Protein AF-A0A812Q419-F1 (afdb_monomer)

Secondary structure (DSSP, 8-state):
--------------------------------------------------------------------------------------GGGTTTTS-PEEEEEEEE-STTS-HHHHHHHHHHHHHHH-SSTT-----GGGTS-STTHHHHTS--SPEEEEEE-SSEEEEEEE---SGGGHHHHHHHHTT-SEEEEEEETTTBS-HHHHHHHHHHHHHT---EEEEEE-GGG---HHHHHHHHHHHHHHHHHTTS-TTTS-EEE--HHHHHHHHHH-TTPPTTT-HHHHHHHHHHHHHHHHSPPPPP-TTSPPEEE--EEEEETTTEEEEEEEEEESEEETT-EEEEE-TTPPPEEEEEEEEEETTEE-SEEETT-EEEEEETT--GGG--TT-EEESTTSS-EEEEEEEEEEEPBGGGTSBSS-B-TT--PEEEETTEEEEEEEEEEE-TTS-EES-BPTT-EEEEEEEEEEEEE--TT-EEEEEETTEEEEEEEEEEEPPPP-------------------------------------------------HHHHHHHHHHHHHHHHTSSEEEEEEEE-STTS-HHHHHHHHHHHHTTT-S-TTS----GGGTS-STTTTTTTS--SPEEEEEE-SSEEEEEEE---SGGGHHHHHHHHTT-SEEEEEEETTTBS-HHHHHHHHHHHHHT---EEEEEE-GGG---HHHHHHHHHHHHHHHHHTTS-TTTS-EEE--HHHHHHHHHH-TT--TTT-HHHHHHHHHHHHHHHHSPPPPP-TTSPPEEE--EEEEETTTEEEEEEEEEESEEETT-EEEEE-TTPPPEEEEEEEEEETTEEPSEEETT-EEEEEETT--GGG--TT-EEESTTSS-EEEEEEEEEE--BGGGTSBSS-B-TT--PEEEETTEEEEEEEEEEE-TTS-B-S-BPTT-EEEEEEEEEEEEE--TT-EEEEEETTEEEEEEEEPPP-HHHHHHHHHHHHHHHHHHHHHHHTTTHHHHHHH--------SS----HHHHHHHHHHHHHHHTT---S-----EEEES--S----TT--HHHHHTT-SEEEE-PPPPHHHHHHHHHHHHHTTT----TTT--HHHHHHHTTT--HHHHHHHHHHH--HHHHHHTTTS---THHHHHHHTTS----HHHHHHHHHHHHHHH-HHHHHHHHS------------------

pLDDT: mean 70.01, std 23.47, range [20.48, 97.56]

Nearest PDB structures (foldseek):
  4lbv-assembly1_A  TM=9.707E-01  e=1.018E-57  Thermus thermophilus
  1exm-assembly1_A  TM=9.735E-01  e=6.893E-57  Thermus thermophilus
  1eft-assembly1_A  TM=9.743E-01  e=1.841E-56  Thermus aquaticus
  2c77-assembly1_A  TM=8.979E-01  e=2.384E-56  Thermus thermophilus HB8
  1zc8-assembly1_Y  TM=9.689E-01  e=1.564E-52  Thermus thermophilus

Mean predicted aligned error: 23.35 Å

Sequence (1199 aa):
MARNSRSTAFVLGGCAASAAVAGLASQSFAVAGNGPQTQEPVRMTSLRGRAAETSSSKEMPLGALALATAGVAGIYGANSRNSKKSRAQAVVRHAKDHINIGTIGHVDHGKTTLSAAISLVCGQFSTSDDTTKKSYEEIDNAPEERARGITINASHIEYETETRHYCHVDCPGHADYVKNMITGACQMDGGILVISSPDGPMAQTREHILLSKQVGVPALVCFMNKVDMMDDEELLELVELETREMLSQYGFPGDDTPFIQGSALQALEQMKKDPGTKKGDDKWVDKILELMETVDEYIPTPERETDKPFLLAVEDVFSISGRGTVCTGRVEQGIVKKGDEVEILGRGKKPQKSVITGIRMFNTDLPEGPAGYTVGVLCRGIDKDAVFRGQVICAPGATKTHTKFKANIYFAKKDEGGRSNPVMPGYMPVFYFRTCDVTGKIEGMVSSDGNEVQMAMPGDNITCTCELIAGTPIEKGMRFAMREGGRTIGQGLIEVGLASQSFAVAGSGTPVQEQVRPTSLRGKVSEAPSSSNLPLGALALATAGAVGFQGARRSKKAARAQAIVRHAKDHINIGTIGHVDHGKTTLSAAISLVCGQFSTSDDTTKKSYEEIDNAPEERARGITINASHIEYETETRHYCHVDCPGHADYVKNMITGACQMDGGILVISSPDGPMAQTREHILLSKQVGVPALVCFMNKVDMMDDEELLELVELETREMLSQYGFPGDDTPFIQGSALQALEQMKKDPSTKKGDDKWVDKILELMETVDEYIPTPERETDKPFLLAVEDVFSISGRGTVCTGRVEQGIVKKGDEVEILGRGKKPQKSVITGIRMFNTDLPEGPAGYTVGVLCRGIDKDAVFRGQVICAPGATKTHTKFKANIYFAKKDEGGRSNPVMPGYMPVFYFRTCDVTGKIEGMVSSDGNEVQMAMPGDNITCTCELIAGTPIEKGMRFAMREARSCLQGQSMPTEDPAANLRNLEKSLWLAFNRANEASRKQDQVEQVFQATKKKKGGDSATAPSRIKKDLQAAINQVKRFDEANEQDRILFIGSTSRPFAEGVDVAGLKDSFDEKVWVSFPEYGSRVVLWQQFMEEHGVTVDPAKLNISTLARVSEGYPAGSIKQTVDRVLTARRVQQLKNRPLKVQEFIGPLSRTAFCWKEELDQLREFDHLITGEKAREEAKNAPPEAANPKKGGKKGKGK

Solvent-accessible surface area (backbone atoms only — not comparable to full-atom values): 68688 Å² total; per-residue (Å²): 134,89,81,88,81,89,79,90,81,87,85,90,86,82,84,92,86,82,86,90,79,90,84,83,90,80,90,86,86,92,84,88,85,90,88,82,91,87,90,83,91,87,87,83,88,83,85,90,87,87,91,83,89,90,88,86,88,88,89,85,87,90,85,87,88,83,88,82,84,85,76,80,87,82,86,82,86,86,87,84,90,76,86,83,70,56,70,60,57,44,71,74,66,64,76,44,56,72,44,29,29,28,36,42,26,32,63,92,28,45,52,62,43,36,57,21,23,46,23,44,50,31,39,64,74,40,93,56,102,76,48,60,61,40,53,53,66,73,57,46,62,49,77,65,20,66,73,68,78,46,60,60,59,59,35,82,44,56,37,36,61,98,69,37,33,37,44,33,31,39,35,23,34,45,80,92,30,43,72,39,23,53,49,35,41,58,60,26,56,20,37,36,39,30,34,23,57,93,72,36,79,41,74,42,30,55,53,41,55,44,49,35,50,61,65,57,34,78,42,62,36,38,34,35,19,50,44,88,77,52,93,52,66,73,59,51,53,48,42,50,48,58,42,27,54,52,31,42,73,59,72,44,63,24,87,80,41,55,75,42,74,30,26,33,62,61,22,36,49,46,49,71,74,41,83,75,73,51,90,85,70,42,78,35,51,38,40,52,49,52,47,51,54,49,48,68,69,68,41,66,87,74,90,58,47,45,91,43,68,26,32,27,44,24,59,44,70,44,73,44,88,98,77,44,18,29,38,29,29,43,21,67,24,1,56,46,46,65,68,40,64,32,29,39,40,22,77,52,52,78,78,42,78,35,34,30,73,40,41,28,42,91,95,46,63,43,71,58,49,46,26,61,41,60,32,36,39,27,37,47,97,46,58,57,92,76,55,59,57,26,23,35,44,25,32,70,81,64,72,54,62,28,34,38,33,32,27,44,30,40,27,27,29,48,93,71,50,25,34,87,62,67,47,43,62,69,42,66,44,37,36,37,47,82,54,21,80,44,51,27,32,33,70,40,37,24,42,89,86,70,45,78,46,80,62,46,50,51,66,39,68,33,40,31,34,35,38,36,82,41,30,32,74,60,54,65,74,40,59,30,43,31,34,52,98,91,30,48,41,27,39,34,38,27,70,40,64,38,81,72,77,84,80,75,80,84,71,91,74,79,88,79,82,90,78,91,80,89,89,82,83,89,84,90,86,84,85,85,89,87,87,85,90,82,85,89,83,92,88,87,81,88,86,88,81,84,91,77,94,64,67,85,66,47,55,64,52,48,54,54,49,52,55,57,56,71,65,73,42,56,72,44,29,29,27,34,41,25,32,62,92,27,46,50,61,44,35,57,21,24,47,26,52,64,31,51,72,58,49,94,56,103,73,68,69,65,39,49,55,67,68,58,46,62,49,78,67,19,67,68,67,81,45,60,58,60,57,36,82,45,61,41,25,53,96,72,37,33,38,44,33,30,40,33,23,34,44,81,89,30,41,71,37,23,51,44,37,40,55,59,26,54,20,37,37,39,30,33,24,59,93,70,36,80,40,73,44,30,56,41,42,53,47,50,31,50,50,62,56,31,77,42,62,39,36,35,35,18,49,44,87,76,55,95,53,66,72,59,51,55,48,42,50,49,58,44,26,54,52,32,42,74,62,71,43,63,22,87,81,41,55,75,41,73,31,27,34,61,62,22,36,50,48,46,71,74,41,79,79,72,50,86,84,70,41,80,36,49,33,40,52,50,52,48,50,52,49,49,67,69,68,38,66,88,72,91,58,46,46,89,46,66,25,32,27,43,24,58,44,72,44,71,44,89,97,77,43,18,27,40,28,29,43,22,66,24,1,55,49,46,68,67,41,64,30,28,38,43,23,77,52,51,79,77,42,78,34,33,30,74,39,37,31,38,94,93,42,78,44,78,56,49,46,26,62,42,63,32,36,37,29,34,46,97,47,56,54,95,73,56,56,58,26,22,35,44,24,32,71,82,62,72,56,62,40,38,57,31,31,26,50,29,38,33,34,29,52,92,64,44,18,37,89,63,66,48,42,63,69,45,68,42,36,34,35,48,76,52,20,78,45,48,27,31,32,71,38,38,24,42,90,86,70,47,81,45,77,60,46,50,49,71,37,68,32,39,31,34,34,38,36,83,40,28,31,72,67,52,82,66,42,46,31,43,32,40,51,99,85,26,41,32,39,34,34,30,42,60,47,74,49,69,70,53,50,46,53,48,47,50,48,50,51,47,49,50,53,48,53,47,58,63,44,52,82,55,44,70,66,61,57,54,69,75,64,74,72,86,82,85,86,86,83,78,91,83,86,48,70,71,50,60,57,47,53,51,51,48,51,55,56,53,58,71,68,65,85,82,76,79,96,71,77,45,66,41,75,43,74,81,71,96,71,87,81,58,93,86,69,58,64,64,70,55,63,72,70,37,76,41,77,48,78,47,77,75,60,49,62,70,53,31,36,52,51,61,48,50,56,37,41,74,64,74,41,82,83,49,71,95,67,44,62,50,69,58,50,24,58,72,45,59,58,36,42,67,68,34,53,44,54,24,43,62,70,55,56,35,73,70,49,52,69,41,39,89,83,48,73,74,56,67,73,69,44,52,70,50,39,79,72,45,70,68,53,51,69,73,57,50,54,53,51,47,56,51,45,32,65,72,74,46,50,56,63,54,52,56,64,68,72,56,80,89,75,89,83,77,93,76,86,87,83,84,90,82,89,76,134

Foldseek 3Di:
DDDDDDDDDDDDDDDDDDDDDDDDDDDDDDDDDDDDDDDDDDDDDDDDDDDDDYDDDDDDDDDDDDDDDDDDDDDDDDDDDDDPDDPQVVCVPPDFFEFEEEEFAAPPLCRLLLVLLLLLLQVLQDPDPPRDRDHSCNFLVDPVCVVPVWDQAFGWHWGDDPRHTYTYTYATRDLVRVLRVLLSLLLGLAYEYRAELVPARDPSNLVNLLSSVQSPNPYYAYEHEPVVVPPDPVSSVVSLVVSLVSNVVNPHNSVPHHYQYAYSNVSSVVCVVDVNQDCVNDPRSVSSVVSVVCVVPPRDRDDAQAVAWWKFQFQAWDADPPQGIWTKGATAHHKAAAFAKKWKDWPQDDIDIWGFHFKDQPPGTHRMHGGSGTIITRTPPAHRVNDDGQIMITHPPRFWFFFKFKKWKAFADVVSQADQDKDFFQDWWWKFFNRDTFIKGFHWWAAPVGDTDGIDGRGGTIITIMGTPHGHGDDAQTKMWTDDPSTTGMIIGTHTRDDDDDDDDPDPDDDDDDDDDDDDDDDDDDDDDDDDDDDDDDDDDDDDDDDDDDDPPVVVVVLVVVVVVVPPAFEFEEEEFAAPPLCRLLLVLLLLLLQVVQDPDPQQDSAHSCNQLVDPVCVSPVWDQAFGWHWGDHNHHTYTYTYATRDLVRVLRLLLSLLLGLEYEYRAELVPARDLSNLLSLLSSVQSPNPAYAYEHEPVVVDPDPVSSVVSLVVSLVSNVVSPHNSVPHHYFYAYSNVSSVVCVVPSPDHQPNDPRSVSSVVSVVCVVPPRDSDDAQQVAWWKWQFQAWDADPPQGIWTWGATAHHKAAQFAWKWKDKPQDDIDIWGFHWKDDSNRTDRMHGHSDTIITRTPPAHSVRDDHQIMITHPPRFWFDFKWKKFKAQADVSSQADQDKDFQQDWWWKFFNRDTFIKGFHFWAAPVGHTDGIGGRGGTIITIMGTPHTHTDDAQGWIWTDDPSGIITITIHGDPPVVVVVVVVVVLVVCVVVVVVVCVVVPVLPVVLVVPDDDDDDDDDPDDVVVNVVSVVVSVVVVVVPPDDDDDWFEDEAPPDLDPDDPPDPLPVVLVVTRHYHYQDAQDLVSQLVLLQVLCVVLVDHDDCVQEPSSVVSVLCPQPGSVLSNQLSCVQSDVVNVVCCVPPPDYSVSSNVSSVVGDGHDPVSNVVSVVSVCVSVVVVVVVVVVPDDDDDDDDDDDDDDDDDD

Structure (mmCIF, N/CA/C/O backbone):
data_AF-A0A812Q419-F1
#
_entry.id   AF-A0A812Q419-F1
#
loop_
_atom_site.group_PDB
_atom_site.id
_atom_site.type_symbol
_atom_site.label_atom_id
_atom_site.label_alt_id
_atom_site.label_comp_id
_atom_site.label_asym_id
_atom_site.label_entity_id
_atom_site.label_seq_id
_atom_site.pdbx_PDB_ins_code
_atom_site.Cartn_x
_atom_site.Cartn_y
_atom_site.Cartn_z
_atom_site.occupancy
_atom_site.B_iso_or_equiv
_atom_site.auth_seq_id
_atom_site.auth_comp_id
_atom_site.auth_asym_id
_atom_site.auth_atom_id
_atom_site.pdbx_PDB_model_num
ATOM 1 N N . MET A 1 1 ? -23.017 -19.387 -59.141 1.00 31.53 1 MET A N 1
ATOM 2 C CA . MET A 1 1 ? -23.650 -20.729 -59.162 1.00 31.53 1 MET A CA 1
ATOM 3 C C . MET A 1 1 ? -23.907 -21.101 -57.702 1.00 31.53 1 MET A C 1
ATOM 5 O O . MET A 1 1 ? -22.981 -20.982 -56.922 1.00 31.53 1 MET A O 1
ATOM 9 N N . ALA A 1 2 ? -25.167 -21.143 -57.254 1.00 30.22 2 ALA A N 1
ATOM 10 C CA . ALA A 1 2 ? -26.017 -22.349 -57.192 1.00 30.22 2 ALA A CA 1
ATOM 11 C C . ALA A 1 2 ? -25.646 -23.245 -55.978 1.00 30.22 2 ALA A C 1
ATOM 13 O O . ALA A 1 2 ? -24.527 -23.731 -55.938 1.00 30.22 2 ALA A O 1
ATOM 14 N N . ARG A 1 3 ? -26.506 -23.499 -54.973 1.00 29.20 3 ARG A N 1
ATOM 15 C CA . ARG A 1 3 ? -27.966 -23.271 -54.823 1.00 29.20 3 ARG A CA 1
ATOM 16 C C . ARG A 1 3 ? -28.366 -22.866 -53.385 1.00 29.20 3 ARG A C 1
ATOM 18 O O . ARG A 1 3 ? -27.896 -23.478 -52.443 1.00 29.20 3 ARG A O 1
ATOM 25 N N . ASN A 1 4 ? -29.296 -21.906 -53.308 1.00 29.84 4 ASN A N 1
ATOM 26 C CA . ASN A 1 4 ? -30.575 -21.862 -52.560 1.00 29.84 4 ASN A CA 1
ATOM 27 C C . ASN A 1 4 ? -30.712 -22.365 -51.096 1.00 29.84 4 ASN A C 1
ATOM 29 O O . ASN A 1 4 ? -30.168 -23.398 -50.746 1.00 29.84 4 ASN A O 1
ATOM 33 N N . SER A 1 5 ? -31.615 -21.820 -50.256 1.00 29.33 5 SER A N 1
ATOM 34 C CA . SER A 1 5 ? -32.353 -20.527 -50.253 1.00 29.33 5 SER A CA 1
ATOM 35 C C . SER A 1 5 ? -33.316 -20.431 -49.047 1.00 29.33 5 SER A C 1
ATOM 37 O O . SER A 1 5 ? -33.896 -21.454 -48.698 1.00 29.33 5 SER A O 1
ATOM 39 N N . ARG A 1 6 ? -33.666 -19.194 -48.638 1.00 26.09 6 ARG A N 1
ATOM 40 C CA . ARG A 1 6 ? -34.871 -18.779 -47.863 1.00 26.09 6 ARG A CA 1
ATOM 41 C C . ARG A 1 6 ? -34.936 -19.141 -46.363 1.00 26.09 6 ARG A C 1
ATOM 43 O O . ARG A 1 6 ? -34.356 -20.136 -45.961 1.00 26.09 6 ARG A O 1
ATOM 50 N N . SER A 1 7 ? -35.731 -18.469 -45.510 1.00 24.98 7 SER A N 1
ATOM 51 C CA . SER A 1 7 ? -36.134 -17.037 -45.340 1.00 24.98 7 SER A CA 1
ATOM 52 C C . SER A 1 7 ? -37.353 -16.956 -44.398 1.00 24.98 7 SER A C 1
ATOM 54 O O . SER A 1 7 ? -38.274 -17.741 -44.602 1.00 24.98 7 SER A O 1
ATOM 56 N N . THR A 1 8 ? -37.447 -15.901 -43.557 1.00 25.75 8 THR A N 1
ATOM 57 C CA . THR A 1 8 ? -38.699 -15.353 -42.933 1.00 25.75 8 THR A CA 1
ATOM 58 C C . THR A 1 8 ? -39.505 -16.301 -42.007 1.00 25.75 8 THR A C 1
ATOM 60 O O . THR A 1 8 ? -39.327 -17.507 -42.072 1.00 25.75 8 THR A O 1
ATOM 63 N N . ALA A 1 9 ? -40.403 -15.884 -41.100 1.00 24.94 9 ALA A N 1
ATOM 64 C CA . ALA A 1 9 ? -40.832 -14.592 -40.516 1.00 24.94 9 ALA A CA 1
ATOM 65 C C . ALA A 1 9 ? -41.387 -14.900 -39.085 1.00 24.94 9 ALA A C 1
ATOM 67 O O . ALA A 1 9 ? -41.866 -16.008 -38.878 1.00 24.94 9 ALA A O 1
ATOM 68 N N . PHE A 1 10 ? -41.159 -14.102 -38.026 1.00 22.86 10 PHE A N 1
ATOM 69 C CA . PHE A 1 10 ? -41.806 -12.821 -37.626 1.00 22.86 10 PHE A CA 1
ATOM 70 C C . PHE A 1 10 ? -43.185 -12.994 -36.921 1.00 22.86 10 PHE A C 1
ATOM 72 O O . PHE A 1 10 ? -43.915 -13.921 -37.241 1.00 22.86 10 PHE A O 1
ATOM 79 N N . VAL A 1 11 ? -43.550 -12.036 -36.043 1.00 24.34 11 VAL A N 1
ATOM 80 C CA . VAL A 1 11 ? -44.882 -11.786 -35.403 1.00 24.34 11 VAL A CA 1
ATOM 81 C C . VAL A 1 11 ? -45.191 -12.470 -34.044 1.00 24.34 11 VAL A C 1
ATOM 83 O O . VAL A 1 11 ? -45.647 -13.601 -33.978 1.00 24.34 11 VAL A O 1
ATOM 86 N N . LEU A 1 12 ? -44.978 -11.691 -32.968 1.00 23.34 12 LEU A N 1
ATOM 87 C CA . LEU A 1 12 ? -45.927 -11.260 -31.905 1.00 23.34 12 LEU A CA 1
ATOM 88 C C . LEU A 1 12 ? -47.057 -12.192 -31.390 1.00 23.34 12 LEU A C 1
ATOM 90 O O . LEU A 1 12 ? -47.850 -12.719 -32.160 1.00 23.34 12 LEU A O 1
ATOM 94 N N . GLY A 1 13 ? -47.274 -12.171 -30.064 1.00 23.42 13 GLY A N 1
ATOM 95 C CA . GLY A 1 13 ? -48.524 -12.592 -29.402 1.00 23.42 13 GLY A CA 1
ATOM 96 C C . GLY A 1 13 ? -48.459 -12.428 -27.873 1.00 23.42 13 GLY A C 1
ATOM 97 O O . GLY A 1 13 ? -47.719 -13.157 -27.224 1.00 23.42 13 GLY A O 1
ATOM 98 N N . GLY A 1 14 ? -49.164 -11.440 -27.306 1.00 22.11 14 GLY A N 1
ATOM 99 C CA . GLY A 1 14 ? -49.088 -11.077 -25.877 1.00 22.11 14 GLY A CA 1
ATOM 100 C C . GLY A 1 14 ? -50.268 -11.546 -25.007 1.00 22.11 14 GLY A C 1
ATOM 101 O O . GLY A 1 14 ? -51.072 -12.365 -25.437 1.00 22.11 14 GLY A O 1
ATOM 102 N N . CYS A 1 15 ? -50.373 -10.938 -23.815 1.00 21.84 15 CYS A N 1
ATOM 103 C CA . CYS A 1 15 ? -51.338 -11.190 -22.723 1.00 21.84 15 CYS A CA 1
ATOM 104 C C . CYS A 1 15 ? -51.166 -12.558 -22.013 1.00 21.84 15 CYS A C 1
ATOM 106 O O . CYS A 1 15 ? -51.072 -13.588 -22.663 1.00 21.84 15 CYS A O 1
ATOM 108 N N . ALA A 1 16 ? -50.998 -12.678 -20.689 1.00 23.98 16 ALA A N 1
ATOM 109 C CA . ALA A 1 16 ? -51.505 -11.957 -19.505 1.00 23.98 16 ALA A CA 1
ATOM 110 C C . ALA A 1 16 ? -52.920 -12.370 -19.053 1.00 23.98 16 ALA A C 1
ATOM 112 O O . ALA A 1 16 ? -53.913 -12.011 -19.679 1.00 23.98 16 ALA A O 1
ATOM 113 N N . ALA A 1 17 ? -52.976 -13.058 -17.908 1.00 24.56 17 ALA A N 1
ATOM 114 C CA . ALA A 1 17 ? -54.111 -13.168 -16.990 1.00 24.56 17 ALA A CA 1
ATOM 115 C C . ALA A 1 17 ? -53.566 -13.576 -15.606 1.00 24.56 17 ALA A C 1
ATOM 117 O O . ALA A 1 17 ? -52.572 -14.301 -15.536 1.00 24.56 17 ALA A O 1
ATOM 118 N N . SER A 1 18 ? -54.196 -13.119 -14.521 1.00 23.48 18 SER A N 1
ATOM 119 C CA . SER A 1 18 ? -53.687 -13.285 -13.150 1.00 23.48 18 SER A CA 1
ATOM 120 C C . SER A 1 18 ? -54.700 -13.949 -12.214 1.00 23.48 18 SER A C 1
ATOM 122 O O . SER A 1 18 ? -55.904 -13.813 -12.406 1.00 23.48 18 SER A O 1
ATOM 124 N N . ALA A 1 19 ? -54.157 -14.465 -11.106 1.00 26.11 19 ALA A N 1
ATOM 125 C CA . ALA A 1 19 ? -54.735 -14.437 -9.759 1.00 26.11 19 ALA A CA 1
ATOM 126 C C . ALA A 1 19 ? -55.810 -15.464 -9.334 1.00 26.11 19 ALA A C 1
ATOM 128 O O . ALA A 1 19 ? -56.529 -16.063 -10.126 1.00 26.11 19 ALA A O 1
ATOM 129 N N . ALA A 1 20 ? -55.915 -15.519 -7.999 1.00 23.70 20 ALA A N 1
ATOM 130 C CA . ALA A 1 20 ? -56.981 -16.037 -7.143 1.00 23.70 20 ALA A CA 1
ATOM 131 C C . ALA A 1 20 ? -57.105 -17.562 -6.910 1.00 23.70 20 ALA A C 1
ATOM 133 O O . ALA A 1 20 ? -56.914 -18.355 -7.823 1.00 23.70 20 ALA A O 1
ATOM 134 N N . VAL A 1 21 ? -57.557 -18.035 -5.734 1.00 24.17 21 VAL A N 1
ATOM 135 C CA . VAL A 1 21 ? -57.243 -17.696 -4.313 1.00 24.17 21 VAL A CA 1
ATOM 136 C C . VAL A 1 21 ? -57.993 -18.686 -3.401 1.00 24.17 21 VAL A C 1
ATOM 138 O O . VAL A 1 21 ? -59.054 -19.171 -3.778 1.00 24.17 21 VAL A O 1
ATOM 141 N N . ALA A 1 22 ? -57.478 -18.890 -2.180 1.00 25.23 22 ALA A N 1
ATOM 142 C CA . ALA A 1 22 ? -58.101 -19.612 -1.060 1.00 25.23 22 ALA A CA 1
ATOM 143 C C . ALA A 1 22 ? -58.298 -21.139 -1.215 1.00 25.23 22 ALA A C 1
ATOM 145 O O . ALA A 1 22 ? -58.603 -21.676 -2.273 1.00 25.23 22 ALA A O 1
ATOM 146 N N . GLY A 1 23 ? -58.152 -21.839 -0.089 1.00 23.50 23 GLY A N 1
ATOM 147 C CA . GLY A 1 23 ? -58.566 -23.231 0.116 1.00 23.50 23 GLY A CA 1
ATOM 148 C C . GLY A 1 23 ? -59.313 -23.344 1.449 1.00 23.50 23 GLY A C 1
ATOM 149 O O . GLY A 1 23 ? -59.533 -22.321 2.096 1.00 23.50 23 GLY A O 1
ATOM 150 N N . LEU A 1 24 ? -59.693 -24.551 1.887 1.00 24.86 24 LEU A N 1
ATOM 151 C CA . LEU A 1 24 ? -60.221 -24.771 3.244 1.00 24.86 24 LEU A CA 1
ATOM 152 C C . LEU A 1 24 ? -60.304 -26.258 3.646 1.00 24.86 24 LEU A C 1
ATOM 154 O O . LEU A 1 24 ? -60.376 -27.140 2.794 1.00 24.86 24 LEU A O 1
ATOM 158 N N . ALA A 1 25 ? -60.445 -26.462 4.961 1.00 24.81 25 ALA A N 1
ATOM 159 C CA . ALA A 1 25 ? -60.982 -27.644 5.650 1.00 24.81 25 ALA A CA 1
ATOM 160 C C . ALA A 1 25 ? -60.140 -28.939 5.678 1.00 24.81 25 ALA A C 1
ATOM 162 O O . ALA A 1 25 ? -59.119 -29.090 5.012 1.00 24.81 25 ALA A O 1
ATOM 163 N N . SER A 1 26 ? -60.525 -29.838 6.593 1.00 28.41 26 SER A N 1
ATOM 164 C CA . SER A 1 26 ? -59.624 -30.820 7.203 1.00 28.41 26 SER A CA 1
ATOM 165 C C . SER A 1 26 ? -60.340 -32.057 7.778 1.00 28.41 26 SER A C 1
ATOM 167 O O . SER A 1 26 ? -61.483 -31.978 8.208 1.00 28.41 26 SER A O 1
ATOM 169 N N . GLN A 1 27 ? -59.592 -33.171 7.837 1.00 32.09 27 GLN A N 1
ATOM 170 C CA . GLN A 1 27 ? -59.810 -34.413 8.611 1.00 32.09 27 GLN A CA 1
ATOM 171 C C . GLN A 1 27 ? -61.103 -35.246 8.423 1.00 32.09 27 GLN A C 1
ATOM 173 O O . GLN A 1 27 ? -62.231 -34.775 8.499 1.00 32.09 27 GLN A O 1
ATOM 178 N N . SER A 1 28 ? -60.913 -36.568 8.317 1.00 22.70 28 SER A N 1
ATOM 179 C CA . SER A 1 28 ? -61.877 -37.633 8.662 1.00 22.70 28 SER A CA 1
ATOM 180 C C . SER A 1 28 ? -61.126 -38.966 8.871 1.00 22.70 28 SER A C 1
ATOM 182 O O . SER A 1 28 ? -59.932 -39.040 8.581 1.00 22.70 28 SER A O 1
ATOM 184 N N . PHE A 1 29 ? -61.772 -39.988 9.450 1.00 24.52 29 PHE A N 1
ATOM 185 C CA . PHE A 1 29 ? -61.100 -41.044 10.238 1.00 24.52 29 PHE A CA 1
ATOM 186 C C . PHE A 1 29 ? -61.527 -42.497 9.885 1.00 24.52 29 PHE A C 1
ATOM 188 O O . PHE A 1 29 ? -62.668 -42.722 9.495 1.00 24.52 29 PHE A O 1
ATOM 195 N N . ALA A 1 30 ? -60.651 -43.462 10.233 1.00 26.14 30 ALA A N 1
ATOM 196 C CA . ALA A 1 30 ? -60.942 -44.826 10.749 1.00 26.14 30 ALA A CA 1
ATOM 197 C C . ALA A 1 30 ? -61.152 -46.079 9.835 1.00 26.14 30 ALA A C 1
ATOM 199 O O . ALA A 1 30 ? -61.618 -46.004 8.706 1.00 26.14 30 ALA A O 1
ATOM 200 N N . VAL A 1 31 ? -60.914 -47.246 10.489 1.00 27.11 31 VAL A N 1
ATOM 201 C CA . VAL A 1 31 ? -61.500 -48.618 10.331 1.00 27.11 31 VAL A CA 1
ATOM 202 C C . VAL A 1 31 ? -60.661 -49.773 9.698 1.00 27.11 31 VAL A C 1
ATOM 204 O O . VAL A 1 31 ? -60.317 -49.736 8.527 1.00 27.11 31 VAL A O 1
ATOM 207 N N . ALA A 1 32 ? -60.513 -50.862 10.494 1.00 25.83 32 ALA A N 1
ATOM 208 C CA . ALA A 1 32 ? -60.218 -52.294 10.184 1.00 25.83 32 ALA A CA 1
ATOM 209 C C . ALA A 1 32 ? -58.861 -52.712 9.535 1.00 25.83 32 ALA A C 1
ATOM 211 O O . ALA A 1 32 ? -58.219 -51.922 8.861 1.00 25.83 32 ALA A O 1
ATOM 212 N N . GLY A 1 33 ? -58.363 -53.960 9.687 1.00 23.50 33 GLY A N 1
ATOM 213 C CA . GLY A 1 33 ? -58.764 -55.072 10.584 1.00 23.50 33 GLY A CA 1
ATOM 214 C C . GLY A 1 33 ? -58.154 -56.465 10.240 1.00 23.50 33 GLY A C 1
ATOM 215 O O . GLY A 1 33 ? -57.859 -56.729 9.081 1.00 23.50 33 GLY A O 1
ATOM 216 N N . ASN A 1 34 ? -58.072 -57.366 11.240 1.00 26.22 34 ASN A N 1
ATOM 217 C CA . ASN A 1 34 ? -57.686 -58.809 11.209 1.00 26.22 34 ASN A CA 1
ATOM 218 C C . ASN A 1 34 ? -56.195 -59.228 11.024 1.00 26.22 34 ASN A C 1
ATOM 220 O O . ASN A 1 34 ? -55.385 -58.510 10.452 1.00 26.22 34 ASN A O 1
ATOM 224 N N . GLY A 1 35 ? -55.849 -60.410 11.583 1.00 20.48 35 GLY A N 1
ATOM 225 C CA . GLY A 1 35 ? -54.513 -61.066 11.596 1.00 20.48 35 GLY A CA 1
ATOM 226 C C . GLY A 1 35 ? -54.452 -62.353 10.733 1.00 20.48 35 GLY A C 1
ATOM 227 O O . GLY A 1 35 ? -55.048 -62.301 9.657 1.00 20.48 35 GLY A O 1
ATOM 228 N N . PRO A 1 36 ? -53.834 -63.504 11.145 1.00 42.22 36 PRO A N 1
ATOM 229 C CA . PRO A 1 36 ? -53.484 -63.933 12.525 1.00 42.22 36 PRO A CA 1
ATOM 230 C C . PRO A 1 36 ? -52.148 -64.738 12.730 1.00 42.22 36 PRO A C 1
ATOM 232 O O . PRO A 1 36 ? -51.508 -65.114 11.759 1.00 42.22 36 PRO A O 1
ATOM 235 N N . GLN A 1 37 ? -51.840 -65.110 13.999 1.00 26.94 37 GLN A N 1
ATOM 236 C CA . GLN A 1 37 ? -50.995 -66.261 14.469 1.00 26.94 37 GLN A CA 1
ATOM 237 C C . GLN A 1 37 ? -49.480 -66.284 14.086 1.00 26.94 37 GLN A C 1
ATOM 239 O O . GLN A 1 37 ? -49.117 -65.927 12.978 1.00 26.94 37 GLN A O 1
ATOM 244 N N . THR A 1 38 ? -48.483 -66.703 14.895 1.00 25.88 38 THR A N 1
ATOM 245 C CA . THR A 1 38 ? -48.311 -67.150 16.318 1.00 25.88 38 THR A CA 1
ATOM 246 C C . THR A 1 38 ? -46.800 -66.950 16.700 1.00 25.88 38 THR A C 1
ATOM 248 O O . THR A 1 38 ? -46.104 -66.319 15.913 1.00 25.88 38 THR A O 1
ATOM 251 N N . GLN A 1 39 ? -46.148 -67.367 17.810 1.00 23.80 39 GLN A N 1
ATOM 252 C CA . GLN A 1 39 ? -46.418 -68.299 18.932 1.00 23.80 39 GLN A CA 1
ATOM 253 C C . GLN A 1 39 ? -45.654 -67.875 20.233 1.00 23.80 39 GLN A C 1
ATOM 255 O O . GLN A 1 39 ? -45.438 -66.688 20.450 1.00 23.80 39 GLN A O 1
ATOM 260 N N . GLU A 1 40 ? -45.269 -68.827 21.100 1.00 21.28 40 GLU A N 1
ATOM 261 C CA . GLU A 1 40 ? -44.557 -68.700 22.401 1.00 21.28 40 GLU A CA 1
ATOM 262 C C . GLU A 1 40 ? -43.739 -70.015 22.651 1.00 21.28 40 GLU A C 1
ATOM 264 O O . GLU A 1 40 ? -43.731 -70.821 21.711 1.00 21.28 40 GLU A O 1
ATOM 269 N N . PRO A 1 41 ? -43.080 -70.342 23.807 1.00 40.28 41 PRO A N 1
ATOM 270 C CA . PRO A 1 41 ? -43.092 -69.795 25.192 1.00 40.28 41 PRO A CA 1
ATOM 271 C C . PRO A 1 41 ? -41.754 -69.060 25.543 1.00 40.28 41 PRO A C 1
ATOM 273 O O . PRO A 1 41 ? -41.149 -68.525 24.621 1.00 40.28 41 PRO A O 1
ATOM 276 N N . VAL A 1 42 ? -41.184 -68.881 26.760 1.00 23.88 42 VAL A N 1
ATOM 277 C CA . VAL A 1 42 ? -41.268 -69.502 28.116 1.00 23.88 42 VAL A CA 1
ATOM 278 C C . VAL A 1 42 ? -40.955 -68.453 29.226 1.00 23.88 42 VAL A C 1
ATOM 280 O O . VAL A 1 42 ? -40.652 -67.300 28.934 1.00 23.88 42 VAL A O 1
ATOM 283 N N . ARG A 1 43 ? -41.018 -68.831 30.519 1.00 24.08 43 ARG A N 1
ATOM 284 C CA . ARG A 1 43 ? -40.804 -67.980 31.721 1.00 24.08 43 ARG A CA 1
ATOM 285 C C . ARG A 1 43 ? -39.796 -68.580 32.721 1.00 24.08 43 ARG A C 1
ATOM 287 O O . ARG A 1 43 ? -39.705 -69.801 32.770 1.00 24.08 43 ARG A O 1
ATOM 294 N N . MET A 1 44 ? -39.242 -67.762 33.641 1.00 23.11 44 MET A N 1
ATOM 295 C CA . MET A 1 44 ? -39.496 -67.874 35.109 1.00 23.11 44 MET A CA 1
ATOM 296 C C . MET A 1 44 ? -38.819 -66.783 36.000 1.00 23.11 44 MET A C 1
ATOM 298 O O . MET A 1 44 ? -37.631 -66.535 35.867 1.00 23.11 44 MET A O 1
ATOM 302 N N . THR A 1 45 ? -39.624 -66.159 36.890 1.00 25.45 45 THR A N 1
ATOM 303 C CA . THR A 1 45 ? -39.447 -65.813 38.347 1.00 25.45 45 THR A CA 1
ATOM 304 C C . THR A 1 45 ? -38.056 -65.544 39.001 1.00 25.45 45 THR A C 1
ATOM 306 O O . THR A 1 45 ? -37.084 -66.175 38.627 1.00 25.45 45 THR A O 1
ATOM 309 N N . SER A 1 46 ? -37.875 -64.720 40.068 1.00 24.42 46 SER A N 1
ATOM 310 C CA . SER A 1 46 ? -38.813 -64.024 41.006 1.00 24.42 46 SER A CA 1
ATOM 311 C C . SER A 1 46 ? -38.173 -63.007 42.010 1.00 24.42 46 SER A C 1
ATOM 313 O O . SER A 1 46 ? -37.074 -63.249 42.483 1.00 24.42 46 SER A O 1
ATOM 315 N N . LEU A 1 47 ? -38.984 -62.023 42.473 1.00 24.61 47 LEU A N 1
ATOM 316 C CA . LEU A 1 47 ? -39.116 -61.424 43.846 1.00 24.61 47 LEU A CA 1
ATOM 317 C C . LEU A 1 47 ? -38.014 -60.566 44.563 1.00 24.61 47 LEU A C 1
ATOM 319 O O . LEU A 1 47 ? -36.890 -60.999 44.745 1.00 24.61 47 LEU A O 1
ATOM 323 N N . ARG A 1 48 ? -38.471 -59.398 45.096 1.00 23.45 48 ARG A N 1
ATOM 324 C CA . ARG A 1 48 ? -38.198 -58.637 46.375 1.00 23.45 48 ARG A CA 1
ATOM 325 C C . ARG A 1 48 ? -36.822 -58.738 47.105 1.00 23.45 48 ARG A C 1
ATOM 327 O O . ARG A 1 48 ? -36.344 -59.837 47.314 1.00 23.45 48 ARG A O 1
ATOM 334 N N . GLY A 1 49 ? -36.237 -57.686 47.725 1.00 21.75 49 GLY A N 1
ATOM 335 C CA . GLY A 1 49 ? -36.533 -56.228 47.802 1.00 21.75 49 GLY A CA 1
ATOM 336 C C . GLY A 1 49 ? -36.089 -55.518 49.127 1.00 21.75 49 GLY A C 1
ATOM 337 O O . GLY A 1 49 ? -35.903 -56.201 50.126 1.00 21.75 49 GLY A O 1
ATOM 338 N N . ARG A 1 50 ? -36.074 -54.157 49.146 1.00 24.05 50 ARG A N 1
ATOM 339 C CA . ARG A 1 50 ? -36.077 -53.190 50.307 1.00 24.05 50 ARG A CA 1
ATOM 340 C C . ARG A 1 50 ? -34.735 -52.691 50.953 1.00 24.05 50 ARG A C 1
ATOM 342 O O . ARG A 1 50 ? -34.007 -53.499 51.502 1.00 24.05 50 ARG A O 1
ATOM 349 N N . ALA A 1 51 ? -34.574 -51.344 51.029 1.00 23.83 51 ALA A N 1
ATOM 350 C CA . ALA A 1 51 ? -33.822 -50.489 52.012 1.00 23.83 51 ALA A CA 1
ATOM 351 C C . ALA A 1 51 ? -32.267 -50.608 52.183 1.00 23.83 51 ALA A C 1
ATOM 353 O O . ALA A 1 51 ? -31.731 -51.683 51.968 1.00 23.83 51 ALA A O 1
ATOM 354 N N . ALA A 1 52 ? -31.480 -49.594 52.626 1.00 23.84 52 ALA A N 1
ATOM 355 C CA . ALA A 1 52 ? -31.612 -48.110 52.692 1.00 23.84 52 ALA A CA 1
ATOM 356 C C . ALA A 1 52 ? -30.256 -47.382 53.033 1.00 23.84 52 ALA A C 1
ATOM 358 O O . ALA A 1 52 ? -29.360 -48.002 53.588 1.00 23.84 52 ALA A O 1
ATOM 359 N N . GLU A 1 53 ? -30.173 -46.071 52.724 1.00 24.31 53 GLU A N 1
ATOM 360 C CA . GLU A 1 53 ? -29.432 -44.938 53.373 1.00 24.31 53 GLU A CA 1
ATOM 361 C C . GLU A 1 53 ? -27.873 -44.798 53.554 1.00 24.31 53 GLU A C 1
ATOM 363 O O . GLU A 1 53 ? -27.213 -45.516 54.291 1.00 24.31 53 GLU A O 1
ATOM 368 N N . THR A 1 54 ? -27.357 -43.675 52.997 1.00 24.22 54 THR A N 1
ATOM 369 C CA . THR A 1 54 ? -26.411 -42.634 53.533 1.00 24.22 54 THR A CA 1
ATOM 370 C C . THR A 1 54 ? -24.898 -42.821 53.857 1.00 24.22 54 THR A C 1
ATOM 372 O O . THR A 1 54 ? -24.503 -43.600 54.713 1.00 24.22 54 THR A O 1
ATOM 375 N N . SER A 1 55 ? -24.115 -41.828 53.367 1.00 22.86 55 SER A N 1
ATOM 376 C CA . SER A 1 55 ? -23.057 -41.020 54.056 1.00 22.86 55 SER A CA 1
ATOM 377 C C . SER A 1 55 ? -21.527 -41.198 53.799 1.00 22.86 55 SER A C 1
ATOM 379 O O . SER A 1 55 ? -20.896 -42.194 54.120 1.00 22.86 55 SER A O 1
ATOM 381 N N . SER A 1 56 ? -20.942 -40.110 53.262 1.00 22.50 56 SER A N 1
ATOM 382 C CA . SER A 1 56 ? -19.658 -39.421 53.568 1.00 22.50 56 SER A CA 1
ATOM 383 C C . SER A 1 56 ? -18.281 -40.111 53.810 1.00 22.50 56 SER A C 1
ATOM 385 O O . SER A 1 56 ? -18.001 -40.603 54.898 1.00 22.50 56 SER A O 1
ATOM 387 N N . SER A 1 57 ? -17.325 -39.724 52.942 1.00 21.30 57 SER A N 1
ATOM 388 C CA . SER A 1 57 ? -16.025 -39.051 53.253 1.00 21.30 57 SER A CA 1
ATOM 389 C C . SER A 1 57 ? -14.680 -39.805 53.435 1.00 21.30 57 SER A C 1
ATOM 391 O O . SER A 1 57 ? -14.594 -40.847 54.067 1.00 21.30 57 SER A O 1
ATOM 393 N N . LYS A 1 58 ? -13.626 -39.092 52.975 1.00 23.41 58 LYS A N 1
ATOM 394 C CA . LYS A 1 58 ? -12.211 -39.020 53.430 1.00 23.41 58 LYS A CA 1
ATOM 395 C C . LYS A 1 58 ? -11.166 -40.131 53.134 1.00 23.41 58 LYS A C 1
ATOM 397 O O . LYS A 1 58 ? -11.182 -41.215 53.693 1.00 23.41 58 LYS A O 1
ATOM 402 N N . GLU A 1 59 ? -10.123 -39.659 52.431 1.00 21.73 59 GLU A N 1
ATOM 403 C CA . GLU A 1 59 ? -8.671 -39.807 52.708 1.00 21.73 59 GLU A CA 1
ATOM 404 C C . GLU A 1 59 ? -7.832 -41.030 52.244 1.00 21.73 59 GLU A C 1
ATOM 406 O O . GLU A 1 59 ? -8.290 -42.146 52.040 1.00 21.73 59 GLU A O 1
ATOM 411 N N . MET A 1 60 ? -6.553 -40.708 51.995 1.00 24.97 60 MET A N 1
ATOM 412 C CA . MET A 1 60 ? -5.412 -41.493 51.467 1.00 24.97 60 MET A CA 1
ATOM 413 C C . MET A 1 60 ? -4.569 -42.078 52.638 1.00 24.97 60 MET A C 1
ATOM 415 O O . MET A 1 60 ? -4.744 -41.555 53.742 1.00 24.97 60 MET A O 1
ATOM 419 N N . PRO A 1 61 ? -3.617 -43.053 52.480 1.00 30.42 61 PRO A N 1
ATOM 420 C CA . PRO A 1 61 ? -2.444 -42.919 51.585 1.00 30.42 61 PRO A CA 1
ATOM 421 C C . PRO A 1 61 ? -1.732 -44.210 51.054 1.00 30.42 61 PRO A C 1
ATOM 423 O O . PRO A 1 61 ? -2.250 -45.319 51.086 1.00 30.42 61 PRO A O 1
ATOM 426 N N . LEU A 1 62 ? -0.524 -43.981 50.507 1.00 24.50 62 LEU A N 1
ATOM 427 C CA . LEU A 1 62 ? 0.437 -44.805 49.739 1.00 24.50 62 LEU A CA 1
ATOM 428 C C . LEU A 1 62 ? 0.864 -46.185 50.311 1.00 24.50 62 LEU A C 1
ATOM 430 O O . LEU A 1 62 ? 0.903 -46.373 51.523 1.00 24.50 62 LEU A O 1
ATOM 434 N N . GLY A 1 63 ? 1.360 -47.084 49.428 1.00 22.66 63 GLY A N 1
ATOM 435 C CA . GLY A 1 63 ? 1.845 -48.435 49.801 1.00 22.66 63 GLY A CA 1
ATOM 436 C C . GLY A 1 63 ? 2.824 -49.211 48.873 1.00 22.66 63 GLY A C 1
ATOM 437 O O . GLY A 1 63 ? 2.804 -50.428 48.920 1.00 22.66 63 GLY A O 1
ATOM 438 N N . ALA A 1 64 ? 3.680 -48.548 48.077 1.00 22.64 64 ALA A N 1
ATOM 439 C CA . ALA A 1 64 ? 4.962 -49.042 47.491 1.00 22.64 64 ALA A CA 1
ATOM 440 C C . ALA A 1 64 ? 5.103 -50.318 46.577 1.00 22.64 64 ALA A C 1
ATOM 442 O O . ALA A 1 64 ? 4.701 -51.423 46.905 1.00 22.64 64 ALA A O 1
ATOM 443 N N . LEU A 1 65 ? 5.953 -50.137 45.540 1.00 21.47 65 LEU A N 1
ATOM 444 C CA . LEU A 1 65 ? 6.952 -51.062 44.930 1.00 21.47 65 LEU A CA 1
ATOM 445 C C . LEU A 1 65 ? 6.651 -52.049 43.751 1.00 21.47 65 LEU A C 1
ATOM 447 O O . LEU A 1 65 ? 6.011 -53.078 43.902 1.00 21.47 65 LEU A O 1
ATOM 451 N N . ALA A 1 66 ? 7.380 -51.784 42.646 1.00 22.22 66 ALA A N 1
ATOM 452 C CA . ALA A 1 66 ? 8.103 -52.698 41.724 1.00 22.22 66 ALA A CA 1
ATOM 453 C C . ALA A 1 66 ? 7.404 -53.569 40.633 1.00 22.22 66 ALA A C 1
ATOM 455 O O . ALA A 1 66 ? 6.759 -54.565 40.921 1.00 22.22 66 ALA A O 1
ATOM 456 N N . LEU A 1 67 ? 7.720 -53.220 39.366 1.00 22.02 67 LEU A N 1
ATOM 457 C CA . LEU A 1 67 ? 7.953 -54.027 38.134 1.00 22.02 67 LEU A CA 1
ATOM 458 C C . LEU A 1 67 ? 7.275 -55.418 37.988 1.00 22.02 67 LEU A C 1
ATOM 460 O O . LEU A 1 67 ? 7.530 -56.320 38.773 1.00 22.02 67 LEU A O 1
ATOM 464 N N . ALA A 1 68 ? 6.595 -55.721 36.869 1.00 21.75 68 ALA A N 1
ATOM 465 C CA . ALA A 1 68 ? 7.262 -55.870 35.561 1.00 21.75 68 ALA A CA 1
ATOM 466 C C . ALA A 1 68 ? 6.350 -55.763 34.305 1.00 21.75 68 ALA A C 1
ATOM 468 O O . ALA A 1 68 ? 5.161 -56.049 34.348 1.00 21.75 68 ALA A O 1
ATOM 469 N N . THR A 1 69 ? 6.979 -55.410 33.171 1.00 21.33 69 THR A N 1
ATOM 470 C CA . THR A 1 69 ? 6.586 -55.670 31.758 1.00 21.33 69 THR A CA 1
ATOM 471 C C . THR A 1 69 ? 5.142 -55.398 31.279 1.00 21.33 69 THR A C 1
ATOM 473 O O . THR A 1 69 ? 4.307 -56.292 31.277 1.00 21.33 69 THR A O 1
ATOM 476 N N . ALA A 1 70 ? 4.957 -54.194 30.715 1.00 22.69 70 ALA A N 1
ATOM 477 C CA . ALA A 1 70 ? 4.210 -53.841 29.485 1.00 22.69 70 ALA A CA 1
ATOM 478 C C . ALA A 1 70 ? 2.816 -54.459 29.181 1.00 22.69 70 ALA A C 1
ATOM 480 O O . ALA A 1 70 ? 2.672 -55.658 28.963 1.00 22.69 70 ALA A O 1
ATOM 481 N N . GLY A 1 71 ? 1.809 -53.585 29.021 1.00 24.52 71 GLY A N 1
ATOM 482 C CA . GLY A 1 71 ? 0.440 -53.933 28.606 1.00 24.52 71 GLY A CA 1
ATOM 483 C C . GLY A 1 71 ? 0.269 -54.285 27.109 1.00 24.52 71 GLY A C 1
ATOM 484 O O . GLY A 1 71 ? 1.198 -54.113 26.324 1.00 24.52 71 GLY A O 1
ATOM 485 N N . VAL A 1 72 ? -0.873 -54.810 26.627 1.00 23.62 72 VAL A N 1
ATOM 486 C CA . VAL A 1 72 ? -2.283 -54.626 27.077 1.00 23.62 72 VAL A CA 1
ATOM 487 C C . VAL A 1 72 ? -2.678 -53.145 26.868 1.00 23.62 72 VAL A C 1
ATOM 489 O O . VAL A 1 72 ? -2.005 -52.258 27.375 1.00 23.62 72 VAL A O 1
ATOM 492 N N . ALA A 1 73 ? -3.560 -52.792 25.918 1.00 22.34 73 ALA A N 1
ATOM 493 C CA . ALA A 1 73 ? -5.036 -52.779 26.023 1.00 22.34 73 ALA A CA 1
ATOM 494 C C . ALA A 1 73 ? -5.554 -52.051 27.297 1.00 22.34 73 ALA A C 1
ATOM 496 O O . ALA A 1 73 ? -4.896 -52.048 28.324 1.00 22.34 73 ALA A O 1
ATOM 497 N N . GLY A 1 74 ? -6.704 -51.376 27.337 1.00 25.03 74 GLY A N 1
ATOM 498 C CA . GLY A 1 74 ? -7.828 -51.313 26.405 1.00 25.03 74 GLY A CA 1
ATOM 499 C C . GLY A 1 74 ? -9.135 -51.709 27.115 1.00 25.03 74 GLY A C 1
ATOM 500 O O . GLY A 1 74 ? -9.134 -52.657 27.891 1.00 25.03 74 GLY A O 1
ATOM 501 N N . ILE A 1 75 ? -10.248 -51.052 26.753 1.00 27.58 75 ILE A N 1
ATOM 502 C CA . ILE A 1 75 ? -11.643 -51.374 27.146 1.00 27.58 75 ILE A CA 1
ATOM 503 C C . ILE A 1 75 ? -12.058 -50.935 28.578 1.00 27.58 75 ILE A C 1
ATOM 505 O O . ILE A 1 75 ? -11.243 -50.863 29.490 1.00 27.58 75 ILE A O 1
ATOM 509 N N . TYR A 1 76 ? -13.371 -50.680 28.719 1.00 21.84 76 TYR A N 1
ATOM 510 C CA . TYR A 1 76 ? -14.167 -50.266 29.895 1.00 21.84 76 TYR A CA 1
ATOM 511 C C . TYR A 1 76 ? -14.074 -48.764 30.252 1.00 21.84 76 TYR A C 1
ATOM 513 O O . TYR A 1 76 ? -12.991 -48.220 30.406 1.00 21.84 76 TYR A O 1
ATOM 521 N N . GLY A 1 77 ? -15.163 -47.986 30.348 1.00 22.41 77 GLY A N 1
ATOM 522 C CA . GLY A 1 77 ? -16.604 -48.305 30.343 1.00 22.41 77 GLY A CA 1
ATOM 523 C C . GLY A 1 77 ? -17.132 -48.531 31.768 1.00 22.41 77 GLY A C 1
ATOM 524 O O . GLY A 1 77 ? -16.563 -49.331 32.493 1.00 22.41 77 GLY A O 1
ATOM 525 N N . ALA A 1 78 ? -18.207 -47.896 32.241 1.00 23.44 78 ALA A N 1
ATOM 526 C CA . ALA A 1 78 ? -19.162 -46.967 31.613 1.00 23.44 78 ALA A CA 1
ATOM 527 C C . ALA A 1 78 ? -19.733 -46.026 32.732 1.00 23.44 78 ALA A C 1
ATOM 529 O O . ALA A 1 78 ? -19.100 -45.922 33.774 1.00 23.44 78 ALA A O 1
ATOM 530 N N . ASN A 1 79 ? -20.854 -45.289 32.662 1.00 22.67 79 ASN A N 1
ATOM 531 C CA . ASN A 1 79 ? -22.004 -45.288 31.750 1.00 22.67 79 ASN A CA 1
ATOM 532 C C . ASN A 1 79 ? -22.800 -43.964 31.856 1.00 22.67 79 ASN A C 1
ATOM 534 O O . ASN A 1 79 ? -23.121 -43.548 32.965 1.00 22.67 79 ASN A O 1
ATOM 538 N N . SER A 1 80 ? -23.211 -43.363 30.733 1.00 23.56 80 SER A N 1
ATOM 539 C CA . SER A 1 80 ? -24.385 -42.473 30.677 1.00 23.56 80 SER A CA 1
ATOM 540 C C . SER A 1 80 ? -24.918 -42.367 29.245 1.00 23.56 80 SER A C 1
ATOM 542 O O . SER A 1 80 ? -24.149 -42.362 28.283 1.00 23.56 80 SER A O 1
ATOM 544 N N . ARG A 1 81 ? -26.245 -42.286 29.096 1.00 25.73 81 ARG A N 1
ATOM 545 C CA . ARG A 1 81 ? -26.924 -42.123 27.806 1.00 25.73 81 ARG A CA 1
ATOM 546 C C . ARG A 1 81 ? -27.352 -40.671 27.628 1.00 25.73 81 ARG A C 1
ATOM 548 O O . ARG A 1 81 ? -28.295 -40.242 28.284 1.00 25.73 81 ARG A O 1
ATOM 555 N N . ASN A 1 82 ? -26.791 -39.983 26.639 1.00 23.70 82 ASN A N 1
ATOM 556 C CA . ASN A 1 82 ? -27.620 -39.110 25.812 1.00 23.70 82 ASN A CA 1
ATOM 557 C C . ASN A 1 82 ? -27.088 -39.034 24.375 1.00 23.70 82 ASN A C 1
ATOM 559 O O . ASN A 1 82 ? -25.909 -39.290 24.121 1.00 23.70 82 ASN A O 1
ATOM 563 N N . SER A 1 83 ? -27.971 -38.782 23.408 1.00 26.97 83 SER A N 1
ATOM 564 C CA . SER A 1 83 ? -27.639 -38.965 21.993 1.00 26.97 83 SER A CA 1
ATOM 565 C C . SER A 1 83 ? -26.780 -37.827 21.442 1.00 26.97 83 SER A C 1
ATOM 567 O O . SER A 1 83 ? -27.296 -36.734 21.205 1.00 26.97 83 SER A O 1
ATOM 569 N N . LYS A 1 84 ? -25.518 -38.111 21.092 1.00 30.62 84 LYS A N 1
ATOM 570 C CA . LYS A 1 84 ? -24.762 -37.288 20.133 1.00 30.62 84 LYS A CA 1
ATOM 571 C C . LYS A 1 84 ? -25.359 -37.446 18.727 1.00 30.62 84 LYS A C 1
ATOM 573 O O . LYS A 1 84 ? -24.815 -38.157 17.884 1.00 30.62 84 LYS A O 1
ATOM 578 N N . LYS A 1 85 ? -26.500 -36.788 18.480 1.00 28.45 85 LYS A N 1
ATOM 579 C CA . LYS A 1 85 ? -26.932 -36.442 17.116 1.00 28.45 85 LYS A CA 1
ATOM 580 C C . LYS A 1 85 ? -25.808 -35.617 16.477 1.00 28.45 85 LYS A C 1
ATOM 582 O O . LYS A 1 85 ? -25.117 -34.871 17.168 1.00 28.45 85 LYS A O 1
ATOM 587 N N . SER A 1 86 ? -25.563 -35.805 15.184 1.00 34.50 86 SER A N 1
ATOM 588 C CA . SER A 1 86 ? -24.402 -35.207 14.520 1.00 34.50 86 SER A CA 1
ATOM 589 C C . SER A 1 86 ? -24.474 -33.675 14.505 1.00 34.50 86 SER A C 1
ATOM 591 O O . SER A 1 86 ? -25.530 -33.109 14.245 1.00 34.50 86 SER A O 1
ATOM 593 N N . ARG A 1 87 ? -23.330 -33.007 14.715 1.00 42.56 87 ARG A N 1
ATOM 594 C CA . ARG A 1 87 ? -23.172 -31.535 14.690 1.00 42.56 87 ARG A CA 1
ATOM 595 C C . ARG A 1 87 ? -23.832 -30.884 13.461 1.00 42.56 87 ARG A C 1
ATOM 597 O O . ARG A 1 87 ? -24.593 -29.935 13.592 1.00 42.56 87 ARG A O 1
ATOM 604 N N . ALA A 1 88 ? -23.641 -31.476 12.280 1.00 37.31 88 ALA A N 1
ATOM 605 C CA . ALA A 1 88 ? -24.251 -31.022 11.024 1.00 37.31 88 ALA A CA 1
ATOM 606 C C . ALA A 1 88 ? -25.791 -31.168 10.956 1.00 37.31 88 ALA A C 1
ATOM 608 O O . ALA A 1 88 ? -26.414 -30.583 10.079 1.00 37.31 88 ALA A O 1
ATOM 609 N N . GLN A 1 89 ? -26.419 -31.931 11.861 1.00 31.69 89 GLN A N 1
ATOM 610 C CA . GLN A 1 89 ? -27.876 -31.970 12.048 1.00 31.69 89 GLN A CA 1
ATOM 611 C C . GLN A 1 89 ? -28.370 -31.038 13.167 1.00 31.69 89 GLN A C 1
ATOM 613 O O . GLN A 1 89 ? -29.580 -30.953 13.343 1.00 31.69 89 GLN A O 1
ATOM 618 N N . ALA A 1 90 ? -27.491 -30.382 13.935 1.00 33.25 90 ALA A N 1
ATOM 619 C CA . ALA A 1 90 ? -27.886 -29.410 14.959 1.00 33.25 90 ALA A CA 1
ATOM 620 C C . ALA A 1 90 ? -28.105 -28.024 14.333 1.00 33.25 90 ALA A C 1
ATOM 622 O O . ALA A 1 90 ? -29.205 -27.487 14.429 1.00 33.25 90 ALA A O 1
ATOM 623 N N . VAL A 1 91 ? -27.120 -27.533 13.569 1.00 42.03 91 VAL A N 1
ATOM 624 C CA . VAL A 1 91 ? -27.203 -26.274 12.792 1.00 42.03 91 VAL A CA 1
ATOM 625 C C . VAL A 1 91 ? -28.389 -26.273 11.810 1.00 42.03 91 VAL A C 1
ATOM 627 O O . VAL A 1 91 ? -28.969 -25.236 11.532 1.00 42.03 91 VAL A O 1
ATOM 630 N N . VAL A 1 92 ? -28.807 -27.452 11.332 1.00 40.00 92 VAL A N 1
ATOM 631 C CA . VAL A 1 92 ? -29.938 -27.635 10.395 1.00 40.00 92 VAL A CA 1
ATOM 632 C C . VAL A 1 92 ? -31.251 -28.020 11.118 1.00 40.00 92 VAL A C 1
ATOM 634 O O . VAL A 1 92 ? -32.232 -28.400 10.485 1.00 40.00 92 VAL A O 1
ATOM 637 N N . ARG A 1 93 ? -31.304 -27.970 12.459 1.00 33.78 93 ARG A N 1
ATOM 638 C CA . ARG A 1 93 ? -32.531 -28.252 13.247 1.00 33.78 93 ARG A CA 1
ATOM 639 C C . ARG A 1 93 ? -32.847 -27.261 14.362 1.00 33.78 93 ARG A C 1
ATOM 641 O O . ARG A 1 93 ? -33.966 -27.290 14.862 1.00 33.78 93 ARG A O 1
ATOM 648 N N . HIS A 1 94 ? -31.912 -26.394 14.726 1.00 43.88 94 HIS A N 1
ATOM 649 C CA . HIS A 1 94 ? -32.161 -25.229 15.572 1.00 43.88 94 HIS A CA 1
ATOM 650 C C . HIS A 1 94 ? -32.030 -23.977 14.702 1.00 43.88 94 HIS A C 1
ATOM 652 O O . HIS A 1 94 ? -31.083 -23.208 14.825 1.00 43.88 94 HIS A O 1
ATOM 658 N N . ALA A 1 95 ? -32.958 -23.846 13.751 1.00 54.53 95 ALA A N 1
ATOM 659 C CA . ALA A 1 95 ? -32.980 -22.766 12.773 1.00 54.53 95 ALA A CA 1
ATOM 660 C C . ALA A 1 95 ? -33.462 -21.458 13.422 1.00 54.53 95 ALA A C 1
ATOM 662 O O . ALA A 1 95 ? -34.638 -21.115 13.346 1.00 54.53 95 ALA A O 1
ATOM 663 N N . LYS A 1 96 ? -32.533 -20.761 14.080 1.00 72.19 96 LYS A N 1
ATOM 664 C CA . LYS A 1 96 ? -32.602 -19.307 14.258 1.00 72.19 96 LYS A CA 1
ATOM 665 C C . LYS A 1 96 ? -32.366 -18.641 12.900 1.00 72.19 96 LYS A C 1
ATOM 667 O O . LYS A 1 96 ? -31.595 -19.170 12.094 1.00 72.19 96 LYS A O 1
ATOM 672 N N . ASP A 1 97 ? -32.984 -17.490 12.656 1.00 78.50 97 ASP A N 1
ATOM 673 C CA . ASP A 1 97 ? -32.761 -16.744 11.413 1.00 78.50 97 ASP A CA 1
ATOM 674 C C . ASP A 1 97 ? -31.299 -16.282 11.322 1.00 78.50 97 ASP A C 1
ATOM 676 O O . ASP A 1 97 ? -30.756 -15.715 12.273 1.00 78.50 97 ASP A O 1
ATOM 680 N N . HIS A 1 98 ? -30.654 -16.531 10.177 1.00 82.12 98 HIS A N 1
ATOM 681 C CA . HIS A 1 98 ? -29.273 -16.117 9.924 1.00 82.12 98 HIS A CA 1
ATOM 682 C C . HIS A 1 98 ? -29.237 -14.730 9.278 1.00 82.12 98 HIS A C 1
ATOM 684 O O . HIS A 1 98 ? -29.700 -14.559 8.142 1.00 82.12 98 HIS A O 1
ATOM 690 N N . ILE A 1 99 ? -28.657 -13.756 9.978 1.00 86.88 99 ILE A N 1
ATOM 691 C CA . ILE A 1 99 ? -28.566 -12.356 9.550 1.00 86.88 99 ILE A CA 1
ATOM 692 C C . ILE A 1 99 ? -27.096 -11.913 9.548 1.00 86.88 99 ILE A C 1
ATOM 694 O O . ILE A 1 99 ? -26.343 -12.164 10.489 1.00 86.88 99 ILE A O 1
ATOM 698 N N . ASN A 1 100 ? -26.677 -11.248 8.474 1.00 85.69 100 ASN A N 1
ATOM 699 C CA . ASN A 1 100 ? -25.376 -10.600 8.382 1.00 85.69 100 ASN A CA 1
ATOM 700 C C . ASN A 1 100 ? -25.523 -9.157 8.872 1.00 85.69 100 ASN A C 1
ATOM 702 O O . ASN A 1 100 ? -26.352 -8.416 8.347 1.00 85.69 100 ASN A O 1
ATOM 706 N N . ILE A 1 101 ? -24.714 -8.734 9.834 1.00 91.38 101 ILE A N 1
ATOM 707 C CA . ILE A 1 101 ? -24.672 -7.341 10.306 1.00 91.38 101 ILE A CA 1
ATOM 708 C C . ILE A 1 101 ? -23.232 -6.835 10.334 1.00 91.38 101 ILE A C 1
ATOM 710 O O . ILE A 1 101 ? -22.312 -7.590 10.036 1.00 91.38 101 ILE A O 1
ATOM 714 N N . GLY A 1 102 ? -22.999 -5.571 10.676 1.00 91.44 102 GLY A N 1
ATOM 715 C CA . GLY A 1 102 ? -21.636 -5.086 10.885 1.00 91.44 102 GLY A CA 1
ATOM 716 C C . GLY A 1 102 ? -21.543 -3.641 11.350 1.00 91.44 102 GLY A C 1
ATOM 717 O O . GLY A 1 102 ? -22.469 -2.850 11.167 1.00 91.44 102 GLY A O 1
ATOM 718 N N . THR A 1 103 ? -20.416 -3.302 11.968 1.00 94.12 103 THR A N 1
ATOM 719 C CA . THR A 1 103 ? -20.113 -1.969 12.500 1.00 94.12 103 THR A CA 1
ATOM 720 C C . THR A 1 103 ? -19.605 -1.014 11.421 1.00 94.12 103 THR A C 1
ATOM 722 O O . THR A 1 103 ? -18.690 -1.318 10.659 1.00 94.12 103 THR A O 1
ATOM 725 N N . ILE A 1 104 ? -20.148 0.202 11.396 1.00 94.12 104 ILE A N 1
ATOM 726 C CA . ILE A 1 104 ? -19.721 1.310 10.529 1.00 94.12 104 ILE A CA 1
ATOM 727 C C . ILE A 1 104 ? -19.588 2.607 11.344 1.00 94.12 104 ILE A C 1
ATOM 729 O O . ILE A 1 104 ? -20.110 2.703 12.449 1.00 94.12 104 ILE A O 1
ATOM 733 N N . GLY A 1 105 ? -18.852 3.598 10.835 1.00 91.75 105 GLY A N 1
ATOM 734 C CA . GLY A 1 105 ? -18.544 4.846 11.545 1.00 91.75 105 GLY A CA 1
ATOM 735 C C . GLY A 1 105 ? -17.053 5.197 11.504 1.00 91.75 105 GLY A C 1
ATOM 736 O O . GLY A 1 105 ? -16.221 4.390 11.074 1.00 91.75 105 GLY A O 1
ATOM 737 N N . HIS A 1 106 ? -16.721 6.403 11.963 1.00 89.56 106 HIS A N 1
ATOM 738 C CA . HIS A 1 106 ? -15.385 7.008 11.894 1.00 89.56 106 HIS A CA 1
ATOM 739 C C . HIS A 1 106 ? -14.280 6.219 12.633 1.00 89.56 106 HIS A C 1
ATOM 741 O O . HIS A 1 106 ? -14.535 5.248 13.356 1.00 89.56 106 HIS A O 1
ATOM 747 N N . VAL A 1 107 ? -13.022 6.600 12.390 1.00 85.25 107 VAL A N 1
ATOM 748 C CA . VAL A 1 107 ? -11.828 6.094 13.093 1.00 85.25 107 VAL A CA 1
ATOM 749 C C . VAL A 1 107 ? -11.992 6.315 14.604 1.00 85.25 107 VAL A C 1
ATOM 751 O O . VAL A 1 107 ? -12.693 7.232 15.018 1.00 85.25 107 VAL A O 1
ATOM 754 N N . ASP A 1 108 ? -11.437 5.427 15.429 1.00 86.06 108 ASP A N 1
ATOM 755 C CA . ASP A 1 108 ? -11.396 5.516 16.902 1.00 86.06 108 ASP A CA 1
ATOM 756 C C . ASP A 1 108 ? -12.736 5.704 17.648 1.00 86.06 108 ASP A C 1
ATOM 758 O O . ASP A 1 108 ? -12.767 5.826 18.873 1.00 86.06 108 ASP A O 1
ATOM 762 N N . HIS A 1 109 ? -13.872 5.592 16.953 1.00 93.00 109 HIS A N 1
ATOM 763 C CA . HIS A 1 109 ? -15.205 5.477 17.556 1.00 93.00 109 HIS A CA 1
ATOM 764 C C . HIS A 1 109 ? -15.437 4.118 18.253 1.00 93.00 109 HIS A C 1
ATOM 766 O O . HIS A 1 109 ? -16.465 3.911 18.890 1.00 93.00 109 HIS A O 1
ATOM 772 N N . GLY A 1 110 ? -14.485 3.180 18.166 1.00 90.25 110 GLY A N 1
ATOM 773 C CA . GLY A 1 110 ? -14.507 1.919 18.918 1.00 90.25 110 GLY A CA 1
ATOM 774 C C . GLY A 1 110 ? -15.365 0.800 18.318 1.00 90.25 110 GLY A C 1
ATOM 775 O O . GLY A 1 110 ? -15.850 -0.042 19.068 1.00 90.25 110 GLY A O 1
ATOM 776 N N . LYS A 1 111 ? -15.530 0.764 16.985 1.00 92.62 111 LYS A N 1
ATOM 777 C CA . LYS A 1 111 ? -16.214 -0.320 16.243 1.00 92.62 111 LYS A CA 1
ATOM 778 C C . LYS A 1 111 ? -15.748 -1.714 16.677 1.00 92.62 111 LYS A C 1
ATOM 780 O O . LYS A 1 111 ? -16.531 -2.466 17.237 1.00 92.62 111 LYS A O 1
ATOM 785 N N . THR A 1 112 ? -14.458 -2.004 16.528 1.00 89.06 112 THR A N 1
ATOM 786 C CA . THR A 1 112 ? -13.849 -3.300 16.870 1.00 89.06 112 THR A CA 1
ATOM 787 C C . THR A 1 112 ? -13.978 -3.634 18.362 1.00 89.06 112 THR A C 1
ATOM 789 O O . THR A 1 112 ? -14.183 -4.791 18.729 1.00 89.06 112 THR A O 1
ATOM 792 N N . THR A 1 113 ? -13.960 -2.621 19.238 1.00 90.56 113 THR A N 1
ATOM 793 C CA . THR A 1 113 ? -14.242 -2.768 20.677 1.00 90.56 113 THR A CA 1
ATOM 794 C C . THR A 1 113 ? -15.685 -3.200 20.931 1.00 90.56 113 THR A C 1
ATOM 796 O O . THR A 1 113 ? -15.912 -4.090 21.748 1.00 90.56 113 THR A O 1
ATOM 799 N N . LEU A 1 114 ? -16.653 -2.619 20.215 1.00 93.19 114 LEU A N 1
ATOM 800 C CA . LEU A 1 114 ? -18.065 -3.001 20.278 1.00 93.19 114 LEU A CA 1
ATOM 801 C C . LEU A 1 114 ? -18.281 -4.420 19.736 1.00 93.19 114 LEU A C 1
ATOM 803 O O . LEU A 1 114 ? -18.918 -5.234 20.396 1.00 93.19 114 LEU A O 1
ATOM 807 N N . SER A 1 115 ? -17.675 -4.753 18.599 1.00 91.12 115 SER A N 1
ATOM 808 C CA . SER A 1 115 ? -17.721 -6.089 17.992 1.00 91.12 115 SER A CA 1
ATOM 809 C C . SER A 1 115 ? -17.144 -7.174 18.916 1.00 91.12 115 SER A C 1
ATOM 811 O O . SER A 1 115 ? -17.713 -8.261 19.042 1.00 91.12 115 SER A O 1
ATOM 813 N N . ALA A 1 116 ? -16.058 -6.862 19.636 1.00 87.44 116 ALA A N 1
ATOM 814 C CA . ALA A 1 116 ? -15.507 -7.717 20.688 1.00 87.44 116 ALA A CA 1
ATOM 815 C C . ALA A 1 116 ? -16.451 -7.832 21.899 1.00 87.44 116 ALA A C 1
ATOM 817 O O . ALA A 1 116 ? -16.672 -8.934 22.404 1.00 87.44 116 ALA A O 1
ATOM 818 N N . ALA A 1 117 ? -17.024 -6.715 22.361 1.00 89.31 117 ALA A N 1
ATOM 819 C CA . ALA A 1 117 ? -17.937 -6.694 23.503 1.00 89.31 117 ALA A CA 1
ATOM 820 C C . ALA A 1 117 ? -19.186 -7.544 23.230 1.00 89.31 117 ALA A C 1
ATOM 822 O O . ALA A 1 117 ? -19.509 -8.419 24.033 1.00 89.31 117 ALA A O 1
ATOM 823 N N . ILE A 1 118 ? -19.821 -7.371 22.065 1.00 90.81 118 ILE A N 1
ATOM 824 C CA . ILE A 1 118 ? -20.973 -8.176 21.642 1.00 90.81 118 ILE A CA 1
ATOM 825 C C . ILE A 1 118 ? -20.599 -9.667 21.578 1.00 90.81 118 ILE A C 1
ATOM 827 O O . ILE A 1 118 ? -21.323 -10.493 22.127 1.00 90.81 118 ILE A O 1
ATOM 831 N N . SER A 1 119 ? -19.446 -10.031 20.996 1.00 86.19 119 SER A N 1
ATOM 832 C CA . SER A 1 119 ? -19.005 -11.437 20.935 1.00 86.19 119 SER A CA 1
ATOM 833 C C . SER A 1 119 ? -18.832 -12.074 22.322 1.00 86.19 119 SER A C 1
ATOM 835 O O . SER A 1 119 ? -19.243 -13.221 22.519 1.00 86.19 119 SER A O 1
ATOM 837 N N . LEU A 1 120 ? -18.274 -11.351 23.303 1.00 83.12 120 LEU A N 1
ATOM 838 C CA . LEU A 1 120 ? -18.144 -11.868 24.671 1.00 83.12 120 LEU A CA 1
ATOM 839 C C . LEU A 1 120 ? -19.491 -11.951 25.402 1.00 83.12 120 LEU A C 1
ATOM 841 O O . LEU A 1 120 ? -19.734 -12.953 26.077 1.00 83.12 120 LEU A O 1
ATOM 845 N N . VAL A 1 121 ? -20.341 -10.923 25.275 1.00 84.94 121 VAL A N 1
ATOM 846 C CA . VAL A 1 121 ? -21.658 -10.830 25.932 1.00 84.94 121 VAL A CA 1
ATOM 847 C C . VAL A 1 121 ? -22.603 -11.891 25.371 1.00 84.94 121 VAL A C 1
ATOM 849 O O . VAL A 1 121 ? -23.003 -12.798 26.101 1.00 84.94 121 VAL A O 1
ATOM 852 N N . CYS A 1 122 ? -22.885 -11.874 24.066 1.00 82.31 122 CYS A N 1
ATOM 853 C CA . CYS A 1 122 ? -23.721 -12.890 23.422 1.00 82.31 122 CYS A CA 1
ATOM 854 C C . CYS A 1 122 ? -23.141 -14.300 23.613 1.00 82.31 122 CYS A C 1
ATOM 856 O O . CYS A 1 122 ? -23.876 -15.226 23.936 1.00 82.31 122 CYS A O 1
ATOM 858 N N . GLY A 1 123 ? -21.815 -14.467 23.545 1.00 74.88 123 GLY A N 1
ATOM 859 C CA . GLY A 1 123 ? -21.150 -15.744 23.828 1.00 74.88 123 GLY A CA 1
ATOM 860 C C . GLY A 1 123 ? -21.208 -16.217 25.287 1.00 74.88 123 GLY A C 1
ATOM 861 O O . GLY A 1 123 ? -20.709 -17.302 25.581 1.00 74.88 123 GLY A O 1
ATOM 862 N N . GLN A 1 124 ? -21.766 -15.434 26.215 1.00 73.00 124 GLN A N 1
ATOM 863 C CA . GLN A 1 124 ? -22.040 -15.847 27.596 1.00 73.00 124 GLN A CA 1
ATOM 864 C C . GLN A 1 124 ? -23.529 -16.089 27.867 1.00 73.00 124 GLN A C 1
ATOM 866 O O . GLN A 1 124 ? -23.853 -16.993 28.633 1.00 73.00 124 GLN A O 1
ATOM 871 N N . PHE A 1 125 ? -24.414 -15.296 27.259 1.00 67.88 125 PHE A N 1
ATOM 872 C CA . PHE A 1 125 ? -25.869 -15.459 27.387 1.00 67.88 125 PHE A CA 1
ATOM 873 C C . PHE A 1 125 ? -26.463 -16.457 26.380 1.00 67.88 125 PHE A C 1
ATOM 875 O O . PHE A 1 125 ? -27.600 -16.895 26.545 1.00 67.88 125 PHE A O 1
ATOM 882 N N . SER A 1 126 ? -25.684 -16.861 25.374 1.00 65.12 126 SER A N 1
ATOM 883 C CA . SER A 1 126 ? -25.997 -17.956 24.458 1.00 65.12 126 SER A CA 1
ATOM 884 C C . SER A 1 126 ? -26.372 -19.246 25.195 1.00 65.12 126 SER A C 1
ATOM 886 O O . SER A 1 126 ? -25.767 -19.635 26.195 1.00 65.12 126 SER A O 1
ATOM 888 N N . THR A 1 127 ? -27.362 -19.948 24.645 1.00 52.16 127 THR A N 1
ATOM 889 C CA . THR A 1 127 ? -27.813 -21.264 25.117 1.00 52.16 127 THR A CA 1
ATOM 890 C C . THR A 1 127 ? -27.129 -22.427 24.388 1.00 52.16 127 THR A C 1
ATOM 892 O O . THR A 1 127 ? -27.488 -23.584 24.620 1.00 52.16 127 THR A O 1
ATOM 895 N N . SER A 1 128 ? -26.139 -22.154 23.525 1.00 51.97 128 SER A N 1
ATOM 896 C CA . SER A 1 128 ? -25.380 -23.169 22.790 1.00 51.97 128 SER A CA 1
ATOM 897 C C . SER A 1 128 ? -23.907 -23.251 23.218 1.00 51.97 128 SER A C 1
ATOM 899 O O . SER A 1 128 ? -23.188 -22.257 23.268 1.00 51.97 128 SER A O 1
ATOM 901 N N . ASP A 1 129 ? -23.413 -24.482 23.413 1.00 46.00 129 ASP A N 1
ATOM 902 C CA . ASP A 1 129 ? -21.987 -24.794 23.653 1.00 46.00 129 ASP A CA 1
ATOM 903 C C . ASP A 1 129 ? -21.059 -24.420 22.465 1.00 46.00 129 ASP A C 1
ATOM 905 O O . ASP A 1 129 ? -19.859 -24.697 22.499 1.00 46.00 129 ASP A O 1
ATOM 909 N N . ASP A 1 130 ? -21.608 -23.865 21.378 1.00 45.03 130 ASP A N 1
ATOM 910 C CA . ASP A 1 130 ? -20.930 -23.662 20.094 1.00 45.03 130 ASP A CA 1
ATOM 911 C C . ASP A 1 130 ? -20.552 -22.198 19.797 1.00 45.03 130 ASP A C 1
ATOM 913 O O . ASP A 1 130 ? -19.830 -21.948 18.832 1.00 45.03 130 ASP A O 1
ATOM 917 N N . THR A 1 131 ? -20.969 -21.227 20.620 1.00 51.59 131 THR A N 1
ATOM 918 C CA . THR A 1 131 ? -20.625 -19.810 20.404 1.00 51.59 131 THR A CA 1
ATOM 919 C C . THR A 1 131 ? -19.164 -19.507 20.769 1.00 51.59 131 THR A C 1
ATOM 921 O O . THR A 1 131 ? -18.806 -19.379 21.941 1.00 51.59 131 THR A O 1
ATOM 924 N N . THR A 1 132 ? -18.291 -19.344 19.769 1.00 51.78 132 THR A N 1
ATOM 925 C CA . THR A 1 132 ? -16.889 -18.958 20.002 1.00 51.78 132 THR A CA 1
ATOM 926 C C . THR A 1 132 ? -16.759 -17.492 20.412 1.00 51.78 132 THR A C 1
ATOM 928 O O . THR A 1 132 ? -16.727 -16.607 19.557 1.00 51.78 132 THR A O 1
ATOM 931 N N . LYS A 1 133 ? -16.599 -17.248 21.719 1.00 55.34 133 LYS A N 1
ATOM 932 C CA . LYS A 1 133 ? -16.128 -15.968 22.273 1.00 55.34 133 LYS A CA 1
ATOM 933 C C . LYS A 1 133 ? -14.827 -15.541 21.575 1.00 55.34 133 LYS A C 1
ATOM 935 O O . LYS A 1 133 ? -13.835 -16.260 21.682 1.00 55.34 133 LYS A O 1
ATOM 940 N N . LYS A 1 134 ? -14.819 -14.386 20.899 1.00 56.12 134 LYS A N 1
ATOM 941 C CA . LYS A 1 134 ? -13.603 -13.753 20.356 1.00 56.12 134 LYS A CA 1
ATOM 942 C C . LYS A 1 134 ? -13.203 -12.548 21.200 1.00 56.12 134 LYS A C 1
ATOM 944 O O . LYS A 1 134 ? -14.037 -11.706 21.525 1.00 56.12 134 LYS A O 1
ATOM 949 N N . SER A 1 135 ? -11.921 -12.441 21.527 1.00 55.78 135 SER A N 1
ATOM 950 C CA . SER A 1 135 ? -11.338 -11.230 22.109 1.00 55.78 135 SER A CA 1
ATOM 951 C C . SER A 1 135 ? -11.018 -10.176 21.039 1.00 55.78 135 SER A C 1
ATOM 953 O O . SER A 1 135 ? -10.965 -10.478 19.849 1.00 55.78 135 SER A O 1
ATOM 955 N N . TYR A 1 136 ? -10.755 -8.935 21.467 1.00 48.34 136 TYR A N 1
ATOM 956 C CA . TYR A 1 136 ? -10.332 -7.830 20.590 1.00 48.34 136 TYR A CA 1
ATOM 957 C C . TYR A 1 136 ? -9.137 -8.217 19.695 1.00 48.34 136 TYR A C 1
ATOM 959 O O . TYR A 1 136 ? -9.154 -8.014 18.482 1.00 48.34 136 TYR A O 1
ATOM 967 N N . GLU A 1 137 ? -8.116 -8.841 20.289 1.00 48.34 137 GLU A N 1
ATOM 968 C CA . GLU A 1 137 ? -6.909 -9.286 19.581 1.00 48.34 137 GLU A CA 1
ATOM 969 C C . GLU A 1 137 ? -7.213 -10.375 18.536 1.00 48.34 137 GLU A C 1
ATOM 971 O O . GLU A 1 137 ? -6.484 -10.512 17.558 1.00 48.34 137 GLU A O 1
ATOM 976 N N . GLU A 1 138 ? -8.297 -11.134 18.705 1.00 58.88 138 GLU A N 1
ATOM 977 C CA . GLU A 1 138 ? -8.757 -12.168 17.769 1.00 58.88 138 GLU A CA 1
ATOM 978 C C . GLU A 1 138 ? -9.702 -11.625 16.679 1.00 58.88 138 GLU A C 1
ATOM 980 O O . GLU A 1 138 ? -10.273 -12.413 15.915 1.00 58.88 138 GLU A O 1
ATOM 985 N N . ILE A 1 139 ? -9.841 -10.299 16.578 1.00 58.22 139 ILE A N 1
ATOM 986 C CA . ILE A 1 139 ? -10.553 -9.590 15.505 1.00 58.22 139 ILE A CA 1
ATOM 987 C C . ILE A 1 139 ? -9.541 -8.796 14.665 1.00 58.22 139 ILE A C 1
ATOM 989 O O . ILE A 1 139 ? -9.413 -9.081 13.472 1.00 58.22 139 ILE A O 1
ATOM 993 N N . ASP A 1 140 ? -8.743 -7.925 15.298 1.00 57.81 140 ASP A N 1
ATOM 994 C CA . ASP A 1 140 ? -7.543 -7.304 14.707 1.00 57.81 140 ASP A CA 1
ATOM 995 C C . ASP A 1 140 ? -6.383 -8.324 14.700 1.00 57.81 140 ASP A C 1
ATOM 997 O O . ASP A 1 140 ? -5.446 -8.278 15.505 1.00 57.81 140 ASP A O 1
ATOM 1001 N N . ASN A 1 141 ? -6.465 -9.323 13.818 1.00 57.88 141 ASN A N 1
ATOM 1002 C CA . ASN A 1 141 ? -5.485 -10.413 13.738 1.00 57.88 141 ASN A CA 1
ATOM 1003 C C . ASN A 1 141 ? -4.290 -10.119 12.827 1.00 57.88 141 ASN A C 1
ATOM 1005 O O . ASN A 1 141 ? -3.248 -10.767 12.983 1.00 57.88 141 ASN A O 1
ATOM 1009 N N . ALA A 1 142 ? -4.410 -9.221 11.845 1.00 55.53 142 ALA A N 1
ATOM 1010 C CA . ALA A 1 142 ? -3.327 -9.015 10.895 1.00 55.53 142 ALA A CA 1
ATOM 1011 C C . ALA A 1 142 ? -2.116 -8.369 11.596 1.00 55.53 142 ALA A C 1
ATOM 1013 O O . ALA A 1 142 ? -2.279 -7.435 12.387 1.00 55.53 142 ALA A O 1
ATOM 1014 N N . PRO A 1 143 ? -0.875 -8.781 11.267 1.00 47.03 143 PRO A N 1
ATOM 1015 C CA . PRO A 1 143 ? 0.325 -8.134 11.798 1.00 47.03 143 PRO A CA 1
ATOM 1016 C C . PRO A 1 143 ? 0.398 -6.628 11.504 1.00 47.03 143 PRO A C 1
ATOM 1018 O O . PRO A 1 143 ? 1.072 -5.904 12.226 1.00 47.03 143 PRO A O 1
ATOM 1021 N N . GLU A 1 144 ? -0.288 -6.159 10.457 1.00 51.59 144 GLU A N 1
ATOM 1022 C CA . GLU A 1 144 ? -0.373 -4.742 10.088 1.00 51.59 144 GLU A CA 1
ATOM 1023 C C . GLU A 1 144 ? -1.452 -3.981 10.884 1.00 51.59 144 GLU A C 1
ATOM 1025 O O . GLU A 1 144 ? -1.214 -2.836 11.259 1.00 51.59 144 GLU A O 1
ATOM 1030 N N . GLU A 1 145 ? -2.578 -4.623 11.221 1.00 58.28 145 GLU A N 1
ATOM 1031 C CA . GLU A 1 145 ? -3.641 -4.061 12.078 1.00 58.28 145 GLU A CA 1
ATOM 1032 C C . GLU A 1 145 ? -3.091 -3.807 13.484 1.00 58.28 145 GLU A C 1
ATOM 1034 O O . GLU A 1 145 ? -3.053 -2.670 13.958 1.00 58.28 145 GLU A O 1
ATOM 1039 N N . ARG A 1 146 ? -2.511 -4.846 14.102 1.00 57.44 146 ARG A N 1
ATOM 1040 C CA . ARG A 1 146 ? -1.889 -4.763 15.436 1.00 57.44 146 ARG A CA 1
ATOM 1041 C C . ARG A 1 146 ? -0.699 -3.800 15.507 1.00 57.44 146 ARG A C 1
ATOM 1043 O O . ARG A 1 146 ? -0.382 -3.315 16.587 1.00 57.44 146 ARG A O 1
ATOM 1050 N N . ALA A 1 147 ? -0.028 -3.535 14.383 1.00 45.84 147 ALA A N 1
ATOM 1051 C CA . ALA A 1 147 ? 1.087 -2.589 14.315 1.00 45.84 147 ALA A CA 1
ATOM 1052 C C . ALA A 1 147 ? 0.648 -1.128 14.105 1.00 45.84 147 ALA A C 1
ATOM 1054 O O . ALA A 1 147 ? 1.456 -0.229 14.334 1.00 45.84 147 ALA A O 1
ATOM 1055 N N . ARG A 1 148 ? -0.592 -0.886 13.656 1.00 46.31 148 ARG A N 1
ATOM 1056 C CA . ARG A 1 148 ? -1.141 0.460 13.405 1.00 46.31 148 ARG A CA 1
ATOM 1057 C C . ARG A 1 148 ? -2.262 0.868 14.363 1.00 46.31 148 ARG A C 1
ATOM 1059 O O . ARG A 1 148 ? -2.570 2.051 14.423 1.00 46.31 148 ARG A O 1
ATOM 1066 N N . GLY A 1 149 ? -2.859 -0.076 15.092 1.00 55.72 149 GLY A N 1
ATOM 1067 C CA . GLY A 1 149 ? -3.988 0.180 15.993 1.00 55.72 149 GLY A CA 1
ATOM 1068 C C . GLY A 1 149 ? -5.314 0.445 15.273 1.00 55.72 149 GLY A C 1
ATOM 1069 O O . GLY A 1 149 ? -6.217 1.014 15.872 1.00 55.72 149 GLY A O 1
ATOM 1070 N N . ILE A 1 150 ? -5.425 0.064 13.995 1.00 56.97 150 ILE A N 1
ATOM 1071 C CA . ILE A 1 150 ? -6.618 0.275 13.165 1.00 56.97 150 ILE A CA 1
ATOM 1072 C C . ILE A 1 150 ? -6.972 -1.000 12.400 1.00 56.97 150 ILE A C 1
ATOM 1074 O O . ILE A 1 150 ? -6.087 -1.674 11.869 1.00 56.97 150 ILE A O 1
ATOM 1078 N N . THR A 1 151 ? -8.269 -1.277 12.280 1.00 49.97 151 THR A N 1
ATOM 1079 C CA . THR A 1 151 ? -8.826 -2.318 11.407 1.00 49.97 151 THR A CA 1
ATOM 1080 C C . THR A 1 151 ? -8.466 -2.022 9.944 1.00 49.97 151 THR A C 1
ATOM 1082 O O . THR A 1 151 ? -8.583 -0.876 9.493 1.00 49.97 151 THR A O 1
ATOM 1085 N N . ILE A 1 152 ? -8.067 -3.041 9.176 1.00 54.16 152 ILE A N 1
ATOM 1086 C CA . ILE A 1 152 ? -7.662 -2.909 7.761 1.00 54.16 152 ILE A CA 1
ATOM 1087 C C . ILE A 1 152 ? -8.531 -3.803 6.874 1.00 54.16 152 ILE A C 1
ATOM 1089 O O . ILE A 1 152 ? -9.027 -3.372 5.826 1.00 54.16 152 ILE A O 1
ATOM 1093 N N . ASN A 1 153 ? -8.722 -5.051 7.293 1.00 64.31 153 ASN A N 1
ATOM 1094 C CA . ASN A 1 153 ? -9.560 -6.038 6.627 1.00 64.31 153 ASN A CA 1
ATOM 1095 C C . ASN A 1 153 ? -10.982 -6.013 7.207 1.00 64.31 153 ASN A C 1
ATOM 1097 O O . ASN A 1 153 ? -11.204 -5.519 8.307 1.00 64.31 153 ASN A O 1
ATOM 1101 N N . ALA A 1 154 ? -11.953 -6.549 6.467 1.00 55.84 154 ALA A N 1
ATOM 1102 C CA . ALA A 1 154 ? -13.274 -6.819 7.026 1.00 55.84 154 ALA A CA 1
ATOM 1103 C C . ALA A 1 154 ? -13.201 -8.129 7.826 1.00 55.84 154 ALA A C 1
ATOM 1105 O O . ALA A 1 154 ? -12.872 -9.174 7.258 1.00 55.84 154 ALA A O 1
ATOM 1106 N N . SER A 1 155 ? -13.460 -8.075 9.134 1.00 65.62 155 SER A N 1
ATOM 1107 C CA . SER A 1 155 ? -13.285 -9.228 10.028 1.00 65.62 155 SER A CA 1
ATOM 1108 C C . SER A 1 155 ? -14.628 -9.873 10.376 1.00 65.62 155 SER A C 1
ATOM 1110 O O . SER A 1 155 ? -15.508 -9.231 10.945 1.00 65.62 155 SER A O 1
ATOM 1112 N N . HIS A 1 156 ? -14.777 -11.161 10.050 1.00 72.94 156 HIS A N 1
ATOM 1113 C CA . HIS A 1 156 ? -16.014 -11.925 10.258 1.00 72.94 156 HIS A CA 1
ATOM 1114 C C . HIS A 1 156 ? -16.065 -12.576 11.649 1.00 72.94 156 HIS A C 1
ATOM 1116 O O . HIS A 1 156 ? -15.172 -13.339 12.040 1.00 72.94 156 HIS A O 1
ATOM 1122 N N . ILE A 1 157 ? -17.127 -12.306 12.402 1.00 79.50 157 ILE A N 1
ATOM 1123 C CA . ILE A 1 157 ? -17.357 -12.735 13.789 1.00 79.50 157 ILE A CA 1
ATOM 1124 C C . ILE A 1 157 ? -18.686 -13.507 13.855 1.00 79.50 157 ILE A C 1
ATOM 1126 O O . ILE A 1 157 ? -19.645 -13.155 13.175 1.00 79.50 157 ILE A O 1
ATOM 1130 N N . GLU A 1 158 ? -18.735 -14.567 14.663 1.00 79.38 158 GLU A N 1
ATOM 1131 C CA . GLU A 1 158 ? -19.903 -15.444 14.832 1.00 79.38 158 GLU A CA 1
ATOM 1132 C C . GLU A 1 158 ? -20.432 -15.316 16.267 1.00 79.38 158 GLU A C 1
ATOM 1134 O O . GLU A 1 158 ? -19.664 -15.473 17.220 1.00 79.38 158 GLU A O 1
ATOM 1139 N N . TYR A 1 159 ? -21.724 -15.021 16.423 1.00 82.44 159 TYR A N 1
ATOM 1140 C CA . TYR A 1 159 ? -22.445 -15.087 17.699 1.00 82.44 159 TYR A CA 1
ATOM 1141 C C . TYR A 1 159 ? -23.955 -15.249 17.473 1.00 82.44 159 TYR A C 1
ATOM 1143 O O . TYR A 1 159 ? -24.443 -15.143 16.351 1.00 82.44 159 TYR A O 1
ATOM 1151 N N . GLU A 1 160 ? -24.715 -15.506 18.536 1.00 81.38 160 GLU A N 1
ATOM 1152 C CA . GLU A 1 160 ? -26.176 -15.624 18.483 1.00 81.38 160 GLU A CA 1
ATOM 1153 C C . GLU A 1 160 ? -26.852 -14.932 19.673 1.00 81.38 160 GLU A C 1
ATOM 1155 O O . GLU A 1 160 ? -26.266 -14.811 20.749 1.00 81.38 160 GLU A O 1
ATOM 1160 N N . THR A 1 161 ? -28.090 -14.485 19.466 1.00 84.94 161 THR A N 1
ATOM 1161 C CA . THR A 1 161 ? -29.022 -14.049 20.517 1.00 84.94 161 THR A CA 1
ATOM 1162 C C . THR A 1 161 ? -29.965 -15.206 20.871 1.00 84.94 161 THR A C 1
ATOM 1164 O O . THR A 1 161 ? -29.765 -16.344 20.430 1.00 84.94 161 THR A O 1
ATOM 1167 N N . GLU A 1 162 ? -31.018 -14.967 21.657 1.00 80.38 162 GLU A N 1
ATOM 1168 C CA . GLU A 1 162 ? -32.071 -15.976 21.841 1.00 80.38 162 GLU A CA 1
ATOM 1169 C C . GLU A 1 162 ? -32.843 -16.253 20.538 1.00 80.38 162 GLU A C 1
ATOM 1171 O O . GLU A 1 162 ? -33.220 -17.401 20.293 1.00 80.38 162 GLU A O 1
ATOM 1176 N N . THR A 1 163 ? -33.027 -15.244 19.674 1.00 82.62 163 THR A N 1
ATOM 1177 C CA . THR A 1 163 ? -33.889 -15.344 18.480 1.00 82.62 163 THR A CA 1
ATOM 1178 C C . THR A 1 163 ? -33.129 -15.648 17.182 1.00 82.62 163 THR A C 1
ATOM 1180 O O . THR A 1 163 ? -33.634 -16.386 16.332 1.00 82.62 163 THR A O 1
ATOM 1183 N N . ARG A 1 164 ? -31.910 -15.113 17.024 1.00 85.44 164 ARG A N 1
ATOM 1184 C CA . ARG A 1 164 ? -31.193 -15.011 15.740 1.00 85.44 164 ARG A CA 1
ATOM 1185 C C . ARG A 1 164 ? -29.738 -15.461 15.829 1.00 85.44 164 ARG A C 1
ATOM 1187 O O . ARG A 1 164 ? -29.127 -15.482 16.896 1.00 85.44 164 ARG A O 1
ATOM 1194 N N . HIS A 1 165 ? -29.178 -15.814 14.676 1.00 83.00 165 HIS A N 1
ATOM 1195 C CA . HIS A 1 165 ? -27.764 -16.128 14.498 1.00 83.00 165 HIS A CA 1
ATOM 1196 C C . HIS A 1 165 ? -27.101 -15.054 13.631 1.00 83.00 165 HIS A C 1
ATOM 1198 O O . HIS A 1 165 ? -27.553 -14.785 12.518 1.00 83.00 165 HIS A O 1
ATOM 1204 N N . TYR A 1 166 ? -25.978 -14.506 14.089 1.00 85.25 166 TYR A N 1
ATOM 1205 C CA . TYR A 1 166 ? -25.319 -13.369 13.458 1.00 85.25 166 TYR A CA 1
ATOM 1206 C C . TYR A 1 166 ? -23.957 -13.712 12.853 1.00 85.25 166 TYR A C 1
ATOM 1208 O O . TYR A 1 166 ? -23.079 -14.284 13.500 1.00 85.25 166 TYR A O 1
ATOM 1216 N N . CYS A 1 167 ? -23.779 -13.300 11.597 1.00 83.62 167 CYS A N 1
ATOM 1217 C CA . CYS A 1 167 ? -22.472 -13.114 10.973 1.00 83.62 167 CYS A CA 1
ATOM 1218 C C . CYS A 1 167 ? -22.151 -11.615 11.012 1.00 83.62 167 CYS A C 1
ATOM 1220 O O . CYS A 1 167 ? -22.737 -10.836 10.264 1.00 83.62 167 CYS A O 1
ATOM 1222 N N . HIS A 1 168 ? -21.267 -11.194 11.911 1.00 86.94 168 HIS A N 1
ATOM 1223 C CA . HIS A 1 168 ? -20.920 -9.786 12.094 1.00 86.94 168 HIS A CA 1
ATOM 1224 C C . HIS A 1 168 ? -19.639 -9.440 11.322 1.00 86.94 168 HIS A C 1
ATOM 1226 O O . HIS A 1 168 ? -18.609 -10.085 11.511 1.00 86.94 168 HIS A O 1
ATOM 1232 N N . VAL A 1 169 ? -19.697 -8.405 10.483 1.00 85.06 169 VAL A N 1
ATOM 1233 C CA . VAL A 1 169 ? -18.607 -7.917 9.628 1.00 85.06 169 VAL A CA 1
ATOM 1234 C C . VAL A 1 169 ? -18.055 -6.601 10.185 1.00 85.06 169 VAL A C 1
ATOM 1236 O O . VAL A 1 169 ? -18.600 -5.528 9.919 1.00 85.06 169 VAL A O 1
ATOM 1239 N N . ASP A 1 170 ? -16.971 -6.667 10.961 1.00 85.81 170 ASP A N 1
ATOM 1240 C CA . ASP A 1 170 ? -16.315 -5.470 11.506 1.00 85.81 170 ASP A CA 1
ATOM 1241 C C . ASP A 1 170 ? -15.622 -4.709 10.362 1.00 85.81 170 ASP A C 1
ATOM 1243 O O . ASP A 1 170 ? -14.744 -5.268 9.696 1.00 85.81 170 ASP A O 1
ATOM 1247 N N . CYS A 1 171 ? -16.054 -3.474 10.069 1.00 85.19 171 CYS A N 1
ATOM 1248 C CA . CYS A 1 171 ? -15.562 -2.718 8.910 1.00 85.19 171 CYS A CA 1
ATOM 1249 C C . CYS A 1 171 ? -14.573 -1.603 9.294 1.00 85.19 171 CYS A C 1
ATOM 1251 O O . CYS A 1 171 ? -14.801 -0.869 10.259 1.00 85.19 171 CYS A O 1
ATOM 1253 N N . PRO A 1 172 ? -13.509 -1.385 8.496 1.00 80.25 172 PRO A N 1
ATOM 1254 C CA . PRO A 1 172 ? -12.506 -0.364 8.781 1.00 80.25 172 PRO A CA 1
ATOM 1255 C C . PRO A 1 172 ? -13.077 1.053 8.635 1.00 80.25 172 PRO A C 1
ATOM 1257 O O . PRO A 1 172 ? -13.837 1.334 7.711 1.00 80.25 172 PRO A O 1
ATOM 1260 N N . GLY A 1 173 ? -12.692 1.957 9.544 1.00 72.44 173 GLY A N 1
ATOM 1261 C CA . GLY A 1 173 ? -13.147 3.360 9.552 1.00 72.44 173 GLY A CA 1
ATOM 1262 C C . GLY A 1 173 ? -12.200 4.370 8.898 1.00 72.44 173 GLY A C 1
ATOM 1263 O O . GLY A 1 173 ? -12.520 5.556 8.859 1.00 72.44 173 GLY A O 1
ATOM 1264 N N . HIS A 1 174 ? -11.017 3.939 8.449 1.00 76.25 174 HIS A N 1
ATOM 1265 C CA . HIS A 1 174 ? -9.999 4.829 7.884 1.00 76.25 174 HIS A CA 1
ATOM 1266 C C . HIS A 1 174 ? -10.250 5.092 6.393 1.00 76.25 174 HIS A C 1
ATOM 1268 O O . HIS A 1 174 ? -10.583 4.166 5.652 1.00 76.25 174 HIS A O 1
ATOM 1274 N N . ALA A 1 175 ? -10.036 6.335 5.942 1.00 65.12 175 ALA A N 1
ATOM 1275 C CA . ALA A 1 175 ? -10.334 6.778 4.571 1.00 65.12 175 ALA A CA 1
ATOM 1276 C C . ALA A 1 175 ? -9.656 5.908 3.489 1.00 65.12 175 ALA A C 1
ATOM 1278 O O . ALA A 1 175 ? -10.266 5.563 2.478 1.00 65.12 175 ALA A O 1
ATOM 1279 N N . ASP A 1 176 ? -8.418 5.477 3.738 1.00 66.38 176 ASP A N 1
ATOM 1280 C CA . ASP A 1 176 ? -7.652 4.629 2.813 1.00 66.38 176 ASP A CA 1
ATOM 1281 C C . ASP A 1 176 ? -8.270 3.229 2.611 1.00 66.38 176 ASP A C 1
ATOM 1283 O O . ASP A 1 176 ? -8.036 2.577 1.592 1.00 66.38 176 ASP A O 1
ATOM 1287 N N . TYR A 1 177 ? -9.079 2.757 3.567 1.00 71.50 177 TYR A N 1
ATOM 1288 C CA . TYR A 1 177 ? -9.647 1.405 3.588 1.00 71.50 177 TYR A CA 1
ATOM 1289 C C . TYR A 1 177 ? -11.144 1.360 3.271 1.00 71.50 177 TYR A C 1
ATOM 1291 O O . TYR A 1 177 ? -11.759 0.294 3.360 1.00 71.50 177 TYR A O 1
ATOM 1299 N N . VAL A 1 178 ? -11.740 2.461 2.802 1.00 71.88 178 VAL A N 1
ATOM 1300 C CA . VAL A 1 178 ? -13.175 2.494 2.469 1.00 71.88 178 VAL A CA 1
ATOM 1301 C C . VAL A 1 178 ? -13.529 1.529 1.315 1.00 71.88 178 VAL A C 1
ATOM 1303 O O . VAL A 1 178 ? -14.658 1.053 1.221 1.00 71.88 178 VAL A O 1
ATOM 1306 N N . LYS A 1 179 ? -12.552 1.099 0.496 1.00 72.75 179 LYS A N 1
ATOM 1307 C CA . LYS A 1 179 ? -12.700 -0.059 -0.417 1.00 72.75 179 LYS A CA 1
ATOM 1308 C C . LYS A 1 179 ? -13.143 -1.338 0.312 1.00 72.75 179 LYS A C 1
ATOM 1310 O O . LYS A 1 179 ? -13.984 -2.070 -0.205 1.00 72.75 179 LYS A O 1
ATOM 1315 N N . ASN A 1 180 ? -12.553 -1.629 1.471 1.00 76.00 180 ASN A N 1
ATOM 1316 C CA . ASN A 1 180 ? -12.867 -2.820 2.257 1.00 76.00 180 ASN A CA 1
ATOM 1317 C C . ASN A 1 180 ? -14.185 -2.645 3.020 1.00 76.00 180 ASN A C 1
ATOM 1319 O O . ASN A 1 180 ? -14.986 -3.578 3.020 1.00 76.00 180 ASN A O 1
ATOM 1323 N N . MET A 1 181 ? -14.456 -1.439 3.542 1.00 81.75 181 MET A N 1
ATOM 1324 C CA . MET A 1 181 ? -15.766 -1.070 4.098 1.00 81.75 181 MET A CA 1
ATOM 1325 C C . MET A 1 181 ? -16.898 -1.322 3.096 1.00 81.75 181 MET A C 1
ATOM 1327 O O . MET A 1 181 ? -17.840 -2.025 3.442 1.00 81.75 181 MET A O 1
ATOM 1331 N N . ILE A 1 182 ? -16.786 -0.850 1.844 1.00 75.44 182 ILE A N 1
ATOM 1332 C CA . ILE A 1 182 ? -17.813 -1.071 0.807 1.00 75.44 182 ILE A CA 1
ATOM 1333 C C . ILE A 1 182 ? -18.103 -2.565 0.636 1.00 75.44 182 ILE A C 1
ATOM 1335 O O . ILE A 1 182 ? -19.261 -2.970 0.638 1.00 75.44 182 ILE A O 1
ATOM 1339 N N . THR A 1 183 ? -17.071 -3.407 0.534 1.00 70.94 183 THR A N 1
ATOM 1340 C CA . THR A 1 183 ? -17.271 -4.856 0.367 1.00 70.94 183 THR A CA 1
ATOM 1341 C C . THR A 1 183 ? -17.769 -5.578 1.619 1.00 70.94 183 THR A C 1
ATOM 1343 O O . THR A 1 183 ? -18.320 -6.666 1.482 1.00 70.94 183 THR A O 1
ATOM 1346 N N . GLY A 1 184 ? -17.617 -4.996 2.813 1.00 76.00 184 GLY A N 1
ATOM 1347 C CA . GLY A 1 184 ? -18.292 -5.471 4.022 1.00 76.00 184 GLY A CA 1
ATOM 1348 C C . GLY A 1 184 ? -19.759 -5.033 4.056 1.00 76.00 184 GLY A C 1
ATOM 1349 O O . GLY A 1 184 ? -20.647 -5.862 4.228 1.00 76.00 184 GLY A O 1
ATOM 1350 N N . ALA A 1 185 ? -20.036 -3.758 3.774 1.00 80.25 185 ALA A N 1
ATOM 1351 C CA . ALA A 1 185 ? -21.386 -3.196 3.725 1.00 80.25 185 ALA A CA 1
ATOM 1352 C C . ALA A 1 185 ? -22.277 -3.867 2.657 1.00 80.25 185 ALA A C 1
ATOM 1354 O O . ALA A 1 185 ? -23.444 -4.131 2.927 1.00 80.25 185 ALA A O 1
ATOM 1355 N N . CYS A 1 186 ? -21.728 -4.266 1.499 1.00 74.44 186 CYS A N 1
ATOM 1356 C CA . CYS A 1 186 ? -22.420 -5.103 0.501 1.00 74.44 186 CYS A CA 1
ATOM 1357 C C . CYS A 1 186 ? -22.940 -6.453 1.049 1.00 74.44 186 CYS A C 1
ATOM 1359 O O . CYS A 1 186 ? -23.775 -7.097 0.409 1.00 74.44 186 CYS A O 1
ATOM 1361 N N . GLN A 1 187 ? -22.418 -6.928 2.184 1.00 72.25 187 GLN A N 1
ATOM 1362 C CA . GLN A 1 187 ? -22.822 -8.190 2.812 1.00 72.25 187 GLN A CA 1
ATOM 1363 C C . GLN A 1 187 ? -23.866 -8.001 3.916 1.00 72.25 187 GLN A C 1
ATOM 1365 O O . GLN A 1 187 ? -24.517 -8.974 4.283 1.00 72.25 187 GLN A O 1
ATOM 1370 N N . MET A 1 188 ? -24.048 -6.779 4.421 1.00 86.62 188 MET A N 1
ATOM 1371 C CA . MET A 1 188 ? -24.921 -6.494 5.557 1.00 86.62 188 MET A CA 1
ATOM 1372 C C . MET A 1 188 ? -26.403 -6.554 5.168 1.00 86.62 188 MET A C 1
ATOM 1374 O O . MET A 1 188 ? -26.853 -5.895 4.233 1.00 86.62 188 MET A O 1
ATOM 1378 N N . ASP A 1 189 ? -27.172 -7.311 5.945 1.00 86.81 189 ASP A N 1
ATOM 1379 C CA . ASP A 1 189 ? -28.634 -7.259 5.990 1.00 86.81 189 ASP A CA 1
ATOM 1380 C C . ASP A 1 189 ? -29.125 -6.099 6.893 1.00 86.81 189 ASP A C 1
ATOM 1382 O O . ASP A 1 189 ? -30.267 -5.669 6.781 1.00 86.81 189 ASP A O 1
ATOM 1386 N N . GLY A 1 190 ? -28.248 -5.545 7.741 1.00 90.56 190 GLY A N 1
ATOM 1387 C CA . GLY A 1 190 ? -28.427 -4.293 8.487 1.00 90.56 190 GLY A CA 1
ATOM 1388 C C . GLY A 1 190 ? -27.118 -3.860 9.168 1.00 90.56 190 GLY A C 1
ATOM 1389 O O . GLY A 1 190 ? -26.224 -4.683 9.353 1.00 90.56 190 GLY A O 1
ATOM 1390 N N . GLY A 1 191 ? -26.957 -2.579 9.502 1.00 93.94 191 GLY A N 1
ATOM 1391 C CA . GLY A 1 191 ? -25.699 -2.042 10.052 1.00 93.94 191 GLY A CA 1
ATOM 1392 C C . GLY A 1 191 ? -25.820 -1.478 11.470 1.00 93.94 191 GLY A C 1
ATOM 1393 O O . GLY A 1 191 ? -26.882 -1.008 11.866 1.00 93.94 191 GLY A O 1
ATOM 1394 N N . ILE A 1 192 ? -24.714 -1.468 12.216 1.00 96.50 192 ILE A N 1
ATOM 1395 C CA . ILE A 1 192 ? -24.583 -0.760 13.498 1.00 96.50 192 ILE A CA 1
ATOM 1396 C C . ILE A 1 192 ? -23.696 0.468 13.273 1.00 96.50 192 ILE A C 1
ATOM 1398 O O . ILE A 1 192 ? -22.503 0.336 12.994 1.00 96.50 192 ILE A O 1
ATOM 1402 N N . LEU A 1 193 ? -24.268 1.667 13.372 1.00 96.44 193 LEU A N 1
ATOM 1403 C CA . LEU A 1 193 ? -23.536 2.926 13.252 1.00 96.44 193 LEU A CA 1
ATOM 1404 C C . LEU A 1 193 ? -22.968 3.322 14.618 1.00 96.44 193 LEU A C 1
ATOM 1406 O O . LEU A 1 193 ? -23.718 3.554 15.561 1.00 96.44 193 LEU A O 1
ATOM 1410 N N . VAL A 1 194 ? -21.643 3.402 14.719 1.00 96.75 194 VAL A N 1
ATOM 1411 C CA . VAL A 1 194 ? -20.933 3.698 15.969 1.00 96.75 194 VAL A CA 1
ATOM 1412 C C . VAL A 1 194 ? -20.477 5.157 15.976 1.00 96.75 194 VAL A C 1
ATOM 1414 O O . VAL A 1 194 ? -19.593 5.560 15.209 1.00 96.75 194 VAL A O 1
ATOM 1417 N N . ILE A 1 195 ? -21.077 5.951 16.860 1.00 95.94 195 ILE A N 1
ATOM 1418 C CA . ILE A 1 195 ? -20.735 7.354 17.112 1.00 95.94 195 ILE A CA 1
ATOM 1419 C C . ILE A 1 195 ? -20.009 7.427 18.454 1.00 95.94 195 ILE A C 1
ATOM 1421 O O . ILE A 1 195 ? -20.337 6.693 19.379 1.00 95.94 195 ILE A O 1
ATOM 1425 N N . SER A 1 196 ? -18.997 8.277 18.558 1.00 95.44 196 SER A N 1
ATOM 1426 C CA . SER A 1 196 ? -18.270 8.520 19.800 1.00 95.44 196 SER A CA 1
ATOM 1427 C C . SER A 1 196 ? -18.841 9.766 20.466 1.00 95.44 196 SER A C 1
ATOM 1429 O O . SER A 1 196 ? -18.851 10.816 19.826 1.00 95.44 196 SER A O 1
ATOM 1431 N N . SER A 1 197 ? -19.326 9.675 21.708 1.00 93.31 197 SER A N 1
ATOM 1432 C CA . SER A 1 197 ? -19.997 10.814 22.351 1.00 93.31 197 SER A CA 1
ATOM 1433 C C . SER A 1 197 ? -19.128 12.081 22.460 1.00 93.31 197 SER A C 1
ATOM 1435 O O . SER A 1 197 ? -19.650 13.144 22.140 1.00 93.31 197 SER A O 1
ATOM 1437 N N . PRO A 1 198 ? -17.808 12.034 22.757 1.00 89.44 198 PRO A N 1
ATOM 1438 C CA . PRO A 1 198 ? -16.997 13.254 22.829 1.00 89.44 198 PRO A CA 1
ATOM 1439 C C . PRO A 1 198 ? -16.610 13.840 21.459 1.00 89.44 198 PRO A C 1
ATOM 1441 O O . PRO A 1 198 ? -16.135 14.971 21.405 1.00 89.44 198 PRO A O 1
ATOM 1444 N N . ASP A 1 199 ? -16.756 13.072 20.370 1.00 89.69 199 ASP A N 1
ATOM 1445 C CA . ASP A 1 199 ? -16.271 13.435 19.025 1.00 89.69 199 ASP A CA 1
ATOM 1446 C C . ASP A 1 199 ? -17.410 13.774 18.036 1.00 89.69 199 ASP A C 1
ATOM 1448 O O . ASP A 1 199 ? -17.178 14.431 17.019 1.00 89.69 199 ASP A O 1
ATOM 1452 N N . GLY A 1 200 ? -18.639 13.317 18.306 1.00 90.56 200 GLY A N 1
ATOM 1453 C CA . GLY A 1 200 ? -19.817 13.568 17.473 1.00 90.56 200 GLY A CA 1
ATOM 1454 C C . GLY A 1 200 ? -19.800 12.886 16.089 1.00 90.56 200 GLY A C 1
ATOM 1455 O O . GLY A 1 200 ? -19.001 11.978 15.808 1.00 90.56 200 GLY A O 1
ATOM 1456 N N . PRO A 1 201 ? -20.715 13.267 15.178 1.00 88.69 201 PRO A N 1
ATOM 1457 C CA . PRO A 1 201 ? -20.835 12.648 13.862 1.00 88.69 201 PRO A CA 1
ATOM 1458 C C . PRO A 1 201 ? -19.802 13.204 12.855 1.00 88.69 201 PRO A C 1
ATOM 1460 O O . PRO A 1 201 ? -20.048 14.097 12.039 1.00 88.69 201 PRO A O 1
ATOM 1463 N N . MET A 1 202 ? -18.607 12.614 12.894 1.00 87.88 202 MET A N 1
ATOM 1464 C CA . MET A 1 202 ? -17.432 12.971 12.085 1.00 87.88 202 MET A CA 1
ATOM 1465 C C . MET A 1 202 ? -17.546 12.707 10.563 1.00 87.88 202 MET A C 1
ATOM 1467 O O . MET A 1 202 ? -18.509 12.132 10.057 1.00 87.88 202 MET A O 1
ATOM 1471 N N . ALA A 1 203 ? -16.541 13.136 9.786 1.00 78.75 203 ALA A N 1
ATOM 1472 C CA . ALA A 1 203 ? -16.571 13.110 8.314 1.00 78.75 203 ALA A CA 1
ATOM 1473 C C . ALA A 1 203 ? -16.793 11.709 7.706 1.00 78.75 203 ALA A C 1
ATOM 1475 O O . ALA A 1 203 ? -17.607 11.550 6.798 1.00 78.75 203 ALA A O 1
ATOM 1476 N N . GLN A 1 204 ? -16.128 10.681 8.233 1.00 82.06 204 GLN A N 1
ATOM 1477 C CA . GLN A 1 204 ? -16.350 9.296 7.809 1.00 82.06 204 GLN A CA 1
ATOM 1478 C C . GLN A 1 204 ? -17.684 8.738 8.325 1.00 82.06 204 GLN A C 1
ATOM 1480 O O . GLN A 1 204 ? -18.193 7.802 7.729 1.00 82.06 204 GLN A O 1
ATOM 1485 N N . THR A 1 205 ? -18.313 9.317 9.354 1.00 87.50 205 THR A N 1
ATOM 1486 C CA . THR A 1 205 ? -19.703 8.976 9.711 1.00 87.50 205 THR A CA 1
ATOM 1487 C C . THR A 1 205 ? -20.641 9.357 8.558 1.00 87.50 205 THR A C 1
ATOM 1489 O O . THR A 1 205 ? -21.399 8.505 8.101 1.00 87.50 205 THR A O 1
ATOM 1492 N N . ARG A 1 206 ? -20.489 10.564 7.979 1.00 84.31 206 ARG A N 1
ATOM 1493 C CA . ARG A 1 206 ? -21.192 10.972 6.741 1.00 84.31 206 ARG A CA 1
ATOM 1494 C C . ARG A 1 206 ? -20.895 10.035 5.569 1.00 84.31 206 ARG A C 1
ATOM 1496 O O . ARG A 1 206 ? -21.829 9.518 4.960 1.00 84.31 206 ARG A O 1
ATOM 1503 N N . GLU A 1 207 ? -19.615 9.774 5.270 1.00 81.44 207 GLU A N 1
ATOM 1504 C CA . GLU A 1 207 ? -19.238 8.886 4.153 1.00 81.44 207 GLU A CA 1
ATOM 1505 C C . GLU A 1 207 ? -19.799 7.464 4.342 1.00 81.44 207 GLU A C 1
ATOM 1507 O O . GLU A 1 207 ? -20.296 6.874 3.386 1.00 81.44 207 GLU A O 1
ATOM 1512 N N . HIS A 1 208 ? -19.785 6.921 5.565 1.00 87.19 208 HIS A N 1
ATOM 1513 C CA . HIS A 1 208 ? -20.269 5.570 5.847 1.00 87.19 208 HIS A CA 1
ATOM 1514 C C . HIS A 1 208 ? -21.797 5.452 5.780 1.00 87.19 208 HIS A C 1
ATOM 1516 O O . HIS A 1 208 ? -22.276 4.479 5.202 1.00 87.19 208 HIS A O 1
ATOM 1522 N N . ILE A 1 209 ? -22.566 6.416 6.310 1.00 88.56 209 ILE A N 1
ATOM 1523 C CA . ILE A 1 209 ? -24.034 6.433 6.153 1.00 88.56 209 ILE A CA 1
ATOM 1524 C C . ILE A 1 209 ? -24.379 6.479 4.661 1.00 88.56 209 ILE A C 1
ATOM 1526 O O . ILE A 1 209 ? -25.126 5.630 4.168 1.00 88.56 209 ILE A O 1
ATOM 1530 N N . LEU A 1 210 ? -23.781 7.432 3.934 1.00 82.06 210 LEU A N 1
ATOM 1531 C CA . LEU A 1 210 ? -23.978 7.594 2.499 1.00 82.06 210 LEU A CA 1
ATOM 1532 C C . LEU A 1 210 ? -23.677 6.285 1.758 1.00 82.06 210 LEU A C 1
ATOM 1534 O O . LEU A 1 210 ? -24.562 5.768 1.081 1.00 82.06 210 LEU A O 1
ATOM 1538 N N . LEU A 1 211 ? -22.474 5.719 1.919 1.00 81.12 211 LEU A N 1
ATOM 1539 C CA . LEU A 1 211 ? -22.042 4.477 1.262 1.00 81.12 211 LEU A CA 1
ATOM 1540 C C . LEU A 1 211 ? -22.935 3.276 1.579 1.00 81.12 211 LEU A C 1
ATOM 1542 O O . LEU A 1 211 ? -23.283 2.534 0.658 1.00 81.12 211 LEU A O 1
ATOM 1546 N N . SER A 1 212 ? -23.357 3.112 2.835 1.00 85.50 212 SER A N 1
ATOM 1547 C CA . SER A 1 212 ? -24.293 2.055 3.227 1.00 85.50 212 SER A CA 1
ATOM 1548 C C . SER A 1 212 ? -25.628 2.175 2.484 1.00 85.50 212 SER A C 1
ATOM 1550 O O . SER A 1 212 ? -26.168 1.161 2.034 1.00 85.50 212 SER A O 1
ATOM 1552 N N . LYS A 1 213 ? -26.119 3.400 2.237 1.00 83.44 213 LYS A N 1
ATOM 1553 C CA . LYS A 1 213 ? -27.298 3.622 1.384 1.00 83.44 213 LYS A CA 1
ATOM 1554 C C . LYS A 1 213 ? -27.049 3.231 -0.080 1.00 83.44 213 LYS A C 1
ATOM 1556 O O . LYS A 1 213 ? -27.935 2.645 -0.702 1.00 83.44 213 LYS A O 1
ATOM 1561 N N . GLN A 1 214 ? -25.858 3.507 -0.625 1.00 73.56 214 GLN A N 1
ATOM 1562 C CA . GLN A 1 214 ? -25.524 3.202 -2.030 1.00 73.56 214 GLN A CA 1
ATOM 1563 C C . GLN A 1 214 ? -25.481 1.694 -2.304 1.00 73.56 214 GLN A C 1
ATOM 1565 O O . GLN A 1 214 ? -26.053 1.229 -3.293 1.00 73.56 214 GLN A O 1
ATOM 1570 N N . VAL A 1 215 ? -24.815 0.930 -1.427 1.00 74.19 215 VAL A N 1
ATOM 1571 C CA . VAL A 1 215 ? -24.697 -0.535 -1.564 1.00 74.19 215 VAL A CA 1
ATOM 1572 C C . VAL A 1 215 ? -26.000 -1.265 -1.226 1.00 74.19 215 VAL A C 1
ATOM 1574 O O . VAL A 1 215 ? -26.185 -2.401 -1.655 1.00 74.19 215 VAL A O 1
ATOM 1577 N N . GLY A 1 216 ? -26.928 -0.597 -0.531 1.00 78.44 216 GLY A N 1
ATOM 1578 C CA . GLY A 1 216 ? -28.283 -1.086 -0.283 1.00 78.44 216 GLY A CA 1
ATOM 1579 C C . GLY A 1 216 ? -28.523 -1.686 1.103 1.00 78.44 216 GLY A C 1
ATOM 1580 O O . GLY A 1 216 ? -29.443 -2.489 1.234 1.00 78.44 216 GLY A O 1
ATOM 1581 N N . VAL A 1 217 ? -27.749 -1.301 2.127 1.00 87.12 217 VAL A N 1
ATOM 1582 C CA . VAL A 1 217 ? -28.053 -1.662 3.524 1.00 87.12 217 VAL A CA 1
ATOM 1583 C C . VAL A 1 217 ? -29.434 -1.082 3.883 1.00 87.12 217 VAL A C 1
ATOM 1585 O O . VAL A 1 217 ? -29.623 0.132 3.750 1.00 87.12 217 VAL A O 1
ATOM 1588 N N . PRO A 1 218 ? -30.422 -1.901 4.295 1.00 85.88 218 PRO A N 1
ATOM 1589 C CA . PRO A 1 218 ? -31.810 -1.447 4.396 1.00 85.88 218 PRO A CA 1
ATOM 1590 C C . PRO A 1 218 ? -32.088 -0.649 5.676 1.00 85.88 218 PRO A C 1
ATOM 1592 O O . PRO A 1 218 ? -32.833 0.329 5.625 1.00 85.88 218 PRO A O 1
ATOM 1595 N N . ALA A 1 219 ? -31.467 -1.035 6.794 1.00 91.50 219 ALA A N 1
ATOM 1596 C CA . ALA A 1 219 ? -31.667 -0.456 8.120 1.00 91.50 219 ALA A CA 1
ATOM 1597 C C . ALA A 1 219 ? -30.329 -0.264 8.854 1.00 91.50 219 ALA A C 1
ATOM 1599 O O . ALA A 1 219 ? -29.381 -1.030 8.647 1.00 91.50 219 ALA A O 1
ATOM 1600 N N . LEU A 1 220 ? -30.272 0.745 9.725 1.00 94.75 220 LEU A N 1
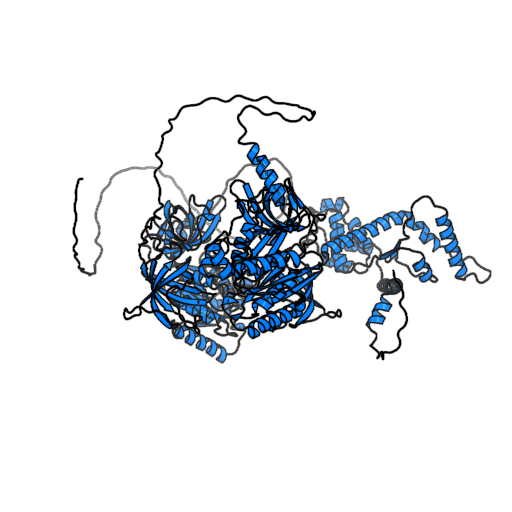ATOM 1601 C CA . LEU A 1 220 ? -29.161 1.013 10.638 1.00 94.75 220 LEU A CA 1
ATOM 1602 C C . LEU A 1 220 ? -29.691 1.112 12.075 1.00 94.75 220 LEU A C 1
ATOM 1604 O O . LEU A 1 220 ? -30.805 1.580 12.278 1.00 94.75 220 LEU A O 1
ATOM 1608 N N . VAL A 1 221 ? -28.885 0.710 13.055 1.00 96.44 221 VAL A N 1
ATOM 1609 C CA . VAL A 1 221 ? -29.095 0.973 14.490 1.00 96.44 221 VAL A CA 1
ATOM 1610 C C . VAL A 1 221 ? -27.910 1.791 14.997 1.00 96.44 221 VAL A C 1
ATOM 1612 O O . VAL A 1 221 ? -26.766 1.471 14.672 1.00 96.44 221 VAL A O 1
ATOM 1615 N N . CYS A 1 222 ? -28.153 2.843 15.774 1.00 96.75 222 CYS A N 1
ATOM 1616 C CA . CYS A 1 222 ? -27.096 3.700 16.304 1.00 96.75 222 CYS A CA 1
ATOM 1617 C C . CYS A 1 222 ? -26.638 3.247 17.692 1.00 96.75 222 CYS A C 1
ATOM 1619 O O . CYS A 1 222 ? -27.451 2.996 18.580 1.00 96.75 222 CYS A O 1
ATOM 1621 N N . PHE A 1 223 ? -25.322 3.214 17.896 1.00 97.56 223 PHE A N 1
ATOM 1622 C CA . PHE A 1 223 ? -24.703 3.042 19.205 1.00 97.56 223 PHE A CA 1
ATOM 1623 C C . PHE A 1 223 ? -23.803 4.243 19.510 1.00 97.56 223 PHE A C 1
ATOM 1625 O O . PHE A 1 223 ? -22.785 4.453 18.841 1.00 97.56 223 PHE A O 1
ATOM 1632 N N . MET A 1 224 ? -24.175 5.022 20.527 1.00 96.44 224 MET A N 1
ATOM 1633 C CA . MET A 1 224 ? -23.317 6.057 21.094 1.00 96.44 224 MET A CA 1
ATOM 1634 C C . MET A 1 224 ? -22.351 5.390 22.072 1.00 96.44 224 MET A C 1
ATOM 1636 O O . MET A 1 224 ? -22.752 4.867 23.110 1.00 96.44 224 MET A O 1
ATOM 1640 N N . ASN A 1 225 ? -21.077 5.369 21.706 1.00 95.88 225 ASN A N 1
ATOM 1641 C CA . ASN A 1 225 ? -19.985 4.763 22.450 1.00 95.88 225 ASN A CA 1
ATOM 1642 C C . ASN A 1 225 ? -19.191 5.826 23.224 1.00 95.88 225 ASN A C 1
ATOM 1644 O O . ASN A 1 225 ? -19.230 7.007 22.882 1.00 95.88 225 ASN A O 1
ATOM 1648 N N . LYS A 1 226 ? -18.391 5.383 24.200 1.00 94.56 226 LYS A N 1
ATOM 1649 C CA . LYS A 1 226 ? -17.602 6.227 25.117 1.00 94.56 226 LYS A CA 1
ATOM 1650 C C . LYS A 1 226 ? -18.441 7.142 26.027 1.00 94.56 226 LYS A C 1
ATOM 1652 O O . LYS A 1 226 ? -17.924 8.136 26.526 1.00 94.56 226 LYS A O 1
ATOM 1657 N N . VAL A 1 227 ? -19.703 6.802 26.306 1.00 93.00 227 VAL A N 1
ATOM 1658 C CA . VAL A 1 227 ? -20.557 7.579 27.234 1.00 93.00 227 VAL A CA 1
ATOM 1659 C C . VAL A 1 227 ? -20.002 7.564 28.674 1.00 93.00 227 VAL A C 1
ATOM 1661 O O . VAL A 1 227 ? -20.323 8.424 29.479 1.00 93.00 227 VAL A O 1
ATOM 1664 N N . ASP A 1 228 ? -19.074 6.656 28.996 1.00 90.94 228 ASP A N 1
ATOM 1665 C CA . ASP A 1 228 ? -18.264 6.689 30.223 1.00 90.94 228 ASP A CA 1
ATOM 1666 C C . ASP A 1 228 ? -17.222 7.826 30.290 1.00 90.94 228 ASP A C 1
ATOM 1668 O O . ASP A 1 228 ? -16.580 7.995 31.324 1.00 90.94 228 ASP A O 1
ATOM 1672 N N . MET A 1 229 ? -17.052 8.595 29.210 1.00 89.94 229 MET A N 1
ATOM 1673 C CA . MET A 1 229 ? -16.141 9.743 29.106 1.00 89.94 229 MET A CA 1
ATOM 1674 C C . MET A 1 229 ? -16.879 11.096 29.071 1.00 89.94 229 MET A C 1
ATOM 1676 O O . MET A 1 229 ? -16.233 12.124 28.868 1.00 89.94 229 MET A O 1
ATOM 1680 N N . MET A 1 230 ? -18.213 11.111 29.198 1.00 84.94 230 MET A N 1
ATOM 1681 C CA . MET A 1 230 ? -19.039 12.304 28.986 1.00 84.94 230 MET A CA 1
ATOM 1682 C C . MET A 1 230 ? -20.268 12.311 29.907 1.00 84.94 230 MET A C 1
ATOM 1684 O O . MET A 1 230 ? -21.259 11.645 29.630 1.00 84.94 230 MET A O 1
ATOM 1688 N N . ASP A 1 231 ? -20.195 13.091 30.988 1.00 83.50 231 ASP A N 1
ATOM 1689 C CA . ASP A 1 231 ? -21.237 13.185 32.027 1.00 83.50 231 ASP A CA 1
ATOM 1690 C C . ASP A 1 231 ? -22.328 14.249 31.734 1.00 83.50 231 ASP A C 1
ATOM 1692 O O . ASP A 1 231 ? -23.162 14.526 32.595 1.00 83.50 231 ASP A O 1
ATOM 1696 N N . ASP A 1 232 ? -22.301 14.890 30.559 1.00 90.12 232 ASP A N 1
ATOM 1697 C CA . ASP A 1 232 ? -23.159 16.032 30.199 1.00 90.12 232 ASP A CA 1
ATOM 1698 C C . ASP A 1 232 ? -24.340 15.598 29.311 1.00 90.12 232 ASP A C 1
ATOM 1700 O O . ASP A 1 232 ? -24.165 15.245 28.144 1.00 90.12 232 ASP A O 1
ATOM 1704 N N . GLU A 1 233 ? -25.545 15.614 29.883 1.00 89.75 233 GLU A N 1
ATOM 1705 C CA . GLU A 1 233 ? -26.783 15.142 29.250 1.00 89.75 233 GLU A CA 1
ATOM 1706 C C . GLU A 1 233 ? -27.221 16.033 28.068 1.00 89.75 233 GLU A C 1
ATOM 1708 O O . GLU A 1 233 ? -27.650 15.503 27.043 1.00 89.75 233 GLU A O 1
ATOM 1713 N N . GLU A 1 234 ? -27.010 17.358 28.133 1.00 88.56 234 GLU A N 1
ATOM 1714 C CA . GLU A 1 234 ? -27.357 18.286 27.039 1.00 88.56 234 GLU A CA 1
ATOM 1715 C C . GLU A 1 234 ? -26.477 18.043 25.797 1.00 88.56 234 GLU A C 1
ATOM 1717 O O . GLU A 1 234 ? -26.940 18.127 24.656 1.00 88.56 234 GLU A O 1
ATOM 1722 N N . LEU A 1 235 ? -25.201 17.696 26.003 1.00 88.50 235 LEU A N 1
ATOM 1723 C CA . LEU A 1 235 ? -24.280 17.375 24.909 1.00 88.50 235 LEU A CA 1
ATOM 1724 C C . LEU A 1 235 ? -24.516 15.975 24.318 1.00 88.50 235 LEU A C 1
ATOM 1726 O O . LEU A 1 235 ? -24.313 15.786 23.117 1.00 88.50 235 LEU A O 1
ATOM 1730 N N . LEU A 1 236 ? -24.977 15.008 25.120 1.00 91.25 236 LEU A N 1
ATOM 1731 C CA . LEU A 1 236 ? -25.402 13.697 24.617 1.00 91.25 236 LEU A CA 1
ATOM 1732 C C . LEU A 1 236 ? -26.657 13.827 23.735 1.00 91.25 236 LEU A C 1
ATOM 1734 O O . LEU A 1 236 ? -26.672 13.290 22.624 1.00 91.25 236 LEU A O 1
ATOM 1738 N N . GLU A 1 237 ? -27.664 14.596 24.167 1.00 92.00 237 GLU A N 1
ATOM 1739 C CA . GLU A 1 237 ? -28.847 14.905 23.346 1.00 92.00 237 GLU A CA 1
ATOM 1740 C C . GLU A 1 237 ? -28.469 15.600 22.026 1.00 92.00 237 GLU A C 1
ATOM 1742 O O . GLU A 1 237 ? -28.986 15.235 20.966 1.00 92.00 237 GLU A O 1
ATOM 1747 N N . LEU A 1 238 ? -27.519 16.545 22.052 1.00 91.81 238 LEU A N 1
ATOM 1748 C CA . LEU A 1 238 ? -27.027 17.227 20.848 1.00 91.81 238 LEU A CA 1
ATOM 1749 C C . LEU A 1 238 ? -26.367 16.260 19.847 1.00 91.81 238 LEU A C 1
ATOM 1751 O O . LEU A 1 238 ? -26.681 16.304 18.657 1.00 91.81 238 LEU A O 1
ATOM 1755 N N . VAL A 1 239 ? -25.484 15.367 20.308 1.00 92.62 239 VAL A N 1
ATOM 1756 C CA . VAL A 1 239 ? -24.805 14.380 19.443 1.00 92.62 239 VAL A CA 1
ATOM 1757 C C . VAL A 1 239 ? -25.792 13.376 18.843 1.00 92.62 239 VAL A C 1
ATOM 1759 O O . VAL A 1 239 ? -25.623 12.943 17.695 1.00 92.62 239 VAL A O 1
ATOM 1762 N N . GLU A 1 240 ? -26.841 13.015 19.584 1.00 94.06 240 GLU A N 1
ATOM 1763 C CA . GLU A 1 240 ? -27.939 12.214 19.050 1.00 94.06 240 GLU A CA 1
ATOM 1764 C C . GLU A 1 240 ? -28.712 12.981 17.963 1.00 94.06 240 GLU A C 1
ATOM 1766 O O . GLU A 1 240 ? -28.868 12.462 16.855 1.00 94.06 240 GLU A O 1
ATOM 1771 N N . LEU A 1 241 ? -29.112 14.230 18.225 1.00 93.19 241 LEU A N 1
ATOM 1772 C CA . LEU A 1 241 ? -29.853 15.081 17.287 1.00 93.19 241 LEU A CA 1
ATOM 1773 C C . LEU A 1 241 ? -29.089 15.297 15.970 1.00 93.19 241 LEU A C 1
ATOM 1775 O O . LEU A 1 241 ? -29.634 15.008 14.903 1.00 93.19 241 LEU A O 1
ATOM 1779 N N . GLU A 1 242 ? -27.815 15.707 16.022 1.00 92.12 242 GLU A N 1
ATOM 1780 C CA . GLU A 1 242 ? -26.978 15.876 14.820 1.00 92.12 242 GLU A CA 1
ATOM 1781 C C . GLU A 1 242 ? -26.863 14.574 14.004 1.00 92.12 242 GLU A C 1
ATOM 1783 O O . GLU A 1 242 ? -26.824 14.588 12.769 1.00 92.12 242 GLU A O 1
ATOM 1788 N N . THR A 1 243 ? -26.827 13.421 14.680 1.00 93.25 243 THR A N 1
ATOM 1789 C CA . THR A 1 243 ? -26.771 12.114 14.013 1.00 93.25 243 THR A CA 1
ATOM 1790 C C . THR A 1 243 ? -28.112 11.754 13.361 1.00 93.25 243 THR A C 1
ATOM 1792 O O . THR A 1 243 ? -28.122 11.215 12.251 1.00 93.25 243 THR A O 1
ATOM 1795 N N . ARG A 1 244 ? -29.247 12.069 14.001 1.00 94.50 244 ARG A N 1
ATOM 1796 C CA . ARG A 1 244 ? -30.594 11.851 13.442 1.00 94.50 244 ARG A CA 1
ATOM 1797 C C . ARG A 1 244 ? -30.837 12.716 12.206 1.00 94.50 244 ARG A C 1
ATOM 1799 O O . ARG A 1 244 ? -31.247 12.182 11.174 1.00 94.50 244 ARG A O 1
ATOM 1806 N N . GLU A 1 245 ? -30.485 14.003 12.251 1.00 91.38 245 GLU A N 1
ATOM 1807 C CA . GLU A 1 245 ? -30.542 14.888 11.076 1.00 91.38 245 GLU A CA 1
ATOM 1808 C C . GLU A 1 245 ? -29.704 14.337 9.910 1.00 91.38 245 GLU A C 1
ATOM 1810 O O . GLU A 1 245 ? -30.162 14.296 8.765 1.00 91.38 245 GLU A O 1
ATOM 1815 N N . MET A 1 246 ? -28.500 13.838 10.199 1.00 89.19 246 MET A N 1
ATOM 1816 C CA . MET A 1 246 ? -27.591 13.260 9.206 1.00 89.19 246 MET A CA 1
ATOM 1817 C C . MET A 1 246 ? -28.115 11.957 8.581 1.00 89.19 246 MET A C 1
ATOM 1819 O O . MET A 1 246 ? -27.960 11.743 7.377 1.00 89.19 246 MET A O 1
ATOM 1823 N N . LEU A 1 247 ? -28.762 11.088 9.363 1.00 91.94 247 LEU A N 1
ATOM 1824 C CA . LEU A 1 247 ? -29.434 9.893 8.841 1.00 91.94 247 LEU A CA 1
ATOM 1825 C C . LEU A 1 247 ? -30.568 10.272 7.881 1.00 91.94 247 LEU A C 1
ATOM 1827 O O . LEU A 1 247 ? -30.618 9.749 6.762 1.00 91.94 247 LEU A O 1
ATOM 1831 N N . SER A 1 248 ? -31.413 11.225 8.285 1.00 91.81 248 SER A N 1
ATOM 1832 C CA . SER A 1 248 ? -32.503 11.764 7.465 1.00 91.81 248 SER A CA 1
ATOM 1833 C C . SER A 1 248 ? -31.989 12.427 6.180 1.00 91.81 248 SER A C 1
ATOM 1835 O O . SER A 1 248 ? -32.536 12.176 5.104 1.00 91.81 248 SER A O 1
ATOM 1837 N N . GLN A 1 249 ? -30.881 13.178 6.241 1.00 86.88 249 GLN A N 1
ATOM 1838 C CA . GLN A 1 249 ? -30.235 13.797 5.074 1.00 86.88 249 GLN A CA 1
ATOM 1839 C C . GLN A 1 249 ? -29.840 12.770 3.997 1.00 86.88 249 GLN A C 1
ATOM 1841 O O . GLN A 1 249 ? -29.991 13.037 2.803 1.00 86.88 249 GLN A O 1
ATOM 1846 N N . TYR A 1 250 ? -29.354 11.592 4.402 1.00 82.75 250 TYR A N 1
ATOM 1847 C CA . TYR A 1 250 ? -28.951 10.512 3.491 1.00 82.75 250 TYR A CA 1
ATOM 1848 C C . TYR A 1 250 ? -30.037 9.436 3.286 1.00 82.75 250 TYR A C 1
ATOM 1850 O O . TYR A 1 250 ? -29.771 8.371 2.721 1.00 82.75 250 TYR A O 1
ATOM 1858 N N . GLY A 1 251 ? -31.281 9.716 3.689 1.00 83.69 251 GLY A N 1
ATOM 1859 C CA . GLY A 1 251 ? -32.450 8.890 3.385 1.00 83.69 251 GLY A CA 1
ATOM 1860 C C . GLY A 1 251 ? -32.578 7.609 4.215 1.00 83.69 251 GLY A C 1
ATOM 1861 O O . GLY A 1 251 ? -33.199 6.647 3.755 1.00 83.69 251 GLY A O 1
ATOM 1862 N N . PHE A 1 252 ? -31.989 7.553 5.408 1.00 90.81 252 PHE A N 1
ATOM 1863 C CA . PHE A 1 252 ? -32.432 6.648 6.476 1.00 90.81 252 PHE A CA 1
ATOM 1864 C C . PHE A 1 252 ? -33.494 7.359 7.338 1.00 90.81 252 PHE A C 1
ATOM 1866 O O . PHE A 1 252 ? -33.523 8.586 7.351 1.00 90.81 252 PHE A O 1
ATOM 1873 N N . PRO A 1 253 ? -34.393 6.637 8.028 1.00 90.75 253 PRO A N 1
ATOM 1874 C CA . PRO A 1 253 ? -35.411 7.265 8.868 1.00 90.75 253 PRO A CA 1
ATOM 1875 C C . PRO A 1 253 ? -34.773 7.728 10.188 1.00 90.75 253 PRO A C 1
ATOM 1877 O O . PRO A 1 253 ? -34.772 6.990 11.169 1.00 90.75 253 PRO A O 1
ATOM 1880 N N . GLY A 1 254 ? -34.154 8.913 10.204 1.00 89.56 254 GLY A N 1
ATOM 1881 C CA . GLY A 1 254 ? -33.365 9.390 11.347 1.00 89.56 254 GLY A CA 1
ATOM 1882 C C . GLY A 1 254 ? -34.161 9.494 12.648 1.00 89.56 254 GLY A C 1
ATOM 1883 O O . GLY A 1 254 ? -33.644 9.146 13.708 1.00 89.56 254 GLY A O 1
ATOM 1884 N N . ASP A 1 255 ? -35.434 9.873 12.561 1.00 87.75 255 ASP A N 1
ATOM 1885 C CA . ASP A 1 255 ? -36.326 10.003 13.719 1.00 87.75 255 ASP A CA 1
ATOM 1886 C C . ASP A 1 255 ? -36.735 8.628 14.287 1.00 87.75 255 ASP A C 1
ATOM 1888 O O . ASP A 1 255 ? -36.703 8.426 15.499 1.00 87.75 255 ASP A O 1
ATOM 1892 N N . ASP A 1 256 ? -37.023 7.647 13.420 1.00 90.50 256 ASP A N 1
ATOM 1893 C CA . ASP A 1 256 ? -37.406 6.278 13.815 1.00 90.50 256 ASP A CA 1
ATOM 1894 C C . ASP A 1 256 ? -36.203 5.345 14.074 1.00 90.50 256 ASP A C 1
ATOM 1896 O O . ASP A 1 256 ? -36.383 4.184 14.445 1.00 90.50 256 ASP A O 1
ATOM 1900 N N . THR A 1 257 ? -34.966 5.793 13.824 1.00 93.00 257 THR A N 1
ATOM 1901 C CA . THR A 1 257 ? -33.760 4.970 14.023 1.00 93.00 257 THR A CA 1
ATOM 1902 C C . THR A 1 257 ? -33.490 4.784 15.523 1.00 93.00 257 THR A C 1
ATOM 1904 O O . THR A 1 257 ? -33.383 5.784 16.242 1.00 93.00 257 THR A O 1
ATOM 1907 N N . PRO A 1 258 ? -33.333 3.548 16.035 1.00 95.25 258 PRO A N 1
ATOM 1908 C CA . PRO A 1 258 ? -33.000 3.329 17.437 1.00 95.25 258 PRO A CA 1
ATOM 1909 C C . PRO A 1 258 ? -31.593 3.828 17.771 1.00 95.25 258 PRO A C 1
ATOM 1911 O O . PRO A 1 258 ? -30.657 3.645 16.987 1.00 95.25 258 PRO A O 1
ATOM 1914 N N . PHE A 1 259 ? -31.446 4.420 18.954 1.00 94.12 259 PHE A N 1
ATOM 1915 C CA . PHE A 1 259 ? -30.205 5.017 19.440 1.00 94.12 259 PHE A CA 1
ATOM 1916 C C . PHE A 1 259 ? -29.918 4.498 20.848 1.00 94.12 259 PHE A C 1
ATOM 1918 O O . PHE A 1 259 ? -30.715 4.696 21.761 1.00 94.12 259 PHE A O 1
ATOM 1925 N N . ILE A 1 260 ? -28.799 3.794 21.016 1.00 96.19 260 ILE A N 1
ATOM 1926 C CA . ILE A 1 260 ? -28.428 3.140 22.274 1.00 96.19 260 ILE A CA 1
ATOM 1927 C C . ILE A 1 260 ? -27.151 3.784 22.804 1.00 96.19 260 ILE A C 1
ATOM 1929 O O . ILE A 1 260 ? -26.112 3.752 22.147 1.00 96.19 260 ILE A O 1
ATOM 1933 N N . GLN A 1 261 ? -27.223 4.376 23.993 1.00 95.19 261 GLN A N 1
ATOM 1934 C CA . GLN A 1 261 ? -26.106 5.073 24.632 1.00 95.19 261 GLN A CA 1
ATOM 1935 C C . GLN A 1 261 ? -25.378 4.137 25.615 1.00 95.19 261 GLN A C 1
ATOM 1937 O O . GLN A 1 261 ? -26.016 3.514 26.466 1.00 95.19 261 GLN A O 1
ATOM 1942 N N . GLY A 1 262 ? -24.049 4.011 25.514 1.00 94.88 262 GLY A N 1
ATOM 1943 C CA . GLY A 1 262 ? -23.277 3.072 26.332 1.00 94.88 262 GLY A CA 1
ATOM 1944 C C . GLY A 1 262 ? -21.750 3.171 26.203 1.00 94.88 262 GLY A C 1
ATOM 1945 O O . GLY A 1 262 ? -21.188 4.130 25.673 1.00 94.88 262 GLY A O 1
ATOM 1946 N N . SER A 1 263 ? -21.056 2.144 26.704 1.00 95.69 263 SER A N 1
ATOM 1947 C CA . SER A 1 263 ? -19.601 2.012 26.575 1.00 95.69 263 SER A CA 1
ATOM 1948 C C . SER A 1 263 ? -19.193 0.579 26.257 1.00 95.69 263 SER A C 1
ATOM 1950 O O . SER A 1 263 ? -19.303 -0.326 27.087 1.00 95.69 263 SER A O 1
ATOM 1952 N N . ALA A 1 264 ? -18.672 0.382 25.046 1.00 93.81 264 ALA A N 1
ATOM 1953 C CA . ALA A 1 264 ? -18.137 -0.899 24.607 1.00 93.81 264 ALA A CA 1
ATOM 1954 C C . ALA A 1 264 ? -16.885 -1.315 25.396 1.00 93.81 264 ALA A C 1
ATOM 1956 O O . ALA A 1 264 ? -16.669 -2.505 25.615 1.00 93.81 264 ALA A O 1
ATOM 1957 N N . LEU A 1 265 ? -16.059 -0.352 25.826 1.00 92.88 265 LEU A N 1
ATOM 1958 C CA . LEU A 1 265 ? -14.825 -0.641 26.559 1.00 92.88 265 LEU A CA 1
ATOM 1959 C C . LEU A 1 265 ? -15.131 -1.161 27.966 1.00 92.88 265 LEU A C 1
ATOM 1961 O O . LEU A 1 265 ? -14.644 -2.228 28.333 1.00 92.88 265 LEU A O 1
ATOM 1965 N N . GLN A 1 266 ? -15.984 -0.461 28.717 1.00 92.62 266 GLN A N 1
ATOM 1966 C CA . GLN A 1 266 ? -16.343 -0.855 30.082 1.00 92.62 266 GLN A CA 1
ATOM 1967 C C . GLN A 1 266 ? -17.045 -2.223 30.108 1.00 92.62 266 GLN A C 1
ATOM 1969 O O . GLN A 1 266 ? -16.696 -3.081 30.920 1.00 92.62 266 GLN A O 1
ATOM 1974 N N . ALA A 1 267 ? -17.960 -2.475 29.160 1.00 90.56 267 ALA A N 1
ATOM 1975 C CA . ALA A 1 267 ? -18.591 -3.785 28.992 1.00 90.56 267 ALA A CA 1
ATOM 1976 C C . ALA A 1 267 ? -17.554 -4.886 28.690 1.00 90.56 267 ALA A C 1
ATOM 1978 O O . ALA A 1 267 ? -17.570 -5.949 29.312 1.00 90.56 267 ALA A O 1
ATOM 1979 N N . LEU A 1 268 ? -16.608 -4.632 27.776 1.00 88.69 268 LEU A N 1
ATOM 1980 C CA . LEU A 1 268 ? -15.540 -5.575 27.433 1.00 88.69 268 LEU A CA 1
ATOM 1981 C C . LEU A 1 268 ? -14.615 -5.870 28.627 1.00 88.69 268 LEU A C 1
ATOM 1983 O O . LEU A 1 268 ? -14.188 -7.012 28.804 1.00 88.69 268 LEU A O 1
ATOM 1987 N N . GLU A 1 269 ? -14.288 -4.870 29.447 1.00 89.06 269 GLU A N 1
ATOM 1988 C CA . GLU A 1 269 ? -13.449 -5.047 30.637 1.00 89.06 269 GLU A CA 1
ATOM 1989 C C . GLU A 1 269 ? -14.172 -5.790 31.762 1.00 89.06 269 GLU A C 1
ATOM 1991 O O . GLU A 1 269 ? -13.599 -6.724 32.330 1.00 89.06 269 GLU A O 1
ATOM 1996 N N . GLN A 1 270 ? -15.440 -5.472 32.037 1.00 88.00 270 GLN A N 1
ATOM 1997 C CA . GLN A 1 270 ? -16.238 -6.215 33.013 1.00 88.00 270 GLN A CA 1
ATOM 1998 C C . GLN A 1 270 ? -16.406 -7.686 32.592 1.00 88.00 270 GLN A C 1
ATOM 2000 O O . GLN A 1 270 ? -16.195 -8.574 33.415 1.00 88.00 270 GLN A O 1
ATOM 2005 N N . MET A 1 271 ? -16.649 -7.968 31.309 1.00 82.50 271 MET A N 1
ATOM 2006 C CA . MET A 1 271 ? -16.748 -9.339 30.780 1.00 82.50 271 MET A CA 1
ATOM 2007 C C . MET A 1 271 ? -15.422 -10.120 30.804 1.00 82.50 271 MET A C 1
ATOM 2009 O O . MET A 1 271 ? -15.434 -11.350 30.871 1.00 82.50 271 MET A O 1
ATOM 2013 N N . LYS A 1 272 ? -14.267 -9.438 30.772 1.00 83.38 272 LYS A N 1
ATOM 2014 C CA . LYS A 1 272 ? -12.943 -10.055 31.006 1.00 83.38 272 LYS A CA 1
ATOM 2015 C C . LYS A 1 272 ? -12.685 -10.329 32.493 1.00 83.38 272 LYS A C 1
ATOM 2017 O O . LYS A 1 272 ? -12.008 -11.300 32.826 1.00 83.38 272 LYS A O 1
ATOM 2022 N N . LYS A 1 273 ? -13.182 -9.455 33.369 1.00 85.25 273 LYS A N 1
ATOM 2023 C CA . LYS A 1 273 ? -12.972 -9.461 34.825 1.00 85.25 273 LYS A CA 1
ATOM 2024 C C . LYS A 1 273 ? -13.877 -10.461 35.548 1.00 85.25 273 LYS A C 1
ATOM 2026 O O . LYS A 1 273 ? -13.397 -11.165 36.433 1.00 85.25 273 LYS A O 1
ATOM 2031 N N . ASP A 1 274 ? -15.147 -10.543 35.157 1.00 82.88 274 ASP A N 1
ATOM 2032 C CA . ASP A 1 274 ? -16.104 -11.548 35.624 1.00 82.88 274 ASP A CA 1
ATOM 2033 C C . ASP A 1 274 ? -16.910 -12.138 34.443 1.00 82.88 274 ASP A C 1
ATOM 2035 O O . ASP A 1 274 ? -18.000 -11.652 34.112 1.00 82.88 274 ASP A O 1
ATOM 2039 N N . PRO A 1 275 ? -16.411 -13.231 33.829 1.00 75.38 275 PRO A N 1
ATOM 2040 C CA . PRO A 1 275 ? -17.117 -14.009 32.804 1.00 75.38 275 PRO A CA 1
ATOM 2041 C C . PRO A 1 275 ? -18.351 -14.792 33.310 1.00 75.38 275 PRO A C 1
ATOM 2043 O O . PRO A 1 275 ? -18.760 -15.767 32.672 1.00 75.38 275 PRO A O 1
ATOM 2046 N N . GLY A 1 276 ? -18.898 -14.432 34.478 1.00 73.31 276 GLY A N 1
ATOM 2047 C CA . GLY A 1 276 ? -20.174 -14.891 35.025 1.00 73.31 276 GLY A CA 1
ATOM 2048 C C . GLY A 1 276 ? -21.226 -13.783 35.211 1.00 73.31 276 GLY A C 1
ATOM 2049 O O . GLY A 1 276 ? -22.344 -14.112 35.609 1.00 73.31 276 GLY A O 1
ATOM 2050 N N . THR A 1 277 ? -20.896 -12.516 34.906 1.00 80.62 277 THR A N 1
ATOM 2051 C CA . THR A 1 277 ? -21.793 -11.334 34.981 1.00 80.62 277 THR A CA 1
ATOM 2052 C C . THR A 1 277 ? -23.136 -11.585 34.278 1.00 80.62 277 THR A C 1
ATOM 2054 O O . THR A 1 277 ? -23.154 -11.911 33.094 1.00 80.62 277 THR A O 1
ATOM 2057 N N . LYS A 1 278 ? -24.271 -11.436 34.967 1.00 78.94 278 LYS A N 1
ATOM 2058 C CA . LYS A 1 278 ? -25.618 -11.662 34.406 1.00 78.94 278 LYS A CA 1
ATOM 2059 C C . LYS A 1 278 ? -26.280 -10.360 33.946 1.00 78.94 278 LYS A C 1
ATOM 2061 O O . LYS A 1 278 ? -25.827 -9.273 34.291 1.00 78.94 278 LYS A O 1
ATOM 2066 N N . LYS A 1 279 ? -27.388 -10.477 33.202 1.00 81.12 279 LYS A N 1
ATOM 2067 C CA . LYS A 1 279 ? -28.270 -9.342 32.893 1.00 81.12 279 LYS A CA 1
ATOM 2068 C C . LYS A 1 279 ? -28.777 -8.744 34.213 1.00 81.12 279 LYS A C 1
ATOM 2070 O O . LYS A 1 279 ? -29.353 -9.479 35.019 1.00 81.12 279 LYS A O 1
ATOM 2075 N N . GLY A 1 280 ? -28.527 -7.458 34.440 1.00 82.81 280 GLY A N 1
ATOM 2076 C CA . GLY A 1 280 ? -28.767 -6.750 35.700 1.00 82.81 280 GLY A CA 1
ATOM 2077 C C . GLY A 1 280 ? -27.580 -6.674 36.676 1.00 82.81 280 GLY A C 1
ATOM 2078 O O . GLY A 1 280 ? -27.710 -5.989 37.690 1.00 82.81 280 GLY A O 1
ATOM 2079 N N . ASP A 1 281 ? -26.444 -7.340 36.416 1.00 84.81 281 ASP A N 1
ATOM 2080 C CA . ASP A 1 281 ? -25.259 -7.283 37.297 1.00 84.81 281 ASP A CA 1
ATOM 2081 C C . ASP A 1 281 ? -24.301 -6.115 36.946 1.00 84.81 281 ASP A C 1
ATOM 2083 O O . ASP A 1 281 ? -23.564 -5.654 37.820 1.00 84.81 281 ASP A O 1
ATOM 2087 N N . ASP A 1 282 ? -24.297 -5.618 35.698 1.00 91.38 282 ASP A N 1
ATOM 2088 C CA . ASP A 1 282 ? -23.512 -4.445 35.269 1.00 91.38 282 ASP A CA 1
ATOM 2089 C C . ASP A 1 282 ? -24.216 -3.616 34.178 1.00 91.38 282 ASP A C 1
ATOM 2091 O O . ASP A 1 282 ? -24.656 -4.140 33.153 1.00 91.38 282 ASP A O 1
ATOM 2095 N N . LYS A 1 283 ? -24.226 -2.287 34.362 1.00 92.19 283 LYS A N 1
ATOM 2096 C CA . LYS A 1 283 ? -24.942 -1.345 33.488 1.00 92.19 283 LYS A CA 1
ATOM 2097 C C . LYS A 1 283 ? -24.417 -1.279 32.051 1.00 92.19 283 LYS A C 1
ATOM 2099 O O . LYS A 1 283 ? -25.168 -0.905 31.155 1.00 92.19 283 LYS A O 1
ATOM 2104 N N . TRP A 1 284 ? -23.142 -1.585 31.809 1.00 92.62 284 TRP A N 1
ATOM 2105 C CA . TRP A 1 284 ? -22.557 -1.508 30.471 1.00 92.62 284 TRP A CA 1
ATOM 2106 C C . TRP A 1 284 ? -22.748 -2.819 29.711 1.00 92.62 284 TRP A C 1
ATOM 2108 O O . TRP A 1 284 ? -23.059 -2.783 28.523 1.00 92.62 284 TRP A O 1
ATOM 2118 N N . VAL A 1 285 ? -22.648 -3.963 30.396 1.00 90.56 285 VAL A N 1
ATOM 2119 C CA . VAL A 1 285 ? -23.061 -5.269 29.853 1.00 90.56 285 VAL A CA 1
ATOM 2120 C C . VAL A 1 285 ? -24.540 -5.243 29.457 1.00 90.56 285 VAL A C 1
ATOM 2122 O O . VAL A 1 285 ? -24.876 -5.656 28.346 1.00 90.56 285 VAL A O 1
ATOM 2125 N N . ASP A 1 286 ? -25.405 -4.668 30.297 1.00 91.50 286 ASP A N 1
ATOM 2126 C CA . ASP A 1 286 ? -26.827 -4.502 29.982 1.00 91.50 286 ASP A CA 1
ATOM 2127 C C . ASP A 1 286 ? -27.062 -3.620 28.744 1.00 91.50 286 ASP A C 1
ATOM 2129 O O . ASP A 1 286 ? -27.912 -3.960 27.925 1.00 91.50 286 ASP A O 1
ATOM 2133 N N . LYS A 1 287 ? -26.268 -2.561 28.514 1.00 94.75 287 LYS A N 1
ATOM 2134 C CA . LYS A 1 287 ? -26.354 -1.759 27.275 1.00 94.75 287 LYS A CA 1
ATOM 2135 C C . LYS A 1 287 ? -25.927 -2.507 26.006 1.00 94.75 287 LYS A C 1
ATOM 2137 O O . LYS A 1 287 ? -26.418 -2.183 24.927 1.00 94.75 287 LYS A O 1
ATOM 2142 N N . ILE A 1 288 ? -25.068 -3.523 26.108 1.00 93.88 288 ILE A N 1
ATOM 2143 C CA . ILE A 1 288 ? -24.750 -4.407 24.971 1.00 93.88 288 ILE A CA 1
ATOM 2144 C C . ILE A 1 288 ? -25.895 -5.396 24.699 1.00 93.88 288 ILE A C 1
ATOM 2146 O O . ILE A 1 288 ? -26.170 -5.705 23.539 1.00 93.88 288 ILE A O 1
ATOM 2150 N N . LEU A 1 289 ? -26.598 -5.854 25.741 1.00 91.69 289 LEU A N 1
ATOM 2151 C CA . LEU A 1 289 ? -27.813 -6.663 25.589 1.00 91.69 289 LEU A CA 1
ATOM 2152 C C . LEU A 1 289 ? -28.964 -5.841 24.994 1.00 91.69 289 LEU A C 1
ATOM 2154 O O . LEU A 1 289 ? -29.581 -6.286 24.035 1.00 91.69 289 LEU A O 1
ATOM 2158 N N . GLU A 1 290 ? -29.185 -4.619 25.483 1.00 94.44 290 GLU A N 1
ATOM 2159 C CA . GLU A 1 290 ? -30.178 -3.665 24.967 1.00 94.44 290 GLU A CA 1
ATOM 2160 C C . GLU A 1 290 ? -29.951 -3.355 23.476 1.00 94.44 290 GLU A C 1
ATOM 2162 O O . GLU A 1 290 ? -30.896 -3.383 22.687 1.00 94.44 290 GLU A O 1
ATOM 2167 N N . LEU A 1 291 ? -28.693 -3.153 23.057 1.00 95.38 291 LEU A N 1
ATOM 2168 C CA . LEU A 1 291 ? -28.327 -3.004 21.644 1.00 95.38 291 LEU A CA 1
ATOM 2169 C C . LEU A 1 291 ? -28.700 -4.238 20.812 1.00 95.38 291 LEU A C 1
ATOM 2171 O O . LEU A 1 291 ? -29.223 -4.093 19.709 1.00 95.38 291 LEU A O 1
ATOM 2175 N N . MET A 1 292 ? -28.427 -5.445 21.311 1.00 93.62 292 MET A N 1
ATOM 2176 C CA . MET A 1 292 ? -28.696 -6.671 20.556 1.00 93.62 292 MET A CA 1
ATOM 2177 C C . MET A 1 292 ? -30.178 -7.060 20.536 1.00 93.62 292 MET A C 1
ATOM 2179 O O . MET A 1 292 ? -30.642 -7.573 19.523 1.00 93.62 292 MET A O 1
ATOM 2183 N N . GLU A 1 293 ? -30.931 -6.754 21.590 1.00 93.12 293 GLU A N 1
ATOM 2184 C CA . GLU A 1 293 ? -32.397 -6.857 21.624 1.00 93.12 293 GLU A CA 1
ATOM 2185 C C . GLU A 1 293 ? -33.024 -5.858 20.632 1.00 93.12 293 GLU A C 1
ATOM 2187 O O . GLU A 1 293 ? -33.849 -6.236 19.804 1.00 93.12 293 GLU A O 1
ATOM 2192 N N . THR A 1 294 ? -32.519 -4.621 20.588 1.00 94.25 294 THR A N 1
ATOM 2193 C CA . THR A 1 294 ? -32.908 -3.609 19.587 1.00 94.25 294 THR A CA 1
ATOM 2194 C C . THR A 1 294 ? -32.587 -4.043 18.149 1.00 94.25 294 THR A C 1
ATOM 2196 O O . THR A 1 294 ? -33.364 -3.791 17.230 1.00 94.25 294 THR A O 1
ATOM 2199 N N . VAL A 1 295 ? -31.454 -4.718 17.928 1.00 93.75 295 VAL A N 1
ATOM 2200 C CA . VAL A 1 295 ? -31.061 -5.281 16.622 1.00 93.75 295 VAL A CA 1
ATOM 2201 C C . VAL A 1 295 ? -31.932 -6.484 16.226 1.00 93.75 295 VAL A C 1
ATOM 2203 O O . VAL A 1 295 ? -32.273 -6.616 15.047 1.00 93.75 295 VAL A O 1
ATOM 2206 N N . ASP A 1 296 ? -32.338 -7.322 17.185 1.00 91.56 296 ASP A N 1
ATOM 2207 C CA . ASP A 1 296 ? -33.296 -8.418 16.980 1.00 91.56 296 ASP A CA 1
ATOM 2208 C C . ASP A 1 296 ? -34.695 -7.908 16.582 1.00 91.56 296 ASP A C 1
ATOM 2210 O O . ASP A 1 296 ? -35.354 -8.538 15.754 1.00 91.56 296 ASP A O 1
ATOM 2214 N N . GLU A 1 297 ? -35.138 -6.764 17.113 1.00 92.19 297 GLU A N 1
ATOM 2215 C CA . GLU A 1 297 ? -36.454 -6.186 16.803 1.00 92.19 297 GLU A CA 1
ATOM 2216 C C . GLU A 1 297 ? -36.463 -5.296 15.545 1.00 92.19 297 GLU A C 1
ATOM 2218 O O . GLU A 1 297 ? -37.360 -5.424 14.710 1.00 92.19 297 GLU A O 1
ATOM 2223 N N . TYR A 1 298 ? -35.481 -4.399 15.380 1.00 92.56 298 TYR A N 1
ATOM 2224 C CA . TYR A 1 298 ? -35.522 -3.347 14.353 1.00 92.56 298 TYR A CA 1
ATOM 2225 C C . TYR A 1 298 ? -35.000 -3.780 12.977 1.00 92.56 298 TYR A C 1
ATOM 2227 O O . TYR A 1 298 ? -35.544 -3.374 11.948 1.00 92.56 298 TYR A O 1
ATOM 2235 N N . ILE A 1 299 ? -33.940 -4.596 12.920 1.00 91.06 299 ILE A N 1
ATOM 2236 C CA . ILE A 1 299 ? -33.411 -5.076 11.634 1.00 91.06 299 ILE A CA 1
ATOM 2237 C C . ILE A 1 299 ? -34.316 -6.225 11.156 1.00 91.06 299 ILE A C 1
ATOM 2239 O O . ILE A 1 299 ? -34.458 -7.218 11.874 1.00 91.06 299 ILE A O 1
ATOM 2243 N N . PRO A 1 300 ? -34.953 -6.139 9.973 1.00 87.00 300 PRO A N 1
ATOM 2244 C CA . PRO A 1 300 ? -35.877 -7.171 9.508 1.00 87.00 300 PRO A CA 1
ATOM 2245 C C . PRO A 1 300 ? -35.128 -8.436 9.068 1.00 87.00 300 PRO A C 1
ATOM 2247 O O . PRO A 1 300 ? -34.060 -8.344 8.463 1.00 87.00 300 PRO A O 1
ATOM 2250 N N . THR A 1 301 ? -35.714 -9.621 9.286 1.00 82.88 301 THR A N 1
ATOM 2251 C CA . THR A 1 301 ? -35.232 -10.841 8.615 1.00 82.88 301 THR A CA 1
ATOM 2252 C C . THR A 1 301 ? -35.453 -10.673 7.102 1.00 82.88 301 THR A C 1
ATOM 2254 O O . THR A 1 301 ? -36.599 -10.513 6.677 1.00 82.88 301 THR A O 1
ATOM 2257 N N . PRO A 1 302 ? -34.401 -10.700 6.266 1.00 80.75 302 PRO A N 1
ATOM 2258 C CA . PRO A 1 302 ? -34.536 -10.496 4.826 1.00 80.75 302 PRO A CA 1
ATOM 2259 C C . PRO A 1 302 ? -35.059 -11.753 4.118 1.00 80.75 302 PRO A C 1
ATOM 2261 O O . PRO A 1 302 ? -34.602 -12.869 4.383 1.00 80.75 302 PRO A O 1
ATOM 2264 N N . GLU A 1 303 ? -35.958 -11.577 3.148 1.00 81.31 303 GLU A N 1
ATOM 2265 C CA . GLU A 1 303 ? -36.399 -12.671 2.277 1.00 81.31 303 GLU A CA 1
ATOM 2266 C C . GLU A 1 303 ? -35.210 -13.217 1.464 1.00 81.31 303 GLU A C 1
ATOM 2268 O O . GLU A 1 303 ? -34.514 -12.481 0.760 1.00 81.31 303 GLU A O 1
ATOM 2273 N N . ARG A 1 304 ? -34.937 -14.522 1.588 1.00 81.25 304 ARG A N 1
ATOM 2274 C CA . ARG A 1 304 ? -33.799 -15.189 0.939 1.00 81.25 304 ARG A CA 1
ATOM 2275 C C . ARG A 1 304 ? -34.245 -15.849 -0.363 1.00 81.25 304 ARG A C 1
ATOM 2277 O O . ARG A 1 304 ? -35.114 -16.714 -0.351 1.00 81.25 304 ARG A O 1
ATOM 2284 N N . GLU A 1 305 ? -33.605 -15.507 -1.480 1.00 83.50 305 GLU A N 1
ATOM 2285 C CA . GLU A 1 305 ? -33.958 -16.014 -2.817 1.00 83.50 305 GLU A CA 1
ATOM 2286 C C . GLU A 1 305 ? -33.430 -17.444 -3.078 1.00 83.50 305 GLU A C 1
ATOM 2288 O O . GLU A 1 305 ? -32.663 -17.692 -4.011 1.00 83.50 305 GLU A O 1
ATOM 2293 N N . THR A 1 306 ? -33.808 -18.404 -2.233 1.00 85.25 306 THR A N 1
ATOM 2294 C CA . THR A 1 306 ? -33.310 -19.794 -2.246 1.00 85.25 306 THR A CA 1
ATOM 2295 C C . THR A 1 306 ? -33.798 -20.637 -3.429 1.00 85.25 306 THR A C 1
ATOM 2297 O O . THR A 1 306 ? -33.121 -21.599 -3.789 1.00 85.25 306 THR A O 1
ATOM 2300 N N . ASP A 1 307 ? -34.912 -20.267 -4.068 1.00 85.12 307 ASP A N 1
ATOM 2301 C CA . ASP A 1 307 ? -35.458 -20.945 -5.259 1.00 85.12 307 ASP A CA 1
ATOM 2302 C C . ASP A 1 307 ? -34.731 -20.585 -6.572 1.00 85.12 307 ASP A C 1
ATOM 2304 O O . ASP A 1 307 ? -34.949 -21.216 -7.611 1.00 85.12 307 ASP A O 1
ATOM 2308 N N . LYS A 1 308 ? -33.871 -19.558 -6.561 1.00 89.12 308 LYS A N 1
ATOM 2309 C CA . LYS A 1 308 ? -33.092 -19.144 -7.738 1.00 89.12 308 LYS A CA 1
ATOM 2310 C C . LYS A 1 308 ? -31.854 -20.034 -7.955 1.00 89.12 308 LYS A C 1
ATOM 2312 O O . LYS A 1 308 ? -31.430 -20.751 -7.049 1.00 89.12 308 LYS A O 1
ATOM 2317 N N . PRO A 1 309 ? -31.222 -20.004 -9.144 1.00 92.06 309 PRO A N 1
ATOM 2318 C CA . PRO A 1 309 ? -29.939 -20.671 -9.356 1.00 92.06 309 PRO A CA 1
ATOM 2319 C C . PRO A 1 309 ? -28.857 -20.148 -8.399 1.00 92.06 309 PRO A C 1
ATOM 2321 O O . PRO A 1 309 ? -28.777 -18.947 -8.148 1.00 92.06 309 PRO A O 1
ATOM 2324 N N . PHE A 1 310 ? -27.999 -21.042 -7.900 1.00 94.75 310 PHE A N 1
ATOM 2325 C CA . PHE A 1 310 ? -26.921 -20.688 -6.972 1.00 94.75 310 PHE A CA 1
ATOM 2326 C C . PHE A 1 310 ? -25.989 -19.595 -7.526 1.00 94.75 310 PHE A C 1
ATOM 2328 O O . PHE A 1 310 ? -25.492 -19.720 -8.649 1.00 94.75 310 PHE A O 1
ATOM 2335 N N . LEU A 1 311 ? -25.695 -18.576 -6.709 1.00 92.75 311 LEU A N 1
ATOM 2336 C CA . LEU A 1 311 ? -24.619 -17.604 -6.928 1.00 92.75 311 LEU A CA 1
ATOM 2337 C C . LEU A 1 311 ? -23.990 -17.175 -5.591 1.00 92.75 311 LEU A C 1
ATOM 2339 O O . LEU A 1 311 ? -24.688 -16.752 -4.672 1.00 92.75 311 LEU A O 1
ATOM 2343 N N . LEU A 1 312 ? -22.660 -17.232 -5.518 1.00 93.19 312 LEU A N 1
ATOM 2344 C CA . LEU A 1 312 ? -21.814 -16.698 -4.449 1.00 93.19 312 LEU A CA 1
ATOM 2345 C C . LEU A 1 312 ? -20.826 -15.690 -5.048 1.00 93.19 312 LEU A C 1
ATOM 2347 O O . LEU A 1 312 ? -20.132 -15.998 -6.023 1.00 93.19 312 LEU A O 1
ATOM 2351 N N . ALA A 1 313 ? -20.739 -14.496 -4.463 1.00 89.56 313 ALA A N 1
ATOM 2352 C CA . ALA A 1 313 ? -19.735 -13.500 -4.833 1.00 89.56 313 ALA A CA 1
ATOM 2353 C C . ALA A 1 313 ? -18.424 -13.781 -4.086 1.00 89.56 313 ALA A C 1
ATOM 2355 O O . ALA A 1 313 ? -18.413 -13.841 -2.860 1.00 89.56 313 ALA A O 1
ATOM 2356 N N . VAL A 1 314 ? -17.314 -13.969 -4.810 1.00 90.25 314 VAL A N 1
ATOM 2357 C CA . VAL A 1 314 ? -16.024 -14.317 -4.194 1.00 90.25 314 VAL A CA 1
ATOM 2358 C C . VAL A 1 314 ? -15.439 -13.090 -3.505 1.00 90.25 314 VAL A C 1
ATOM 2360 O O . VAL A 1 314 ? -15.116 -12.089 -4.156 1.00 90.25 314 VAL A O 1
ATOM 2363 N N . GLU A 1 315 ? -15.292 -13.192 -2.192 1.00 80.81 315 GLU A N 1
ATOM 2364 C CA . GLU A 1 315 ? -14.686 -12.200 -1.310 1.00 80.81 315 GLU A CA 1
ATOM 2365 C C . GLU A 1 315 ? -13.177 -12.441 -1.176 1.00 80.81 315 GLU A C 1
ATOM 2367 O O . GLU A 1 315 ? -12.395 -11.544 -1.482 1.00 80.81 315 GLU A O 1
ATOM 2372 N N . ASP A 1 316 ? -12.763 -13.653 -0.797 1.00 80.19 316 ASP A N 1
ATOM 2373 C CA . ASP A 1 316 ? -11.353 -14.041 -0.675 1.00 80.19 316 ASP A CA 1
ATOM 2374 C C . ASP A 1 316 ? -11.128 -15.515 -1.076 1.00 80.19 316 ASP A C 1
ATOM 2376 O O . ASP A 1 316 ? -12.070 -16.287 -1.289 1.00 80.19 316 ASP A O 1
ATOM 2380 N N . VAL A 1 317 ? -9.864 -15.901 -1.263 1.00 84.38 317 VAL A N 1
ATOM 2381 C CA . VAL A 1 317 ? -9.449 -17.209 -1.778 1.00 84.38 317 VAL A CA 1
ATOM 2382 C C . VAL A 1 317 ? -8.260 -17.741 -0.978 1.00 84.38 317 VAL A C 1
ATOM 2384 O O . VAL A 1 317 ? -7.129 -17.265 -1.092 1.00 84.38 317 VAL A O 1
ATOM 2387 N N . PHE A 1 318 ? -8.497 -18.805 -0.217 1.00 81.38 318 PHE A N 1
ATOM 2388 C CA . PHE A 1 318 ? -7.509 -19.493 0.610 1.00 81.38 318 PHE A CA 1
ATOM 2389 C C . PHE A 1 318 ? -7.103 -20.831 -0.017 1.00 81.38 318 PHE A C 1
ATOM 2391 O O . PHE A 1 318 ? -7.885 -21.474 -0.714 1.00 81.38 318 PHE A O 1
ATOM 2398 N N . SER A 1 319 ? -5.890 -21.303 0.274 1.00 78.25 319 SER A N 1
ATOM 2399 C CA . SER A 1 319 ? -5.476 -22.675 -0.043 1.00 78.25 319 SER A CA 1
ATOM 2400 C C . SER A 1 319 ? -5.271 -23.448 1.252 1.00 78.25 319 SER A C 1
ATOM 2402 O O . SER A 1 319 ? -4.450 -23.059 2.084 1.00 78.25 319 SER A O 1
ATOM 2404 N N . ILE A 1 320 ? -6.020 -24.536 1.437 1.00 76.75 320 ILE A N 1
ATOM 2405 C CA . ILE A 1 320 ? -5.845 -25.435 2.578 1.00 76.75 320 ILE A CA 1
ATOM 2406 C C . ILE A 1 320 ? -4.981 -26.611 2.128 1.00 76.75 320 ILE A C 1
ATOM 2408 O O . ILE A 1 320 ? -5.399 -27.432 1.306 1.00 76.75 320 ILE A O 1
ATOM 2412 N N . SER A 1 321 ? -3.777 -26.706 2.698 1.00 66.00 321 SER A N 1
ATOM 2413 C CA . SER A 1 321 ? -2.824 -27.781 2.405 1.00 66.00 321 SER A CA 1
ATOM 2414 C C . SER A 1 321 ? -3.474 -29.162 2.561 1.00 66.00 321 SER A C 1
ATOM 2416 O O . SER A 1 321 ? -4.130 -29.452 3.562 1.00 66.00 321 SER A O 1
ATOM 2418 N N . GLY A 1 322 ? -3.345 -30.002 1.531 1.00 65.81 322 GLY A N 1
ATOM 2419 C CA . GLY A 1 322 ? -3.961 -31.333 1.477 1.00 65.81 322 GLY A CA 1
ATOM 2420 C C . GLY A 1 322 ? -5.482 -31.370 1.248 1.00 65.81 322 GLY A C 1
ATOM 2421 O O . GLY A 1 322 ? -6.040 -32.464 1.213 1.00 65.81 322 GLY A O 1
ATOM 2422 N N . ARG A 1 323 ? -6.166 -30.225 1.075 1.00 71.38 323 ARG A N 1
ATOM 2423 C CA . ARG A 1 323 ? -7.602 -30.163 0.722 1.00 71.38 323 ARG A CA 1
ATOM 2424 C C . ARG A 1 323 ? -7.894 -29.406 -0.576 1.00 71.38 323 ARG A C 1
ATOM 2426 O O . ARG A 1 323 ? -8.795 -29.820 -1.298 1.00 71.38 323 ARG A O 1
ATOM 2433 N N . GLY A 1 324 ? -7.143 -28.346 -0.881 1.00 79.19 324 GLY A N 1
ATOM 2434 C CA . GLY A 1 324 ? -7.317 -27.521 -2.084 1.00 79.19 324 GLY A CA 1
ATOM 2435 C C . GLY A 1 324 ? -7.835 -26.108 -1.795 1.00 79.19 324 GLY A C 1
ATOM 2436 O O . GLY A 1 324 ? -7.756 -25.620 -0.665 1.00 79.19 324 GLY A O 1
ATOM 2437 N N . THR A 1 325 ? -8.342 -25.452 -2.838 1.00 88.81 325 THR A N 1
ATOM 2438 C CA . THR A 1 325 ? -8.723 -24.031 -2.827 1.00 88.81 325 THR A CA 1
ATOM 2439 C C . THR A 1 325 ? -10.122 -23.817 -2.252 1.00 88.81 325 THR A C 1
ATOM 2441 O O . THR A 1 325 ? -11.102 -24.377 -2.748 1.00 88.81 325 THR A O 1
ATOM 2444 N N . VAL A 1 326 ? -10.213 -22.991 -1.210 1.00 90.00 326 VAL A N 1
ATOM 2445 C CA . VAL A 1 326 ? -11.464 -22.527 -0.603 1.00 90.00 326 VAL A CA 1
ATOM 2446 C C . VAL A 1 326 ? -11.699 -21.083 -1.019 1.00 90.00 326 VAL A C 1
ATOM 2448 O O . VAL A 1 326 ? -10.880 -20.219 -0.721 1.00 90.00 326 VAL A O 1
ATOM 2451 N N . CYS A 1 327 ? -12.830 -20.815 -1.657 1.00 90.38 327 CYS A N 1
ATOM 2452 C CA . CYS A 1 327 ? -13.297 -19.456 -1.914 1.00 90.38 327 CYS A CA 1
ATOM 2453 C C . CYS A 1 327 ? -14.328 -19.089 -0.843 1.00 90.38 327 CYS A C 1
ATOM 2455 O O . CYS A 1 327 ? -15.229 -19.888 -0.585 1.00 90.38 327 CYS A O 1
ATOM 2457 N N . THR A 1 328 ? -14.200 -17.923 -0.213 1.00 87.62 328 THR A N 1
ATOM 2458 C CA . THR A 1 328 ? -15.188 -17.411 0.748 1.00 87.62 328 THR A CA 1
ATOM 2459 C C . THR A 1 328 ? -16.102 -16.376 0.110 1.00 87.62 328 THR A C 1
ATOM 2461 O O . THR A 1 328 ? -15.715 -15.679 -0.831 1.00 87.62 328 THR A O 1
ATOM 2464 N N . GLY A 1 329 ? -17.323 -16.285 0.628 1.00 85.56 329 GLY A N 1
ATOM 2465 C CA . GLY A 1 329 ? -18.258 -15.213 0.317 1.00 85.56 329 GLY A CA 1
ATOM 2466 C C . GLY A 1 329 ? -19.686 -15.526 0.754 1.00 85.56 329 GLY A C 1
ATOM 2467 O O . GLY A 1 329 ? -20.014 -16.655 1.130 1.00 85.56 329 GLY A O 1
ATOM 2468 N N . ARG A 1 330 ? -20.546 -14.512 0.678 1.00 85.38 330 ARG A N 1
ATOM 2469 C CA . ARG A 1 330 ? -21.991 -14.625 0.897 1.00 85.38 330 ARG A CA 1
ATOM 2470 C C . ARG A 1 330 ? -22.657 -15.277 -0.317 1.00 85.38 330 ARG A C 1
ATOM 2472 O O . ARG A 1 330 ? -22.419 -14.873 -1.458 1.00 85.38 330 ARG A O 1
ATOM 2479 N N . VAL A 1 331 ? -23.495 -16.287 -0.079 1.00 89.44 331 V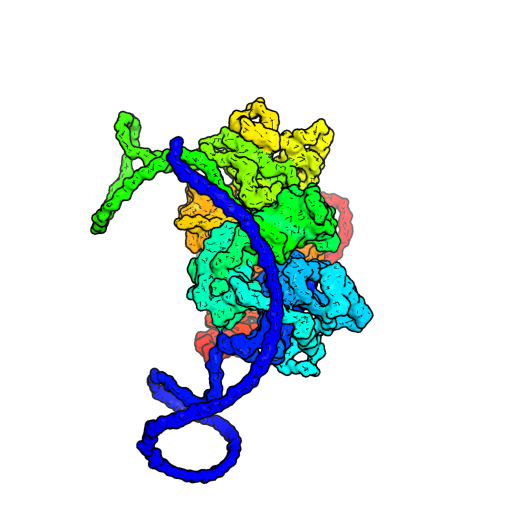AL A N 1
ATOM 2480 C CA . VAL A 1 331 ? -24.429 -16.794 -1.095 1.00 89.44 331 VAL A CA 1
ATOM 2481 C C . VAL A 1 331 ? -25.494 -15.720 -1.306 1.00 89.44 331 VAL A C 1
ATOM 2483 O O . VAL A 1 331 ? -26.234 -15.407 -0.379 1.00 89.44 331 VAL A O 1
ATOM 2486 N N . GLU A 1 332 ? -25.578 -15.136 -2.498 1.00 85.19 332 GLU A N 1
ATOM 2487 C CA . GLU A 1 332 ? -26.586 -14.111 -2.799 1.00 85.19 332 GLU A CA 1
ATOM 2488 C C . GLU A 1 332 ? -27.955 -14.739 -3.080 1.00 85.19 332 GLU A C 1
ATOM 2490 O O . GLU A 1 332 ? -28.974 -14.264 -2.588 1.00 85.19 332 GLU A O 1
ATOM 2495 N N . GLN A 1 333 ? -27.968 -15.828 -3.850 1.00 89.31 333 GLN A N 1
ATOM 2496 C CA . GLN A 1 333 ? -29.180 -16.506 -4.312 1.00 89.31 333 GLN A CA 1
ATOM 2497 C C . GLN A 1 333 ? -28.953 -18.019 -4.444 1.00 89.31 333 GLN A C 1
ATOM 2499 O O . GLN A 1 333 ? -27.822 -18.483 -4.622 1.00 89.31 333 GLN A O 1
ATOM 2504 N N . GLY A 1 334 ? -30.042 -18.783 -4.361 1.00 91.50 334 GLY A N 1
ATOM 2505 C CA . GLY A 1 334 ? -30.061 -20.239 -4.466 1.00 91.50 334 GLY A CA 1
ATOM 2506 C C . GLY A 1 334 ? -29.541 -20.994 -3.242 1.00 91.50 334 GLY A C 1
ATOM 2507 O O . GLY A 1 334 ? -29.495 -20.476 -2.125 1.00 91.50 334 GLY A O 1
ATOM 2508 N N . ILE A 1 335 ? -29.161 -22.255 -3.457 1.00 91.25 335 ILE A N 1
ATOM 2509 C CA . ILE A 1 335 ? -28.555 -23.142 -2.454 1.00 91.25 335 ILE A CA 1
ATOM 2510 C C . ILE A 1 335 ? -27.421 -23.922 -3.125 1.00 91.25 335 ILE A C 1
ATOM 2512 O O . ILE A 1 335 ? -27.631 -24.497 -4.191 1.00 91.25 335 ILE A O 1
ATOM 2516 N N . VAL A 1 336 ? -26.248 -23.986 -2.491 1.00 92.75 336 VAL A N 1
ATOM 2517 C CA . VAL A 1 336 ? -25.128 -24.851 -2.908 1.00 92.75 336 VAL A CA 1
ATOM 2518 C C . VAL A 1 336 ? -25.027 -26.090 -2.023 1.00 92.75 336 VAL A C 1
ATOM 2520 O O . VAL A 1 336 ? -25.186 -26.001 -0.806 1.00 92.75 336 VAL A O 1
ATOM 2523 N N . LYS A 1 337 ? -24.740 -27.254 -2.611 1.00 92.81 337 LYS A N 1
ATOM 2524 C CA . LYS A 1 337 ? -24.630 -28.551 -1.927 1.00 92.81 337 LYS A CA 1
ATOM 2525 C C . LYS A 1 337 ? -23.313 -29.253 -2.269 1.00 92.81 337 LYS A C 1
ATOM 2527 O O . LYS A 1 337 ? -22.655 -28.992 -3.276 1.00 92.81 337 LYS A O 1
ATOM 2532 N N . LYS A 1 338 ? -22.878 -30.154 -1.383 1.00 91.56 338 LYS A N 1
ATOM 2533 C CA . LYS A 1 338 ? -21.667 -30.965 -1.594 1.00 91.56 338 LYS A CA 1
ATOM 2534 C C . LYS A 1 338 ? -21.905 -31.970 -2.724 1.00 91.56 338 LYS A C 1
ATOM 2536 O O . LYS A 1 338 ? -22.662 -32.920 -2.549 1.00 91.56 338 LYS A O 1
ATOM 2541 N N . GLY A 1 339 ? -21.205 -31.784 -3.839 1.00 90.81 339 GLY A N 1
ATOM 2542 C CA . GLY A 1 339 ? -21.345 -32.564 -5.069 1.00 90.81 339 GLY A CA 1
ATOM 2543 C C . GLY A 1 339 ? -21.740 -31.736 -6.293 1.00 90.81 339 GLY A C 1
ATOM 2544 O O . GLY A 1 339 ? -21.569 -32.231 -7.404 1.00 90.81 339 GLY A O 1
ATOM 2545 N N . ASP A 1 340 ? -22.206 -30.498 -6.110 1.00 94.00 340 ASP A N 1
ATOM 2546 C CA . ASP A 1 340 ? -22.707 -29.663 -7.205 1.00 94.00 340 ASP A CA 1
ATOM 2547 C C . ASP A 1 340 ? -21.590 -29.240 -8.171 1.00 94.00 340 ASP A C 1
ATOM 2549 O O . ASP A 1 340 ? -20.495 -28.844 -7.751 1.00 94.00 340 ASP A O 1
ATOM 2553 N N . GLU A 1 341 ? -21.879 -29.289 -9.475 1.00 95.12 341 GLU A N 1
ATOM 2554 C CA . GLU A 1 341 ? -21.061 -28.634 -10.498 1.00 95.12 341 GLU A CA 1
ATOM 2555 C C . GLU A 1 341 ? -21.297 -27.120 -10.469 1.00 95.12 341 GLU A C 1
ATOM 2557 O O . GLU A 1 341 ? -22.430 -26.665 -10.314 1.00 95.12 341 GLU A O 1
ATOM 2562 N N . VAL A 1 342 ? -20.235 -26.336 -10.654 1.00 95.19 342 VAL A N 1
ATOM 2563 C CA . VAL A 1 342 ? -20.278 -24.865 -10.636 1.00 95.19 342 VAL A CA 1
ATOM 2564 C C . VAL A 1 342 ? -19.421 -24.255 -11.741 1.00 95.19 342 VAL A C 1
ATOM 2566 O O . VAL A 1 342 ? -18.421 -24.837 -12.170 1.00 95.19 342 VAL A O 1
ATOM 2569 N N . GLU A 1 343 ? -19.792 -23.052 -12.173 1.00 94.56 343 GLU A N 1
ATOM 2570 C CA . GLU A 1 343 ? -19.011 -22.204 -13.074 1.00 94.56 343 GLU A CA 1
ATOM 2571 C C . GLU A 1 343 ? -18.492 -20.956 -12.350 1.00 94.56 343 GLU A C 1
ATOM 2573 O O . GLU A 1 343 ? -19.226 -20.280 -11.627 1.00 94.56 343 GLU A O 1
ATOM 2578 N N . ILE A 1 344 ? -17.208 -20.654 -12.560 1.00 94.56 344 ILE A N 1
ATOM 2579 C CA . ILE A 1 344 ? -16.512 -19.488 -12.009 1.00 94.56 344 ILE A CA 1
ATOM 2580 C C . ILE A 1 344 ? -16.354 -18.443 -13.118 1.00 94.56 344 ILE A C 1
ATOM 2582 O O . ILE A 1 344 ? -15.762 -18.730 -14.165 1.00 94.56 344 ILE A O 1
ATOM 2586 N N . LEU A 1 345 ? -16.889 -17.240 -12.893 1.00 92.75 345 LEU A N 1
ATOM 2587 C CA . LEU A 1 345 ? -17.076 -16.193 -13.906 1.00 92.75 345 LEU A CA 1
ATOM 2588 C C . LEU A 1 345 ? -16.539 -14.829 -13.444 1.00 92.75 345 LEU A C 1
ATOM 2590 O O . LEU A 1 345 ? -16.540 -14.521 -12.256 1.00 92.75 345 LEU A O 1
ATOM 2594 N N . GLY A 1 346 ? -16.129 -13.978 -14.390 1.00 88.25 346 GLY A N 1
ATOM 2595 C CA . GLY A 1 346 ? -15.725 -12.586 -14.139 1.00 88.25 346 GLY A CA 1
ATOM 2596 C C . GLY A 1 346 ? -14.226 -12.307 -14.292 1.00 88.25 346 GLY A C 1
ATOM 2597 O O . GLY A 1 346 ? -13.452 -13.188 -14.674 1.00 88.25 346 GLY A O 1
ATOM 2598 N N . ARG A 1 347 ? -13.823 -11.057 -14.007 1.00 82.44 347 ARG A N 1
ATOM 2599 C CA . ARG A 1 347 ? -12.449 -10.528 -14.182 1.00 82.44 347 ARG A CA 1
ATOM 2600 C C . ARG A 1 347 ? -11.872 -10.738 -15.596 1.00 82.44 347 ARG A C 1
ATOM 2602 O O . ARG A 1 347 ? -10.663 -10.864 -15.757 1.00 82.44 347 ARG A O 1
ATOM 2609 N N . GLY A 1 348 ? -12.720 -10.840 -16.625 1.00 76.19 348 GLY A N 1
ATOM 2610 C CA . GLY A 1 348 ? -12.293 -11.112 -18.006 1.00 76.19 348 GLY A CA 1
ATOM 2611 C C . GLY A 1 348 ? -11.650 -12.490 -18.250 1.00 76.19 348 GLY A C 1
ATOM 2612 O O . GLY A 1 348 ? -11.257 -12.780 -19.380 1.00 76.19 348 GLY A O 1
ATOM 2613 N N . LYS A 1 349 ? -11.554 -13.365 -17.235 1.00 82.50 349 LYS A N 1
ATOM 2614 C CA . LYS A 1 349 ? -11.101 -14.752 -17.413 1.00 82.50 349 LYS A CA 1
ATOM 2615 C C . LYS A 1 349 ? -12.163 -15.554 -18.178 1.00 82.50 349 LYS A C 1
ATOM 2617 O O . LYS A 1 349 ? -13.361 -15.295 -18.073 1.00 82.50 349 LYS A O 1
ATOM 2622 N N . LYS A 1 350 ? -11.724 -16.578 -18.920 1.00 85.12 350 LYS A N 1
ATOM 2623 C CA . LYS A 1 350 ? -12.636 -17.582 -19.494 1.00 85.12 350 LYS A CA 1
ATOM 2624 C C . LYS A 1 350 ? -13.362 -18.333 -18.360 1.00 85.12 350 LYS A C 1
ATOM 2626 O O . LYS A 1 350 ? -12.717 -18.586 -17.339 1.00 85.12 350 LYS A O 1
ATOM 2631 N N . PRO A 1 351 ? -14.640 -18.725 -18.538 1.00 89.31 351 PRO A N 1
ATOM 2632 C CA . PRO A 1 351 ? -15.363 -19.548 -17.570 1.00 89.31 351 PRO A CA 1
ATOM 2633 C C . PRO A 1 351 ? -14.588 -20.812 -17.190 1.00 89.31 351 PRO A C 1
ATOM 2635 O O . PRO A 1 351 ? -14.095 -21.527 -18.066 1.00 89.31 351 PRO A O 1
ATOM 2638 N N . GLN A 1 352 ? -14.499 -21.095 -15.891 1.00 91.25 352 GLN A N 1
ATOM 2639 C CA . GLN A 1 352 ? -13.887 -22.317 -15.358 1.00 91.25 352 GLN A CA 1
ATOM 2640 C C . GLN A 1 352 ? -14.968 -23.185 -14.714 1.00 91.25 352 GLN A C 1
ATOM 2642 O O . GLN A 1 352 ? -15.839 -22.656 -14.029 1.00 91.25 352 GLN A O 1
ATOM 2647 N N . LYS A 1 353 ? -14.910 -24.506 -14.907 1.00 93.38 353 LYS A N 1
ATOM 2648 C CA . LYS A 1 353 ? -15.819 -25.464 -14.259 1.00 93.38 353 LYS A CA 1
ATOM 2649 C C . LYS A 1 353 ? -15.138 -26.119 -13.063 1.00 93.38 353 LYS A C 1
ATOM 2651 O O . LYS A 1 353 ? -13.971 -26.495 -13.152 1.00 93.38 353 LYS A O 1
ATOM 2656 N N . SER A 1 354 ? -15.873 -26.293 -11.971 1.00 93.69 354 SER A N 1
ATOM 2657 C CA . SER A 1 354 ? -15.421 -27.020 -10.781 1.00 93.69 354 SER A CA 1
ATOM 2658 C C . SER A 1 354 ? -16.569 -27.821 -10.161 1.00 93.69 354 SER A C 1
ATOM 2660 O O . SER A 1 354 ? -17.701 -27.778 -10.637 1.00 93.69 354 SER A O 1
ATOM 2662 N N . VAL A 1 355 ? -16.264 -28.567 -9.099 1.00 93.44 355 VAL A N 1
ATOM 2663 C CA . VAL A 1 355 ? -17.233 -29.310 -8.286 1.00 93.44 355 VAL A CA 1
ATOM 2664 C C . VAL A 1 355 ? -17.024 -28.939 -6.824 1.00 93.44 355 VAL A C 1
ATOM 2666 O O . VAL A 1 355 ? -15.889 -28.978 -6.333 1.00 93.44 355 VAL A O 1
ATOM 2669 N N . ILE A 1 356 ? -18.107 -28.617 -6.120 1.00 94.38 356 ILE A N 1
ATOM 2670 C CA . ILE A 1 356 ? -18.068 -28.270 -4.699 1.00 94.38 356 ILE A CA 1
ATOM 2671 C C . ILE A 1 356 ? -17.873 -29.535 -3.864 1.00 94.38 356 ILE A C 1
ATOM 2673 O O . ILE A 1 356 ? -18.715 -30.429 -3.827 1.00 94.38 356 ILE A O 1
ATOM 2677 N N . THR A 1 357 ? -16.738 -29.619 -3.172 1.00 91.19 357 THR A N 1
ATOM 2678 C CA . THR A 1 357 ? -16.359 -30.791 -2.354 1.00 91.19 357 THR A CA 1
ATOM 2679 C C . THR A 1 357 ? -16.478 -30.557 -0.855 1.00 91.19 357 THR A C 1
ATOM 2681 O O . THR A 1 357 ? -16.530 -31.505 -0.072 1.00 91.19 357 THR A O 1
ATOM 2684 N N . GLY A 1 358 ? -16.561 -29.294 -0.454 1.00 89.25 358 GLY A N 1
ATOM 2685 C CA . GLY A 1 358 ? -16.700 -28.855 0.921 1.00 89.25 358 GLY A CA 1
ATOM 2686 C C . GLY A 1 358 ? -17.508 -27.568 0.964 1.00 89.25 358 GLY A C 1
ATOM 2687 O O . GLY A 1 358 ? -17.355 -26.715 0.097 1.00 89.25 358 GLY A O 1
ATOM 2688 N N . ILE A 1 359 ? -18.355 -27.454 1.979 1.00 90.94 359 ILE A N 1
ATOM 2689 C CA . ILE A 1 359 ? -19.081 -26.243 2.358 1.00 90.94 359 ILE A CA 1
ATOM 2690 C C . ILE A 1 359 ? -18.886 -26.141 3.862 1.00 90.94 359 ILE A C 1
ATOM 2692 O O . ILE A 1 359 ? -19.052 -27.142 4.576 1.00 90.94 359 ILE A O 1
ATOM 2696 N N . ARG A 1 360 ? -18.476 -24.963 4.318 1.00 83.19 360 ARG A N 1
ATOM 2697 C CA . ARG A 1 360 ? -18.136 -24.684 5.707 1.00 83.19 360 ARG A CA 1
ATOM 2698 C C . ARG A 1 360 ? -18.533 -23.254 6.046 1.00 83.19 360 ARG A C 1
ATOM 2700 O O . ARG A 1 360 ? -18.232 -22.343 5.284 1.00 83.19 360 ARG A O 1
ATOM 2707 N N . MET A 1 361 ? -19.167 -23.079 7.195 1.00 78.69 361 MET A N 1
ATOM 2708 C CA . MET A 1 361 ? -19.412 -21.784 7.824 1.00 78.69 361 MET A CA 1
ATOM 2709 C C . MET A 1 361 ? -18.558 -21.757 9.093 1.00 78.69 361 MET A C 1
ATOM 2711 O O . MET A 1 361 ? -18.593 -22.708 9.876 1.00 78.69 361 MET A O 1
ATOM 2715 N N . PHE A 1 362 ? -17.695 -20.746 9.212 1.00 71.69 362 PHE A N 1
ATOM 2716 C CA . PHE A 1 362 ? -16.656 -20.644 10.245 1.00 71.69 362 PHE A CA 1
ATOM 2717 C C . PHE A 1 362 ? -15.902 -21.975 10.471 1.00 71.69 362 PHE A C 1
ATOM 2719 O O . PHE A 1 362 ? -15.212 -22.461 9.571 1.00 71.69 362 PHE A O 1
ATOM 2726 N N . ASN A 1 363 ? -16.040 -22.600 11.646 1.00 65.94 363 ASN A N 1
ATOM 2727 C CA . ASN A 1 363 ? -15.398 -23.879 11.978 1.00 65.94 363 ASN A CA 1
ATOM 2728 C C . ASN A 1 363 ? -16.276 -25.127 11.738 1.00 65.94 363 ASN A C 1
ATOM 2730 O O . ASN A 1 363 ? -15.819 -26.249 11.974 1.00 65.94 363 ASN A O 1
ATOM 2734 N N . THR A 1 364 ? -17.505 -24.975 11.233 1.00 69.75 364 THR A N 1
ATOM 2735 C CA . THR A 1 364 ? -18.485 -26.066 11.097 1.00 69.75 364 THR A CA 1
ATOM 2736 C C . THR A 1 364 ? -18.756 -26.433 9.631 1.00 69.75 364 THR A C 1
ATOM 2738 O O . THR A 1 364 ? -19.146 -25.609 8.808 1.00 69.75 364 THR A O 1
ATOM 2741 N N . ASP A 1 365 ? -18.570 -27.713 9.287 1.00 80.25 365 ASP A N 1
ATOM 2742 C CA . ASP A 1 365 ? -18.868 -28.240 7.949 1.00 80.25 365 ASP A CA 1
ATOM 2743 C C . ASP A 1 365 ? -20.387 -28.418 7.743 1.00 80.25 365 ASP A C 1
ATOM 2745 O O . ASP A 1 365 ? -21.003 -29.292 8.357 1.00 80.25 365 ASP A O 1
ATOM 2749 N N . LEU A 1 366 ? -20.978 -27.639 6.833 1.00 80.50 366 LEU A N 1
ATOM 2750 C CA . LEU A 1 366 ? -22.414 -27.667 6.514 1.00 80.50 366 LEU A CA 1
ATOM 2751 C C . LEU A 1 366 ? -22.757 -28.742 5.463 1.00 80.50 366 LEU A C 1
ATOM 2753 O O . LEU A 1 366 ? -21.894 -29.088 4.650 1.00 80.50 366 LEU A O 1
ATOM 2757 N N . PRO A 1 367 ? -23.983 -29.294 5.422 1.00 80.00 367 PRO A N 1
ATOM 2758 C CA . PRO A 1 367 ? -24.414 -30.151 4.312 1.00 80.00 367 PRO A CA 1
ATOM 2759 C C . PRO A 1 367 ? -24.675 -29.345 3.026 1.00 80.00 367 PRO A C 1
ATOM 2761 O O . PRO A 1 367 ? -24.319 -29.796 1.937 1.00 80.00 367 PRO A O 1
ATOM 2764 N N . GLU A 1 368 ? -25.237 -28.146 3.177 1.00 86.19 368 GLU A N 1
ATOM 2765 C CA . GLU A 1 368 ? -25.605 -27.195 2.127 1.00 86.19 368 GLU A CA 1
ATOM 2766 C C . GLU A 1 368 ? -25.453 -25.752 2.642 1.00 86.19 368 GLU A C 1
ATOM 2768 O O . GLU A 1 368 ? -25.400 -25.537 3.853 1.00 86.19 368 GLU A O 1
ATOM 2773 N N . GLY A 1 369 ? -25.344 -24.782 1.734 1.00 87.25 369 GLY A N 1
ATOM 2774 C CA . GLY A 1 369 ? -25.274 -23.349 2.028 1.00 87.25 369 GLY A CA 1
ATOM 2775 C C . GLY A 1 369 ? -26.371 -22.596 1.267 1.00 87.25 369 GLY A C 1
ATOM 2776 O O . GLY A 1 369 ? -26.257 -22.484 0.045 1.00 87.25 369 GLY A O 1
ATOM 2777 N N . PRO A 1 370 ? -27.442 -22.132 1.934 1.00 87.19 370 PRO A N 1
ATOM 2778 C CA . PRO A 1 370 ? -28.522 -21.380 1.299 1.00 87.19 370 PRO A CA 1
ATOM 2779 C C . PRO A 1 370 ? -28.204 -19.880 1.179 1.00 87.19 370 PRO A C 1
ATOM 2781 O O . PRO A 1 370 ? -27.301 -19.365 1.837 1.00 87.19 370 PRO A O 1
ATOM 2784 N N . ALA A 1 371 ? -28.974 -19.174 0.349 1.00 86.50 371 ALA A N 1
ATOM 2785 C CA . ALA A 1 371 ? -28.913 -17.723 0.193 1.00 86.50 371 ALA A CA 1
ATOM 2786 C C . ALA A 1 371 ? -28.925 -16.981 1.543 1.00 86.50 371 ALA A C 1
ATOM 2788 O O . ALA A 1 371 ? -29.680 -17.313 2.457 1.00 86.50 371 ALA A O 1
ATOM 2789 N N . GLY A 1 372 ? -28.064 -15.971 1.657 1.00 78.06 372 GLY A N 1
ATOM 2790 C CA . GLY A 1 372 ? -27.785 -15.226 2.881 1.00 78.06 372 GLY A CA 1
ATOM 2791 C C . GLY A 1 372 ? -26.623 -15.759 3.719 1.00 78.06 372 GLY A C 1
ATOM 2792 O O . GLY A 1 372 ? -26.081 -14.992 4.507 1.00 78.06 372 GLY A O 1
ATOM 2793 N N . TYR A 1 373 ? -26.208 -17.022 3.568 1.00 81.81 373 TYR A N 1
ATOM 2794 C CA . TYR A 1 373 ? -25.127 -17.589 4.383 1.00 81.81 373 TYR A CA 1
ATOM 2795 C C . TYR A 1 373 ? -23.747 -17.188 3.845 1.00 81.81 373 TYR A C 1
ATOM 2797 O O . TYR A 1 373 ? -23.456 -17.357 2.658 1.00 81.81 373 TYR A O 1
ATOM 2805 N N . THR A 1 374 ? -22.864 -16.739 4.736 1.00 82.81 374 THR A N 1
ATOM 2806 C CA . THR A 1 374 ? -21.446 -16.483 4.434 1.00 82.81 374 THR A CA 1
ATOM 2807 C C . THR A 1 374 ? -20.628 -17.763 4.629 1.00 82.81 374 THR A C 1
ATOM 2809 O O . THR A 1 374 ? -20.520 -18.295 5.735 1.00 82.81 374 THR A O 1
ATOM 2812 N N . VAL A 1 375 ? -20.099 -18.322 3.533 1.00 87.25 375 VAL A N 1
ATOM 2813 C CA . VAL A 1 375 ? -19.522 -19.679 3.495 1.00 87.25 375 VAL A CA 1
ATOM 2814 C C . VAL A 1 375 ? -18.181 -19.746 2.770 1.00 87.25 375 VAL A C 1
ATOM 2816 O O . VAL A 1 375 ? -17.932 -19.042 1.795 1.00 87.25 375 VAL A O 1
ATOM 2819 N N . GLY A 1 376 ? -17.328 -20.671 3.212 1.00 89.69 376 GLY A N 1
ATOM 2820 C CA . GLY A 1 376 ? -16.181 -21.166 2.458 1.00 89.69 376 GLY A CA 1
ATOM 2821 C C . GLY A 1 376 ? -16.559 -22.399 1.635 1.00 89.69 376 GLY A C 1
ATOM 2822 O O . GLY A 1 376 ? -16.916 -23.440 2.200 1.00 89.69 376 GLY A O 1
ATOM 2823 N N . VAL A 1 377 ? -16.442 -22.306 0.308 1.00 92.12 377 VAL A N 1
ATOM 2824 C CA . VAL A 1 377 ? -16.684 -23.407 -0.637 1.00 92.12 377 VAL A CA 1
ATOM 2825 C C . VAL A 1 377 ? -15.371 -23.964 -1.200 1.00 92.12 377 VAL A C 1
ATOM 2827 O O . VAL A 1 377 ? -14.560 -23.245 -1.782 1.00 92.12 377 VAL A O 1
ATOM 2830 N N . LEU A 1 378 ? -15.142 -25.267 -1.010 1.00 92.12 378 LEU A N 1
ATOM 2831 C CA . LEU A 1 378 ? -13.926 -25.974 -1.433 1.00 92.12 378 LEU A CA 1
ATOM 2832 C C . LEU A 1 378 ? -14.086 -26.498 -2.870 1.00 92.12 378 LEU A C 1
ATOM 2834 O O . LEU A 1 378 ? -14.796 -27.484 -3.109 1.00 92.12 378 LEU A O 1
ATOM 2838 N N . CYS A 1 379 ? -13.403 -25.850 -3.811 1.00 90.62 379 CYS A N 1
ATOM 2839 C CA . CYS A 1 379 ? -13.517 -26.099 -5.246 1.00 90.62 379 CYS A CA 1
ATOM 2840 C C . CYS A 1 379 ? -12.505 -27.158 -5.716 1.00 90.62 379 CYS A C 1
ATOM 2842 O O . CYS A 1 379 ? -11.293 -27.009 -5.547 1.00 90.62 379 CYS A O 1
ATOM 2844 N N . ARG A 1 380 ? -12.985 -28.251 -6.324 1.00 88.62 380 ARG A N 1
ATOM 2845 C CA . ARG A 1 380 ? -12.127 -29.333 -6.837 1.00 88.62 380 ARG A CA 1
ATOM 2846 C C . ARG A 1 380 ? -11.357 -28.908 -8.088 1.00 88.62 380 ARG A C 1
ATOM 2848 O O . ARG A 1 380 ? -11.963 -28.460 -9.057 1.00 88.62 380 ARG A O 1
ATOM 2855 N N . GLY A 1 381 ? -10.050 -29.184 -8.111 1.00 83.25 381 GLY A N 1
ATOM 2856 C CA . GLY A 1 381 ? -9.220 -29.075 -9.321 1.00 83.25 381 GLY A CA 1
ATOM 2857 C C . GLY A 1 381 ? -8.952 -27.642 -9.784 1.00 83.25 381 GLY A C 1
ATOM 2858 O O . GLY A 1 381 ? -8.647 -27.434 -10.952 1.00 83.25 381 GLY A O 1
ATOM 2859 N N . ILE A 1 382 ? -9.096 -26.676 -8.877 1.00 87.38 382 ILE A N 1
ATOM 2860 C CA . ILE A 1 382 ? -8.894 -25.248 -9.111 1.00 87.38 382 ILE A CA 1
ATOM 2861 C C . ILE A 1 382 ? -7.737 -24.788 -8.221 1.00 87.38 382 ILE A C 1
ATOM 2863 O O . ILE A 1 382 ? -7.804 -24.948 -7.001 1.00 87.38 382 ILE A O 1
ATOM 2867 N N . ASP A 1 383 ? -6.685 -24.227 -8.813 1.00 83.94 383 ASP A N 1
ATOM 2868 C CA . ASP A 1 383 ? -5.555 -23.649 -8.077 1.00 83.94 383 ASP A CA 1
ATOM 2869 C C . ASP A 1 383 ? -5.906 -22.277 -7.483 1.00 83.94 383 ASP A C 1
ATOM 2871 O O . ASP A 1 383 ? -6.775 -21.574 -8.000 1.00 83.94 383 ASP A O 1
ATOM 2875 N N . LYS A 1 384 ? -5.200 -21.857 -6.422 1.00 80.56 384 LYS A N 1
ATOM 2876 C CA . LYS A 1 384 ? -5.440 -20.559 -5.761 1.00 80.56 384 LYS A CA 1
ATOM 2877 C C . LYS A 1 384 ? -5.372 -19.394 -6.758 1.00 80.56 384 LYS A C 1
ATOM 2879 O O . LYS A 1 384 ? -6.285 -18.582 -6.818 1.00 80.56 384 LYS A O 1
ATOM 2884 N N . ASP A 1 385 ? -4.339 -19.372 -7.599 1.00 82.81 385 ASP A N 1
ATOM 2885 C CA . ASP A 1 385 ? -4.092 -18.309 -8.586 1.00 82.81 385 ASP A CA 1
ATOM 2886 C C . ASP A 1 385 ? -5.103 -18.336 -9.764 1.00 82.81 385 ASP A C 1
ATOM 2888 O O . ASP A 1 385 ? -5.175 -17.411 -10.585 1.00 82.81 385 ASP A O 1
ATOM 2892 N N . ALA A 1 386 ? -5.932 -19.384 -9.861 1.00 83.50 386 ALA A N 1
ATOM 2893 C CA . ALA A 1 386 ? -6.965 -19.500 -10.883 1.00 83.50 386 ALA A CA 1
ATOM 2894 C C . ALA A 1 386 ? -8.227 -18.674 -10.561 1.00 83.50 386 ALA A C 1
ATOM 2896 O O . ALA A 1 386 ? -8.898 -18.253 -11.512 1.00 83.50 386 ALA A O 1
ATOM 2897 N N . VAL A 1 387 ? -8.497 -18.356 -9.285 1.00 87.88 387 VAL A N 1
ATOM 2898 C CA . VAL A 1 387 ? -9.692 -17.619 -8.815 1.00 87.88 387 VAL A CA 1
ATOM 2899 C C . VAL A 1 387 ? -9.302 -16.376 -8.018 1.00 87.88 387 VAL A C 1
ATOM 2901 O O . VAL A 1 387 ? -8.389 -16.427 -7.204 1.00 87.88 387 VAL A O 1
ATOM 2904 N N . PHE A 1 388 ? -10.009 -15.262 -8.221 1.00 85.12 388 PHE A N 1
ATOM 2905 C CA . PHE A 1 388 ? -9.755 -13.992 -7.529 1.00 85.12 388 PHE A CA 1
ATOM 2906 C C . PHE A 1 388 ? -11.039 -13.359 -6.961 1.00 85.12 388 PHE A C 1
ATOM 2908 O O . PHE A 1 388 ? -12.128 -13.559 -7.503 1.00 85.12 388 PHE A O 1
ATOM 2915 N N . ARG A 1 389 ? -10.893 -12.512 -5.927 1.00 85.75 389 ARG A N 1
ATOM 2916 C CA . ARG A 1 389 ? -11.936 -11.591 -5.424 1.00 85.75 389 ARG A CA 1
ATOM 2917 C C . ARG A 1 389 ? -12.598 -10.835 -6.577 1.00 85.75 389 ARG A C 1
ATOM 2919 O O . ARG A 1 389 ? -11.905 -10.341 -7.472 1.00 85.75 389 ARG A O 1
ATOM 2926 N N . GLY A 1 390 ? -13.922 -10.717 -6.563 1.00 83.94 390 GLY A N 1
ATOM 2927 C CA . GLY A 1 390 ? -14.684 -10.095 -7.654 1.00 83.94 390 GLY A CA 1
ATOM 2928 C C . GLY A 1 390 ? -14.991 -11.018 -8.839 1.00 83.94 390 GLY A C 1
ATOM 2929 O O . GLY A 1 390 ? -15.501 -10.565 -9.862 1.00 83.94 390 GLY A O 1
ATOM 2930 N N . GLN A 1 391 ? -14.693 -12.311 -8.729 1.00 91.94 391 GLN A N 1
ATOM 2931 C CA . GLN A 1 391 ? -15.376 -13.331 -9.523 1.00 91.94 391 GLN A CA 1
ATOM 2932 C C . GLN A 1 391 ? -16.645 -13.797 -8.792 1.00 91.94 391 GLN A C 1
ATOM 2934 O O . GLN A 1 391 ? -16.809 -13.549 -7.599 1.00 91.94 391 GLN A O 1
ATOM 2939 N N . VAL A 1 392 ? -17.540 -14.485 -9.497 1.00 93.06 392 VAL A N 1
ATOM 2940 C CA . VAL A 1 392 ? -18.667 -15.212 -8.887 1.00 93.06 392 VAL A CA 1
ATOM 2941 C C . VAL A 1 392 ? -18.505 -16.706 -9.133 1.00 93.06 392 VAL A C 1
ATOM 2943 O O . VAL A 1 392 ? -17.993 -17.108 -10.180 1.00 93.06 392 VAL A O 1
ATOM 2946 N N . ILE A 1 393 ? -18.956 -17.517 -8.180 1.00 94.69 393 ILE A N 1
ATOM 2947 C CA . ILE A 1 393 ? -19.140 -18.962 -8.332 1.00 94.69 393 ILE A CA 1
ATOM 2948 C C . ILE A 1 393 ? -20.644 -19.193 -8.400 1.00 94.69 393 ILE A C 1
ATOM 2950 O O . ILE A 1 393 ? -21.373 -18.743 -7.521 1.00 94.69 393 ILE A O 1
ATOM 2954 N N . CYS A 1 394 ? -21.124 -19.854 -9.446 1.00 94.44 394 CYS A N 1
ATOM 2955 C CA . CYS A 1 394 ? -22.555 -19.998 -9.696 1.00 94.44 394 CYS A CA 1
ATOM 2956 C C . CYS A 1 394 ? -22.913 -21.373 -10.267 1.00 94.44 394 CYS A C 1
ATOM 2958 O O . CYS A 1 394 ? -22.038 -22.115 -10.720 1.00 94.44 394 CYS A O 1
ATOM 2960 N N . ALA A 1 395 ? -24.201 -21.717 -10.263 1.00 93.81 395 ALA A N 1
ATOM 2961 C CA . ALA A 1 395 ? -24.693 -22.862 -11.023 1.00 93.81 395 ALA A CA 1
ATOM 2962 C C . ALA A 1 395 ? -24.401 -22.662 -12.533 1.00 93.81 395 ALA A C 1
ATOM 2964 O O . ALA A 1 395 ? -24.516 -21.535 -13.023 1.00 93.81 395 ALA A O 1
ATOM 2965 N N . PRO A 1 396 ? -24.027 -23.709 -13.295 1.00 92.38 396 PRO A N 1
ATOM 2966 C CA . PRO A 1 396 ? -23.621 -23.563 -14.692 1.00 92.38 396 PRO A CA 1
ATOM 2967 C C . PRO A 1 396 ? -24.663 -22.840 -15.557 1.00 92.38 396 PRO A C 1
ATOM 2969 O O . PRO A 1 396 ? -25.829 -23.229 -15.606 1.00 92.38 396 PRO A O 1
ATOM 2972 N N . GLY A 1 397 ? -24.240 -21.777 -16.245 1.00 86.00 397 GLY A N 1
ATOM 2973 C CA . GLY A 1 397 ? -25.109 -20.928 -17.065 1.00 86.00 397 GLY A CA 1
ATOM 2974 C C . GLY A 1 397 ? -26.099 -20.018 -16.317 1.00 86.00 397 GLY A C 1
ATOM 2975 O O . GLY A 1 397 ? -26.894 -19.360 -16.989 1.00 86.00 397 GLY A O 1
ATOM 2976 N N . ALA A 1 398 ? -26.064 -19.945 -14.978 1.00 86.31 398 ALA A N 1
ATOM 2977 C CA . ALA A 1 398 ? -26.977 -19.117 -14.175 1.00 86.31 398 ALA A CA 1
ATOM 2978 C C . ALA A 1 398 ? -26.864 -17.610 -14.462 1.00 86.31 398 ALA A C 1
ATOM 2980 O O . ALA A 1 398 ? -27.871 -16.906 -14.491 1.00 86.31 398 ALA A O 1
ATOM 2981 N N . THR A 1 399 ? -25.643 -17.122 -14.692 1.00 88.31 399 THR A N 1
ATOM 2982 C CA . THR A 1 399 ? -25.354 -15.723 -15.034 1.00 88.31 399 THR A CA 1
ATOM 2983 C C . THR A 1 399 ? -24.347 -15.634 -16.183 1.00 88.31 399 THR A C 1
ATOM 2985 O O . THR A 1 399 ? -23.803 -16.644 -16.637 1.00 88.31 399 THR A O 1
ATOM 2988 N N . LYS A 1 400 ? -24.126 -14.427 -16.714 1.00 87.69 400 LYS A N 1
ATOM 2989 C CA . LYS A 1 400 ? -23.263 -14.168 -17.876 1.00 87.69 400 LYS A CA 1
ATOM 2990 C C . LYS A 1 400 ? -22.389 -12.945 -17.643 1.00 87.69 400 LYS A C 1
ATOM 2992 O O . LYS A 1 400 ? -22.802 -11.968 -17.029 1.00 87.69 400 LYS A O 1
ATOM 2997 N N . THR A 1 401 ? -21.171 -12.981 -18.177 1.00 90.00 401 THR A N 1
ATOM 2998 C CA . THR A 1 401 ? -20.272 -11.824 -18.167 1.00 90.00 401 THR A CA 1
ATOM 2999 C C . THR A 1 401 ? -20.612 -10.865 -19.302 1.00 90.00 401 THR A C 1
ATOM 3001 O O . THR A 1 401 ? -20.563 -11.259 -20.468 1.00 90.00 401 THR A O 1
ATOM 3004 N N . HIS A 1 402 ? -20.865 -9.603 -18.973 1.00 90.38 402 HIS A N 1
ATOM 3005 C CA . HIS A 1 402 ? -21.051 -8.515 -19.931 1.00 90.38 402 HIS A CA 1
ATOM 3006 C C . HIS A 1 402 ? -19.862 -7.541 -19.878 1.00 90.38 402 HIS A C 1
ATOM 3008 O O . HIS A 1 402 ? -19.145 -7.480 -18.877 1.00 90.38 402 HIS A O 1
ATOM 3014 N N . THR A 1 403 ? -19.648 -6.785 -20.959 1.00 89.62 403 THR A N 1
ATOM 3015 C CA . THR A 1 403 ? -18.739 -5.621 -20.984 1.00 89.62 403 THR A CA 1
ATOM 3016 C C . THR A 1 403 ? -19.522 -4.320 -21.126 1.00 89.62 403 THR A C 1
ATOM 3018 O O . THR A 1 403 ? -19.295 -3.402 -20.348 1.00 89.62 403 THR A O 1
ATOM 3021 N N . LYS A 1 404 ? -20.487 -4.248 -22.053 1.00 91.88 404 LYS A N 1
ATOM 3022 C CA . LYS A 1 404 ? -21.363 -3.079 -22.232 1.00 91.88 404 LYS A CA 1
ATOM 3023 C C . LYS A 1 404 ? -22.674 -3.202 -21.445 1.00 91.88 404 LYS A C 1
ATOM 3025 O O . LYS A 1 404 ? -23.289 -4.269 -21.404 1.00 91.88 404 LYS A O 1
ATOM 3030 N N . PHE A 1 405 ? -23.140 -2.100 -20.864 1.00 93.50 405 PHE A N 1
ATOM 3031 C CA . PHE A 1 405 ? -24.431 -2.008 -20.173 1.00 93.50 405 PHE A CA 1
ATOM 3032 C C . PHE A 1 405 ? -25.008 -0.587 -20.226 1.00 93.50 405 PHE A C 1
ATOM 3034 O O . PHE A 1 405 ? -24.298 0.375 -20.521 1.00 93.50 405 PHE A O 1
ATOM 3041 N N . LYS A 1 406 ? -26.306 -0.458 -19.934 1.00 92.31 406 LYS A N 1
ATOM 3042 C CA . LYS A 1 406 ? -26.964 0.821 -19.640 1.00 92.31 406 LYS A CA 1
ATOM 3043 C C . LYS A 1 406 ? -27.380 0.882 -18.179 1.00 92.31 406 LYS A C 1
ATOM 3045 O O . LYS A 1 406 ? -27.872 -0.113 -17.637 1.00 92.31 406 LYS A O 1
ATOM 3050 N N . ALA A 1 407 ? -27.205 2.045 -17.569 1.00 92.94 407 ALA A N 1
ATOM 3051 C CA . ALA A 1 407 ? -27.579 2.307 -16.189 1.00 92.94 407 ALA A CA 1
ATOM 3052 C C . ALA A 1 407 ? -28.039 3.753 -16.003 1.00 92.94 407 ALA A C 1
ATOM 3054 O O . ALA A 1 407 ? -27.476 4.661 -16.609 1.00 92.94 407 ALA A O 1
ATOM 3055 N N . ASN A 1 408 ? -29.004 3.962 -15.113 1.00 89.94 408 ASN A N 1
ATOM 3056 C CA . ASN A 1 408 ? -29.276 5.284 -14.560 1.00 89.94 408 ASN A CA 1
ATOM 3057 C C . ASN A 1 408 ? -28.209 5.577 -13.491 1.00 89.94 408 ASN A C 1
ATOM 3059 O O . ASN A 1 408 ? -27.952 4.705 -12.656 1.00 89.94 408 ASN A O 1
ATOM 3063 N N . ILE A 1 409 ? -27.541 6.732 -13.567 1.00 91.25 409 ILE A N 1
ATOM 3064 C CA . ILE A 1 409 ? -26.398 7.097 -12.723 1.00 91.25 409 ILE A CA 1
ATOM 3065 C C . ILE A 1 409 ? -26.623 8.469 -12.081 1.00 91.25 409 ILE A C 1
ATOM 3067 O O . ILE A 1 409 ? -26.745 9.472 -12.782 1.00 91.25 409 ILE A O 1
ATOM 3071 N N . TYR A 1 410 ? -26.600 8.508 -10.748 1.00 87.94 410 TYR A N 1
ATOM 3072 C CA . TYR A 1 410 ? -26.462 9.735 -9.966 1.00 87.94 410 TYR A CA 1
ATOM 3073 C C . TYR A 1 410 ? -24.986 10.125 -9.868 1.00 87.94 410 TYR A C 1
ATOM 3075 O O . TYR A 1 410 ? -24.166 9.297 -9.466 1.00 87.94 410 TYR A O 1
ATOM 3083 N N . PHE A 1 411 ? -24.640 11.376 -10.163 1.00 87.62 411 PHE A N 1
ATOM 3084 C CA . PHE A 1 411 ? -23.295 11.913 -9.934 1.00 87.62 411 PHE A CA 1
ATOM 3085 C C . PHE A 1 411 ? -23.243 12.670 -8.604 1.00 87.62 411 PHE A C 1
ATOM 3087 O O . PHE A 1 411 ? -23.982 13.628 -8.400 1.00 87.62 411 PHE A O 1
ATOM 3094 N N . ALA A 1 412 ? -22.363 12.257 -7.692 1.00 81.44 412 ALA A N 1
ATOM 3095 C CA . ALA A 1 412 ? -22.304 12.798 -6.335 1.00 81.44 412 ALA A CA 1
ATOM 3096 C C . ALA A 1 412 ? -21.676 14.202 -6.298 1.00 81.44 412 ALA A C 1
ATOM 3098 O O . ALA A 1 412 ? -20.625 14.446 -6.908 1.00 81.44 412 ALA A O 1
ATOM 3099 N N . LYS A 1 413 ? -22.294 15.114 -5.540 1.00 81.06 413 LYS A N 1
ATOM 3100 C CA . LYS A 1 413 ? -21.812 16.493 -5.358 1.00 81.06 413 LYS A CA 1
ATOM 3101 C C . LYS A 1 413 ? -20.532 16.537 -4.525 1.00 81.06 413 LYS A C 1
ATOM 3103 O O . LYS A 1 413 ? -20.254 15.638 -3.736 1.00 81.06 413 LYS A O 1
ATOM 3108 N N . LYS A 1 414 ? -19.779 17.635 -4.635 1.00 77.94 414 LYS A N 1
ATOM 3109 C CA . LYS A 1 414 ? -18.583 17.912 -3.819 1.00 77.94 414 LYS A CA 1
ATOM 3110 C C . LYS A 1 414 ? -18.832 17.712 -2.315 1.00 77.94 414 LYS A C 1
ATOM 3112 O O . LYS A 1 414 ? -18.013 17.091 -1.644 1.00 77.94 414 LYS A O 1
ATOM 3117 N N . ASP A 1 415 ? -19.963 18.202 -1.813 1.00 70.81 415 ASP A N 1
ATOM 3118 C CA . ASP A 1 415 ? -20.303 18.180 -0.381 1.00 70.81 415 ASP A CA 1
ATOM 3119 C C . ASP A 1 415 ? -20.804 16.795 0.083 1.00 70.81 415 ASP A C 1
ATOM 3121 O O . ASP A 1 415 ? -20.789 16.478 1.268 1.00 70.81 415 ASP A O 1
ATOM 3125 N N . GLU A 1 416 ? -21.148 15.925 -0.872 1.00 64.44 416 GLU A N 1
ATOM 3126 C CA . GLU A 1 416 ? -21.427 14.491 -0.699 1.00 64.44 416 GLU A CA 1
ATOM 3127 C C . GLU A 1 416 ? -20.137 13.643 -0.848 1.00 64.44 416 GLU A C 1
ATOM 3129 O O . GLU A 1 416 ? -20.195 12.422 -0.975 1.00 64.44 416 GLU A O 1
ATOM 3134 N N . GLY A 1 417 ? -18.957 14.280 -0.879 1.00 64.88 417 GLY A N 1
ATOM 3135 C CA . GLY A 1 417 ? -17.650 13.635 -1.069 1.00 64.88 417 GLY A CA 1
ATOM 3136 C C . GLY A 1 417 ? -17.263 13.357 -2.530 1.00 64.88 417 GLY A C 1
ATOM 3137 O O . GLY A 1 417 ? -16.205 12.774 -2.780 1.00 64.88 417 GLY A O 1
ATOM 3138 N N . GLY A 1 418 ? -18.093 13.772 -3.491 1.00 73.56 418 GLY A N 1
ATOM 3139 C CA . GLY A 1 418 ? -17.924 13.527 -4.922 1.00 73.56 418 GLY A CA 1
ATOM 3140 C C . GLY A 1 418 ? -17.097 14.579 -5.668 1.00 73.56 418 GLY A C 1
ATOM 3141 O O . GLY A 1 418 ? -16.039 15.029 -5.211 1.00 73.56 418 GLY A O 1
ATOM 3142 N N . ARG A 1 419 ? -17.548 14.942 -6.875 1.00 77.56 419 ARG A N 1
ATOM 3143 C CA . ARG A 1 419 ? -16.823 15.852 -7.783 1.00 77.56 419 ARG A CA 1
ATOM 3144 C C . ARG A 1 419 ? -17.338 17.289 -7.684 1.00 77.56 419 ARG A C 1
ATOM 3146 O O . ARG A 1 419 ? -18.510 17.538 -7.431 1.00 77.56 419 ARG A O 1
ATOM 3153 N N . SER A 1 420 ? -16.445 18.244 -7.936 1.00 80.06 420 SER A N 1
ATOM 3154 C CA . SER A 1 420 ? -16.792 19.634 -8.274 1.00 80.06 420 SER A CA 1
ATOM 3155 C C . SER A 1 420 ? -16.941 19.847 -9.781 1.00 80.06 420 SER A C 1
ATOM 3157 O O . SER A 1 420 ? -17.666 20.738 -10.210 1.00 80.06 420 SER A O 1
ATOM 3159 N N . ASN A 1 421 ? -16.236 19.043 -10.581 1.00 85.62 421 ASN A N 1
ATOM 3160 C CA . ASN A 1 421 ? -16.103 19.242 -12.019 1.00 85.62 421 ASN A CA 1
ATOM 3161 C C . ASN A 1 421 ? -17.028 18.270 -12.772 1.00 85.62 421 ASN A C 1
ATOM 3163 O O . ASN A 1 421 ? -17.143 17.114 -12.339 1.00 85.62 421 ASN A O 1
ATOM 3167 N N . PRO A 1 422 ? -17.621 18.686 -13.909 1.00 86.44 422 PRO A N 1
ATOM 3168 C CA . PRO A 1 422 ? -18.489 17.832 -14.714 1.00 86.44 422 PRO A CA 1
ATOM 3169 C C . PRO A 1 422 ? -17.833 16.515 -15.141 1.00 86.44 422 PRO A C 1
ATOM 3171 O O . PRO A 1 422 ? -16.607 16.345 -15.108 1.00 86.44 422 PRO A O 1
ATOM 3174 N N . VAL A 1 423 ? -18.672 15.579 -15.569 1.00 86.81 423 VAL A N 1
ATOM 3175 C CA . VAL A 1 423 ? -18.277 14.303 -16.165 1.00 86.81 423 VAL A CA 1
ATOM 3176 C C . VAL A 1 423 ? -18.728 14.295 -17.624 1.00 86.81 423 VAL A C 1
ATOM 3178 O O . VAL A 1 423 ? -19.849 14.688 -17.918 1.00 86.81 423 VAL A O 1
ATOM 3181 N N . MET A 1 424 ? -17.868 13.870 -18.548 1.00 86.94 424 MET A N 1
ATOM 3182 C CA . MET A 1 424 ? -18.137 13.887 -19.995 1.00 86.94 424 MET A CA 1
ATOM 3183 C C . MET A 1 424 ? -18.066 12.470 -20.588 1.00 86.94 424 MET A C 1
ATOM 3185 O O . MET A 1 424 ? -17.383 11.609 -20.020 1.00 86.94 424 MET A O 1
ATOM 3189 N N . PRO A 1 425 ? -18.725 12.194 -21.728 1.00 87.62 425 PRO A N 1
ATOM 3190 C CA . PRO A 1 425 ? -18.475 10.985 -22.506 1.00 87.62 425 PRO A CA 1
ATOM 3191 C C . PRO A 1 425 ? -16.978 10.826 -22.805 1.00 87.62 425 PRO A C 1
ATOM 3193 O O . PRO A 1 425 ? -16.280 11.791 -23.104 1.00 87.62 425 PRO A O 1
ATOM 3196 N N . GLY A 1 426 ? -16.470 9.602 -22.684 1.00 79.69 426 GLY A N 1
ATOM 3197 C CA . GLY A 1 426 ? -15.040 9.293 -22.722 1.00 79.69 426 GLY A CA 1
ATOM 3198 C C . GLY A 1 426 ? -14.409 9.051 -21.348 1.00 79.69 426 GLY A C 1
ATOM 3199 O O . GLY A 1 426 ? -13.408 8.345 -21.277 1.00 79.69 426 GLY A O 1
ATOM 3200 N N . TYR A 1 427 ? -15.005 9.564 -20.269 1.00 87.12 427 TYR A N 1
ATOM 3201 C CA . TYR A 1 427 ? -14.497 9.448 -18.899 1.00 87.12 427 TYR A CA 1
ATOM 3202 C C . TYR A 1 427 ? -14.429 7.997 -18.379 1.00 87.12 427 TYR A C 1
ATOM 3204 O O . TYR A 1 427 ? -15.340 7.205 -18.642 1.00 87.12 427 TYR A O 1
ATOM 3212 N N . MET A 1 428 ? -13.370 7.655 -17.623 1.00 87.25 428 MET A N 1
ATOM 3213 C CA . MET A 1 428 ? -13.043 6.272 -17.226 1.00 87.25 428 MET A CA 1
ATOM 3214 C C . MET A 1 428 ? -12.848 6.038 -15.706 1.00 87.25 428 MET A C 1
ATOM 3216 O O . MET A 1 428 ? -11.711 5.923 -15.242 1.00 87.25 428 MET A O 1
ATOM 3220 N N . PRO A 1 429 ? -13.926 5.936 -14.905 1.00 88.62 429 PRO A N 1
ATOM 3221 C CA . PRO A 1 429 ? -13.841 5.639 -13.475 1.00 88.62 429 PRO A CA 1
ATOM 3222 C C . PRO A 1 429 ? -13.799 4.131 -13.163 1.00 88.62 429 PRO A C 1
ATOM 3224 O O . PRO A 1 429 ? -14.016 3.275 -14.026 1.00 88.62 429 PRO A O 1
ATOM 3227 N N . VAL A 1 430 ? -13.561 3.793 -11.891 1.00 87.56 430 VAL A N 1
ATOM 3228 C CA . VAL A 1 430 ? -13.656 2.413 -11.387 1.00 87.56 430 VAL A CA 1
ATOM 3229 C C . VAL A 1 430 ? -15.078 2.143 -10.900 1.00 87.56 430 VAL A C 1
ATOM 3231 O O . VAL A 1 430 ? -15.577 2.835 -10.013 1.00 87.56 430 VAL A O 1
ATOM 3234 N N . PHE A 1 431 ? -15.718 1.124 -11.468 1.00 88.44 431 PHE A N 1
ATOM 3235 C CA . PHE A 1 431 ? -17.045 0.641 -11.095 1.00 88.44 431 PHE A CA 1
ATOM 3236 C C . PHE A 1 431 ? -16.925 -0.504 -10.081 1.00 88.44 431 PHE A C 1
ATOM 3238 O O . PHE A 1 431 ? -16.056 -1.369 -10.209 1.00 88.44 431 PHE A O 1
ATOM 3245 N N . TYR A 1 432 ? -17.816 -0.519 -9.089 1.00 85.44 432 TYR A N 1
ATOM 3246 C CA . TYR A 1 432 ? -17.853 -1.501 -8.006 1.00 85.44 432 TYR A CA 1
ATOM 3247 C C . TYR A 1 432 ? -19.166 -2.288 -8.062 1.00 85.44 432 TYR A C 1
ATOM 3249 O O . TYR A 1 432 ? -20.217 -1.767 -7.688 1.00 85.44 432 TYR A O 1
ATOM 3257 N N . PHE A 1 433 ? -19.096 -3.541 -8.517 1.00 85.81 433 PHE A N 1
ATOM 3258 C CA . PHE A 1 433 ? -20.223 -4.479 -8.580 1.00 85.81 433 PHE A CA 1
ATOM 3259 C C . PHE A 1 433 ? -19.972 -5.629 -7.600 1.00 85.81 433 PHE A C 1
ATOM 3261 O O . PHE A 1 433 ? -19.003 -6.371 -7.776 1.00 85.81 433 PHE A O 1
ATOM 3268 N N . ARG A 1 434 ? -20.837 -5.829 -6.596 1.00 83.31 434 ARG A N 1
ATOM 3269 C CA . ARG A 1 434 ? -20.667 -6.883 -5.572 1.00 83.31 434 ARG A CA 1
ATOM 3270 C C . ARG A 1 434 ? -19.291 -6.760 -4.879 1.00 83.31 434 ARG A C 1
ATOM 3272 O O . ARG A 1 434 ? -19.025 -5.764 -4.211 1.00 83.31 434 ARG A O 1
ATOM 3279 N N . THR A 1 435 ? -18.398 -7.736 -5.073 1.00 82.81 435 THR A N 1
ATOM 3280 C CA . THR A 1 435 ? -17.000 -7.747 -4.594 1.00 82.81 435 THR A CA 1
ATOM 3281 C C . THR A 1 435 ? -15.968 -7.345 -5.665 1.00 82.81 435 THR A C 1
ATOM 3283 O O . THR A 1 435 ? -14.762 -7.379 -5.402 1.00 82.81 435 THR A O 1
ATOM 3286 N N . CYS A 1 436 ? -16.409 -6.990 -6.878 1.00 85.44 436 CYS A N 1
ATOM 3287 C CA . CYS A 1 436 ? -15.574 -6.701 -8.045 1.00 85.44 436 CYS A CA 1
ATOM 3288 C C . CYS A 1 436 ? -15.379 -5.199 -8.278 1.00 85.44 436 CYS A C 1
ATOM 3290 O O . CYS A 1 436 ? -16.335 -4.478 -8.547 1.00 85.44 436 CYS A O 1
ATOM 3292 N N . ASP A 1 437 ? -14.120 -4.764 -8.286 1.00 85.00 437 ASP A N 1
ATOM 3293 C CA . ASP A 1 437 ? -13.671 -3.467 -8.792 1.00 85.00 437 ASP A CA 1
ATOM 3294 C C . ASP A 1 437 ? -13.174 -3.584 -10.245 1.00 85.00 437 ASP A C 1
ATOM 3296 O O . ASP A 1 437 ? -12.307 -4.399 -10.557 1.00 85.00 437 ASP A O 1
ATOM 3300 N N . VAL A 1 438 ? -13.727 -2.797 -11.169 1.00 87.00 438 VAL A N 1
ATOM 3301 C CA . VAL A 1 438 ? -13.376 -2.861 -12.599 1.00 87.00 438 VAL A CA 1
ATOM 3302 C C . VAL A 1 438 ? -13.503 -1.490 -13.261 1.00 87.00 438 VAL A C 1
ATOM 3304 O O . VAL A 1 438 ? -14.525 -0.820 -13.143 1.00 87.00 438 VAL A O 1
ATOM 3307 N N . THR A 1 439 ? -12.464 -1.055 -13.974 1.00 88.56 439 THR A N 1
ATOM 3308 C CA . THR A 1 439 ? -12.507 0.194 -14.747 1.00 88.56 439 THR A CA 1
ATOM 3309 C C . THR A 1 439 ? -13.512 0.077 -15.890 1.00 88.56 439 THR A C 1
ATOM 3311 O O . THR A 1 439 ? -13.568 -0.940 -16.588 1.00 88.56 439 THR A O 1
ATOM 3314 N N . GLY A 1 440 ? -14.283 1.133 -16.115 1.00 87.75 440 GLY A N 1
ATOM 3315 C CA . GLY A 1 440 ? -15.166 1.243 -17.267 1.00 87.75 440 GLY A CA 1
ATOM 3316 C C . GLY A 1 440 ? -15.137 2.643 -17.852 1.00 87.75 440 GLY A C 1
ATOM 3317 O O . GLY A 1 440 ? -14.724 3.581 -17.186 1.00 87.75 440 GLY A O 1
ATOM 3318 N N . LYS A 1 441 ? -15.579 2.776 -19.096 1.00 89.81 441 LYS A N 1
ATOM 3319 C CA . LYS A 1 441 ? -15.712 4.026 -19.839 1.00 89.81 441 LYS A CA 1
ATOM 3320 C C . LYS A 1 441 ? -17.185 4.391 -19.962 1.00 89.81 441 LYS A C 1
ATOM 3322 O O . LYS A 1 441 ? -17.986 3.529 -20.315 1.00 89.81 441 LYS A O 1
ATOM 3327 N N . ILE A 1 442 ? -17.540 5.652 -19.733 1.00 90.88 442 ILE A N 1
ATOM 3328 C CA . ILE A 1 442 ? -18.861 6.172 -20.107 1.00 90.88 442 ILE A CA 1
ATOM 3329 C C . ILE A 1 442 ? -18.811 6.519 -21.598 1.00 90.88 442 ILE A C 1
ATOM 3331 O O . ILE A 1 442 ? -18.059 7.401 -22.004 1.00 90.88 442 ILE A O 1
ATOM 3335 N N . GLU A 1 443 ? -19.569 5.810 -22.431 1.00 87.25 443 GLU A N 1
ATOM 3336 C CA . GLU A 1 443 ? -19.590 6.015 -23.887 1.00 87.25 443 GLU A CA 1
ATOM 3337 C C . GLU A 1 443 ? -20.558 7.117 -24.318 1.00 87.25 443 GLU A C 1
ATOM 3339 O O . GLU A 1 443 ? -20.294 7.815 -25.292 1.00 87.25 443 GLU A O 1
ATOM 3344 N N . GLY A 1 444 ? -21.669 7.281 -23.599 1.00 87.06 444 GLY A N 1
ATOM 3345 C CA . GLY A 1 444 ? -22.700 8.264 -23.917 1.00 87.06 444 GLY A CA 1
ATOM 3346 C C . GLY A 1 444 ? -23.673 8.467 -22.761 1.00 87.06 444 GLY A C 1
ATOM 3347 O O . GLY A 1 444 ? -23.833 7.585 -21.913 1.00 87.06 444 GLY A O 1
ATOM 3348 N N . MET A 1 445 ? -24.306 9.636 -22.735 1.00 89.69 445 MET A N 1
ATOM 3349 C CA . MET A 1 445 ? -25.161 10.125 -21.652 1.00 89.69 445 MET A CA 1
ATOM 3350 C C . MET A 1 445 ? -26.489 10.618 -22.224 1.00 89.69 445 MET A C 1
ATOM 3352 O O . MET A 1 445 ? -26.507 11.307 -23.243 1.00 89.69 445 MET A O 1
ATOM 3356 N N . VAL A 1 446 ? -27.592 10.272 -21.565 1.00 87.38 446 VAL A N 1
ATOM 3357 C CA . VAL A 1 446 ? -28.953 10.646 -21.965 1.00 87.38 446 VAL A CA 1
ATOM 3358 C C . VAL A 1 446 ? -29.700 11.178 -20.742 1.00 87.38 446 VAL A C 1
ATOM 3360 O O . VAL A 1 446 ? -29.673 10.556 -19.681 1.00 87.38 446 VAL A O 1
ATOM 3363 N N . SER A 1 447 ? -30.348 12.334 -20.883 1.00 80.94 447 SER A N 1
ATOM 3364 C CA . SER A 1 447 ? -31.168 12.942 -19.826 1.00 80.94 447 SER A CA 1
ATOM 3365 C C . SER A 1 447 ? -32.436 12.117 -19.550 1.00 80.94 447 SER A C 1
ATOM 3367 O O . SER A 1 447 ? -32.828 11.284 -20.372 1.00 80.94 447 SER A O 1
ATOM 3369 N N . SER A 1 448 ? -33.134 12.403 -18.444 1.00 72.19 448 SER A N 1
ATOM 3370 C CA . SER A 1 448 ? -34.492 11.897 -18.158 1.00 72.19 448 SER A CA 1
ATOM 3371 C C . SER A 1 448 ? -35.444 12.037 -19.349 1.00 72.19 448 SER A C 1
ATOM 3373 O O . SER A 1 448 ? -36.293 11.180 -19.584 1.00 72.19 448 SER A O 1
ATOM 3375 N N . ASP A 1 449 ? -35.255 13.103 -20.124 1.00 71.56 449 ASP A N 1
ATOM 3376 C CA . ASP A 1 449 ? -36.144 13.525 -21.206 1.00 71.56 449 ASP A CA 1
ATOM 3377 C C . ASP A 1 449 ? -35.785 12.871 -22.557 1.00 71.56 449 ASP A C 1
ATOM 3379 O O . ASP A 1 449 ? -36.355 13.212 -23.592 1.00 71.56 449 ASP A O 1
ATOM 3383 N N . GLY A 1 450 ? -34.813 11.949 -22.575 1.00 72.69 450 GLY A N 1
ATOM 3384 C CA . GLY A 1 450 ? -34.398 11.197 -23.766 1.00 72.69 450 GLY A CA 1
ATOM 3385 C C . GLY A 1 450 ? -33.409 11.910 -24.697 1.00 72.69 450 GLY A C 1
ATOM 3386 O O . GLY A 1 450 ? -32.967 11.309 -25.675 1.00 72.69 450 GLY A O 1
ATOM 3387 N N . ASN A 1 451 ? -33.028 13.156 -24.399 1.00 80.69 451 ASN A N 1
ATOM 3388 C CA . ASN A 1 451 ? -32.023 13.908 -25.158 1.00 80.69 451 ASN A CA 1
ATOM 3389 C C . ASN A 1 451 ? -30.592 13.470 -24.800 1.00 80.69 451 ASN A C 1
ATOM 3391 O O . ASN A 1 451 ? -30.288 13.262 -23.623 1.00 80.69 451 ASN A O 1
ATOM 3395 N N . GLU A 1 452 ? -29.702 13.382 -25.793 1.00 82.81 452 GLU A N 1
ATOM 3396 C CA . GLU A 1 452 ? -28.263 13.183 -25.562 1.00 82.81 452 GLU A CA 1
ATOM 3397 C C . GLU A 1 452 ? -27.645 14.396 -24.852 1.00 82.81 452 GLU A C 1
ATOM 3399 O O . GLU A 1 452 ? -27.983 15.544 -25.146 1.00 82.81 452 GLU A O 1
ATOM 3404 N N . VAL A 1 453 ? -26.718 14.142 -23.925 1.00 84.44 453 VAL A N 1
ATOM 3405 C CA . VAL A 1 453 ? -26.059 15.174 -23.112 1.00 84.44 453 VAL A CA 1
ATOM 3406 C C . VAL A 1 453 ? -24.543 15.050 -23.259 1.00 84.44 453 VAL A C 1
ATOM 3408 O O . VAL A 1 453 ? -23.992 13.956 -23.179 1.00 84.44 453 VAL A O 1
ATOM 3411 N N . GLN A 1 454 ? -23.846 16.169 -23.466 1.00 83.00 454 GLN A N 1
ATOM 3412 C CA . GLN A 1 454 ? -22.382 16.175 -23.623 1.00 83.00 454 GLN A CA 1
ATOM 3413 C C . GLN A 1 454 ? -21.622 16.268 -22.288 1.00 83.00 454 GLN A C 1
ATOM 3415 O O . GLN A 1 454 ? -20.412 16.053 -22.252 1.00 83.00 454 GLN A O 1
ATOM 3420 N N . MET A 1 455 ? -22.315 16.573 -21.189 1.00 87.50 455 MET A N 1
ATOM 3421 C CA . MET A 1 455 ? -21.745 16.690 -19.848 1.00 87.50 455 MET A CA 1
ATOM 3422 C C . MET A 1 455 ? -22.810 16.445 -18.773 1.00 87.50 455 MET A C 1
ATOM 3424 O O . MET A 1 455 ? -23.922 16.950 -18.882 1.00 87.50 455 MET A O 1
ATOM 3428 N N . ALA A 1 456 ? -22.444 15.705 -17.731 1.00 86.62 456 ALA A N 1
ATOM 3429 C CA . ALA A 1 456 ? -23.209 15.519 -16.505 1.00 86.62 456 ALA A CA 1
ATOM 3430 C C . ALA A 1 456 ? -22.619 16.390 -15.387 1.00 86.62 456 ALA A C 1
ATOM 3432 O O . ALA A 1 456 ? -21.403 16.374 -15.156 1.00 86.62 456 ALA A O 1
ATOM 3433 N N . MET A 1 457 ? -23.462 17.139 -14.684 1.00 89.06 457 MET A N 1
ATOM 3434 C CA . MET A 1 457 ? -23.079 17.932 -13.519 1.00 89.06 457 MET A CA 1
ATOM 3435 C C . MET A 1 457 ? -23.095 17.077 -12.241 1.00 89.06 457 MET A C 1
ATOM 3437 O O . MET A 1 457 ? -23.902 16.153 -12.115 1.00 89.06 457 MET A O 1
ATOM 3441 N N . PRO A 1 458 ? -22.247 17.383 -11.242 1.00 89.00 458 PRO A N 1
ATOM 3442 C CA . PRO A 1 458 ? -22.404 16.823 -9.903 1.00 89.00 458 PRO A CA 1
ATOM 3443 C C . PRO A 1 458 ? -23.766 17.232 -9.317 1.00 89.00 458 PRO A C 1
ATOM 3445 O O . PRO A 1 458 ? -24.033 18.418 -9.127 1.00 89.00 458 PRO A O 1
ATOM 3448 N N . GLY A 1 459 ? -24.619 16.248 -9.034 1.00 82.06 459 GLY A N 1
ATOM 3449 C CA . GLY A 1 459 ? -26.023 16.409 -8.651 1.00 82.06 459 GLY A CA 1
ATOM 3450 C C . GLY A 1 459 ? -27.033 15.869 -9.673 1.00 82.06 459 GLY A C 1
ATOM 3451 O O . GLY A 1 459 ? -28.204 15.730 -9.323 1.00 82.06 459 GLY A O 1
ATOM 3452 N N . ASP A 1 460 ? -26.609 15.535 -10.896 1.00 86.00 460 ASP A N 1
ATOM 3453 C CA . ASP A 1 460 ? -27.502 15.024 -11.943 1.00 86.00 460 ASP A CA 1
ATOM 3454 C C . ASP A 1 460 ? -27.792 13.520 -11.793 1.00 86.00 460 ASP A C 1
ATOM 3456 O O . ASP A 1 460 ? -26.932 12.744 -11.372 1.00 86.00 460 ASP A O 1
ATOM 3460 N N . ASN A 1 461 ? -28.989 13.099 -12.225 1.00 86.56 461 ASN A N 1
ATOM 3461 C CA . ASN A 1 461 ? -29.333 11.699 -12.504 1.00 86.56 461 ASN A CA 1
ATOM 3462 C C . ASN A 1 461 ? -29.455 11.516 -14.024 1.00 86.56 461 ASN A C 1
ATOM 3464 O O . ASN A 1 461 ? -30.368 12.069 -14.636 1.00 86.56 461 ASN A O 1
ATOM 3468 N N . ILE A 1 462 ? -28.537 10.767 -14.636 1.00 90.19 462 ILE A N 1
ATOM 3469 C CA . ILE A 1 462 ? -28.399 10.642 -16.096 1.00 90.19 462 ILE A CA 1
ATOM 3470 C C . ILE A 1 462 ? -28.273 9.169 -16.497 1.00 90.19 462 ILE A C 1
ATOM 3472 O O . ILE A 1 462 ? -27.547 8.394 -15.873 1.00 90.19 462 ILE A O 1
ATOM 3476 N N . THR A 1 463 ? -28.950 8.772 -17.576 1.00 91.94 463 THR A N 1
ATOM 3477 C CA . THR A 1 463 ? -28.857 7.414 -18.122 1.00 91.94 463 THR A CA 1
ATOM 3478 C C . THR A 1 463 ? -27.610 7.285 -18.990 1.00 91.94 463 THR A C 1
ATOM 3480 O O . THR A 1 463 ? -27.542 7.766 -20.123 1.00 91.94 463 THR A O 1
ATOM 3483 N N . CYS A 1 464 ? -26.606 6.601 -18.452 1.00 91.88 464 CYS A N 1
ATOM 3484 C CA . CYS A 1 464 ? -25.320 6.360 -19.087 1.00 91.88 464 CYS A CA 1
ATOM 3485 C C . CYS A 1 464 ? -25.295 5.017 -19.830 1.00 91.88 464 CYS A C 1
ATOM 3487 O O . CYS A 1 464 ? -25.832 4.005 -19.369 1.00 91.88 464 CYS A O 1
ATOM 3489 N N . THR A 1 465 ? -24.597 4.991 -20.964 1.00 93.00 465 THR A N 1
ATOM 3490 C CA . THR A 1 465 ? -24.120 3.756 -21.604 1.00 93.00 465 THR A CA 1
ATOM 3491 C C . THR A 1 465 ? -22.644 3.586 -21.263 1.00 93.00 465 THR A C 1
ATOM 3493 O O . THR A 1 465 ? -21.865 4.516 -21.472 1.00 93.00 465 THR A O 1
ATOM 3496 N N . CYS A 1 466 ? -22.264 2.427 -20.729 1.00 92.88 466 CYS A N 1
ATOM 3497 C CA . CYS A 1 466 ? -20.936 2.186 -20.166 1.00 92.88 466 CYS A CA 1
ATOM 3498 C C . CYS A 1 466 ? -20.304 0.900 -20.716 1.00 92.88 466 CYS A C 1
ATOM 3500 O O . CYS A 1 466 ? -20.999 -0.101 -20.897 1.00 92.88 466 CYS A O 1
ATOM 3502 N N . GLU A 1 467 ? -18.981 0.903 -20.903 1.00 92.50 467 GLU A N 1
ATOM 3503 C CA . GLU A 1 467 ? -18.176 -0.262 -21.292 1.00 92.50 467 GLU A CA 1
ATOM 3504 C C . GLU A 1 467 ? -17.079 -0.568 -20.266 1.00 92.50 467 GLU A C 1
ATOM 3506 O O . GLU A 1 467 ? -16.196 0.249 -20.024 1.00 92.50 467 GLU A O 1
ATOM 3511 N N . LEU A 1 468 ? -17.103 -1.767 -19.688 1.00 90.12 468 LEU A N 1
ATOM 3512 C CA . LEU A 1 468 ? -16.084 -2.283 -18.774 1.00 90.12 468 LEU A CA 1
ATOM 3513 C C . LEU A 1 468 ? -14.897 -2.873 -19.543 1.00 90.12 468 LEU A C 1
ATOM 3515 O O . LEU A 1 468 ? -15.094 -3.643 -20.484 1.00 90.12 468 LEU A O 1
ATOM 3519 N N . ILE A 1 469 ? -13.670 -2.620 -19.071 1.00 87.50 469 ILE A N 1
ATOM 3520 C CA . ILE A 1 469 ? -12.444 -3.170 -19.687 1.00 87.50 469 ILE A CA 1
ATOM 3521 C C . ILE A 1 469 ? -12.337 -4.702 -19.577 1.00 87.50 469 ILE A C 1
ATOM 3523 O O . ILE A 1 469 ? -11.511 -5.320 -20.245 1.00 87.50 469 ILE A O 1
ATOM 3527 N N . ALA A 1 470 ? -13.149 -5.328 -18.719 1.00 85.50 470 ALA A N 1
ATOM 3528 C CA . ALA A 1 470 ? -13.143 -6.763 -18.472 1.00 85.50 470 ALA A CA 1
ATOM 3529 C C . ALA A 1 470 ? -14.566 -7.312 -18.298 1.00 85.50 470 ALA A C 1
ATOM 3531 O O . ALA A 1 470 ? -15.404 -6.719 -17.616 1.00 85.50 470 ALA A O 1
ATOM 3532 N N . GLY A 1 471 ? -14.825 -8.491 -18.876 1.00 88.00 471 GLY A N 1
ATOM 3533 C CA . GLY A 1 471 ? -16.113 -9.175 -18.755 1.00 88.00 471 GLY A CA 1
ATOM 3534 C C . GLY A 1 471 ? -16.469 -9.466 -17.295 1.00 88.00 471 GLY A C 1
ATOM 3535 O O . GLY A 1 471 ? -15.736 -10.185 -16.607 1.00 88.00 471 GLY A O 1
ATOM 3536 N N . THR A 1 472 ? -17.597 -8.917 -16.842 1.00 90.25 472 THR A N 1
ATOM 3537 C CA . THR A 1 472 ? -18.024 -8.889 -15.433 1.00 90.25 472 THR A CA 1
ATOM 3538 C C . THR A 1 472 ? -19.459 -9.423 -15.304 1.00 90.25 472 THR A C 1
ATOM 3540 O O . THR A 1 472 ? -20.281 -9.127 -16.174 1.00 90.25 472 THR A O 1
ATOM 3543 N N . PRO A 1 473 ? -19.782 -10.252 -14.290 1.00 89.38 473 PRO A N 1
ATOM 3544 C CA . PRO A 1 473 ? -21.125 -10.804 -14.092 1.00 89.38 473 PRO A CA 1
ATOM 3545 C C . PRO A 1 473 ? -22.079 -9.731 -13.542 1.00 89.38 473 PRO A C 1
ATOM 3547 O O . PRO A 1 473 ? -22.138 -9.497 -12.333 1.00 89.38 473 PRO A O 1
ATOM 3550 N N . ILE A 1 474 ? -22.805 -9.073 -14.449 1.00 89.31 474 ILE A N 1
ATOM 3551 C CA . ILE A 1 474 ? -23.730 -7.970 -14.155 1.00 89.31 474 ILE A CA 1
ATOM 3552 C C . ILE A 1 474 ? -25.136 -8.259 -14.691 1.00 89.31 474 ILE A C 1
ATOM 3554 O O . ILE A 1 474 ? -25.301 -8.839 -15.763 1.00 89.31 474 ILE A O 1
ATOM 3558 N N . GLU A 1 475 ? -26.152 -7.845 -13.935 1.00 85.44 475 GLU A N 1
ATOM 3559 C CA . GLU A 1 475 ? -27.563 -8.204 -14.131 1.00 85.44 475 GLU A CA 1
ATOM 3560 C C . GLU A 1 475 ? -28.461 -6.959 -14.038 1.00 85.44 475 GLU A C 1
ATOM 3562 O O . GLU A 1 475 ? -28.093 -5.948 -13.438 1.00 85.44 475 GLU A O 1
ATOM 3567 N N . LYS A 1 476 ? -29.663 -7.021 -14.625 1.00 85.62 476 LYS A N 1
ATOM 3568 C CA . LYS A 1 476 ? -30.653 -5.938 -14.521 1.00 85.62 476 LYS A CA 1
ATOM 3569 C C . LYS A 1 476 ? -31.129 -5.778 -13.071 1.00 85.62 476 LYS A C 1
ATOM 3571 O O . LYS A 1 476 ? -31.455 -6.765 -12.424 1.00 85.62 476 LYS A O 1
ATOM 3576 N N . GLY A 1 477 ? -31.229 -4.534 -12.603 1.00 83.44 477 GLY A N 1
ATOM 3577 C CA . GLY A 1 477 ? -31.620 -4.185 -11.232 1.00 83.44 477 GLY A CA 1
ATOM 3578 C C . GLY A 1 477 ? -30.457 -4.158 -10.235 1.00 83.44 477 GLY A C 1
ATOM 3579 O O . GLY A 1 477 ? -30.657 -3.789 -9.082 1.00 83.44 477 GLY A O 1
ATOM 3580 N N . MET A 1 478 ? -29.240 -4.503 -10.662 1.00 84.88 478 MET A N 1
ATOM 3581 C CA . MET A 1 478 ? -28.046 -4.441 -9.822 1.00 84.88 478 MET A CA 1
ATOM 3582 C C . MET A 1 478 ? -27.621 -2.992 -9.553 1.00 84.88 478 MET A C 1
ATOM 3584 O O . MET A 1 478 ? -27.546 -2.181 -10.481 1.00 84.88 478 MET A O 1
ATOM 3588 N N . ARG A 1 479 ? -27.303 -2.690 -8.290 1.00 83.75 479 ARG A N 1
ATOM 3589 C CA . ARG A 1 479 ? -26.677 -1.430 -7.863 1.00 83.75 479 ARG A CA 1
ATOM 3590 C C . ARG A 1 479 ? -25.157 -1.496 -8.010 1.00 83.75 479 ARG A C 1
ATOM 3592 O O . ARG A 1 479 ? -24.565 -2.564 -7.862 1.00 83.75 479 ARG A O 1
ATOM 3599 N N . PHE A 1 480 ? -24.529 -0.351 -8.253 1.00 86.62 480 PHE A N 1
ATOM 3600 C CA . PHE A 1 480 ? -23.075 -0.194 -8.229 1.00 86.62 480 PHE A CA 1
ATOM 3601 C C . PHE A 1 480 ? -22.668 1.207 -7.769 1.00 86.62 480 PHE A C 1
ATOM 3603 O O . PHE A 1 480 ? -23.420 2.170 -7.927 1.00 86.62 480 PHE A O 1
ATOM 3610 N N . ALA A 1 481 ? -21.447 1.321 -7.251 1.00 84.06 481 ALA A N 1
ATOM 3611 C CA . ALA A 1 481 ? -20.797 2.600 -6.965 1.00 84.06 481 ALA A CA 1
ATOM 3612 C C . ALA A 1 481 ? -19.683 2.883 -7.985 1.00 84.06 481 ALA A C 1
ATOM 3614 O O . ALA A 1 481 ? -19.112 1.962 -8.574 1.00 84.06 481 ALA A O 1
ATOM 3615 N N . MET A 1 482 ? -19.353 4.159 -8.178 1.00 86.56 482 MET A N 1
ATOM 3616 C CA . MET A 1 482 ? -18.239 4.622 -9.009 1.00 86.56 482 MET A CA 1
ATOM 3617 C C . MET A 1 482 ? -17.246 5.402 -8.145 1.00 86.56 482 MET A C 1
ATOM 3619 O O . MET A 1 482 ? -17.650 6.291 -7.389 1.00 86.56 482 MET A O 1
ATOM 3623 N N . ARG A 1 483 ? -15.944 5.110 -8.270 1.00 82.94 483 ARG A N 1
ATOM 3624 C CA . ARG A 1 483 ? -14.872 5.843 -7.572 1.00 82.94 483 ARG A CA 1
ATOM 3625 C C . ARG A 1 483 ? -13.739 6.281 -8.503 1.00 82.94 483 ARG A C 1
ATOM 3627 O O . ARG A 1 483 ? -13.450 5.649 -9.518 1.00 82.94 483 ARG A O 1
ATOM 3634 N N . GLU A 1 484 ? -13.081 7.362 -8.098 1.00 77.31 484 GLU A N 1
ATOM 3635 C CA . GLU A 1 484 ? -11.910 7.991 -8.724 1.00 77.31 484 GLU A CA 1
ATOM 3636 C C . GLU A 1 484 ? -11.087 8.660 -7.614 1.00 77.31 484 GLU A C 1
ATOM 3638 O O . GLU A 1 484 ? -11.663 9.288 -6.730 1.00 77.31 484 GLU A O 1
ATOM 3643 N N . GLY A 1 485 ? -9.752 8.548 -7.630 1.00 67.56 485 GLY A N 1
ATOM 3644 C CA . GLY A 1 485 ? -8.884 9.320 -6.721 1.00 67.56 485 GLY A CA 1
ATOM 3645 C C . GLY A 1 485 ? -9.185 9.145 -5.223 1.00 67.56 485 GLY A C 1
ATOM 3646 O O . GLY A 1 485 ? -9.006 10.078 -4.444 1.00 67.56 485 GLY A O 1
ATOM 3647 N N . GLY A 1 486 ? -9.715 7.981 -4.829 1.00 66.38 486 GLY A N 1
ATOM 3648 C CA . GLY A 1 486 ? -10.190 7.698 -3.470 1.00 66.38 486 GLY A CA 1
ATOM 3649 C C . GLY A 1 486 ? -11.600 8.215 -3.147 1.00 66.38 486 GLY A C 1
ATOM 3650 O O . GLY A 1 486 ? -12.157 7.818 -2.133 1.00 66.38 486 GLY A O 1
ATOM 3651 N N . ARG A 1 487 ? -12.234 9.029 -3.996 1.00 72.69 487 ARG A N 1
ATOM 3652 C CA . ARG A 1 487 ? -13.579 9.597 -3.778 1.00 72.69 487 ARG A CA 1
ATOM 3653 C C . ARG A 1 487 ? -14.681 8.775 -4.430 1.00 72.69 487 ARG A C 1
ATOM 3655 O O . ARG A 1 487 ? -14.432 8.059 -5.397 1.00 72.69 487 ARG A O 1
ATOM 3662 N N . THR A 1 488 ? -15.899 8.902 -3.915 1.00 76.50 488 THR A N 1
ATOM 3663 C CA . THR A 1 488 ? -17.103 8.287 -4.490 1.00 76.50 488 THR A CA 1
ATOM 3664 C C . THR A 1 488 ? -17.819 9.315 -5.348 1.00 76.50 488 THR A C 1
ATOM 3666 O O . THR A 1 488 ? -18.362 10.288 -4.841 1.00 76.50 488 THR A O 1
ATOM 3669 N N . ILE A 1 489 ? -17.771 9.125 -6.663 1.00 85.12 489 ILE A N 1
ATOM 3670 C CA . ILE A 1 489 ? -18.162 10.145 -7.647 1.00 85.12 489 ILE A CA 1
ATOM 3671 C C . ILE A 1 489 ? -19.583 9.959 -8.182 1.00 85.12 489 ILE A C 1
ATOM 3673 O O . ILE A 1 489 ? -20.113 10.852 -8.837 1.00 85.12 489 ILE A O 1
ATOM 3677 N N . GLY A 1 490 ? -20.186 8.796 -7.942 1.00 83.31 490 GLY A N 1
ATOM 3678 C CA . GLY A 1 490 ? -21.516 8.474 -8.431 1.00 83.31 490 GLY A CA 1
ATOM 3679 C C . GLY A 1 490 ? -21.983 7.074 -8.051 1.00 83.31 490 GLY A C 1
ATOM 3680 O O . GLY A 1 490 ? -21.212 6.245 -7.564 1.00 83.31 490 GLY A O 1
ATOM 3681 N N . GLN A 1 491 ? -23.268 6.838 -8.277 1.00 84.44 491 GLN A N 1
ATOM 3682 C CA . GLN A 1 491 ? -24.013 5.623 -7.950 1.00 84.44 491 GLN A CA 1
ATOM 3683 C C . GLN A 1 491 ? -24.861 5.252 -9.156 1.00 84.44 491 GLN A C 1
ATOM 3685 O O . GLN A 1 491 ? -25.370 6.156 -9.811 1.00 84.44 491 GLN A O 1
ATOM 3690 N N . GLY A 1 492 ? -25.101 3.972 -9.427 1.00 85.88 492 GLY A N 1
ATOM 3691 C CA . GLY A 1 492 ? -26.002 3.611 -10.517 1.00 85.88 492 GLY A CA 1
ATOM 3692 C C . GLY A 1 492 ? -26.773 2.315 -10.344 1.00 85.88 492 GLY A C 1
ATOM 3693 O O . GLY A 1 492 ? -26.452 1.466 -9.512 1.00 85.88 492 GLY A O 1
ATOM 3694 N N . LEU A 1 493 ? -27.813 2.190 -11.167 1.00 86.69 493 LEU A N 1
ATOM 3695 C CA . LEU A 1 493 ? -28.715 1.046 -11.251 1.00 86.69 493 LEU A CA 1
ATOM 3696 C C . LEU A 1 493 ? -28.735 0.522 -12.690 1.00 86.69 493 LEU A C 1
ATOM 3698 O O . LEU A 1 493 ? -29.076 1.261 -13.614 1.00 86.69 493 LEU A O 1
ATOM 3702 N N . ILE A 1 494 ? -28.376 -0.746 -12.897 1.00 89.56 494 ILE A N 1
ATOM 3703 C CA . ILE A 1 494 ? -28.305 -1.339 -14.240 1.00 89.56 494 ILE A CA 1
ATOM 3704 C C . ILE A 1 494 ? -29.713 -1.572 -14.800 1.00 89.56 494 ILE A C 1
ATOM 3706 O O . ILE A 1 494 ? -30.479 -2.390 -14.290 1.00 89.56 494 ILE A O 1
ATOM 3710 N N . GLU A 1 495 ? -30.036 -0.909 -15.908 1.00 85.38 495 GLU A N 1
ATOM 3711 C CA . GLU A 1 495 ? -31.318 -1.057 -16.605 1.00 85.38 495 GLU A CA 1
ATOM 3712 C C . GLU A 1 495 ? -31.306 -2.222 -17.601 1.00 85.38 495 GLU A C 1
ATOM 3714 O O . GLU A 1 495 ? -32.303 -2.940 -17.734 1.00 85.38 495 GLU A O 1
ATOM 3719 N N . VAL A 1 496 ? -30.187 -2.393 -18.320 1.00 77.81 496 VAL A N 1
ATOM 3720 C CA . VAL A 1 496 ? -29.995 -3.407 -19.370 1.00 77.81 496 VAL A CA 1
ATOM 3721 C C . VAL A 1 496 ? -28.515 -3.799 -19.464 1.00 77.81 496 VAL A C 1
ATOM 3723 O O . VAL A 1 496 ? -27.673 -2.974 -19.818 1.00 77.81 496 VAL A O 1
ATOM 3726 N N . GLY A 1 497 ? -28.196 -5.076 -19.237 1.00 61.78 497 GLY A N 1
ATOM 3727 C CA . GLY A 1 497 ? -26.917 -5.657 -19.659 1.00 61.78 497 GLY A CA 1
ATOM 3728 C C . GLY A 1 497 ? -26.939 -5.934 -21.165 1.00 61.78 497 GLY A C 1
ATOM 3729 O O . GLY A 1 497 ? -27.801 -6.672 -21.643 1.00 61.78 497 GLY A O 1
ATOM 3730 N N . LEU A 1 498 ? -26.019 -5.342 -21.931 1.00 58.84 498 LEU A N 1
ATOM 3731 C CA . LEU A 1 498 ? -25.958 -5.522 -23.384 1.00 58.84 498 LEU A CA 1
ATOM 3732 C C . LEU A 1 498 ? -25.069 -6.726 -23.709 1.00 58.84 498 LEU A C 1
ATOM 3734 O O . LEU A 1 498 ? -23.963 -6.862 -23.186 1.00 58.84 498 LEU A O 1
ATOM 3738 N N . ALA A 1 499 ? -25.555 -7.643 -24.545 1.00 43.31 499 ALA A N 1
ATOM 3739 C CA . ALA A 1 499 ? -24.783 -8.823 -24.926 1.00 43.31 499 ALA A CA 1
ATOM 3740 C C . ALA A 1 499 ? -23.558 -8.425 -25.765 1.00 43.31 499 ALA A C 1
ATOM 3742 O O . ALA A 1 499 ? -23.678 -7.671 -26.732 1.00 43.31 499 ALA A O 1
ATOM 3743 N N . SER A 1 500 ? -22.385 -8.955 -25.419 1.00 37.16 500 SER A N 1
ATOM 3744 C CA . SER A 1 500 ? -21.161 -8.739 -26.184 1.00 37.16 500 SER A CA 1
ATOM 3745 C C . SER A 1 500 ? -21.239 -9.447 -27.541 1.00 37.16 500 SER A C 1
ATOM 3747 O O . SER A 1 500 ? -21.376 -10.669 -27.620 1.00 37.16 500 SER A O 1
ATOM 3749 N N . GLN A 1 501 ? -21.123 -8.685 -28.631 1.00 26.06 501 GLN A N 1
ATOM 3750 C CA . GLN A 1 501 ? -20.840 -9.270 -29.940 1.00 26.06 501 GLN A CA 1
ATOM 3751 C C . GLN A 1 501 ? -19.376 -9.714 -29.973 1.00 26.06 501 GLN A C 1
ATOM 3753 O O . GLN A 1 501 ? -18.472 -8.944 -29.650 1.00 26.06 501 GLN A O 1
ATOM 3758 N N . SER A 1 502 ? -19.133 -10.963 -30.364 1.00 23.70 502 SER A N 1
ATOM 3759 C CA . SER A 1 502 ? -17.788 -11.513 -30.499 1.00 23.70 502 SER A CA 1
ATOM 3760 C C . SER A 1 502 ? -17.101 -10.952 -31.749 1.00 23.70 502 SER A C 1
ATOM 3762 O O . SER A 1 502 ? -17.203 -11.534 -32.831 1.00 23.70 502 SER A O 1
ATOM 3764 N N . PHE A 1 503 ? -16.387 -9.836 -31.605 1.00 24.80 503 PHE A N 1
ATOM 3765 C CA . PHE A 1 503 ? -15.501 -9.329 -32.650 1.00 24.80 503 PHE A CA 1
ATOM 3766 C C . PHE A 1 503 ? -14.299 -10.262 -32.822 1.00 24.80 503 PHE A C 1
ATOM 3768 O O . PHE A 1 503 ? -13.324 -10.215 -32.073 1.00 24.80 503 PHE A O 1
ATOM 3775 N N . ALA A 1 504 ? -14.371 -11.123 -33.837 1.00 22.81 504 ALA A N 1
ATOM 3776 C CA . ALA A 1 504 ? -13.199 -11.806 -34.355 1.00 22.81 504 ALA A CA 1
ATOM 3777 C C . ALA A 1 504 ? -12.311 -10.779 -35.073 1.00 22.81 504 ALA A C 1
ATOM 3779 O O . ALA A 1 504 ? -12.738 -10.165 -36.052 1.00 22.81 504 ALA A O 1
ATOM 3780 N N . VAL A 1 505 ? -11.077 -10.594 -34.597 1.00 26.88 505 VAL A N 1
ATOM 3781 C CA . VAL A 1 505 ? -10.083 -9.762 -35.289 1.00 26.88 505 VAL A CA 1
ATOM 3782 C C . VAL A 1 505 ? -9.772 -10.409 -36.639 1.00 26.88 505 VAL A C 1
ATOM 3784 O O . VAL A 1 505 ? -9.294 -11.543 -36.697 1.00 26.88 505 VAL A O 1
ATOM 3787 N N . ALA A 1 506 ? -10.061 -9.694 -37.726 1.00 24.67 506 ALA A N 1
ATOM 3788 C CA . ALA A 1 506 ? -9.895 -10.178 -39.092 1.00 24.67 506 ALA A CA 1
ATOM 3789 C C . ALA A 1 506 ? -8.413 -10.181 -39.514 1.00 24.67 506 ALA A C 1
ATOM 3791 O O . ALA A 1 506 ? -7.957 -9.314 -40.257 1.00 24.67 506 ALA A O 1
ATOM 3792 N N . GLY A 1 507 ? -7.653 -11.165 -39.028 1.00 27.61 507 GLY A N 1
ATOM 3793 C CA . GLY A 1 507 ? -6.279 -11.405 -39.464 1.00 27.61 507 GLY A CA 1
ATOM 3794 C C . GLY A 1 507 ? -6.217 -11.797 -40.944 1.00 27.61 507 GLY A C 1
ATOM 3795 O O . GLY A 1 507 ? -6.881 -12.741 -41.374 1.00 27.61 507 GLY A O 1
ATOM 3796 N N . SER A 1 508 ? -5.399 -11.089 -41.721 1.00 28.33 508 SER A N 1
ATOM 3797 C CA . SER A 1 508 ? -5.200 -11.268 -43.165 1.00 28.33 508 SER A CA 1
ATOM 3798 C C . SER A 1 508 ? -4.354 -12.509 -43.502 1.00 28.33 508 SER A C 1
ATOM 3800 O O . SER A 1 508 ? -3.238 -12.419 -44.008 1.00 28.33 508 SER A O 1
ATOM 3802 N N . GLY A 1 509 ? -4.889 -13.698 -43.216 1.00 26.89 509 GLY A N 1
ATOM 3803 C CA . GLY A 1 509 ? -4.217 -14.971 -43.478 1.00 26.89 509 GLY A CA 1
ATOM 3804 C C . GLY A 1 509 ? -4.262 -15.405 -44.947 1.00 26.89 509 GLY A C 1
ATOM 3805 O O . GLY A 1 509 ? -5.311 -15.807 -45.449 1.00 26.89 509 GLY A O 1
ATOM 3806 N N . THR A 1 510 ? -3.109 -15.428 -45.620 1.00 24.70 510 THR A N 1
ATOM 3807 C CA . THR A 1 510 ? -2.904 -16.275 -46.806 1.00 24.70 510 THR A CA 1
ATOM 3808 C C . THR A 1 510 ? -2.780 -17.750 -46.384 1.00 24.70 510 THR A C 1
ATOM 3810 O O . THR A 1 510 ? -2.159 -18.047 -45.362 1.00 24.70 510 THR A O 1
ATOM 3813 N N . PRO A 1 511 ? -3.379 -18.703 -47.124 1.00 23.47 511 PRO A N 1
ATOM 3814 C CA . PRO A 1 511 ? -3.499 -20.082 -46.658 1.00 23.47 511 PRO A CA 1
ATOM 3815 C C . PRO A 1 511 ? -2.225 -20.905 -46.891 1.00 23.47 511 PRO A C 1
ATOM 3817 O O . PRO A 1 511 ? -1.709 -20.973 -48.006 1.00 23.47 511 PRO A O 1
ATOM 3820 N N . VAL A 1 512 ? -1.785 -21.626 -45.857 1.00 27.11 512 VAL A N 1
ATOM 3821 C CA . VAL A 1 512 ? -0.801 -22.717 -45.960 1.00 27.11 512 VAL A CA 1
ATOM 3822 C C . VAL A 1 512 ? -1.529 -24.038 -45.716 1.00 27.11 512 VAL A C 1
ATOM 3824 O O . VAL A 1 512 ? -2.284 -24.164 -44.755 1.00 27.11 512 VAL A O 1
ATOM 3827 N N . GLN A 1 513 ? -1.340 -25.012 -46.608 1.00 23.09 513 GLN A N 1
ATOM 3828 C CA . GLN A 1 513 ? -2.033 -26.303 -46.550 1.00 23.09 513 GLN A CA 1
ATOM 3829 C C . GLN A 1 513 ? -1.458 -27.226 -45.468 1.00 23.09 513 GLN A C 1
ATOM 3831 O O . GLN A 1 513 ? -0.244 -27.297 -45.273 1.00 23.09 513 GLN A O 1
ATOM 3836 N N . GLU A 1 514 ? -2.329 -28.005 -44.824 1.00 22.83 514 GLU A N 1
ATOM 3837 C CA . GLU A 1 514 ? -1.915 -29.136 -43.994 1.00 22.83 514 GLU A CA 1
ATOM 3838 C C . GLU A 1 514 ? -1.228 -30.223 -44.837 1.00 22.83 514 GLU A C 1
ATOM 3840 O O . GLU A 1 514 ? -1.702 -30.587 -45.915 1.00 22.83 514 GLU A O 1
ATOM 3845 N N . GLN A 1 515 ? -0.163 -30.825 -44.300 1.00 24.38 515 GLN A N 1
ATOM 3846 C CA . GLN A 1 515 ? 0.280 -32.155 -44.721 1.00 24.38 515 GLN A CA 1
ATOM 3847 C C . GLN A 1 515 ? 0.376 -33.095 -43.520 1.00 24.38 515 GLN A C 1
ATOM 3849 O O . GLN A 1 515 ? 1.141 -32.881 -42.578 1.00 24.38 515 GLN A O 1
ATOM 3854 N N . VAL A 1 516 ? -0.415 -34.165 -43.591 1.00 23.17 516 VAL A N 1
ATOM 3855 C CA . VAL A 1 516 ? -0.493 -35.240 -42.599 1.00 23.17 516 VAL A CA 1
ATOM 3856 C C . VAL A 1 516 ? 0.843 -35.986 -42.502 1.00 23.17 516 VAL A C 1
ATOM 3858 O O . VAL A 1 516 ? 1.455 -36.309 -43.520 1.00 23.17 516 VAL A O 1
ATOM 3861 N N . ARG A 1 517 ? 1.265 -36.342 -41.281 1.00 22.34 517 ARG A N 1
ATOM 3862 C CA . ARG A 1 517 ? 2.340 -37.322 -41.045 1.00 22.34 517 ARG A CA 1
ATOM 3863 C C . ARG A 1 517 ? 1.781 -38.596 -40.392 1.00 22.34 517 ARG A C 1
ATOM 3865 O O . ARG A 1 517 ? 1.097 -38.477 -39.377 1.00 22.34 517 ARG A O 1
ATOM 3872 N N . PRO A 1 518 ? 2.065 -39.797 -40.929 1.00 25.02 518 PRO A N 1
ATOM 3873 C CA . PRO A 1 518 ? 1.609 -41.062 -40.355 1.00 25.02 518 PRO A CA 1
ATOM 3874 C C . PRO A 1 518 ? 2.489 -41.542 -39.185 1.00 25.02 518 PRO A C 1
ATOM 3876 O O . PRO A 1 518 ? 3.601 -41.063 -38.965 1.00 25.02 518 PRO A O 1
ATOM 3879 N N . THR A 1 519 ? 1.981 -42.527 -38.445 1.00 26.55 519 THR A N 1
ATOM 3880 C CA . THR A 1 519 ? 2.594 -43.138 -37.255 1.00 26.55 519 THR A CA 1
ATOM 3881 C C . THR A 1 519 ? 3.363 -44.430 -37.563 1.00 26.55 519 THR A C 1
ATOM 3883 O O . THR A 1 519 ? 2.868 -45.286 -38.291 1.00 26.55 519 THR A O 1
ATOM 3886 N N . SER A 1 520 ? 4.519 -44.652 -36.913 1.00 25.59 520 SER A N 1
ATOM 3887 C CA . SER A 1 520 ? 5.123 -45.997 -36.805 1.00 25.59 520 SER A CA 1
ATOM 3888 C C . SER A 1 520 ? 6.114 -46.177 -35.629 1.00 25.59 520 SER A C 1
ATOM 3890 O O . SER A 1 520 ? 7.243 -45.704 -35.671 1.00 25.59 520 SER A O 1
ATOM 3892 N N . LEU A 1 521 ? 5.672 -46.927 -34.611 1.00 25.19 521 LEU A N 1
ATOM 3893 C CA . LEU A 1 521 ? 6.370 -48.024 -33.900 1.00 25.19 521 LEU A CA 1
ATOM 3894 C C . LEU A 1 521 ? 7.836 -47.911 -33.379 1.00 25.19 521 LEU A C 1
ATOM 3896 O O . LEU A 1 521 ? 8.796 -47.947 -34.133 1.00 25.19 521 LEU A O 1
ATOM 3900 N N . ARG A 1 522 ? 7.948 -48.013 -32.036 1.00 24.20 522 ARG A N 1
ATOM 3901 C CA . ARG A 1 522 ? 8.887 -48.812 -31.185 1.00 24.20 522 ARG A CA 1
ATOM 3902 C C . ARG A 1 522 ? 10.321 -49.142 -31.677 1.00 24.20 522 ARG A C 1
ATOM 3904 O O . ARG A 1 522 ? 10.478 -49.883 -32.639 1.00 24.20 522 ARG A O 1
ATOM 3911 N N . GLY A 1 523 ? 11.345 -48.851 -30.847 1.00 23.47 523 GLY A N 1
ATOM 3912 C CA . GLY A 1 523 ? 12.744 -49.233 -31.152 1.00 23.47 523 GLY A CA 1
ATOM 3913 C C . GLY A 1 523 ? 13.820 -49.289 -30.036 1.00 23.47 523 GLY A C 1
ATOM 3914 O O . GLY A 1 523 ? 14.930 -48.860 -30.309 1.00 23.47 523 GLY A O 1
ATOM 3915 N N . LYS A 1 524 ? 13.554 -49.887 -28.855 1.00 23.17 524 LYS A N 1
ATOM 3916 C CA . LYS A 1 524 ? 14.548 -50.356 -27.832 1.00 23.17 524 LYS A CA 1
ATOM 3917 C C . LYS A 1 524 ? 15.533 -49.343 -27.177 1.00 23.17 524 LYS A C 1
ATOM 3919 O O . LYS A 1 524 ? 15.664 -48.195 -27.571 1.00 23.17 524 LYS A O 1
ATOM 3924 N N . VAL A 1 525 ? 16.189 -49.820 -26.107 1.00 27.36 525 VAL A N 1
ATOM 3925 C CA . VAL A 1 525 ? 17.220 -49.162 -25.275 1.00 27.36 525 VAL A CA 1
ATOM 3926 C C . VAL A 1 525 ? 18.501 -50.013 -25.298 1.00 27.36 525 VAL A C 1
ATOM 3928 O O . VAL A 1 525 ? 18.398 -51.240 -25.299 1.00 27.36 525 VAL A O 1
ATOM 3931 N N . SER A 1 526 ? 19.678 -49.379 -25.264 1.00 23.33 526 SER A N 1
ATOM 3932 C CA . SER A 1 526 ? 20.976 -49.991 -24.918 1.00 23.33 526 SER A CA 1
ATOM 3933 C C . SER A 1 526 ? 21.966 -48.923 -24.413 1.00 23.33 526 SER A C 1
ATOM 3935 O O . SER A 1 526 ? 21.699 -47.729 -24.538 1.00 23.33 526 SER A O 1
ATOM 3937 N N . GLU A 1 527 ? 23.071 -49.351 -23.798 1.00 23.38 527 GLU A N 1
ATOM 3938 C CA . GLU A 1 527 ? 23.874 -48.548 -22.855 1.00 23.38 527 GLU A CA 1
ATOM 3939 C C . GLU A 1 527 ? 25.101 -47.827 -23.470 1.00 23.38 527 GLU A C 1
ATOM 3941 O O . GLU A 1 527 ? 25.326 -47.849 -24.680 1.00 23.38 527 GLU A O 1
ATOM 3946 N N . ALA A 1 528 ? 25.872 -47.136 -22.617 1.00 24.17 528 ALA A N 1
ATOM 3947 C CA . ALA A 1 528 ? 27.064 -46.346 -22.961 1.00 24.17 528 ALA A CA 1
ATOM 3948 C C . ALA A 1 528 ? 28.325 -47.209 -23.224 1.00 24.17 528 ALA A C 1
ATOM 3950 O O . ALA A 1 528 ? 28.301 -48.426 -23.035 1.00 24.17 528 ALA A O 1
ATOM 3951 N N . PRO A 1 529 ? 29.457 -46.589 -23.619 1.00 26.27 529 PRO A N 1
ATOM 3952 C CA . PRO A 1 529 ? 30.496 -46.370 -22.598 1.00 26.27 529 PRO A CA 1
ATOM 3953 C C . PRO A 1 529 ? 31.205 -44.997 -22.692 1.00 26.27 529 PRO A C 1
ATOM 3955 O O . PRO A 1 529 ? 30.749 -44.079 -23.371 1.00 26.27 529 PRO A O 1
ATOM 3958 N N . SER A 1 530 ? 32.297 -44.832 -21.938 1.00 24.16 530 SER A N 1
ATOM 3959 C CA . SER A 1 530 ? 32.920 -43.554 -21.569 1.00 24.16 530 SER A CA 1
ATOM 3960 C C . SER A 1 530 ? 34.372 -43.366 -22.059 1.00 24.16 530 SER A C 1
ATOM 3962 O O . SER A 1 530 ? 35.044 -44.314 -22.453 1.00 24.16 530 SER A O 1
ATOM 3964 N N . SER A 1 531 ? 34.868 -42.130 -21.871 1.00 25.14 531 SER A N 1
ATOM 3965 C CA . SER A 1 531 ? 36.243 -41.756 -21.457 1.00 25.14 531 SER A CA 1
ATOM 3966 C C . SER A 1 531 ? 37.253 -41.122 -22.448 1.00 25.14 531 SER A C 1
ATOM 3968 O O . SER A 1 531 ? 37.662 -41.693 -23.449 1.00 25.14 531 SER A O 1
ATOM 3970 N N . SER A 1 532 ? 37.786 -39.981 -21.981 1.00 23.92 532 SER A N 1
ATOM 3971 C CA . SER A 1 532 ? 39.202 -39.552 -22.007 1.00 23.92 532 SER A CA 1
ATOM 3972 C C . SER A 1 532 ? 39.881 -38.954 -23.265 1.00 23.92 532 SER A C 1
ATOM 3974 O O . SER A 1 532 ? 39.929 -39.539 -24.336 1.00 23.92 532 SER A O 1
ATOM 3976 N N . ASN A 1 533 ? 40.549 -37.820 -22.992 1.00 25.58 533 ASN A N 1
ATOM 3977 C CA . ASN A 1 533 ? 41.832 -37.313 -23.517 1.00 25.58 533 ASN A CA 1
ATOM 3978 C C . ASN A 1 533 ? 41.979 -36.746 -24.949 1.00 25.58 533 ASN A C 1
ATOM 3980 O O . ASN A 1 533 ? 41.954 -37.463 -25.941 1.00 25.58 533 ASN A O 1
ATOM 3984 N N . LEU A 1 534 ? 42.379 -35.463 -25.000 1.00 22.61 534 LEU A N 1
ATOM 3985 C CA . LEU A 1 534 ? 43.258 -34.857 -26.017 1.00 22.61 534 LEU A CA 1
ATOM 3986 C C . LEU A 1 534 ? 44.126 -33.747 -25.364 1.00 22.61 534 LEU A C 1
ATOM 3988 O O . LEU A 1 534 ? 43.566 -32.926 -24.635 1.00 22.61 534 LEU A O 1
ATOM 3992 N N . PRO A 1 535 ? 45.454 -33.689 -25.605 1.00 29.03 535 PRO A N 1
ATOM 3993 C CA . PRO A 1 535 ? 46.328 -32.586 -25.181 1.00 29.03 535 PRO A CA 1
ATOM 3994 C C . PRO A 1 535 ? 46.459 -31.471 -26.247 1.00 29.03 535 PRO A C 1
ATOM 3996 O O . PRO A 1 535 ? 45.908 -31.566 -27.342 1.00 29.03 535 PRO A O 1
ATOM 3999 N N . LEU A 1 536 ? 47.186 -30.395 -25.915 1.00 26.59 536 LEU A N 1
ATOM 4000 C CA . LEU A 1 536 ? 47.385 -29.197 -26.750 1.00 26.59 536 LEU A CA 1
ATOM 4001 C C . LEU A 1 536 ? 48.366 -29.425 -27.923 1.00 26.59 536 LEU A C 1
ATOM 4003 O O . LEU A 1 536 ? 49.309 -30.202 -27.790 1.00 26.59 536 LEU A O 1
ATOM 4007 N N . GLY A 1 537 ? 48.240 -28.643 -29.009 1.00 24.61 537 GLY A N 1
ATOM 4008 C CA . GLY A 1 537 ? 49.312 -28.519 -30.010 1.00 24.61 537 GLY A CA 1
ATOM 4009 C C . GLY A 1 537 ? 49.029 -27.644 -31.247 1.00 24.61 537 GLY A C 1
ATOM 4010 O O . GLY A 1 537 ? 48.209 -28.007 -32.080 1.00 24.61 537 GLY A O 1
ATOM 4011 N N . ALA A 1 538 ? 49.831 -26.580 -31.403 1.00 24.69 538 ALA A N 1
ATOM 4012 C CA . ALA A 1 538 ? 50.155 -25.853 -32.648 1.00 24.69 538 ALA A CA 1
ATOM 4013 C C . ALA A 1 538 ? 49.072 -25.018 -33.388 1.00 24.69 538 ALA A C 1
ATOM 4015 O O . ALA A 1 538 ? 47.871 -25.099 -33.147 1.00 24.69 538 ALA A O 1
ATOM 4016 N N . LEU A 1 539 ? 49.569 -24.146 -34.280 1.00 25.36 539 LEU A N 1
ATOM 4017 C CA . LEU A 1 539 ? 48.870 -23.063 -34.984 1.00 25.36 539 LEU A CA 1
ATOM 4018 C C . LEU A 1 539 ? 49.394 -22.981 -36.434 1.00 25.36 539 LEU A C 1
ATOM 4020 O O . LEU A 1 539 ? 50.607 -22.975 -36.630 1.00 25.36 539 LEU A O 1
ATOM 4024 N N . ALA A 1 540 ? 48.515 -22.888 -37.439 1.00 24.80 540 ALA A N 1
ATOM 4025 C CA . ALA A 1 540 ? 48.886 -22.683 -38.848 1.00 24.80 540 ALA A CA 1
ATOM 4026 C C . ALA A 1 540 ? 47.762 -21.976 -39.633 1.00 24.80 540 ALA A C 1
ATOM 4028 O O . ALA A 1 540 ? 46.601 -22.008 -39.219 1.00 24.80 540 ALA A O 1
ATOM 4029 N N . LEU A 1 541 ? 48.102 -21.324 -40.753 1.00 24.84 541 LEU A N 1
ATOM 4030 C CA . LEU A 1 541 ? 47.204 -20.426 -41.490 1.00 24.84 541 LEU A CA 1
ATOM 4031 C C . LEU A 1 541 ? 46.658 -21.026 -42.804 1.00 24.84 541 LEU A C 1
ATOM 4033 O O . LEU A 1 541 ? 47.389 -21.653 -43.558 1.00 24.84 541 LEU A O 1
ATOM 4037 N N . ALA A 1 542 ? 45.380 -20.737 -43.068 1.00 26.28 542 ALA A N 1
ATOM 4038 C CA . ALA A 1 542 ? 44.706 -20.575 -44.367 1.00 26.28 542 ALA A CA 1
ATOM 4039 C C . ALA A 1 542 ? 45.057 -21.470 -45.586 1.00 26.28 542 ALA A C 1
ATOM 4041 O O . ALA A 1 542 ? 46.076 -21.302 -46.249 1.00 26.28 542 ALA A O 1
ATOM 4042 N N . THR A 1 543 ? 44.054 -22.218 -46.063 1.00 24.94 543 THR A N 1
ATOM 4043 C CA . THR A 1 543 ? 43.537 -22.117 -47.453 1.00 24.94 543 THR A CA 1
ATOM 4044 C C . THR A 1 543 ? 42.116 -22.708 -47.527 1.00 24.94 543 THR A C 1
ATOM 4046 O O . THR A 1 543 ? 41.651 -23.306 -46.556 1.00 24.94 543 THR A O 1
ATOM 4049 N N . ALA A 1 544 ? 41.365 -22.454 -48.607 1.00 27.83 544 ALA A N 1
ATOM 4050 C CA . ALA A 1 544 ? 39.905 -22.642 -48.646 1.00 27.83 544 ALA A CA 1
ATOM 4051 C C . ALA A 1 544 ? 39.431 -23.863 -49.461 1.00 27.83 544 ALA A C 1
ATOM 4053 O O . ALA A 1 544 ? 40.011 -24.188 -50.494 1.00 27.83 544 ALA A O 1
ATOM 4054 N N . GLY A 1 545 ? 38.312 -24.478 -49.049 1.00 24.06 545 GLY A N 1
ATOM 4055 C CA . GLY A 1 545 ? 37.602 -25.500 -49.829 1.00 24.06 545 GLY A CA 1
ATOM 4056 C C . GLY A 1 545 ? 36.442 -26.186 -49.085 1.00 24.06 545 GLY A C 1
ATOM 4057 O O . GLY A 1 545 ? 36.442 -26.255 -47.862 1.00 24.06 545 GLY A O 1
ATOM 4058 N N . ALA A 1 546 ? 35.482 -26.714 -49.855 1.00 25.59 546 ALA A N 1
ATOM 4059 C CA . ALA A 1 546 ? 34.430 -27.674 -49.469 1.00 25.59 546 ALA A CA 1
ATOM 4060 C C . ALA A 1 546 ? 33.410 -27.291 -48.359 1.00 25.59 546 ALA A C 1
ATOM 4062 O O . ALA A 1 546 ? 33.561 -27.557 -47.170 1.00 25.59 546 ALA A O 1
ATOM 4063 N N . VAL A 1 547 ? 32.278 -26.772 -48.840 1.00 30.03 547 VAL A N 1
ATOM 4064 C CA . VAL A 1 547 ? 30.931 -26.696 -48.236 1.00 30.03 547 VAL A CA 1
ATOM 4065 C C . VAL A 1 547 ? 30.539 -27.890 -47.335 1.00 30.03 547 VAL A C 1
ATOM 4067 O O . VAL A 1 547 ? 30.601 -29.036 -47.769 1.00 30.03 547 VAL A O 1
ATOM 4070 N N . GLY A 1 548 ? 29.980 -27.619 -46.142 1.00 31.66 548 GLY A N 1
ATOM 4071 C CA . GLY A 1 548 ? 29.211 -28.606 -45.357 1.00 31.66 548 GLY A CA 1
ATOM 4072 C C . GLY A 1 548 ? 29.065 -28.298 -43.853 1.00 31.66 548 GLY A C 1
ATOM 4073 O O . GLY A 1 548 ? 30.043 -27.998 -43.180 1.00 31.66 548 GLY A O 1
ATOM 4074 N N . PHE A 1 549 ? 27.842 -28.398 -43.310 1.00 31.66 549 PHE A N 1
ATOM 4075 C CA . PHE A 1 549 ? 27.534 -28.500 -41.864 1.00 31.66 549 PHE A CA 1
ATOM 4076 C C . PHE A 1 549 ? 28.231 -27.511 -40.881 1.00 31.66 549 PHE A C 1
ATOM 4078 O O . PHE A 1 549 ? 28.902 -27.919 -39.934 1.00 31.66 549 PHE A O 1
ATOM 4085 N N . GLN A 1 550 ? 27.978 -26.195 -41.001 1.00 27.84 550 GLN A N 1
ATOM 4086 C CA . GLN A 1 550 ? 28.384 -25.192 -39.981 1.00 27.84 550 GLN A CA 1
ATOM 4087 C C . GLN A 1 550 ? 27.278 -24.216 -39.508 1.00 27.84 550 GLN A C 1
ATOM 4089 O O . GLN A 1 550 ? 27.563 -23.069 -39.168 1.00 27.84 550 GLN A O 1
ATOM 4094 N N . GLY A 1 551 ? 26.019 -24.656 -39.405 1.00 28.67 551 GLY A N 1
ATOM 4095 C CA . GLY A 1 551 ? 24.931 -23.809 -38.877 1.00 28.67 551 GLY A CA 1
ATOM 4096 C C . GLY A 1 551 ? 25.088 -23.444 -37.387 1.00 28.67 551 GLY A C 1
ATOM 4097 O O . GLY A 1 551 ? 25.318 -22.292 -37.025 1.00 28.67 551 GLY A O 1
ATOM 4098 N N . ALA A 1 552 ? 25.005 -24.439 -36.496 1.00 32.97 552 ALA A N 1
ATOM 4099 C CA . ALA A 1 552 ? 24.786 -24.213 -35.058 1.00 32.97 552 ALA A CA 1
ATOM 4100 C C . ALA A 1 552 ? 26.002 -23.715 -34.239 1.00 32.97 552 ALA A C 1
ATOM 4102 O O . ALA A 1 552 ? 25.839 -23.328 -33.081 1.00 32.97 552 ALA A O 1
ATOM 4103 N N . ARG A 1 553 ? 27.225 -23.738 -34.795 1.00 30.31 553 ARG A N 1
ATOM 4104 C CA . ARG A 1 553 ? 28.448 -23.271 -34.100 1.00 30.31 553 ARG A CA 1
ATOM 4105 C C . ARG A 1 553 ? 28.884 -21.854 -34.481 1.00 30.31 553 ARG A C 1
ATOM 4107 O O . ARG A 1 553 ? 29.574 -21.227 -33.680 1.00 30.31 553 ARG A O 1
ATOM 4114 N N . ARG A 1 554 ? 28.476 -21.327 -35.645 1.00 29.72 554 ARG A N 1
ATOM 4115 C CA . ARG A 1 554 ? 28.773 -19.935 -36.030 1.00 29.72 554 ARG A CA 1
ATOM 4116 C C . ARG A 1 554 ? 27.912 -18.936 -35.257 1.00 29.72 554 ARG A C 1
ATOM 4118 O O . ARG A 1 554 ? 28.479 -18.006 -34.696 1.00 29.72 554 ARG A O 1
ATOM 4125 N N . SER A 1 555 ? 26.605 -19.173 -35.120 1.00 35.66 555 SER A N 1
ATOM 4126 C CA . SER A 1 555 ? 25.692 -18.271 -34.390 1.00 35.66 555 SER A CA 1
ATOM 4127 C C . SER A 1 555 ? 26.144 -17.996 -32.951 1.00 35.66 555 SER A C 1
ATOM 4129 O O . SER A 1 555 ? 26.285 -16.843 -32.566 1.00 35.66 555 SER A O 1
ATOM 4131 N N . LYS A 1 556 ? 26.496 -19.032 -32.175 1.00 34.75 556 LYS A N 1
ATOM 4132 C CA . LYS A 1 556 ? 27.000 -18.861 -30.796 1.00 34.75 556 LYS A CA 1
ATOM 4133 C C . LYS A 1 556 ? 28.358 -18.156 -30.696 1.00 34.75 556 LYS A C 1
ATOM 4135 O O . LYS A 1 556 ? 28.673 -17.640 -29.628 1.00 34.75 556 LYS A O 1
ATOM 4140 N N . LYS A 1 557 ? 29.170 -18.134 -31.762 1.00 30.58 557 LYS A N 1
ATOM 4141 C CA . LYS A 1 557 ? 30.440 -17.387 -31.780 1.00 30.58 557 LYS A CA 1
ATOM 4142 C C . LYS A 1 557 ? 30.245 -15.945 -32.263 1.00 30.58 557 LYS A C 1
ATOM 4144 O O . LYS A 1 557 ? 30.904 -15.064 -31.730 1.00 30.58 557 LYS A O 1
ATOM 4149 N N . ALA A 1 558 ? 29.313 -15.713 -33.191 1.00 32.53 558 ALA A N 1
ATOM 4150 C CA . ALA A 1 558 ? 28.881 -14.382 -33.617 1.00 32.53 558 ALA A CA 1
ATOM 4151 C C . ALA A 1 558 ? 28.181 -13.632 -32.474 1.00 32.53 558 ALA A C 1
ATOM 4153 O O . ALA A 1 558 ? 28.678 -12.597 -32.058 1.00 32.53 558 ALA A O 1
ATOM 4154 N N . ALA A 1 559 ? 27.147 -14.219 -31.861 1.00 37.03 559 ALA A N 1
ATOM 4155 C CA . ALA A 1 559 ? 26.436 -13.617 -30.731 1.00 37.03 559 ALA A CA 1
ATOM 4156 C C . ALA A 1 559 ? 27.361 -13.333 -29.533 1.00 37.03 559 ALA A C 1
ATOM 4158 O O . ALA A 1 559 ? 27.237 -12.299 -28.888 1.00 37.03 559 ALA A O 1
ATOM 4159 N N . ARG A 1 560 ? 28.348 -14.205 -29.260 1.00 33.34 560 ARG A N 1
ATOM 4160 C CA . ARG A 1 560 ? 29.354 -13.951 -28.213 1.00 33.34 560 ARG A CA 1
ATOM 4161 C C . ARG A 1 560 ? 30.347 -12.847 -28.596 1.00 33.34 560 ARG A C 1
ATOM 4163 O O . ARG A 1 560 ? 30.823 -12.162 -27.704 1.00 33.34 560 ARG A O 1
ATOM 4170 N N . ALA A 1 561 ? 30.657 -12.661 -29.879 1.00 31.11 561 ALA A N 1
ATOM 4171 C CA . ALA A 1 561 ? 31.468 -11.535 -30.342 1.00 31.11 561 ALA A CA 1
ATOM 4172 C C . ALA A 1 561 ? 30.674 -10.217 -30.312 1.00 31.11 561 ALA A C 1
ATOM 4174 O O . ALA A 1 561 ? 31.190 -9.221 -29.826 1.00 31.11 561 ALA A O 1
ATOM 4175 N N . GLN A 1 562 ? 29.406 -10.228 -30.733 1.00 37.44 562 GLN A N 1
ATOM 4176 C CA . GLN A 1 562 ? 28.500 -9.077 -30.653 1.00 37.44 562 GLN A CA 1
ATOM 4177 C C . GLN A 1 562 ? 28.251 -8.658 -29.197 1.00 37.44 562 GLN A C 1
ATOM 4179 O O . GLN A 1 562 ? 28.337 -7.478 -28.894 1.00 37.44 562 GLN A O 1
ATOM 4184 N N . ALA A 1 563 ? 28.062 -9.605 -28.271 1.00 38.84 563 ALA A N 1
ATOM 4185 C CA . ALA A 1 563 ? 27.986 -9.305 -26.839 1.00 38.84 563 ALA A CA 1
ATOM 4186 C C . ALA A 1 563 ? 29.295 -8.709 -26.280 1.00 38.84 563 ALA A C 1
ATOM 4188 O O . ALA A 1 563 ? 29.247 -7.836 -25.425 1.00 38.84 563 ALA A O 1
ATOM 4189 N N . ILE A 1 564 ? 30.467 -9.127 -26.776 1.00 38.16 564 ILE A N 1
ATOM 4190 C CA . ILE A 1 564 ? 31.753 -8.512 -26.397 1.00 38.16 564 ILE A CA 1
ATOM 4191 C C . ILE A 1 564 ? 31.883 -7.083 -26.962 1.00 38.16 564 ILE A C 1
ATOM 4193 O O . ILE A 1 564 ? 32.476 -6.235 -26.308 1.00 38.16 564 ILE A O 1
ATOM 4197 N N . VAL A 1 565 ? 31.300 -6.793 -28.131 1.00 39.62 565 VAL A N 1
ATOM 4198 C CA . VAL A 1 565 ? 31.254 -5.434 -28.709 1.00 39.62 565 VAL A CA 1
ATOM 4199 C C . VAL A 1 565 ? 30.237 -4.534 -27.986 1.00 39.62 565 VAL A C 1
ATOM 4201 O O . VAL A 1 565 ? 30.546 -3.373 -27.742 1.00 39.62 565 VAL A O 1
ATOM 4204 N N . ARG A 1 566 ? 29.078 -5.066 -27.559 1.00 47.59 566 ARG A N 1
ATOM 4205 C CA . ARG A 1 566 ? 28.056 -4.334 -26.773 1.00 47.59 566 ARG A CA 1
ATOM 4206 C C . ARG A 1 566 ? 28.596 -3.740 -25.460 1.00 47.59 566 ARG A C 1
ATOM 4208 O O . ARG A 1 566 ? 28.044 -2.759 -24.982 1.00 47.59 566 ARG A O 1
ATOM 4215 N N . HIS A 1 567 ? 29.673 -4.292 -24.898 1.00 52.34 567 HIS A N 1
ATOM 4216 C CA . HIS A 1 567 ? 30.298 -3.817 -23.652 1.00 52.34 567 HIS A CA 1
ATOM 4217 C C . HIS A 1 567 ? 31.642 -3.094 -23.872 1.00 52.34 567 HIS A C 1
ATOM 4219 O O . HIS A 1 567 ? 32.496 -3.097 -22.989 1.00 52.34 567 HIS A O 1
ATOM 4225 N N . ALA A 1 568 ? 31.849 -2.500 -25.053 1.00 56.16 568 ALA A N 1
ATOM 4226 C CA . ALA A 1 568 ? 33.024 -1.673 -25.354 1.00 56.16 568 ALA A CA 1
ATOM 4227 C C . ALA A 1 568 ? 32.836 -0.170 -25.045 1.00 56.16 568 ALA A C 1
ATOM 4229 O O . ALA A 1 568 ? 33.818 0.569 -25.060 1.00 56.16 568 ALA A O 1
ATOM 4230 N N . LYS A 1 569 ? 31.597 0.272 -24.784 1.00 74.19 569 LYS A N 1
ATOM 4231 C CA . LYS A 1 569 ? 31.235 1.636 -24.360 1.00 74.19 569 LYS A CA 1
ATOM 4232 C C . LYS A 1 569 ? 30.972 1.677 -22.850 1.00 74.19 569 LYS A C 1
ATOM 4234 O O . LYS A 1 569 ? 30.542 0.673 -22.278 1.00 74.19 569 LYS A O 1
ATOM 4239 N N . ASP A 1 570 ? 31.163 2.840 -22.230 1.00 80.19 570 ASP A N 1
ATOM 4240 C CA . ASP A 1 570 ? 30.788 3.069 -20.828 1.00 80.19 570 ASP A CA 1
ATOM 4241 C C . ASP A 1 570 ? 29.269 2.925 -20.637 1.00 80.19 570 ASP A C 1
ATOM 4243 O O . ASP A 1 570 ? 28.486 3.450 -21.430 1.00 80.19 570 ASP A O 1
ATOM 4247 N N . HIS A 1 571 ? 28.853 2.230 -19.571 1.00 82.75 571 HIS A N 1
ATOM 4248 C CA . HIS A 1 571 ? 27.442 2.019 -19.228 1.00 82.75 571 HIS A CA 1
ATOM 4249 C C . HIS A 1 571 ? 26.991 2.975 -18.116 1.00 82.75 571 HIS A C 1
ATOM 4251 O O . HIS A 1 571 ? 27.476 2.899 -16.976 1.00 82.75 571 HIS A O 1
ATOM 4257 N N . ILE A 1 572 ? 26.039 3.850 -18.442 1.00 86.75 572 ILE A N 1
ATOM 4258 C CA . ILE A 1 572 ? 25.513 4.887 -17.549 1.00 86.75 572 ILE A CA 1
ATOM 4259 C C . ILE A 1 572 ? 23.995 4.730 -17.418 1.00 86.75 572 ILE A C 1
ATOM 4261 O O . ILE A 1 572 ? 23.278 4.546 -18.403 1.00 86.75 572 ILE A O 1
ATOM 4265 N N . ASN A 1 573 ? 23.492 4.811 -16.187 1.00 85.12 573 ASN A N 1
ATOM 4266 C CA . ASN A 1 573 ? 22.058 4.864 -15.925 1.00 85.12 573 ASN A CA 1
ATOM 4267 C C . ASN A 1 573 ? 21.626 6.333 -15.884 1.00 85.12 573 ASN A C 1
ATOM 4269 O O . ASN A 1 573 ? 22.213 7.117 -15.143 1.00 85.12 573 ASN A O 1
ATOM 4273 N N . ILE A 1 574 ? 20.593 6.718 -16.619 1.00 91.31 574 ILE A N 1
ATOM 4274 C CA . ILE A 1 574 ? 20.006 8.066 -16.546 1.00 91.31 574 ILE A CA 1
ATOM 4275 C C . ILE A 1 574 ? 18.489 7.976 -16.435 1.00 91.31 574 ILE A C 1
ATOM 4277 O O . ILE A 1 574 ? 17.932 6.882 -16.441 1.00 91.31 574 ILE A O 1
ATOM 4281 N N . GLY A 1 575 ? 17.796 9.105 -16.339 1.00 91.38 575 GLY A N 1
ATOM 4282 C CA . GLY A 1 575 ? 16.343 9.101 -16.448 1.00 91.38 575 GLY A CA 1
ATOM 4283 C C . GLY A 1 575 ? 15.694 10.469 -16.317 1.00 91.38 575 GLY A C 1
ATOM 4284 O O . GLY A 1 575 ? 16.301 11.423 -15.831 1.00 91.38 575 GLY A O 1
ATOM 4285 N N . THR A 1 576 ? 14.456 10.561 -16.781 1.00 94.38 576 THR A N 1
ATOM 4286 C CA . THR A 1 576 ? 13.641 11.780 -16.809 1.00 94.38 576 THR A CA 1
ATOM 4287 C C . THR A 1 576 ? 12.944 12.039 -15.475 1.00 94.38 576 THR A C 1
ATOM 4289 O O . THR A 1 576 ? 12.262 11.182 -14.919 1.00 94.38 576 THR A O 1
ATOM 4292 N N . ILE A 1 577 ? 13.043 13.269 -14.974 1.00 94.25 577 ILE A N 1
ATOM 4293 C CA . ILE A 1 577 ? 12.367 13.754 -13.761 1.00 94.25 577 ILE A CA 1
ATOM 4294 C C . ILE A 1 577 ? 11.702 15.112 -14.029 1.00 94.25 577 ILE A C 1
ATOM 4296 O O . ILE A 1 577 ? 12.047 15.793 -14.985 1.00 94.25 577 ILE A O 1
ATOM 4300 N N . GLY A 1 578 ? 10.715 15.507 -13.220 1.00 91.00 578 GLY A N 1
ATOM 4301 C CA . GLY A 1 578 ? 9.931 16.734 -13.414 1.00 91.00 578 GLY A CA 1
ATOM 4302 C C . GLY A 1 578 ? 8.424 16.498 -13.275 1.00 91.00 578 GLY A C 1
ATOM 4303 O O . GLY A 1 578 ? 7.964 15.352 -13.203 1.00 91.00 578 GLY A O 1
ATOM 4304 N N . HIS A 1 579 ? 7.660 17.589 -13.250 1.00 89.69 579 HIS A N 1
ATOM 4305 C CA . HIS A 1 579 ? 6.215 17.619 -12.987 1.00 89.69 579 HIS A CA 1
ATOM 4306 C C . HIS A 1 579 ? 5.362 16.798 -13.982 1.00 89.69 579 HIS A C 1
ATOM 4308 O O . HIS A 1 579 ? 5.841 16.302 -15.009 1.00 89.69 579 HIS A O 1
ATOM 4314 N N . VAL A 1 580 ? 4.087 16.597 -13.637 1.00 86.75 580 VAL A N 1
ATOM 4315 C CA . VAL A 1 580 ? 3.059 15.976 -14.494 1.00 86.75 580 VAL A CA 1
ATOM 4316 C C . VAL A 1 580 ? 2.975 16.733 -15.828 1.00 86.75 580 VAL A C 1
ATOM 4318 O O . VAL A 1 580 ? 3.259 17.923 -15.877 1.00 86.75 580 VAL A O 1
ATOM 4321 N N . ASP A 1 581 ? 2.677 16.035 -16.924 1.00 86.69 581 ASP A N 1
ATOM 4322 C CA . ASP A 1 581 ? 2.433 16.598 -18.268 1.00 86.69 581 ASP A CA 1
ATOM 4323 C C . ASP A 1 581 ? 3.524 17.511 -18.870 1.00 86.69 581 ASP A C 1
ATOM 4325 O O . ASP A 1 581 ? 3.361 18.060 -19.961 1.00 86.69 581 ASP A O 1
ATOM 4329 N N . HIS A 1 582 ? 4.705 17.590 -18.248 1.00 92.69 582 HIS A N 1
ATOM 4330 C CA . HIS A 1 582 ? 5.910 18.200 -18.824 1.00 92.69 582 HIS A CA 1
ATOM 4331 C C . HIS A 1 582 ? 6.523 17.363 -19.969 1.00 92.69 582 HIS A C 1
ATOM 4333 O O . HIS A 1 582 ? 7.478 17.791 -20.611 1.00 92.69 582 HIS A O 1
ATOM 4339 N N . GLY A 1 583 ? 5.979 16.175 -20.261 1.00 90.12 583 GLY A N 1
ATOM 4340 C CA . GLY A 1 583 ? 6.358 15.363 -21.425 1.00 90.12 583 GLY A CA 1
ATOM 4341 C C . GLY A 1 583 ? 7.606 14.488 -21.253 1.00 90.12 583 GLY A C 1
ATOM 4342 O O . GLY A 1 583 ? 8.270 14.202 -22.244 1.00 90.12 583 GLY A O 1
ATOM 4343 N N . LYS A 1 584 ? 7.911 14.040 -20.024 1.00 92.38 584 LYS A N 1
ATOM 4344 C CA . LYS A 1 584 ? 9.005 13.091 -19.714 1.00 92.38 584 LYS A CA 1
ATOM 4345 C C . LYS A 1 584 ? 8.997 11.865 -20.632 1.00 92.38 584 LYS A C 1
ATOM 4347 O O . LYS A 1 584 ? 9.908 11.703 -21.428 1.00 92.38 584 LYS A O 1
ATOM 4352 N N . THR A 1 585 ? 7.923 11.082 -20.605 1.00 88.88 585 THR A N 1
ATOM 4353 C CA . THR A 1 585 ? 7.769 9.858 -21.404 1.00 88.88 585 THR A CA 1
ATOM 4354 C C . THR A 1 585 ? 7.815 10.131 -22.914 1.00 88.88 585 THR A C 1
ATOM 4356 O O . THR A 1 585 ? 8.340 9.325 -23.682 1.00 88.88 585 THR A O 1
ATOM 4359 N N . THR A 1 586 ? 7.345 11.305 -23.357 1.00 90.00 586 THR A N 1
ATOM 4360 C CA . THR A 1 586 ? 7.480 11.782 -24.745 1.00 90.00 586 THR A CA 1
ATOM 4361 C C . THR A 1 586 ? 8.944 12.018 -25.121 1.00 90.00 586 THR A C 1
ATOM 4363 O O . THR A 1 586 ? 9.364 11.613 -26.202 1.00 90.00 586 THR A O 1
ATOM 4366 N N . LEU A 1 587 ? 9.732 12.622 -24.225 1.00 92.75 587 LEU A N 1
ATOM 4367 C CA . LEU A 1 587 ? 11.173 12.819 -24.390 1.00 92.75 587 LEU A CA 1
ATOM 4368 C C . LEU A 1 587 ? 11.923 11.481 -24.385 1.00 92.75 587 LEU A C 1
ATOM 4370 O O . LEU A 1 587 ? 12.737 11.241 -25.270 1.00 92.75 587 LEU A O 1
ATOM 4374 N N . SER A 1 588 ? 11.591 10.574 -23.470 1.00 90.75 588 SER A N 1
ATOM 4375 C CA . SER A 1 588 ? 12.162 9.224 -23.393 1.00 90.75 588 SER A CA 1
ATOM 4376 C C . SER A 1 588 ? 11.894 8.406 -24.671 1.00 90.75 588 SER A C 1
ATOM 4378 O O . SER A 1 588 ? 12.788 7.722 -25.175 1.00 90.75 588 SER A O 1
ATOM 4380 N N . ALA A 1 589 ? 10.695 8.536 -25.256 1.00 87.44 589 ALA A N 1
ATOM 4381 C CA . ALA A 1 589 ? 10.354 7.966 -26.564 1.00 87.44 589 ALA A CA 1
ATOM 4382 C C . ALA A 1 589 ? 11.135 8.623 -27.716 1.00 87.44 589 ALA A C 1
ATOM 4384 O O . ALA A 1 589 ? 11.653 7.925 -28.589 1.00 87.44 589 ALA A O 1
ATOM 4385 N N . ALA A 1 590 ? 11.239 9.958 -27.717 1.00 88.50 590 ALA A N 1
ATOM 4386 C CA . ALA A 1 590 ? 11.989 10.704 -28.725 1.00 88.50 590 ALA A CA 1
ATOM 4387 C C . ALA A 1 590 ? 13.474 10.307 -28.717 1.00 88.50 590 ALA A C 1
ATOM 4389 O O . ALA A 1 590 ? 14.007 9.952 -29.764 1.00 88.50 590 ALA A O 1
ATOM 4390 N N . ILE A 1 591 ? 14.116 10.262 -27.543 1.00 90.38 591 ILE A N 1
ATOM 4391 C CA . ILE A 1 591 ? 15.512 9.834 -27.397 1.00 90.38 591 ILE A CA 1
ATOM 4392 C C . ILE A 1 591 ? 15.689 8.379 -27.862 1.00 90.38 591 ILE A C 1
ATOM 4394 O O . ILE A 1 591 ? 16.595 8.107 -28.644 1.00 90.38 591 ILE A O 1
ATOM 4398 N N . SER A 1 592 ? 14.808 7.444 -27.472 1.00 86.00 592 SER A N 1
ATOM 4399 C CA . SER A 1 592 ? 14.898 6.039 -27.918 1.00 86.00 592 SER A CA 1
ATOM 4400 C C . SER A 1 592 ? 14.857 5.898 -29.448 1.00 86.00 592 SER A C 1
ATOM 4402 O O . SER A 1 592 ? 15.584 5.081 -30.019 1.00 86.00 592 SER A O 1
ATOM 4404 N N . LEU A 1 593 ? 14.052 6.717 -30.133 1.00 83.06 593 LEU A N 1
ATOM 4405 C CA . LEU A 1 593 ? 13.938 6.704 -31.593 1.00 83.06 593 LEU A CA 1
ATOM 4406 C C . LEU A 1 593 ? 15.087 7.439 -32.298 1.00 83.06 593 LEU A C 1
ATOM 4408 O O . LEU A 1 593 ? 15.622 6.900 -33.269 1.00 83.06 593 LEU A O 1
ATOM 4412 N N . VAL A 1 594 ? 15.484 8.618 -31.805 1.00 84.62 594 VAL A N 1
ATOM 4413 C CA . VAL A 1 594 ? 16.585 9.434 -32.351 1.00 84.62 594 VAL A CA 1
ATOM 4414 C C . VAL A 1 594 ? 17.933 8.742 -32.148 1.00 84.62 594 VAL A C 1
ATOM 4416 O O . VAL A 1 594 ? 18.673 8.560 -33.115 1.00 84.62 594 VAL A O 1
ATOM 4419 N N . CYS A 1 595 ? 18.246 8.288 -30.931 1.00 82.38 595 CYS A N 1
ATOM 4420 C CA . CYS A 1 595 ? 19.503 7.596 -30.632 1.00 82.38 595 CYS A CA 1
ATOM 4421 C C . CYS A 1 595 ? 19.528 6.150 -31.150 1.00 82.38 595 CYS A C 1
ATOM 4423 O O . CYS A 1 595 ? 20.596 5.598 -31.412 1.00 82.38 595 CYS A O 1
ATOM 4425 N N . GLY A 1 596 ? 18.362 5.553 -31.417 1.00 71.00 596 GLY A N 1
ATOM 4426 C CA . GLY A 1 596 ? 18.239 4.246 -32.065 1.00 71.00 596 GLY A CA 1
ATOM 4427 C C . GLY A 1 596 ? 18.835 4.160 -33.481 1.00 71.00 596 GLY A C 1
ATOM 4428 O O . GLY A 1 596 ? 18.817 3.077 -34.063 1.00 71.00 596 GLY A O 1
ATOM 4429 N N . GLN A 1 597 ? 19.349 5.259 -34.054 1.00 66.62 597 GLN A N 1
ATOM 4430 C CA . GLN A 1 597 ? 20.137 5.248 -35.294 1.00 66.62 597 GLN A CA 1
ATOM 4431 C C . GLN A 1 597 ? 21.637 4.954 -35.086 1.00 66.62 597 GLN A C 1
ATOM 4433 O O . GLN A 1 597 ? 22.296 4.542 -36.038 1.00 66.62 597 GLN A O 1
ATOM 4438 N N . PHE A 1 598 ? 22.172 5.129 -33.868 1.00 63.03 598 PHE A N 1
ATOM 4439 C CA . PHE A 1 598 ? 23.591 4.893 -33.547 1.00 63.03 598 PHE A CA 1
ATOM 4440 C C . PHE A 1 598 ? 23.872 3.489 -32.989 1.00 63.03 598 PHE A C 1
ATOM 4442 O O . PHE A 1 598 ? 25.038 3.107 -32.860 1.00 63.03 598 PHE A O 1
ATOM 4449 N N . SER A 1 599 ? 22.840 2.704 -32.645 1.00 61.78 599 SER A N 1
ATOM 4450 C CA . SER A 1 599 ? 23.060 1.339 -32.150 1.00 61.78 599 SER A CA 1
ATOM 4451 C C . SER A 1 599 ? 23.561 0.411 -33.255 1.00 61.78 599 SER A C 1
ATOM 4453 O O . SER A 1 599 ? 23.140 0.461 -34.410 1.00 61.78 599 SER A O 1
ATOM 4455 N N . THR A 1 600 ? 24.456 -0.494 -32.868 1.00 49.91 600 THR A N 1
ATOM 4456 C CA . THR A 1 600 ? 25.130 -1.436 -33.770 1.00 49.91 600 THR A CA 1
ATOM 4457 C C . THR A 1 600 ? 24.398 -2.780 -33.913 1.00 49.91 600 THR A C 1
ATOM 4459 O O . THR A 1 600 ? 24.995 -3.760 -34.370 1.00 49.91 600 THR A O 1
ATOM 4462 N N . SER A 1 601 ? 23.117 -2.872 -33.521 1.00 47.38 601 SER A N 1
ATOM 4463 C CA . SER A 1 601 ? 22.350 -4.127 -33.583 1.00 47.38 601 SER A CA 1
ATOM 4464 C C . SER A 1 601 ? 20.878 -3.968 -33.976 1.00 47.38 601 SER A C 1
ATOM 4466 O O . SER A 1 601 ? 20.197 -3.076 -33.488 1.00 47.38 601 SER A O 1
ATOM 4468 N N . ASP A 1 602 ? 20.356 -4.921 -34.760 1.00 44.19 602 ASP A N 1
ATOM 4469 C CA . ASP A 1 602 ? 18.942 -5.020 -35.190 1.00 44.19 602 ASP A CA 1
ATOM 4470 C C . ASP A 1 602 ? 17.939 -5.328 -34.045 1.00 44.19 602 ASP A C 1
ATOM 4472 O O . ASP A 1 602 ? 16.797 -5.713 -34.287 1.00 44.19 602 ASP A O 1
ATOM 4476 N N . ASP A 1 603 ? 18.393 -5.257 -32.794 1.00 43.88 603 ASP A N 1
ATOM 4477 C CA . ASP A 1 603 ? 17.838 -5.958 -31.627 1.00 43.88 603 ASP A CA 1
ATOM 4478 C C . ASP A 1 603 ? 17.603 -4.996 -30.440 1.00 43.88 603 ASP A C 1
ATOM 4480 O O . ASP A 1 603 ? 16.883 -5.331 -29.500 1.00 43.88 603 ASP A O 1
ATOM 4484 N N . THR A 1 604 ? 18.120 -3.758 -30.507 1.00 46.09 604 THR A N 1
ATOM 4485 C CA . THR A 1 604 ? 17.662 -2.649 -29.655 1.00 46.09 604 THR A CA 1
ATOM 4486 C C . THR A 1 604 ? 16.253 -2.242 -30.074 1.00 46.09 604 THR A C 1
ATOM 4488 O O . THR A 1 604 ? 16.051 -1.641 -31.134 1.00 46.09 604 THR A O 1
ATOM 4491 N N . THR A 1 605 ? 15.262 -2.564 -29.244 1.00 50.44 605 THR A N 1
ATOM 4492 C CA . THR A 1 605 ? 13.862 -2.208 -29.495 1.00 50.44 605 THR A CA 1
ATOM 4493 C C . THR A 1 605 ? 13.694 -0.690 -29.508 1.00 50.44 605 THR A C 1
ATOM 4495 O O . THR A 1 605 ? 13.739 -0.065 -28.448 1.00 50.44 605 THR A O 1
ATOM 4498 N N . LYS A 1 606 ? 13.454 -0.107 -30.688 1.00 55.06 606 LYS A N 1
ATOM 4499 C CA . LYS A 1 606 ? 12.975 1.274 -30.849 1.00 55.06 606 LYS A CA 1
ATOM 4500 C C . LYS A 1 606 ? 11.605 1.402 -30.173 1.00 55.06 606 LYS A C 1
ATOM 4502 O O . LYS A 1 606 ? 10.597 1.088 -30.800 1.00 55.06 606 LYS A O 1
ATOM 4507 N N . LYS A 1 607 ? 11.567 1.801 -28.898 1.00 57.41 607 LYS A N 1
ATOM 4508 C CA . LYS A 1 607 ? 10.318 1.860 -28.129 1.00 57.41 607 LYS A CA 1
ATOM 4509 C C . LYS A 1 607 ? 9.523 3.095 -28.525 1.00 57.41 607 LYS A C 1
ATOM 4511 O O . LYS A 1 607 ? 9.959 4.225 -28.312 1.00 57.41 607 LYS A O 1
ATOM 4516 N N . SER A 1 608 ? 8.334 2.877 -29.072 1.00 55.69 608 SER A N 1
ATOM 4517 C CA . SER A 1 608 ? 7.332 3.932 -29.188 1.00 55.69 608 SER A CA 1
ATOM 4518 C C . SER A 1 608 ? 6.835 4.371 -27.802 1.00 55.69 608 SER A C 1
ATOM 4520 O O . SER A 1 608 ? 6.991 3.659 -26.812 1.00 55.69 608 SER A O 1
ATOM 4522 N N . TYR A 1 609 ? 6.193 5.538 -27.734 1.00 49.56 609 TYR A N 1
ATOM 4523 C CA . TYR A 1 609 ? 5.566 6.066 -26.514 1.00 49.56 609 TYR A CA 1
ATOM 4524 C C . TYR A 1 609 ? 4.623 5.044 -25.839 1.00 49.56 609 TYR A C 1
ATOM 4526 O O . TYR A 1 609 ? 4.697 4.822 -24.632 1.00 49.56 609 TYR A O 1
ATOM 4534 N N . GLU A 1 610 ? 3.819 4.330 -26.635 1.00 46.59 610 GLU A N 1
ATOM 4535 C CA . GLU A 1 610 ? 2.920 3.269 -26.158 1.00 46.59 610 GLU A CA 1
ATOM 4536 C C . GLU A 1 610 ? 3.675 2.051 -25.587 1.00 46.59 610 GLU A C 1
ATOM 4538 O O . GLU A 1 610 ? 3.138 1.318 -24.760 1.00 46.59 610 GLU A O 1
ATOM 4543 N N . GLU A 1 611 ? 4.925 1.819 -25.991 1.00 57.50 611 GLU A N 1
ATOM 4544 C CA . GLU A 1 611 ? 5.779 0.731 -25.493 1.00 57.50 611 GLU A CA 1
ATOM 4545 C C . GLU A 1 611 ? 6.613 1.124 -24.257 1.00 57.50 611 GLU A C 1
ATOM 4547 O O . GLU A 1 611 ? 7.381 0.302 -23.737 1.00 57.50 611 GLU A O 1
ATOM 4552 N N . ILE A 1 612 ? 6.444 2.354 -23.763 1.00 58.62 612 ILE A N 1
ATOM 4553 C CA . ILE A 1 612 ? 6.997 2.836 -22.492 1.00 58.62 612 ILE A CA 1
ATOM 4554 C C . ILE A 1 612 ? 5.884 2.866 -21.438 1.00 58.62 612 ILE A C 1
ATOM 4556 O O . ILE A 1 612 ? 6.001 2.152 -20.442 1.00 58.62 612 ILE A O 1
ATOM 4560 N N . ASP A 1 613 ? 4.775 3.567 -21.709 1.00 61.03 613 ASP A N 1
ATOM 4561 C CA . ASP A 1 613 ? 3.521 3.468 -20.939 1.00 61.03 613 ASP A CA 1
ATOM 4562 C C . ASP A 1 613 ? 2.775 2.180 -21.341 1.00 61.03 613 ASP A C 1
ATOM 4564 O O . ASP A 1 613 ? 1.778 2.165 -22.071 1.00 61.03 613 ASP A O 1
ATOM 4568 N N . ASN A 1 614 ? 3.333 1.047 -20.919 1.00 55.50 614 ASN A N 1
ATOM 4569 C CA . ASN A 1 614 ? 2.911 -0.288 -21.336 1.00 55.50 614 ASN A CA 1
ATOM 4570 C C . ASN A 1 614 ? 1.865 -0.907 -20.389 1.00 55.50 614 ASN A C 1
ATOM 4572 O O . ASN A 1 614 ? 1.167 -1.847 -20.781 1.00 55.50 614 ASN A O 1
ATOM 4576 N N . ALA A 1 615 ? 1.731 -0.419 -19.149 1.00 54.16 615 ALA A N 1
ATOM 4577 C CA . ALA A 1 615 ? 0.766 -0.977 -18.210 1.00 54.16 615 ALA A CA 1
ATOM 4578 C C . ALA A 1 615 ? -0.678 -0.593 -18.598 1.00 54.16 615 ALA A C 1
ATOM 4580 O O . ALA A 1 615 ? -0.946 0.557 -18.959 1.00 54.16 615 ALA A O 1
ATOM 4581 N N . PRO A 1 616 ? -1.663 -1.502 -18.440 1.00 47.16 616 PRO A N 1
ATOM 4582 C CA . PRO A 1 616 ? -3.071 -1.186 -18.693 1.00 47.16 616 PRO A CA 1
ATOM 4583 C C . PRO A 1 616 ? -3.628 -0.029 -17.849 1.00 47.16 616 PRO A C 1
ATOM 4585 O O . PRO A 1 616 ? -4.633 0.563 -18.228 1.00 47.16 616 PRO A O 1
ATOM 4588 N N . GLU A 1 617 ? -3.002 0.290 -16.712 1.00 48.62 617 GLU A N 1
ATOM 4589 C CA . GLU A 1 617 ? -3.388 1.408 -15.841 1.00 48.62 617 GLU A CA 1
ATOM 4590 C C . GLU A 1 617 ? -2.771 2.751 -16.288 1.00 48.62 617 GLU A C 1
ATOM 4592 O O . GLU A 1 617 ? -3.419 3.784 -16.142 1.00 48.62 617 GLU A O 1
ATOM 4597 N N . GLU A 1 618 ? -1.580 2.734 -16.901 1.00 55.22 618 GLU A N 1
ATOM 4598 C CA . GLU A 1 618 ? -0.898 3.916 -17.465 1.00 55.22 618 GLU A CA 1
ATOM 4599 C C . GLU A 1 618 ? -1.665 4.422 -18.686 1.00 55.22 618 GLU A C 1
ATOM 4601 O O . GLU A 1 618 ? -2.182 5.541 -18.697 1.00 55.22 618 GLU A O 1
ATOM 4606 N N . ARG A 1 619 ? -1.886 3.532 -19.664 1.00 55.06 619 ARG A N 1
ATOM 4607 C CA . ARG A 1 619 ? -2.667 3.820 -20.880 1.00 55.06 619 ARG A CA 1
ATOM 4608 C C . ARG A 1 619 ? -4.114 4.237 -20.601 1.00 55.06 619 ARG A C 1
ATOM 4610 O O . ARG A 1 619 ? -4.724 4.901 -21.432 1.00 55.06 619 ARG A O 1
ATOM 4617 N N . ALA A 1 620 ? -4.673 3.843 -19.455 1.00 41.03 620 ALA A N 1
ATOM 4618 C CA . ALA A 1 620 ? -6.023 4.223 -19.038 1.00 41.03 620 ALA A CA 1
ATOM 4619 C C . ALA A 1 620 ? -6.092 5.575 -18.302 1.00 41.03 620 ALA A C 1
ATOM 4621 O O . ALA A 1 620 ? -7.194 6.089 -18.110 1.00 41.03 620 ALA A O 1
ATOM 4622 N N . ARG A 1 621 ? -4.954 6.145 -17.876 1.00 42.91 621 ARG A N 1
ATOM 4623 C CA . ARG A 1 621 ? -4.886 7.439 -17.168 1.00 42.91 621 ARG A CA 1
ATOM 4624 C C . ARG A 1 621 ? -4.077 8.520 -17.885 1.00 42.91 621 ARG A C 1
ATOM 4626 O O . ARG A 1 621 ? -4.194 9.675 -17.498 1.00 42.91 621 ARG A O 1
ATOM 4633 N N . GLY A 1 622 ? -3.282 8.168 -18.897 1.00 53.31 622 GLY A N 1
ATOM 4634 C CA . GLY A 1 622 ? -2.414 9.112 -19.612 1.00 53.31 622 GLY A CA 1
ATOM 4635 C C . GLY A 1 622 ? -1.208 9.587 -18.795 1.00 53.31 622 GLY A C 1
ATOM 4636 O O . GLY A 1 622 ? -0.631 10.618 -19.116 1.00 53.31 622 GLY A O 1
ATOM 4637 N N . ILE A 1 623 ? -0.849 8.860 -17.731 1.00 55.91 623 ILE A N 1
ATOM 4638 C CA . ILE A 1 623 ? 0.278 9.174 -16.848 1.00 55.91 623 ILE A CA 1
ATOM 4639 C C . ILE A 1 623 ? 1.109 7.917 -16.592 1.00 55.91 623 ILE A C 1
ATOM 4641 O O . ILE A 1 623 ? 0.553 6.843 -16.351 1.00 55.91 623 ILE A O 1
ATOM 4645 N N . THR A 1 624 ? 2.430 8.081 -16.562 1.00 50.84 624 THR A N 1
ATOM 4646 C CA . THR A 1 624 ? 3.394 7.076 -16.098 1.00 50.84 624 THR A CA 1
ATOM 4647 C C . THR A 1 624 ? 3.085 6.693 -14.645 1.00 50.84 624 THR A C 1
ATOM 4649 O O . THR A 1 624 ? 2.802 7.565 -13.814 1.00 50.84 624 THR A O 1
ATOM 4652 N N . ILE A 1 625 ? 3.170 5.402 -14.310 1.00 51.34 625 ILE A N 1
ATOM 4653 C CA . ILE A 1 625 ? 2.884 4.874 -12.963 1.00 51.34 625 ILE A CA 1
ATOM 4654 C C . ILE A 1 625 ? 4.094 4.105 -12.432 1.00 51.34 625 ILE A C 1
ATOM 4656 O O . ILE A 1 625 ? 4.501 4.285 -11.279 1.00 51.34 625 ILE A O 1
ATOM 4660 N N . ASN A 1 626 ? 4.672 3.250 -13.272 1.00 63.94 626 ASN A N 1
ATOM 4661 C CA . ASN A 1 626 ? 5.871 2.476 -12.983 1.00 63.94 626 ASN A CA 1
ATOM 4662 C C . ASN A 1 626 ? 7.128 3.246 -13.420 1.00 63.94 626 ASN A C 1
ATOM 4664 O O . ASN A 1 626 ? 7.037 4.265 -14.098 1.00 63.94 626 ASN A O 1
ATOM 4668 N N . ALA A 1 627 ? 8.305 2.781 -13.000 1.00 55.47 627 ALA A N 1
ATOM 4669 C CA . ALA A 1 627 ? 9.567 3.268 -13.550 1.00 55.47 627 ALA A CA 1
ATOM 4670 C C . ALA A 1 627 ? 9.912 2.413 -14.779 1.00 55.47 627 ALA A C 1
ATOM 4672 O O . ALA A 1 627 ? 10.069 1.196 -14.650 1.00 55.47 627 ALA A O 1
ATOM 4673 N N . SER A 1 628 ? 9.987 3.024 -15.962 1.00 65.31 628 SER A N 1
ATOM 4674 C CA . SER A 1 628 ? 10.126 2.285 -17.224 1.00 65.31 628 SER A CA 1
ATOM 4675 C C . SER A 1 628 ? 11.564 2.294 -17.737 1.00 65.31 628 SER A C 1
ATOM 4677 O O . SER A 1 628 ? 12.102 3.342 -18.086 1.00 65.31 628 SER A O 1
ATOM 4679 N N . HIS A 1 629 ? 12.172 1.106 -17.826 1.00 70.69 629 HIS A N 1
ATOM 4680 C CA . HIS A 1 629 ? 13.539 0.912 -18.326 1.00 70.69 629 HIS A CA 1
ATOM 4681 C C . HIS A 1 629 ? 13.594 0.859 -19.860 1.00 70.69 629 HIS A C 1
ATOM 4683 O O . HIS A 1 629 ? 12.915 0.045 -20.500 1.00 70.69 629 HIS A O 1
ATOM 4689 N N . ILE A 1 630 ? 14.426 1.706 -20.460 1.00 78.19 630 ILE A N 1
ATOM 4690 C CA . ILE A 1 630 ? 14.620 1.870 -21.907 1.00 78.19 630 ILE A CA 1
ATOM 4691 C C . ILE A 1 630 ? 16.124 1.783 -22.211 1.00 78.19 630 ILE A C 1
ATOM 4693 O O . ILE A 1 630 ? 16.942 2.245 -21.422 1.00 78.19 630 ILE A O 1
ATOM 4697 N N . GLU A 1 631 ? 16.494 1.184 -23.342 1.00 79.25 631 GLU A N 1
ATOM 4698 C CA . GLU A 1 631 ? 17.890 0.984 -23.753 1.00 79.25 631 GLU A CA 1
ATOM 4699 C C . GLU A 1 631 ? 18.162 1.733 -25.064 1.00 79.25 631 GLU A C 1
ATOM 4701 O O . GLU A 1 631 ? 17.365 1.647 -26.003 1.00 79.25 631 GLU A O 1
ATOM 4706 N N . TYR A 1 632 ? 19.278 2.463 -25.127 1.00 83.50 632 TYR A N 1
ATOM 4707 C CA . TYR A 1 632 ? 19.812 3.079 -26.347 1.00 83.50 632 TYR A CA 1
ATOM 4708 C C . TYR A 1 632 ? 21.315 3.383 -26.199 1.00 83.50 632 TYR A C 1
ATOM 4710 O O . TYR A 1 632 ? 21.901 3.227 -25.129 1.00 83.50 632 TYR A O 1
ATOM 4718 N N . GLU A 1 633 ? 21.956 3.818 -27.284 1.00 83.38 633 GLU A N 1
ATOM 4719 C CA . GLU A 1 633 ? 23.380 4.167 -27.329 1.00 83.38 633 GLU A CA 1
ATOM 4720 C C . GLU A 1 633 ? 23.573 5.548 -27.972 1.00 83.38 633 GLU A C 1
ATOM 4722 O O . GLU A 1 633 ? 22.852 5.900 -28.906 1.00 83.38 633 GLU A O 1
ATOM 4727 N N . THR A 1 634 ? 24.576 6.298 -27.516 1.00 85.50 634 THR A N 1
ATOM 4728 C CA . THR A 1 634 ? 25.178 7.416 -28.266 1.00 85.50 634 THR A CA 1
ATOM 4729 C C . THR A 1 634 ? 26.396 6.901 -29.043 1.00 85.50 634 THR A C 1
ATOM 4731 O O . THR A 1 634 ? 26.663 5.693 -29.060 1.00 85.50 634 THR A O 1
ATOM 4734 N N . GLU A 1 635 ? 27.171 7.768 -29.698 1.00 81.88 635 GLU A N 1
ATOM 4735 C CA . GLU A 1 635 ? 28.453 7.339 -30.275 1.00 81.88 635 GLU A CA 1
ATOM 4736 C C . GLU A 1 635 ? 29.455 6.911 -29.186 1.00 81.88 635 GLU A C 1
ATOM 4738 O O . GLU A 1 635 ? 30.207 5.955 -29.398 1.00 81.88 635 GLU A O 1
ATOM 4743 N N . THR A 1 636 ? 29.424 7.544 -28.004 1.00 82.75 636 THR A N 1
ATOM 4744 C CA . THR A 1 636 ? 30.418 7.326 -26.937 1.00 82.75 636 THR A CA 1
ATOM 4745 C C . THR A 1 636 ? 29.982 6.318 -25.864 1.00 82.75 636 THR A C 1
ATOM 4747 O O . THR A 1 636 ? 30.815 5.556 -25.367 1.00 82.75 636 THR A O 1
ATOM 4750 N N . ARG A 1 637 ? 28.687 6.271 -25.516 1.00 85.81 637 ARG A N 1
ATOM 4751 C CA . ARG A 1 637 ? 28.161 5.609 -24.306 1.00 85.81 637 ARG A CA 1
ATOM 4752 C C . ARG A 1 637 ? 26.963 4.695 -24.584 1.00 85.81 637 ARG A C 1
ATOM 4754 O O . ARG A 1 637 ? 26.287 4.792 -25.610 1.00 85.81 637 ARG A O 1
ATOM 4761 N N . HIS A 1 638 ? 26.708 3.778 -23.653 1.00 84.00 638 HIS A N 1
ATOM 4762 C CA . HIS A 1 638 ? 25.512 2.930 -23.596 1.00 84.00 638 HIS A CA 1
ATOM 4763 C C . HIS A 1 638 ? 24.644 3.363 -22.409 1.00 84.00 638 HIS A C 1
ATOM 4765 O O . HIS A 1 638 ? 25.148 3.534 -21.296 1.00 84.00 638 HIS A O 1
ATOM 4771 N N . TYR A 1 639 ? 23.343 3.537 -22.648 1.00 85.25 639 TYR A N 1
ATOM 4772 C CA . TYR A 1 639 ? 22.415 4.109 -21.680 1.00 85.25 639 TYR A CA 1
ATOM 4773 C C . TYR A 1 639 ? 21.300 3.144 -21.273 1.00 85.25 639 TYR A C 1
ATOM 4775 O O . TYR A 1 639 ? 20.553 2.622 -22.104 1.00 85.25 639 TYR A O 1
ATOM 4783 N N . CYS A 1 640 ? 21.142 2.992 -19.956 1.00 83.62 640 CYS A N 1
ATOM 4784 C CA . CYS A 1 640 ? 19.919 2.505 -19.325 1.00 83.62 640 CYS A CA 1
ATOM 4785 C C . CYS A 1 640 ? 19.112 3.719 -18.848 1.00 83.62 640 CYS A C 1
ATOM 4787 O O . CYS A 1 640 ? 19.506 4.392 -17.898 1.00 83.62 640 CYS A O 1
ATOM 4789 N N . HIS A 1 641 ? 18.003 4.025 -19.512 1.00 86.31 641 HIS A N 1
ATOM 4790 C CA . HIS A 1 641 ? 17.155 5.171 -19.193 1.00 86.31 641 HIS A CA 1
ATOM 4791 C C . HIS A 1 641 ? 15.941 4.733 -18.368 1.00 86.31 641 HIS A C 1
ATOM 4793 O O . HIS A 1 641 ? 15.208 3.834 -18.777 1.00 86.31 641 HIS A O 1
ATOM 4799 N N . VAL A 1 642 ? 15.709 5.394 -17.234 1.00 85.06 642 VAL A N 1
ATOM 4800 C CA . VAL A 1 642 ? 14.602 5.143 -16.305 1.00 85.06 642 VAL A CA 1
ATOM 4801 C C . VAL A 1 642 ? 13.593 6.291 -16.383 1.00 85.06 642 VAL A C 1
ATOM 4803 O O . VAL A 1 642 ? 13.819 7.360 -15.820 1.00 85.06 642 VAL A O 1
ATOM 4806 N N . ASP A 1 643 ? 12.477 6.088 -17.082 1.00 86.56 643 ASP A N 1
ATOM 4807 C CA . ASP A 1 643 ? 11.409 7.093 -17.154 1.00 86.56 643 ASP A CA 1
ATOM 4808 C C . ASP A 1 643 ? 10.624 7.103 -15.831 1.00 86.56 643 ASP A C 1
ATOM 4810 O O . ASP A 1 643 ? 10.011 6.095 -15.467 1.00 86.56 643 ASP A O 1
ATOM 4814 N N . CYS A 1 644 ? 10.693 8.204 -15.069 1.00 86.31 644 CYS A N 1
ATOM 4815 C CA . CYS A 1 644 ? 10.073 8.299 -13.742 1.00 86.31 644 CYS A CA 1
ATOM 4816 C C . CYS A 1 644 ? 8.713 9.021 -13.770 1.00 86.31 644 CYS A C 1
ATOM 4818 O O . CYS A 1 644 ? 8.571 10.064 -14.413 1.00 86.31 644 CYS A O 1
ATOM 4820 N N . PRO A 1 645 ? 7.722 8.564 -12.980 1.00 82.25 645 PRO A N 1
ATOM 4821 C CA . PRO A 1 645 ? 6.406 9.191 -12.923 1.00 82.25 645 PRO A CA 1
ATOM 4822 C C . PRO A 1 645 ? 6.449 10.577 -12.265 1.00 82.25 645 PRO A C 1
ATOM 4824 O O . PRO A 1 645 ? 7.146 10.788 -11.276 1.00 82.25 645 PRO A O 1
ATOM 4827 N N . GLY A 1 646 ? 5.678 11.530 -12.805 1.00 76.94 646 GLY A N 1
ATOM 4828 C CA . GLY A 1 646 ? 5.623 12.924 -12.318 1.00 76.94 646 GLY A CA 1
ATOM 4829 C C . GLY A 1 646 ? 4.515 13.242 -11.310 1.00 76.94 646 GLY A C 1
ATOM 4830 O O . GLY A 1 646 ? 4.429 14.372 -10.837 1.00 76.94 646 GLY A O 1
ATOM 4831 N N . HIS A 1 647 ? 3.621 12.290 -11.031 1.00 78.31 647 HIS A N 1
ATOM 4832 C CA . HIS A 1 647 ? 2.438 12.515 -10.197 1.00 78.31 647 HIS A CA 1
ATOM 4833 C C . HIS A 1 647 ? 2.748 12.283 -8.710 1.00 78.31 647 HIS A C 1
ATOM 4835 O O . HIS A 1 647 ? 3.394 11.295 -8.359 1.00 78.31 647 HIS A O 1
ATOM 4841 N N . ALA A 1 648 ? 2.243 13.153 -7.826 1.00 67.62 648 ALA A N 1
ATOM 4842 C CA . ALA A 1 648 ? 2.582 13.168 -6.391 1.00 67.62 648 ALA A CA 1
ATOM 4843 C C . ALA A 1 648 ? 2.335 11.825 -5.666 1.00 67.62 648 ALA A C 1
ATOM 4845 O O . ALA A 1 648 ? 3.074 11.449 -4.750 1.00 67.62 648 ALA A O 1
ATOM 4846 N N . ASP A 1 649 ? 1.314 11.081 -6.103 1.00 69.19 649 ASP A N 1
ATOM 4847 C CA . ASP A 1 649 ? 0.972 9.760 -5.559 1.00 69.19 649 ASP A CA 1
ATOM 4848 C C . ASP A 1 649 ? 1.978 8.661 -5.953 1.00 69.19 649 ASP A C 1
ATOM 4850 O O . ASP A 1 649 ? 2.128 7.675 -5.233 1.00 69.19 649 ASP A O 1
ATOM 4854 N N . TYR A 1 650 ? 2.725 8.846 -7.046 1.00 74.50 650 TYR A N 1
ATOM 4855 C CA . TYR A 1 650 ? 3.720 7.892 -7.554 1.00 74.50 650 TYR A CA 1
ATOM 4856 C C . TYR A 1 650 ? 5.169 8.276 -7.239 1.00 74.50 650 TYR A C 1
ATOM 4858 O O . TYR A 1 650 ? 6.097 7.592 -7.672 1.00 74.50 650 TYR A O 1
ATOM 4866 N N . VAL A 1 651 ? 5.387 9.291 -6.397 1.00 73.56 651 VAL A N 1
ATOM 4867 C CA . VAL A 1 651 ? 6.727 9.714 -5.950 1.00 73.56 651 VAL A CA 1
ATOM 4868 C C . VAL A 1 651 ? 7.542 8.562 -5.331 1.00 73.56 651 VAL A C 1
ATOM 4870 O O . VAL A 1 651 ? 8.754 8.520 -5.502 1.00 73.56 651 VAL A O 1
ATOM 4873 N N . LYS A 1 652 ? 6.912 7.543 -4.720 1.00 73.81 652 LYS A N 1
ATOM 4874 C CA . LYS A 1 652 ? 7.605 6.304 -4.293 1.00 73.81 652 LYS A CA 1
ATOM 4875 C C . LYS A 1 652 ? 8.343 5.603 -5.449 1.00 73.81 652 LYS A C 1
ATOM 4877 O O . LYS A 1 652 ? 9.451 5.096 -5.259 1.00 73.81 652 LYS A O 1
ATOM 4882 N N . ASN A 1 653 ? 7.737 5.550 -6.634 1.00 78.19 653 ASN A N 1
ATOM 4883 C CA . ASN A 1 653 ? 8.348 4.956 -7.821 1.00 78.19 653 ASN A CA 1
ATOM 4884 C C . ASN A 1 653 ? 9.391 5.896 -8.439 1.00 78.19 653 ASN A C 1
ATOM 4886 O O . ASN A 1 653 ? 10.462 5.413 -8.793 1.00 78.19 653 ASN A O 1
ATOM 4890 N N . MET A 1 654 ? 9.161 7.217 -8.439 1.00 84.12 654 MET A N 1
ATOM 4891 C CA . MET A 1 654 ? 10.193 8.194 -8.824 1.00 84.12 654 MET A CA 1
ATOM 4892 C C . MET A 1 654 ? 11.453 8.086 -7.954 1.00 84.12 654 MET A C 1
ATOM 4894 O O . MET A 1 654 ? 12.544 7.984 -8.502 1.00 84.12 654 MET A O 1
ATOM 4898 N N . ILE A 1 655 ? 11.319 8.011 -6.623 1.00 77.31 655 ILE A N 1
ATOM 4899 C CA . ILE A 1 655 ? 12.444 7.799 -5.692 1.00 77.31 655 ILE A CA 1
ATOM 4900 C C . ILE A 1 655 ? 13.199 6.512 -6.051 1.00 77.31 655 ILE A C 1
ATOM 4902 O O . ILE A 1 655 ? 14.425 6.502 -6.111 1.00 77.31 655 ILE A O 1
ATOM 4906 N N . THR A 1 656 ? 12.468 5.430 -6.342 1.00 73.25 656 THR A N 1
ATOM 4907 C CA . THR A 1 656 ? 13.065 4.126 -6.680 1.00 73.25 656 THR A CA 1
ATOM 4908 C C . THR A 1 656 ? 13.819 4.156 -8.017 1.00 73.25 656 THR A C 1
ATOM 4910 O O . THR A 1 656 ? 14.852 3.500 -8.140 1.00 73.25 656 THR A O 1
ATOM 4913 N N . GLY A 1 657 ? 13.344 4.919 -9.005 1.00 79.00 657 GLY A N 1
ATOM 4914 C CA . GLY A 1 657 ? 14.065 5.139 -10.261 1.00 79.00 657 GLY A CA 1
ATOM 4915 C C . GLY A 1 657 ? 15.252 6.093 -10.101 1.00 79.00 657 GLY A C 1
ATOM 4916 O O . GLY A 1 657 ? 16.340 5.806 -10.585 1.00 79.00 657 GLY A O 1
ATOM 4917 N N . ALA A 1 658 ? 15.100 7.177 -9.338 1.00 81.81 658 ALA A N 1
ATOM 4918 C CA . ALA A 1 658 ? 16.164 8.149 -9.082 1.00 81.81 658 ALA A CA 1
ATOM 4919 C C . ALA A 1 658 ? 17.351 7.545 -8.304 1.00 81.81 658 ALA A C 1
ATOM 4921 O O . ALA A 1 658 ? 18.496 7.862 -8.612 1.00 81.81 658 ALA A O 1
ATOM 4922 N N . CYS A 1 659 ? 17.117 6.592 -7.387 1.00 75.94 659 CYS A N 1
ATOM 4923 C CA . CYS A 1 659 ? 18.174 5.771 -6.764 1.00 75.94 659 CYS A CA 1
ATOM 4924 C C . CYS A 1 659 ? 19.053 5.009 -7.783 1.00 75.94 659 CYS A C 1
ATOM 4926 O O . CYS A 1 659 ? 20.156 4.565 -7.453 1.00 75.94 659 CYS A O 1
ATOM 4928 N N . GLN A 1 660 ? 18.568 4.800 -9.009 1.00 75.12 660 GLN A N 1
ATOM 4929 C CA . GLN A 1 660 ? 19.286 4.070 -10.053 1.00 75.12 660 GLN A CA 1
ATOM 4930 C C . GLN A 1 660 ? 20.068 4.990 -10.994 1.00 75.12 660 GLN A C 1
ATOM 4932 O O . GLN A 1 660 ? 20.942 4.498 -11.698 1.00 75.12 660 GLN A O 1
ATOM 4937 N N . MET A 1 661 ? 19.812 6.301 -10.980 1.00 86.62 661 MET A N 1
ATOM 4938 C CA . MET A 1 661 ? 20.426 7.259 -11.899 1.00 86.62 661 MET A CA 1
ATOM 4939 C C . MET A 1 661 ? 21.866 7.612 -11.496 1.00 86.62 661 MET A C 1
ATOM 4941 O O . MET A 1 661 ? 22.161 7.919 -10.342 1.00 86.62 661 MET A O 1
ATOM 4945 N N . ASP A 1 662 ? 22.753 7.621 -12.487 1.00 86.50 662 ASP A N 1
ATOM 4946 C CA . ASP A 1 662 ? 24.083 8.237 -12.456 1.00 86.50 662 ASP A CA 1
ATOM 4947 C C . ASP A 1 662 ? 24.034 9.719 -12.883 1.00 86.50 662 ASP A C 1
ATOM 4949 O O . ASP A 1 662 ? 24.942 10.485 -12.578 1.00 86.50 662 ASP A O 1
ATOM 4953 N N . GLY A 1 663 ? 22.945 10.144 -13.529 1.00 89.94 663 GLY A N 1
ATOM 4954 C CA . GLY A 1 663 ? 22.586 11.541 -13.770 1.00 89.94 663 GLY A CA 1
ATOM 4955 C C . GLY A 1 663 ? 21.134 11.654 -14.245 1.00 89.94 663 GLY A C 1
ATOM 4956 O O . GLY A 1 663 ? 20.594 10.706 -14.813 1.00 89.94 663 GLY A O 1
ATOM 4957 N N . GLY A 1 664 ? 20.470 12.776 -13.974 1.00 93.81 664 GLY A N 1
ATOM 4958 C CA . GLY A 1 664 ? 19.051 12.971 -14.311 1.00 93.81 664 GLY A CA 1
ATOM 4959 C C . GLY A 1 664 ? 18.829 13.985 -15.433 1.00 93.81 664 GLY A C 1
ATOM 4960 O O . GLY A 1 664 ? 19.579 14.949 -15.557 1.00 93.81 664 GLY A O 1
ATOM 4961 N N . ILE A 1 665 ? 17.765 13.804 -16.215 1.00 96.69 665 ILE A N 1
ATOM 4962 C CA . ILE A 1 665 ? 17.255 14.806 -17.159 1.00 96.69 665 ILE A CA 1
ATOM 4963 C C . ILE A 1 665 ? 16.032 15.468 -16.517 1.00 96.69 665 ILE A C 1
ATOM 4965 O O . ILE A 1 665 ? 14.985 14.837 -16.364 1.00 96.69 665 ILE A O 1
ATOM 4969 N N . LEU A 1 666 ? 16.158 16.731 -16.112 1.00 96.69 666 LEU A N 1
ATOM 4970 C CA . LEU A 1 666 ? 15.057 17.513 -15.555 1.00 96.69 666 LEU A CA 1
ATOM 4971 C C . LEU A 1 666 ? 14.228 18.114 -16.693 1.00 96.69 666 LEU A C 1
ATOM 4973 O O . LEU A 1 666 ? 14.734 18.913 -17.473 1.00 96.69 666 LEU A O 1
ATOM 4977 N N . VAL A 1 667 ? 12.955 17.735 -16.780 1.00 97.00 667 VAL A N 1
ATOM 4978 C CA . VAL A 1 667 ? 12.039 18.160 -17.842 1.00 97.00 667 VAL A CA 1
ATOM 4979 C C . VAL A 1 667 ? 11.106 19.253 -17.321 1.00 97.00 667 VAL A C 1
ATOM 4981 O O . VAL A 1 667 ? 10.227 19.011 -16.483 1.00 97.00 667 VAL A O 1
ATOM 4984 N N . ILE A 1 668 ? 11.293 20.465 -17.837 1.00 95.81 668 ILE A N 1
ATOM 4985 C CA . ILE A 1 668 ? 10.466 21.643 -17.558 1.00 95.81 668 ILE A CA 1
ATOM 4986 C C . ILE A 1 668 ? 9.589 21.898 -18.783 1.00 95.81 668 ILE A C 1
ATOM 4988 O O . ILE A 1 668 ? 10.019 21.682 -19.910 1.00 95.81 668 ILE A O 1
ATOM 4992 N N . SER A 1 669 ? 8.348 22.320 -18.581 1.00 95.19 669 SER A N 1
ATOM 4993 C CA . SER A 1 669 ? 7.460 22.736 -19.663 1.00 95.19 669 SER A CA 1
ATOM 4994 C C . SER A 1 669 ? 7.523 24.252 -19.781 1.00 95.19 669 SER A C 1
ATOM 4996 O O . SER A 1 669 ? 7.274 24.929 -18.786 1.00 95.19 669 SER A O 1
ATOM 4998 N N . SER A 1 670 ? 7.854 24.789 -20.957 1.00 92.81 670 SER A N 1
ATOM 4999 C CA . SER A 1 670 ? 7.958 26.247 -21.144 1.00 92.81 670 SER A CA 1
ATOM 5000 C C . SER A 1 670 ? 6.652 26.989 -20.792 1.00 92.81 670 SER A C 1
ATOM 5002 O O . SER A 1 670 ? 6.728 27.904 -19.978 1.00 92.81 670 SER A O 1
ATOM 5004 N N . PRO A 1 671 ? 5.448 26.549 -21.230 1.00 89.25 671 PRO A N 1
ATOM 5005 C CA . PRO A 1 671 ? 4.184 27.175 -20.821 1.00 89.25 671 PRO A CA 1
ATOM 5006 C C . PRO A 1 671 ? 3.848 27.134 -19.322 1.00 89.25 671 PRO A C 1
ATOM 5008 O O . PRO A 1 671 ? 3.028 27.933 -18.877 1.00 89.25 671 PRO A O 1
ATOM 5011 N N . ASP A 1 672 ? 4.410 26.186 -18.561 1.00 88.50 672 ASP A N 1
ATOM 5012 C CA . ASP A 1 672 ? 3.987 25.891 -17.178 1.00 88.50 672 ASP A CA 1
ATOM 5013 C C . ASP A 1 672 ? 5.039 26.281 -16.115 1.00 88.50 672 ASP A C 1
ATOM 5015 O O . ASP A 1 672 ? 4.716 26.387 -14.931 1.00 88.50 672 ASP A O 1
ATOM 5019 N N . GLY A 1 673 ? 6.301 26.476 -16.516 1.00 90.44 673 GLY A N 1
ATOM 5020 C CA . GLY A 1 673 ? 7.403 26.846 -15.627 1.00 90.44 673 GLY A CA 1
ATOM 5021 C C . GLY A 1 673 ? 7.806 25.769 -14.597 1.00 90.44 673 GLY A C 1
ATOM 5022 O O . GLY A 1 673 ? 7.428 24.591 -14.689 1.00 90.44 673 GLY A O 1
ATOM 5023 N N . PRO A 1 674 ? 8.625 26.127 -13.591 1.00 88.88 674 PRO A N 1
ATOM 5024 C CA . PRO A 1 674 ? 9.108 25.189 -12.582 1.00 88.88 674 PRO A CA 1
ATOM 5025 C C . PRO A 1 674 ? 8.075 24.953 -11.456 1.00 88.88 674 PRO A C 1
ATOM 5027 O O . PRO A 1 674 ? 8.098 25.530 -10.364 1.00 88.88 674 PRO A O 1
ATOM 5030 N N . MET A 1 675 ? 7.158 24.025 -11.732 1.00 87.38 675 MET A N 1
ATOM 5031 C CA . MET A 1 675 ? 6.055 23.601 -10.857 1.00 87.38 675 MET A CA 1
ATOM 5032 C C . MET A 1 675 ? 6.464 22.902 -9.538 1.00 87.38 675 MET A C 1
ATOM 5034 O O . MET A 1 675 ? 7.623 22.571 -9.294 1.00 87.38 675 MET A O 1
ATOM 5038 N N . ALA A 1 676 ? 5.493 22.645 -8.650 1.00 77.94 676 ALA A N 1
ATOM 5039 C CA . ALA A 1 676 ? 5.735 22.108 -7.300 1.00 77.94 676 ALA A CA 1
ATOM 5040 C C . ALA A 1 676 ? 6.489 20.762 -7.278 1.00 77.94 676 ALA A C 1
ATOM 5042 O O . ALA A 1 676 ? 7.424 20.586 -6.501 1.00 77.94 676 ALA A O 1
ATOM 5043 N N . GLN A 1 677 ? 6.140 19.829 -8.165 1.00 81.50 677 GLN A N 1
ATOM 5044 C CA . GLN A 1 677 ? 6.857 18.559 -8.302 1.00 81.50 677 GLN A CA 1
ATOM 5045 C C . GLN A 1 677 ? 8.230 18.736 -8.968 1.00 81.50 677 GLN A C 1
ATOM 5047 O O . GLN A 1 677 ? 9.087 17.886 -8.778 1.00 81.50 677 GLN A O 1
ATOM 5052 N N . THR A 1 678 ? 8.502 19.836 -9.678 1.00 87.94 678 THR A N 1
ATOM 5053 C CA . THR A 1 678 ? 9.870 20.165 -10.117 1.00 87.94 678 THR A CA 1
ATOM 5054 C C . THR A 1 678 ? 10.759 20.410 -8.890 1.00 87.94 678 THR A C 1
ATOM 5056 O O . THR A 1 678 ? 11.810 19.780 -8.783 1.00 87.94 678 THR A O 1
ATOM 5059 N N . ARG A 1 679 ? 10.286 21.187 -7.897 1.00 83.81 679 ARG A N 1
ATOM 5060 C CA . ARG A 1 679 ? 10.960 21.343 -6.587 1.00 83.81 679 ARG A CA 1
ATOM 5061 C C . ARG A 1 679 ? 11.142 20.002 -5.872 1.00 83.81 679 ARG A C 1
ATOM 5063 O O . ARG A 1 679 ? 12.266 19.648 -5.524 1.00 83.81 679 ARG A O 1
ATOM 5070 N N . GLU A 1 680 ? 10.060 19.233 -5.706 1.00 80.81 680 GLU A N 1
ATOM 5071 C CA . GLU A 1 680 ? 10.112 17.931 -5.018 1.00 80.81 680 GLU A CA 1
ATOM 5072 C C . GLU A 1 680 ? 11.089 16.960 -5.710 1.00 80.81 680 GLU A C 1
ATOM 5074 O O . GLU A 1 680 ? 11.884 16.304 -5.042 1.00 80.81 680 GLU A O 1
ATOM 5079 N N . HIS A 1 681 ? 11.105 16.901 -7.046 1.00 87.44 681 HIS A N 1
ATOM 5080 C CA . HIS A 1 681 ? 11.975 15.994 -7.798 1.00 87.44 681 HIS A CA 1
ATOM 5081 C C . HIS A 1 681 ? 13.454 16.405 -7.762 1.00 87.44 681 HIS A C 1
ATOM 5083 O O . HIS A 1 681 ? 14.301 15.515 -7.660 1.00 87.44 681 HIS A O 1
ATOM 5089 N N . ILE A 1 682 ? 13.794 17.701 -7.817 1.00 88.19 682 ILE A N 1
ATOM 5090 C CA . ILE A 1 682 ? 15.185 18.165 -7.645 1.00 88.19 682 ILE A CA 1
ATOM 5091 C C . ILE A 1 682 ? 15.676 17.783 -6.241 1.00 88.19 682 ILE A C 1
ATOM 5093 O O . ILE A 1 682 ? 16.716 17.134 -6.096 1.00 88.19 682 ILE A O 1
ATOM 5097 N N . LEU A 1 683 ? 14.889 18.121 -5.215 1.00 81.00 683 LEU A N 1
ATOM 5098 C CA . LEU A 1 683 ? 15.184 17.834 -3.813 1.00 81.00 683 LEU A CA 1
ATOM 5099 C C . LEU A 1 683 ? 15.383 16.325 -3.573 1.00 81.00 683 LEU A C 1
ATOM 5101 O O . LEU A 1 683 ? 16.421 15.913 -3.053 1.00 81.00 683 LEU A O 1
ATOM 5105 N N . LEU A 1 684 ? 14.446 15.486 -4.026 1.00 80.38 684 LEU A N 1
ATOM 5106 C CA . LEU A 1 684 ? 14.544 14.025 -3.933 1.00 80.38 684 LEU A CA 1
ATOM 5107 C C . LEU A 1 684 ? 15.754 13.461 -4.687 1.00 80.38 684 LEU A C 1
ATOM 5109 O O . LEU A 1 684 ? 16.423 12.564 -4.176 1.00 80.38 684 LEU A O 1
ATOM 5113 N N . SER A 1 685 ? 16.081 14.000 -5.864 1.00 84.50 685 SER A N 1
ATOM 5114 C CA . SER A 1 685 ? 17.248 13.558 -6.642 1.00 84.50 685 SER A CA 1
ATOM 5115 C C . SER A 1 685 ? 18.553 13.841 -5.893 1.00 84.50 685 SER A C 1
ATOM 5117 O O . SER A 1 685 ? 19.413 12.962 -5.788 1.00 84.50 685 SER A O 1
ATOM 5119 N N . LYS A 1 686 ? 18.673 15.018 -5.259 1.00 82.75 686 LYS A N 1
ATOM 5120 C CA . LYS A 1 686 ? 19.807 15.328 -4.373 1.00 82.75 686 LYS A CA 1
ATOM 5121 C C . LYS A 1 686 ? 19.864 14.386 -3.166 1.00 82.75 686 LYS A C 1
ATOM 5123 O O . LYS A 1 686 ? 20.950 13.964 -2.762 1.00 82.75 686 LYS A O 1
ATOM 5128 N N . GLN A 1 687 ? 18.709 14.031 -2.600 1.00 72.06 687 GLN A N 1
ATOM 5129 C CA . GLN A 1 687 ? 18.605 13.142 -1.439 1.00 72.06 687 GLN A CA 1
ATOM 5130 C C . GLN A 1 687 ? 19.033 11.707 -1.744 1.00 72.06 687 GLN A C 1
ATOM 5132 O O . GLN A 1 687 ? 19.856 11.170 -1.005 1.00 72.06 687 GLN A O 1
ATOM 5137 N N . VAL A 1 688 ? 18.542 11.095 -2.826 1.00 73.19 688 VAL A N 1
ATOM 5138 C CA . VAL A 1 688 ? 18.934 9.720 -3.199 1.00 73.19 688 VAL A CA 1
ATOM 5139 C C . VAL A 1 688 ? 20.372 9.630 -3.717 1.00 73.19 688 VAL A C 1
ATOM 5141 O O . VAL A 1 688 ? 20.965 8.557 -3.668 1.00 73.19 688 VAL A O 1
ATOM 5144 N N . GLY A 1 689 ? 20.962 10.759 -4.127 1.00 77.31 689 GLY A N 1
ATOM 5145 C CA . GLY A 1 689 ? 22.385 10.865 -4.454 1.00 77.31 689 GLY A CA 1
ATOM 5146 C C . GLY A 1 689 ? 22.707 11.062 -5.933 1.00 77.31 689 GLY A C 1
ATOM 5147 O O . GLY A 1 689 ? 23.866 10.882 -6.297 1.00 77.31 689 GLY A O 1
ATOM 5148 N N . VAL A 1 690 ? 21.736 11.458 -6.767 1.00 86.56 690 VAL A N 1
ATOM 5149 C CA . VAL A 1 690 ? 21.986 11.815 -8.174 1.00 86.56 690 VAL A CA 1
ATOM 5150 C C . VAL A 1 690 ? 23.026 12.952 -8.215 1.00 86.56 690 VAL A C 1
ATOM 5152 O O . VAL A 1 690 ? 22.790 14.003 -7.606 1.00 86.56 690 VAL A O 1
ATOM 5155 N N . PRO A 1 691 ? 24.193 12.767 -8.865 1.00 84.88 691 PRO A N 1
ATOM 5156 C CA . PRO A 1 691 ? 25.309 13.702 -8.738 1.00 84.88 691 PRO A CA 1
ATOM 5157 C C . PRO A 1 691 ? 25.140 14.945 -9.620 1.00 84.88 691 PRO A C 1
ATOM 5159 O O . PRO A 1 691 ? 25.457 16.048 -9.173 1.00 84.88 691 PRO A O 1
ATOM 5162 N N . ALA A 1 692 ? 24.600 14.772 -10.829 1.00 91.56 692 ALA A N 1
ATOM 5163 C CA . ALA A 1 692 ? 24.424 15.808 -11.844 1.00 91.56 692 ALA A CA 1
ATOM 5164 C C . ALA A 1 692 ? 23.021 15.744 -12.471 1.00 91.56 692 ALA A C 1
ATOM 5166 O O . ALA A 1 692 ? 22.422 14.669 -12.572 1.00 91.56 692 ALA A O 1
ATOM 5167 N N . LEU A 1 693 ? 22.519 16.898 -12.912 1.00 94.81 693 LEU A N 1
ATOM 5168 C CA . LEU A 1 693 ? 21.293 17.035 -13.697 1.00 94.81 693 LEU A CA 1
ATOM 5169 C C . LEU A 1 693 ? 21.603 17.792 -14.994 1.00 94.81 693 LEU A C 1
ATOM 5171 O O . LEU A 1 693 ? 22.463 18.666 -14.997 1.00 94.81 693 LEU A O 1
ATOM 5175 N N . VAL A 1 694 ? 20.880 17.480 -16.067 1.00 96.38 694 VAL A N 1
ATOM 5176 C CA . VAL A 1 694 ? 20.813 18.273 -17.306 1.00 96.38 694 VAL A CA 1
ATOM 5177 C C . VAL A 1 694 ? 19.363 18.710 -17.489 1.00 96.38 694 VAL A C 1
ATOM 5179 O O . VAL A 1 694 ? 18.453 17.909 -17.275 1.00 96.38 694 VAL A O 1
ATOM 5182 N N . CYS A 1 695 ? 19.120 19.965 -17.855 1.00 96.88 695 CYS A N 1
ATOM 5183 C CA . CYS A 1 695 ? 17.765 20.478 -18.041 1.00 96.88 695 CYS A CA 1
ATOM 5184 C C . CYS A 1 695 ? 17.327 20.408 -19.504 1.00 96.88 695 CYS A C 1
ATOM 5186 O O . CYS A 1 695 ? 18.066 20.799 -20.405 1.00 96.88 695 CYS A O 1
ATOM 5188 N N . PHE A 1 696 ? 16.091 19.964 -19.723 1.00 97.56 696 PHE A N 1
ATOM 5189 C CA . PHE A 1 696 ? 15.403 20.048 -21.003 1.00 97.56 696 PHE A CA 1
ATOM 5190 C C . PHE A 1 696 ? 14.104 20.840 -20.833 1.00 97.56 696 PHE A C 1
ATOM 5192 O O . PHE A 1 696 ? 13.150 20.374 -20.200 1.00 97.56 696 PHE A O 1
ATOM 5199 N N . MET A 1 697 ? 14.067 22.042 -21.403 1.00 96.44 697 MET A N 1
ATOM 5200 C CA . MET A 1 697 ? 12.852 22.836 -21.529 1.00 96.44 697 MET A CA 1
ATOM 5201 C C . MET A 1 697 ? 12.094 22.352 -22.767 1.00 96.44 697 MET A C 1
ATOM 5203 O O . MET A 1 697 ? 12.521 22.537 -23.904 1.00 96.44 697 MET A O 1
ATOM 5207 N N . ASN A 1 698 ? 10.977 21.684 -22.513 1.00 95.50 698 ASN A N 1
ATOM 5208 C CA . ASN A 1 698 ? 10.100 21.057 -23.487 1.00 95.50 698 ASN A CA 1
ATOM 5209 C C . ASN A 1 698 ? 8.924 21.980 -23.854 1.00 95.50 698 ASN A C 1
ATOM 5211 O O . ASN A 1 698 ? 8.645 22.956 -23.152 1.00 95.50 698 ASN A O 1
ATOM 5215 N N . LYS A 1 699 ? 8.187 21.613 -24.910 1.00 94.50 699 LYS A N 1
ATOM 5216 C CA . LYS A 1 699 ? 7.045 22.357 -25.476 1.00 94.50 699 LYS A CA 1
ATOM 5217 C C . LYS A 1 699 ? 7.390 23.766 -25.990 1.00 94.50 699 LYS A C 1
ATOM 5219 O O . LYS A 1 699 ? 6.503 24.607 -26.072 1.00 94.50 699 LYS A O 1
ATOM 5224 N N . VAL A 1 700 ? 8.645 24.032 -26.364 1.00 92.44 700 VAL A N 1
ATOM 5225 C CA . VAL A 1 700 ? 9.061 25.352 -26.892 1.00 92.44 700 VAL A CA 1
ATOM 5226 C C . VAL A 1 700 ? 8.386 25.665 -28.242 1.00 92.44 700 VAL A C 1
ATOM 5228 O O . VAL A 1 700 ? 8.297 26.811 -28.652 1.00 92.44 700 VAL A O 1
ATOM 5231 N N . ASP A 1 701 ? 7.798 24.666 -28.908 1.00 90.75 701 ASP A N 1
ATOM 5232 C CA . ASP A 1 701 ? 6.876 24.846 -30.039 1.00 90.75 701 ASP A CA 1
ATOM 5233 C C . ASP A 1 701 ? 5.513 25.474 -29.675 1.00 90.75 701 ASP A C 1
ATOM 5235 O O . ASP A 1 701 ? 4.715 25.737 -30.571 1.00 90.75 701 ASP A O 1
ATOM 5239 N N . MET A 1 702 ? 5.246 25.715 -28.387 1.00 89.06 702 MET A N 1
ATOM 5240 C CA . MET A 1 702 ? 4.020 26.327 -27.858 1.00 89.06 702 MET A CA 1
ATOM 5241 C C . MET A 1 702 ? 4.247 27.730 -27.256 1.00 89.06 702 MET A C 1
ATOM 5243 O O . MET A 1 702 ? 3.315 28.288 -26.674 1.00 89.06 702 MET A O 1
ATOM 5247 N N . MET A 1 703 ? 5.458 28.295 -27.359 1.00 84.50 703 MET A N 1
ATOM 5248 C CA . MET A 1 703 ? 5.795 29.638 -26.867 1.00 84.50 703 MET A CA 1
ATOM 5249 C C . MET A 1 703 ? 6.674 30.399 -27.866 1.00 84.50 703 MET A C 1
ATOM 5251 O O . MET A 1 703 ? 7.818 30.027 -28.102 1.00 84.50 703 MET A O 1
ATOM 5255 N N . ASP A 1 704 ? 6.139 31.501 -28.395 1.00 84.06 704 ASP A N 1
ATOM 5256 C CA . ASP A 1 704 ? 6.830 32.414 -29.321 1.00 84.06 704 ASP A CA 1
ATOM 5257 C C . ASP A 1 704 ? 7.536 33.595 -28.605 1.00 84.06 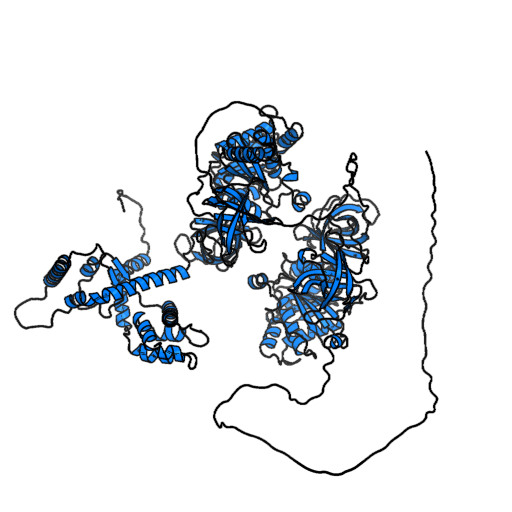704 ASP A C 1
ATOM 5259 O O . ASP A 1 704 ? 8.059 34.492 -29.265 1.00 84.06 704 ASP A O 1
ATOM 5263 N N . ASP A 1 705 ? 7.507 33.639 -27.267 1.00 89.38 705 ASP A N 1
ATOM 5264 C CA . ASP A 1 705 ? 7.985 34.758 -26.439 1.00 89.38 705 ASP A CA 1
ATOM 5265 C C . ASP A 1 705 ? 9.340 34.431 -25.786 1.00 89.38 705 ASP A C 1
ATOM 5267 O O . ASP A 1 705 ? 9.425 33.614 -24.868 1.00 89.38 705 ASP A O 1
ATOM 5271 N N . GLU A 1 706 ? 10.402 35.066 -26.283 1.00 88.50 706 GLU A N 1
ATOM 5272 C CA . GLU A 1 706 ? 11.791 34.823 -25.876 1.00 88.50 706 GLU A CA 1
ATOM 5273 C C . GLU A 1 706 ? 12.079 35.309 -24.437 1.00 88.50 706 GLU A C 1
ATOM 5275 O O . GLU A 1 706 ? 12.806 34.635 -23.706 1.00 88.50 706 GLU A O 1
ATOM 5280 N N . GLU A 1 707 ? 11.431 36.390 -23.973 1.00 87.94 707 GLU A N 1
ATOM 5281 C CA . GLU A 1 707 ? 11.599 36.909 -22.602 1.00 87.94 707 GLU A CA 1
ATOM 5282 C C . GLU A 1 707 ? 11.006 35.940 -21.558 1.00 87.94 707 GLU A C 1
ATOM 5284 O O . GLU A 1 707 ? 11.556 35.767 -20.466 1.00 87.94 707 GLU A O 1
ATOM 5289 N N . LEU A 1 708 ? 9.908 35.248 -21.895 1.00 87.12 708 LEU A N 1
ATOM 5290 C CA . LEU A 1 708 ? 9.317 34.221 -21.028 1.00 87.12 708 LEU A CA 1
ATOM 5291 C C . LEU A 1 708 ? 10.144 32.926 -20.979 1.00 87.12 708 LEU A C 1
ATOM 5293 O O . LEU A 1 708 ? 10.179 32.269 -19.934 1.00 87.12 708 LEU A O 1
ATOM 5297 N N . LEU A 1 709 ? 10.834 32.565 -22.067 1.00 90.31 709 LEU A N 1
ATOM 5298 C CA . LEU A 1 709 ? 11.752 31.420 -22.081 1.00 90.31 709 LEU A CA 1
ATOM 5299 C C . LEU A 1 709 ? 12.985 31.695 -21.203 1.00 90.31 709 LEU A C 1
ATOM 5301 O O . LEU A 1 709 ? 13.338 30.847 -20.379 1.00 90.31 709 LEU A O 1
ATOM 5305 N N . GLU A 1 710 ? 13.582 32.891 -21.300 1.00 91.00 710 GLU A N 1
ATOM 5306 C CA . GLU A 1 710 ? 14.669 33.320 -20.404 1.00 91.00 710 GLU A CA 1
ATOM 5307 C C . GLU A 1 710 ? 14.235 33.319 -18.926 1.00 91.00 710 GLU A C 1
ATOM 5309 O O . GLU A 1 710 ? 14.974 32.832 -18.066 1.00 91.00 710 GLU A O 1
ATOM 5314 N N . LEU A 1 711 ? 13.020 33.794 -18.617 1.00 91.25 711 LEU A N 1
ATOM 5315 C CA . LEU A 1 711 ? 12.486 33.802 -17.250 1.00 91.25 711 LEU A CA 1
ATOM 5316 C C . LEU A 1 711 ? 12.330 32.385 -16.672 1.00 91.25 711 LEU A C 1
ATOM 5318 O O . LEU A 1 711 ? 12.770 32.127 -15.550 1.00 91.25 711 LEU A O 1
ATOM 5322 N N . VAL A 1 712 ? 11.744 31.449 -17.428 1.00 92.12 712 VAL A N 1
ATOM 5323 C CA . VAL A 1 712 ? 11.558 30.054 -16.980 1.00 92.12 712 VAL A CA 1
ATOM 5324 C C . VAL A 1 712 ? 12.898 29.326 -16.816 1.00 92.12 712 VAL A C 1
ATOM 5326 O O . VAL A 1 712 ? 13.036 28.480 -15.924 1.00 92.12 712 VAL A O 1
ATOM 5329 N N . GLU A 1 713 ? 13.903 29.657 -17.629 1.00 93.81 713 GLU A N 1
ATOM 5330 C CA . GLU A 1 713 ? 15.269 29.176 -17.422 1.00 93.81 713 GLU A CA 1
ATOM 5331 C C . GLU A 1 713 ? 15.869 29.736 -16.121 1.00 93.81 713 GLU A C 1
ATOM 5333 O O . GLU A 1 713 ? 16.339 28.956 -15.289 1.00 93.81 713 GLU A O 1
ATOM 5338 N N . LEU A 1 714 ? 15.783 31.051 -15.893 1.00 92.12 714 LEU A N 1
ATOM 5339 C CA . LEU A 1 714 ? 16.307 31.723 -14.698 1.00 92.12 714 LEU A CA 1
ATOM 5340 C C . LEU A 1 714 ? 15.688 31.166 -13.405 1.00 92.12 714 LEU A C 1
ATOM 5342 O O . LEU A 1 714 ? 16.429 30.739 -12.516 1.00 92.12 714 LEU A O 1
ATOM 5346 N N . GLU A 1 715 ? 14.356 31.070 -13.317 1.00 92.00 715 GLU A N 1
ATOM 5347 C CA . GLU A 1 715 ? 13.668 30.480 -12.155 1.00 92.00 715 GLU A CA 1
ATOM 5348 C C . GLU A 1 715 ? 14.110 29.028 -11.894 1.00 92.00 715 GLU A C 1
ATOM 5350 O O . GLU A 1 715 ? 14.236 28.592 -10.744 1.00 92.00 715 GLU A O 1
ATOM 5355 N N . THR A 1 716 ? 14.376 28.258 -12.955 1.00 93.12 716 THR A N 1
ATOM 5356 C CA . THR A 1 716 ? 14.848 26.873 -12.827 1.00 93.12 716 THR A CA 1
ATOM 5357 C C . THR A 1 716 ? 16.302 26.812 -12.340 1.00 93.12 716 THR A C 1
ATOM 5359 O O . THR A 1 716 ? 16.632 25.955 -11.515 1.00 93.12 716 THR A O 1
ATOM 5362 N N . ARG A 1 717 ? 17.171 27.728 -12.789 1.00 94.38 717 ARG A N 1
ATOM 5363 C CA . ARG A 1 717 ? 18.566 27.836 -12.328 1.00 94.38 717 ARG A CA 1
ATOM 5364 C C . ARG A 1 717 ? 18.647 28.237 -10.855 1.00 94.38 717 ARG A C 1
ATOM 5366 O O . ARG A 1 717 ? 19.346 27.568 -10.091 1.00 94.38 717 ARG A O 1
ATOM 5373 N N . GLU A 1 718 ? 17.874 29.235 -10.420 1.00 91.56 718 GLU A N 1
ATOM 5374 C CA . GLU A 1 718 ? 17.781 29.608 -8.999 1.00 91.56 718 GLU A CA 1
ATOM 5375 C C . GLU A 1 718 ? 17.327 28.422 -8.131 1.00 91.56 718 GLU A C 1
ATOM 5377 O O . GLU A 1 718 ? 17.917 28.145 -7.084 1.00 91.56 718 GLU A O 1
ATOM 5382 N N . MET A 1 719 ? 16.332 27.663 -8.598 1.00 88.19 719 MET A N 1
ATOM 5383 C CA . MET A 1 719 ? 15.804 26.486 -7.906 1.00 88.19 719 MET A CA 1
ATOM 5384 C C . MET A 1 719 ? 16.818 25.337 -7.795 1.00 88.19 719 MET A C 1
ATOM 5386 O O . MET A 1 719 ? 16.904 24.681 -6.754 1.00 88.19 719 MET A O 1
ATOM 5390 N N . LEU A 1 720 ? 17.619 25.091 -8.836 1.00 91.38 720 LEU A N 1
ATOM 5391 C CA . LEU A 1 720 ? 18.718 24.122 -8.784 1.00 91.38 720 LEU A CA 1
ATOM 5392 C C . LEU A 1 720 ? 19.766 24.526 -7.741 1.00 91.38 720 LEU A C 1
ATOM 5394 O O . LEU A 1 720 ? 20.148 23.696 -6.909 1.00 91.38 720 LEU A O 1
ATOM 5398 N N . SER A 1 721 ? 20.165 25.801 -7.744 1.00 91.62 721 SER A N 1
ATOM 5399 C CA . SER A 1 721 ? 21.096 26.379 -6.770 1.00 91.62 721 SER A CA 1
ATOM 5400 C C . SER A 1 721 ? 20.554 26.310 -5.335 1.00 91.62 721 SER A C 1
ATOM 5402 O O . SER A 1 721 ? 21.287 25.912 -4.427 1.00 91.62 721 SER A O 1
ATOM 5404 N N . GLN A 1 722 ? 19.259 26.579 -5.122 1.00 85.75 722 GLN A N 1
ATOM 5405 C CA . GLN A 1 722 ? 18.590 26.454 -3.818 1.00 85.75 722 GLN A CA 1
ATOM 5406 C C . GLN A 1 722 ? 18.709 25.037 -3.228 1.00 85.75 722 GLN A C 1
ATOM 5408 O O . GLN A 1 722 ? 18.949 24.884 -2.029 1.00 85.75 722 GLN A O 1
ATOM 5413 N N . TYR A 1 723 ? 18.576 23.999 -4.060 1.00 81.75 723 TYR A N 1
ATOM 5414 C CA . TYR A 1 723 ? 18.687 22.594 -3.643 1.00 81.75 723 TYR A CA 1
ATOM 5415 C C . TYR A 1 723 ? 20.099 22.000 -3.831 1.00 81.75 723 TYR A C 1
ATOM 5417 O O . TYR A 1 723 ? 20.295 20.784 -3.731 1.00 81.75 723 TYR A O 1
ATOM 5425 N N . GLY A 1 724 ? 21.110 22.847 -4.048 1.00 82.88 724 GLY A N 1
ATOM 5426 C CA . GLY A 1 724 ? 22.523 22.467 -4.037 1.00 82.88 724 GLY A CA 1
ATOM 5427 C C . GLY A 1 724 ? 23.003 21.703 -5.274 1.00 82.88 724 GLY A C 1
ATOM 5428 O O . GLY A 1 724 ? 23.983 20.958 -5.188 1.00 82.88 724 GLY A O 1
ATOM 5429 N N . PHE A 1 725 ? 22.330 21.834 -6.416 1.00 90.12 725 PHE A N 1
ATOM 5430 C CA . PHE A 1 725 ? 22.940 21.604 -7.732 1.00 90.12 725 PHE A CA 1
ATOM 5431 C C . PHE A 1 725 ? 23.581 22.912 -8.231 1.00 90.12 725 PHE A C 1
ATOM 5433 O O . PHE A 1 725 ? 23.189 23.981 -7.770 1.00 90.12 725 PHE A O 1
ATOM 5440 N N . PRO A 1 726 ? 24.583 22.871 -9.124 1.00 90.44 726 PRO A N 1
ATOM 5441 C CA . PRO A 1 726 ? 25.201 24.087 -9.644 1.00 90.44 726 PRO A CA 1
ATOM 5442 C C . PRO A 1 726 ? 24.290 24.700 -10.719 1.00 90.44 726 PRO A C 1
ATOM 5444 O O . PRO A 1 726 ? 24.448 24.408 -11.901 1.00 90.44 726 PRO A O 1
ATOM 5447 N N . GLY A 1 727 ? 23.281 25.482 -10.321 1.00 89.50 727 GLY A N 1
ATOM 5448 C CA . GLY A 1 727 ? 22.252 25.989 -11.239 1.00 89.50 727 GLY A CA 1
ATOM 5449 C C . GLY A 1 727 ? 22.813 26.827 -12.389 1.00 89.50 727 GLY A C 1
ATOM 5450 O O . GLY A 1 727 ? 22.365 26.684 -13.526 1.00 89.50 727 GLY A O 1
ATOM 5451 N N . ASP A 1 728 ? 23.851 27.617 -12.121 1.00 88.06 728 ASP A N 1
ATOM 5452 C CA . ASP A 1 728 ? 24.520 28.458 -13.119 1.00 88.06 728 ASP A CA 1
ATOM 5453 C C . ASP A 1 728 ? 25.311 27.613 -14.140 1.00 88.06 728 ASP A C 1
ATOM 5455 O O . ASP A 1 728 ? 25.219 27.848 -15.342 1.00 88.06 728 ASP A O 1
ATOM 5459 N N . ASP A 1 729 ? 26.012 26.567 -13.680 1.00 90.31 729 ASP A N 1
ATOM 5460 C CA . ASP A 1 729 ? 26.794 25.649 -14.530 1.00 90.31 729 ASP A CA 1
ATOM 5461 C C . ASP A 1 729 ? 25.965 24.481 -15.109 1.00 90.31 729 ASP A C 1
ATOM 5463 O O . ASP A 1 729 ? 26.514 23.604 -15.779 1.00 90.31 729 ASP A O 1
ATOM 5467 N N . THR A 1 730 ? 24.663 24.390 -14.812 1.00 92.81 730 THR A N 1
ATOM 5468 C CA . THR A 1 730 ? 23.807 23.296 -15.304 1.00 92.81 730 THR A CA 1
ATOM 5469 C C . THR A 1 730 ? 23.475 23.524 -16.785 1.00 92.81 730 THR A C 1
ATOM 5471 O O . THR A 1 730 ? 22.950 24.589 -17.124 1.00 92.81 730 THR A O 1
ATOM 5474 N N . PRO A 1 731 ? 23.721 22.556 -17.688 1.00 95.00 731 PRO A N 1
ATOM 5475 C CA . PRO A 1 731 ? 23.339 22.690 -19.086 1.00 95.00 731 PRO A CA 1
ATOM 5476 C C . PRO A 1 731 ? 21.822 22.690 -19.249 1.00 95.00 731 PRO A C 1
ATOM 5478 O O . PRO A 1 731 ? 21.106 21.952 -18.562 1.00 95.00 731 PRO A O 1
ATOM 5481 N N . PHE A 1 732 ? 21.344 23.512 -20.176 1.00 93.75 732 PHE A N 1
ATOM 5482 C CA . PHE A 1 732 ? 19.930 23.810 -20.334 1.00 93.75 732 PHE A CA 1
ATOM 5483 C C . PHE A 1 732 ? 19.582 23.850 -21.823 1.00 93.75 732 PHE A C 1
ATOM 5485 O O . PHE A 1 732 ? 20.080 24.696 -22.561 1.00 93.75 732 PHE A O 1
ATOM 5492 N N . ILE A 1 733 ? 18.781 22.885 -22.274 1.00 96.19 733 ILE A N 1
ATOM 5493 C CA . ILE A 1 733 ? 18.489 22.654 -23.692 1.00 96.19 733 ILE A CA 1
ATOM 5494 C C . ILE A 1 733 ? 17.011 22.931 -23.954 1.00 96.19 733 ILE A C 1
ATOM 5496 O O . ILE A 1 733 ? 16.136 22.319 -23.343 1.00 96.19 733 ILE A O 1
ATOM 5500 N N . GLN A 1 734 ? 16.732 23.853 -24.871 1.00 94.88 734 GLN A N 1
ATOM 5501 C CA . GLN A 1 734 ? 15.380 24.270 -25.244 1.00 94.88 734 GLN A CA 1
ATOM 5502 C C . GLN A 1 734 ? 14.922 23.518 -26.506 1.00 94.88 734 GLN A C 1
ATOM 5504 O O . GLN A 1 734 ? 15.653 23.470 -27.499 1.00 94.88 734 GLN A O 1
ATOM 5509 N N . GLY A 1 735 ? 13.728 22.911 -26.495 1.00 94.75 735 GLY A N 1
ATOM 5510 C CA . GLY A 1 735 ? 13.246 22.099 -27.616 1.00 94.75 735 GLY A CA 1
ATOM 5511 C C . GLY A 1 735 ? 11.805 21.584 -27.501 1.00 94.75 735 GLY A C 1
ATOM 5512 O O . GLY A 1 735 ? 11.017 22.004 -26.652 1.00 94.75 735 GLY A O 1
ATOM 5513 N N . SER A 1 736 ? 11.453 20.639 -28.378 1.00 95.62 736 SER A N 1
ATOM 5514 C CA . SER A 1 736 ? 10.160 19.947 -28.352 1.00 95.62 736 SER A CA 1
ATOM 5515 C C . SER A 1 736 ? 10.313 18.450 -28.594 1.00 95.62 736 SER A C 1
ATOM 5517 O O . SER A 1 736 ? 10.644 18.000 -29.694 1.00 95.62 736 SER A O 1
ATOM 5519 N N . ALA A 1 737 ? 10.025 17.666 -27.556 1.00 93.50 737 ALA A N 1
ATOM 5520 C CA . ALA A 1 737 ? 10.032 16.211 -27.626 1.00 93.50 737 ALA A CA 1
ATOM 5521 C C . ALA A 1 737 ? 8.928 15.658 -28.542 1.00 93.50 737 ALA A C 1
ATOM 5523 O O . ALA A 1 737 ? 9.121 14.617 -29.167 1.00 93.50 737 ALA A O 1
ATOM 5524 N N . LEU A 1 738 ? 7.777 16.338 -28.633 1.00 92.38 738 LEU A N 1
ATOM 5525 C CA . LEU A 1 738 ? 6.656 15.883 -29.459 1.00 92.38 738 LEU A CA 1
ATOM 5526 C C . LEU A 1 738 ? 6.977 16.024 -30.950 1.00 92.38 738 LEU A C 1
ATOM 5528 O O . LEU A 1 738 ? 6.835 15.057 -31.693 1.00 92.38 738 LEU A O 1
ATOM 5532 N N . GLN A 1 739 ? 7.477 17.187 -31.370 1.00 92.25 739 GLN A N 1
ATOM 5533 C CA . GLN A 1 739 ? 7.811 17.446 -32.773 1.00 92.25 739 GLN A CA 1
ATOM 5534 C C . GLN A 1 739 ? 8.931 16.511 -33.268 1.00 92.25 739 GLN A C 1
ATOM 5536 O O . GLN A 1 739 ? 8.809 15.909 -34.336 1.00 92.25 739 GLN A O 1
ATOM 5541 N N . ALA A 1 740 ? 9.977 16.298 -32.455 1.00 90.00 740 ALA A N 1
ATOM 5542 C CA . ALA A 1 740 ? 11.038 15.333 -32.755 1.00 90.00 740 ALA A CA 1
ATOM 5543 C C . ALA A 1 740 ? 10.498 13.891 -32.869 1.00 90.00 740 ALA A C 1
ATOM 5545 O O . ALA A 1 740 ? 10.854 13.154 -33.791 1.00 90.00 740 ALA A O 1
ATOM 5546 N N . LEU A 1 741 ? 9.598 13.489 -31.963 1.00 88.50 741 LEU A N 1
ATOM 5547 C CA . LEU A 1 741 ? 8.946 12.177 -31.982 1.00 88.50 741 LEU A CA 1
ATOM 5548 C C . LEU A 1 741 ? 8.060 11.983 -33.225 1.00 88.50 741 LEU A C 1
ATOM 5550 O O . LEU A 1 741 ? 8.038 10.891 -33.794 1.00 88.50 741 LEU A O 1
ATOM 5554 N N . GLU A 1 742 ? 7.331 13.010 -33.662 1.00 89.19 742 GLU A N 1
ATOM 5555 C CA . GLU A 1 742 ? 6.505 12.949 -34.872 1.00 89.19 742 GLU A CA 1
ATOM 5556 C C . GLU A 1 742 ? 7.344 12.915 -36.152 1.00 89.19 742 GLU A C 1
ATOM 5558 O O . GLU A 1 742 ? 7.069 12.095 -37.032 1.00 89.19 742 GLU A O 1
ATOM 5563 N N . GLN A 1 743 ? 8.418 13.706 -36.238 1.00 88.06 743 GLN A N 1
ATOM 5564 C CA . GLN A 1 743 ? 9.335 13.646 -37.376 1.00 88.06 743 GLN A CA 1
ATOM 5565 C C . GLN A 1 743 ? 10.032 12.277 -37.470 1.00 88.06 743 GLN A C 1
ATOM 5567 O O . GLN A 1 743 ? 10.043 11.695 -38.553 1.00 88.06 743 GLN A O 1
ATOM 5572 N N . MET A 1 744 ? 10.495 11.684 -36.361 1.00 82.88 744 MET A N 1
ATOM 5573 C CA . MET A 1 744 ? 11.076 10.328 -36.374 1.00 82.88 744 MET A CA 1
ATOM 5574 C C . MET A 1 744 ? 10.063 9.211 -36.682 1.00 82.88 744 MET A C 1
ATOM 5576 O O . MET A 1 744 ? 10.456 8.151 -37.168 1.00 82.88 744 MET A O 1
ATOM 5580 N N . LYS A 1 745 ? 8.761 9.415 -36.424 1.00 83.50 745 LYS A N 1
ATOM 5581 C CA . LYS A 1 745 ? 7.691 8.499 -36.876 1.00 83.50 745 LYS A CA 1
ATOM 5582 C C . LYS A 1 745 ? 7.418 8.627 -38.379 1.00 83.50 745 LYS A C 1
ATOM 5584 O O . LYS A 1 745 ? 7.085 7.635 -39.024 1.00 83.50 745 LYS A O 1
ATOM 5589 N N . LYS A 1 746 ? 7.524 9.844 -38.916 1.00 84.88 746 LYS A N 1
ATOM 5590 C CA . LYS A 1 746 ? 7.251 10.201 -40.316 1.00 84.88 746 LYS A CA 1
ATOM 5591 C C . LYS A 1 746 ? 8.401 9.821 -41.252 1.00 84.88 746 LYS A C 1
ATOM 5593 O O . LYS A 1 746 ? 8.146 9.269 -42.318 1.00 84.88 746 LYS A O 1
ATOM 5598 N N . ASP A 1 747 ? 9.641 10.078 -40.841 1.00 82.94 747 ASP A N 1
ATOM 5599 C CA . ASP A 1 747 ? 10.858 9.611 -41.503 1.00 82.94 747 ASP A CA 1
ATOM 5600 C C . ASP A 1 747 ? 11.856 9.054 -40.463 1.00 82.94 747 ASP A C 1
ATOM 5602 O O . ASP A 1 747 ? 12.665 9.798 -39.895 1.00 82.94 747 ASP A O 1
ATOM 5606 N N . PRO A 1 748 ? 11.845 7.725 -40.231 1.00 79.25 748 PRO A N 1
ATOM 5607 C CA . PRO A 1 748 ? 12.780 7.045 -39.331 1.00 79.25 748 PRO A CA 1
ATOM 5608 C C . PRO A 1 748 ? 14.252 7.045 -39.782 1.00 79.25 748 PRO A C 1
ATOM 5610 O O . PRO A 1 748 ? 15.062 6.359 -39.150 1.00 79.25 748 PRO A O 1
ATOM 5613 N N . SER A 1 749 ? 14.589 7.735 -40.880 1.00 77.88 749 SER A N 1
ATOM 5614 C CA . SER A 1 749 ? 15.949 7.912 -41.402 1.00 77.88 749 SER A CA 1
ATOM 5615 C C . SER A 1 749 ? 16.487 9.348 -41.305 1.00 77.88 749 SER A C 1
ATOM 5617 O O . SER A 1 749 ? 17.627 9.567 -41.715 1.00 77.88 749 SER A O 1
ATOM 5619 N N . THR A 1 750 ? 15.712 10.275 -40.718 1.00 80.75 750 THR A N 1
ATOM 5620 C CA . THR A 1 750 ? 16.119 11.654 -40.365 1.00 80.75 750 THR A CA 1
ATOM 5621 C C . THR A 1 750 ? 17.411 11.660 -39.533 1.00 80.75 750 THR A C 1
ATOM 5623 O O . THR A 1 750 ? 17.505 10.948 -38.529 1.00 80.75 750 THR A O 1
ATOM 5626 N N . LYS A 1 751 ? 18.395 12.477 -39.925 1.00 80.06 751 LYS A N 1
ATOM 5627 C CA . LYS A 1 751 ? 19.720 12.588 -39.288 1.00 80.06 751 LYS A CA 1
ATOM 5628 C C . LYS A 1 751 ? 19.967 13.985 -38.720 1.00 80.06 751 LYS A C 1
ATOM 5630 O O . LYS A 1 751 ? 19.146 14.889 -38.860 1.00 80.06 751 LYS A O 1
ATOM 5635 N N . LYS A 1 752 ? 21.145 14.162 -38.111 1.00 81.19 752 LYS A N 1
ATOM 5636 C CA . LYS A 1 752 ? 21.637 15.470 -37.666 1.00 81.19 752 LYS A CA 1
ATOM 5637 C C . LYS A 1 752 ? 21.683 16.458 -38.841 1.00 81.19 752 LYS A C 1
ATOM 5639 O O . LYS A 1 752 ? 22.345 16.176 -39.841 1.00 81.19 752 LYS A O 1
ATOM 5644 N N . GLY A 1 753 ? 20.999 17.590 -38.711 1.00 82.19 753 GLY A N 1
ATOM 5645 C CA . GLY A 1 753 ? 20.839 18.624 -39.734 1.00 82.19 753 GLY A CA 1
ATOM 5646 C C . GLY A 1 753 ? 19.623 18.476 -40.660 1.00 82.19 753 GLY A C 1
ATOM 5647 O O . GLY A 1 753 ? 19.392 19.381 -41.462 1.00 82.19 753 GLY A O 1
ATOM 5648 N N . ASP A 1 754 ? 18.843 17.389 -40.572 1.00 84.44 754 ASP A N 1
ATOM 5649 C CA . ASP A 1 754 ? 17.637 17.196 -41.401 1.00 84.44 754 ASP A CA 1
ATOM 5650 C C . ASP A 1 754 ? 16.362 17.796 -40.760 1.00 84.44 754 ASP A C 1
ATOM 5652 O O . ASP A 1 754 ? 15.439 18.186 -41.478 1.00 84.44 754 ASP A O 1
ATOM 5656 N N . ASP A 1 755 ? 16.295 17.894 -39.423 1.00 91.44 755 ASP A N 1
ATOM 5657 C CA . ASP A 1 755 ? 15.201 18.547 -38.685 1.00 91.44 755 ASP A CA 1
ATOM 5658 C C . ASP A 1 755 ? 15.677 19.209 -37.379 1.00 91.44 755 ASP A C 1
ATOM 5660 O O . ASP A 1 755 ? 16.399 18.612 -36.579 1.00 91.44 755 ASP A O 1
ATOM 5664 N N . LYS A 1 756 ? 15.176 20.426 -37.121 1.00 92.00 756 LYS A N 1
ATOM 5665 C CA . LYS A 1 756 ? 15.595 21.264 -35.986 1.00 92.00 756 LYS A CA 1
ATOM 5666 C C . LYS A 1 756 ? 15.234 20.699 -34.608 1.00 92.00 756 LYS A C 1
ATOM 5668 O O . LYS A 1 756 ? 15.872 21.064 -33.624 1.00 92.00 756 LYS A O 1
ATOM 5673 N N . TRP A 1 757 ? 14.200 19.863 -34.498 1.00 92.12 757 TRP A N 1
ATOM 5674 C CA . TRP A 1 757 ? 13.775 19.294 -33.218 1.00 92.12 757 TRP A CA 1
ATOM 5675 C C . TRP A 1 757 ? 14.494 17.977 -32.938 1.00 92.12 757 TRP A C 1
ATOM 5677 O O . TRP A 1 757 ? 14.903 17.748 -31.801 1.00 92.12 757 TRP A O 1
ATOM 5687 N N . VAL A 1 758 ? 14.723 17.154 -33.967 1.00 90.31 758 VAL A N 1
ATOM 5688 C CA . VAL A 1 758 ? 15.636 16.001 -33.891 1.00 90.31 758 VAL A CA 1
ATOM 5689 C C . VAL A 1 758 ? 17.041 16.458 -33.485 1.00 90.31 758 VAL A C 1
ATOM 5691 O O . VAL A 1 758 ? 17.622 15.871 -32.572 1.00 90.31 758 VAL A O 1
ATOM 5694 N N . ASP A 1 759 ? 17.537 17.561 -34.054 1.00 91.19 759 ASP A N 1
ATOM 5695 C CA . ASP A 1 759 ? 18.813 18.167 -33.654 1.00 91.19 759 ASP A CA 1
ATOM 5696 C C . ASP A 1 759 ? 18.848 18.566 -32.171 1.00 91.19 759 ASP A C 1
ATOM 5698 O O . ASP A 1 759 ? 19.854 18.318 -31.511 1.00 91.19 759 ASP A O 1
ATOM 5702 N N . LYS A 1 760 ? 17.752 19.080 -31.592 1.00 94.50 760 LYS A N 1
ATOM 5703 C CA . LYS A 1 760 ? 17.685 19.373 -30.145 1.00 94.50 760 LYS A CA 1
ATOM 5704 C C . LYS A 1 760 ? 17.694 18.132 -29.248 1.00 94.50 760 LYS A C 1
ATOM 5706 O O . LYS A 1 760 ? 18.159 18.216 -28.113 1.00 94.50 760 LYS A O 1
ATOM 5711 N N . ILE A 1 761 ? 17.241 16.975 -29.736 1.00 93.31 761 ILE A N 1
ATOM 5712 C CA . ILE A 1 761 ? 17.388 15.699 -29.013 1.00 93.31 761 ILE A CA 1
ATOM 5713 C C . ILE A 1 761 ? 18.833 15.182 -29.091 1.00 93.31 761 ILE A C 1
ATOM 5715 O O . ILE A 1 761 ? 19.336 14.621 -28.116 1.00 93.31 761 ILE A O 1
ATOM 5719 N N . LEU A 1 762 ? 19.522 15.407 -30.214 1.00 91.31 762 LEU A N 1
ATOM 5720 C CA . LEU A 1 762 ? 20.948 15.097 -30.357 1.00 91.31 762 LEU A CA 1
ATOM 5721 C C . LEU A 1 762 ? 21.814 16.018 -29.486 1.00 91.31 762 LEU A C 1
ATOM 5723 O O . LEU A 1 762 ? 22.658 15.524 -28.750 1.00 91.31 762 LEU A O 1
ATOM 5727 N N . GLU A 1 763 ? 21.543 17.324 -29.486 1.00 94.12 763 GLU A N 1
ATOM 5728 C CA . GLU A 1 763 ? 22.200 18.331 -28.638 1.00 94.12 763 GLU A CA 1
ATOM 5729 C C . GLU A 1 763 ? 22.049 18.002 -27.142 1.00 94.12 763 GLU A C 1
ATOM 5731 O O . GLU A 1 763 ? 23.028 18.041 -26.396 1.00 94.12 763 GLU A O 1
ATOM 5736 N N . LEU A 1 764 ? 20.851 17.583 -26.707 1.00 95.00 764 LEU A N 1
ATOM 5737 C CA . LEU A 1 764 ? 20.615 17.081 -25.349 1.00 95.00 764 LEU A CA 1
ATOM 5738 C C . LEU A 1 764 ? 21.481 15.858 -25.025 1.00 95.00 764 LEU A C 1
ATOM 5740 O O . LEU A 1 764 ? 22.042 15.781 -23.933 1.00 95.00 764 LEU A O 1
ATOM 5744 N N . MET A 1 765 ? 21.587 14.896 -25.943 1.00 93.50 765 MET A N 1
ATOM 5745 C CA . MET A 1 765 ? 22.333 13.664 -25.686 1.00 93.50 765 MET A CA 1
ATOM 5746 C C . MET A 1 765 ? 23.852 13.838 -25.781 1.00 93.50 765 MET A C 1
ATOM 5748 O O . MET A 1 765 ? 24.566 13.207 -25.011 1.00 93.50 765 MET A O 1
ATOM 5752 N N . GLU A 1 766 ? 24.345 14.742 -26.626 1.00 92.50 766 GLU A N 1
ATOM 5753 C CA . GLU A 1 766 ? 25.749 15.181 -26.645 1.00 92.50 766 GLU A CA 1
ATOM 5754 C C . GLU A 1 766 ? 26.099 15.923 -25.343 1.00 92.50 766 GLU A C 1
ATOM 5756 O O . GLU A 1 766 ? 27.097 15.619 -24.694 1.00 92.50 766 GLU A O 1
ATOM 5761 N N . THR A 1 767 ? 25.203 16.790 -24.863 1.00 93.31 767 THR A N 1
ATOM 5762 C CA . THR A 1 767 ? 25.325 17.449 -23.551 1.00 93.31 767 THR A CA 1
ATOM 5763 C C . THR A 1 767 ? 25.333 16.445 -22.386 1.00 93.31 767 THR A C 1
ATOM 5765 O O . THR A 1 767 ? 26.042 16.633 -21.398 1.00 93.31 767 THR A O 1
ATOM 5768 N N . VAL A 1 768 ? 24.567 15.356 -22.486 1.00 93.38 768 VAL A N 1
ATOM 5769 C CA . VAL A 1 768 ? 24.531 14.253 -21.506 1.00 93.38 768 VAL A CA 1
ATOM 5770 C C . VAL A 1 768 ? 25.770 13.344 -21.596 1.00 93.38 768 VAL A C 1
ATOM 5772 O O . VAL A 1 768 ? 26.215 12.830 -20.565 1.00 93.38 768 VAL A O 1
ATOM 5775 N N . ASP A 1 769 ? 26.358 13.177 -22.784 1.00 91.25 769 ASP A N 1
ATOM 5776 C CA . ASP A 1 769 ? 27.656 12.519 -22.998 1.00 91.25 769 ASP A CA 1
ATOM 5777 C C . ASP A 1 769 ? 28.810 13.329 -22.365 1.00 91.25 769 ASP A C 1
ATOM 5779 O O . ASP A 1 769 ? 29.720 12.739 -21.782 1.00 91.25 769 ASP A O 1
ATOM 5783 N N . GLU A 1 770 ? 28.767 14.666 -22.418 1.00 91.56 770 GLU A N 1
ATOM 5784 C CA . GLU A 1 770 ? 29.827 15.532 -21.877 1.00 91.56 770 GLU A CA 1
ATOM 5785 C C . GLU A 1 770 ? 29.671 15.864 -20.380 1.00 91.56 770 GLU A C 1
ATOM 5787 O O . GLU A 1 770 ? 30.640 15.769 -19.625 1.00 91.56 770 GLU A O 1
ATOM 5792 N N . TYR A 1 771 ? 28.474 16.256 -19.925 1.00 92.31 771 TYR A N 1
ATOM 5793 C CA . TYR A 1 771 ? 28.280 16.834 -18.586 1.00 92.31 771 TYR A CA 1
ATOM 5794 C C . TYR A 1 771 ? 28.077 15.801 -17.472 1.00 92.31 771 TYR A C 1
ATOM 5796 O O . TYR A 1 771 ? 28.553 15.992 -16.351 1.00 92.31 771 TYR A O 1
ATOM 5804 N N . ILE A 1 772 ? 27.363 14.702 -17.743 1.00 90.69 772 ILE A N 1
ATOM 5805 C CA . ILE A 1 772 ? 27.170 13.647 -16.739 1.00 90.69 772 ILE A CA 1
ATOM 5806 C C . ILE A 1 772 ? 28.464 12.814 -16.683 1.00 90.69 772 ILE A C 1
ATOM 5808 O O . ILE A 1 772 ? 28.844 12.208 -17.692 1.00 90.69 772 ILE A O 1
ATOM 5812 N N . PRO A 1 773 ? 29.174 12.770 -15.539 1.00 85.69 773 PRO A N 1
ATOM 5813 C CA . PRO A 1 773 ? 30.453 12.075 -15.448 1.00 85.69 773 PRO A CA 1
ATOM 5814 C C . PRO A 1 773 ? 30.251 10.558 -15.509 1.00 85.69 773 PRO A C 1
ATOM 5816 O O . PRO A 1 773 ? 29.292 10.039 -14.935 1.00 85.69 773 PRO A O 1
ATOM 5819 N N . THR A 1 774 ? 31.186 9.825 -16.128 1.00 82.75 774 THR A N 1
ATOM 5820 C CA . THR A 1 774 ? 31.249 8.369 -15.930 1.00 82.75 774 THR A CA 1
ATOM 5821 C C . THR A 1 774 ? 31.582 8.121 -14.448 1.00 82.75 774 THR A C 1
ATOM 5823 O O . THR A 1 774 ? 32.639 8.556 -13.987 1.00 82.75 774 THR A O 1
ATOM 5826 N N . PRO A 1 775 ? 30.706 7.465 -13.671 1.00 80.62 775 PRO A N 1
ATOM 5827 C CA . PRO A 1 775 ? 30.893 7.300 -12.232 1.00 80.62 775 PRO A CA 1
ATOM 5828 C C . PRO A 1 775 ? 31.902 6.188 -11.918 1.00 80.62 775 PRO A C 1
ATOM 5830 O O . PRO A 1 775 ? 31.864 5.112 -12.520 1.00 80.62 775 PRO A O 1
ATOM 5833 N N . GLU A 1 776 ? 32.757 6.402 -10.914 1.00 80.62 776 GLU A N 1
ATOM 5834 C CA . GLU A 1 776 ? 33.632 5.344 -10.400 1.00 80.62 776 GLU A CA 1
ATOM 5835 C C . GLU A 1 776 ? 32.786 4.190 -9.832 1.00 80.62 776 GLU A C 1
ATOM 5837 O O . GLU A 1 776 ? 31.960 4.369 -8.934 1.00 80.62 776 GLU A O 1
ATOM 5842 N N . ARG A 1 777 ? 32.962 2.988 -10.392 1.00 81.88 777 ARG A N 1
ATOM 5843 C CA . ARG A 1 777 ? 32.221 1.783 -9.999 1.00 81.88 777 ARG A CA 1
ATOM 5844 C C . ARG A 1 777 ? 33.016 1.012 -8.949 1.00 81.88 777 ARG A C 1
ATOM 5846 O O . ARG A 1 777 ? 34.152 0.624 -9.195 1.00 81.88 777 ARG A O 1
ATOM 5853 N N . GLU A 1 778 ? 32.409 0.721 -7.801 1.00 82.88 778 GLU A N 1
ATOM 5854 C CA . GLU A 1 778 ? 33.075 0.029 -6.685 1.00 82.88 778 GLU A CA 1
ATOM 5855 C C . GLU A 1 778 ? 33.168 -1.499 -6.905 1.00 82.88 778 GLU A C 1
ATOM 5857 O O . GLU A 1 778 ? 32.676 -2.295 -6.104 1.00 82.88 778 GLU A O 1
ATOM 5862 N N . THR A 1 779 ? 33.780 -1.933 -8.012 1.00 84.00 779 THR A N 1
ATOM 5863 C CA . THR A 1 779 ? 33.853 -3.346 -8.436 1.00 84.00 779 THR A CA 1
ATOM 5864 C C . THR A 1 779 ? 34.681 -4.245 -7.519 1.00 84.00 779 THR A C 1
ATOM 5866 O O . THR A 1 779 ? 34.478 -5.457 -7.523 1.00 84.00 779 THR A O 1
ATOM 5869 N N . ASP A 1 780 ? 35.582 -3.666 -6.724 1.00 83.94 780 ASP A N 1
ATOM 5870 C CA . ASP A 1 780 ? 36.472 -4.398 -5.810 1.00 83.94 780 ASP A CA 1
ATOM 5871 C C . ASP A 1 780 ? 35.819 -4.714 -4.452 1.00 83.94 780 ASP A C 1
ATOM 5873 O O . ASP A 1 780 ? 36.357 -5.487 -3.654 1.00 83.94 780 ASP A O 1
ATOM 5877 N N . LYS A 1 781 ? 34.654 -4.119 -4.165 1.00 88.06 781 LYS A N 1
ATOM 5878 C CA . LYS A 1 781 ? 33.874 -4.413 -2.957 1.00 88.06 781 LYS A CA 1
ATOM 5879 C C . LYS A 1 781 ? 33.093 -5.732 -3.094 1.00 88.06 781 LYS A C 1
ATOM 5881 O O . LYS A 1 781 ? 32.890 -6.229 -4.202 1.00 88.06 781 LYS A O 1
ATOM 5886 N N . PRO A 1 782 ? 32.614 -6.326 -1.986 1.00 90.94 782 PRO A N 1
ATOM 5887 C CA . PRO A 1 782 ? 31.709 -7.470 -2.051 1.00 90.94 782 PRO A CA 1
ATOM 5888 C C . PRO A 1 782 ? 30.437 -7.141 -2.848 1.00 90.94 782 PRO A C 1
ATOM 5890 O O . PRO A 1 782 ? 29.876 -6.059 -2.699 1.00 90.94 782 PRO A O 1
ATOM 5893 N N . PHE A 1 783 ? 29.963 -8.089 -3.661 1.00 94.12 783 PHE A N 1
ATOM 5894 C CA . PHE A 1 783 ? 28.755 -7.918 -4.475 1.00 94.12 783 PHE A CA 1
ATOM 5895 C C . PHE A 1 783 ? 27.534 -7.494 -3.640 1.00 94.12 783 PHE A C 1
ATOM 5897 O O . PHE A 1 783 ? 27.240 -8.127 -2.623 1.00 94.12 783 PHE A O 1
ATOM 5904 N N . LEU A 1 784 ? 26.792 -6.487 -4.112 1.00 92.50 784 LEU A N 1
ATOM 5905 C CA . LEU A 1 784 ? 25.449 -6.139 -3.641 1.00 92.50 784 LEU A CA 1
ATOM 5906 C C . LEU A 1 784 ? 24.587 -5.598 -4.794 1.00 92.50 784 LEU A C 1
ATOM 5908 O O . LEU A 1 784 ? 24.980 -4.667 -5.497 1.00 92.50 784 LEU A O 1
ATOM 5912 N N . LEU A 1 785 ? 23.385 -6.154 -4.939 1.00 92.62 785 LEU A N 1
ATOM 5913 C CA . LEU A 1 785 ? 22.301 -5.696 -5.811 1.00 92.62 785 LEU A CA 1
ATOM 5914 C C . LEU A 1 785 ? 21.066 -5.385 -4.959 1.00 92.62 785 LEU A C 1
ATOM 5916 O O . LEU A 1 785 ? 20.660 -6.205 -4.131 1.00 92.62 785 LEU A O 1
ATOM 5920 N N . ALA A 1 786 ? 20.451 -4.222 -5.170 1.00 89.00 786 ALA A N 1
ATOM 5921 C CA . ALA A 1 786 ? 19.173 -3.878 -4.552 1.00 89.00 786 ALA A CA 1
ATOM 5922 C C . ALA A 1 786 ? 18.021 -4.434 -5.400 1.00 89.00 786 ALA A C 1
ATOM 5924 O O . ALA A 1 786 ? 17.934 -4.137 -6.588 1.00 89.00 786 ALA A O 1
ATOM 5925 N N . VAL A 1 787 ? 17.140 -5.250 -4.809 1.00 89.38 787 VAL A N 1
ATOM 5926 C CA . VAL A 1 787 ? 16.029 -5.876 -5.542 1.00 89.38 787 VAL A CA 1
ATOM 5927 C C . VAL A 1 787 ? 14.966 -4.828 -5.840 1.00 89.38 787 VAL A C 1
ATOM 5929 O O . VAL A 1 787 ? 14.347 -4.276 -4.923 1.00 89.38 787 VAL A O 1
ATOM 5932 N N . GLU A 1 788 ? 14.760 -4.578 -7.125 1.00 79.44 788 GLU A N 1
ATOM 5933 C CA . GLU A 1 788 ? 13.737 -3.696 -7.672 1.00 79.44 788 GLU A CA 1
ATOM 5934 C C . GLU A 1 788 ? 12.432 -4.465 -7.907 1.00 79.44 788 GLU A C 1
ATOM 5936 O O . GLU A 1 788 ? 11.401 -4.074 -7.366 1.00 79.44 788 GLU A O 1
ATOM 5941 N N . ASP A 1 789 ? 12.484 -5.582 -8.639 1.00 79.25 789 ASP A N 1
ATOM 5942 C CA . ASP A 1 789 ? 11.317 -6.419 -8.948 1.00 79.25 789 ASP A CA 1
ATOM 5943 C C . ASP A 1 789 ? 11.684 -7.917 -9.022 1.00 79.25 789 ASP A C 1
ATOM 5945 O O . ASP A 1 789 ? 12.863 -8.294 -9.022 1.00 79.25 789 ASP A O 1
ATOM 5949 N N . VAL A 1 790 ? 10.677 -8.796 -9.010 1.00 83.75 790 VAL A N 1
ATOM 5950 C CA . VAL A 1 790 ? 10.834 -10.256 -8.905 1.00 83.75 790 VAL A CA 1
ATOM 5951 C C . VAL A 1 790 ? 9.864 -10.981 -9.842 1.00 83.75 790 VAL A C 1
ATOM 5953 O O . VAL A 1 790 ? 8.657 -11.039 -9.616 1.00 83.75 790 VAL A O 1
ATOM 5956 N N . PHE A 1 791 ? 10.414 -11.630 -10.866 1.00 81.12 791 PHE A N 1
ATOM 5957 C CA . PHE A 1 791 ? 9.671 -12.378 -11.880 1.00 81.12 791 PHE A CA 1
ATOM 5958 C C . PHE A 1 791 ? 9.924 -13.884 -11.761 1.00 81.12 791 PHE A C 1
ATOM 5960 O O . PHE A 1 791 ? 11.024 -14.321 -11.430 1.00 81.12 791 PHE A O 1
ATOM 5967 N N . SER A 1 792 ? 8.939 -14.712 -12.116 1.00 78.12 792 SER A N 1
ATOM 5968 C CA . SER A 1 792 ? 9.136 -16.163 -12.246 1.00 78.12 792 SER A CA 1
ATOM 5969 C C . SER A 1 792 ? 9.163 -16.569 -13.716 1.00 78.12 792 SER A C 1
ATOM 5971 O O . SER A 1 792 ? 8.181 -16.384 -14.437 1.00 78.12 792 SER A O 1
ATOM 5973 N N . ILE A 1 793 ? 10.278 -17.145 -14.176 1.00 76.00 793 ILE A N 1
ATOM 5974 C CA . ILE A 1 793 ? 10.379 -17.711 -15.524 1.00 76.00 793 ILE A CA 1
ATOM 5975 C C . ILE A 1 793 ? 10.087 -19.209 -15.445 1.00 76.00 793 ILE A C 1
ATOM 5977 O O . ILE A 1 793 ? 10.884 -19.991 -14.915 1.00 76.00 793 ILE A O 1
ATOM 5981 N N . SER A 1 794 ? 8.954 -19.613 -16.025 1.00 61.97 794 SER A N 1
ATOM 5982 C CA . SER A 1 794 ? 8.515 -21.011 -16.077 1.00 61.97 794 SER A CA 1
ATOM 5983 C C . SER A 1 794 ? 9.620 -21.934 -16.609 1.00 61.97 794 SER A C 1
ATOM 5985 O O . SER A 1 794 ? 10.232 -21.677 -17.648 1.00 61.97 794 SER A O 1
ATOM 5987 N N . GLY A 1 795 ? 9.924 -22.992 -15.853 1.00 63.25 795 GLY A N 1
ATOM 5988 C CA . GLY A 1 795 ? 10.990 -23.948 -16.167 1.00 63.25 795 GLY A CA 1
ATOM 5989 C C . GLY A 1 795 ? 12.432 -23.449 -15.969 1.00 63.25 795 GLY A C 1
ATOM 5990 O O . GLY A 1 795 ? 13.356 -24.211 -16.249 1.00 63.25 795 GLY A O 1
ATOM 5991 N N . ARG A 1 796 ? 12.659 -22.215 -15.487 1.00 69.31 796 ARG A N 1
ATOM 5992 C CA . ARG A 1 796 ? 14.003 -21.694 -15.145 1.00 69.31 796 ARG A CA 1
ATOM 5993 C C . ARG A 1 796 ? 14.151 -21.265 -13.683 1.00 69.31 796 ARG A C 1
ATOM 5995 O O . ARG A 1 796 ? 15.220 -21.485 -13.123 1.00 69.31 796 ARG A O 1
ATOM 6002 N N . GLY A 1 797 ? 13.106 -20.701 -13.076 1.00 76.88 797 GLY A N 1
ATOM 6003 C CA . GLY A 1 797 ? 13.105 -20.229 -11.686 1.00 76.88 797 GLY A CA 1
ATOM 6004 C C . GLY A 1 797 ? 12.922 -18.715 -11.555 1.00 76.88 797 GLY A C 1
ATOM 6005 O O . GLY A 1 797 ? 12.494 -18.045 -12.497 1.00 76.88 797 GLY A O 1
ATOM 6006 N N . THR A 1 798 ? 13.239 -18.197 -10.371 1.00 88.44 798 THR A N 1
ATOM 6007 C CA . THR A 1 798 ? 12.994 -16.806 -9.969 1.00 88.44 798 THR A CA 1
ATOM 6008 C C . THR A 1 798 ? 14.117 -15.885 -10.439 1.00 88.44 798 THR A C 1
ATOM 6010 O O . THR A 1 798 ? 15.291 -16.127 -10.150 1.00 88.44 798 THR A O 1
ATOM 6013 N N . VAL A 1 799 ? 13.753 -14.833 -11.170 1.00 89.75 799 VAL A N 1
ATOM 6014 C CA . VAL A 1 799 ? 14.636 -13.748 -11.602 1.00 89.75 799 VAL A CA 1
ATOM 6015 C C . VAL A 1 799 ? 14.335 -12.515 -10.769 1.00 89.75 799 VAL A C 1
ATOM 6017 O O . VAL A 1 799 ? 13.231 -11.983 -10.833 1.00 89.75 799 VAL A O 1
ATOM 6020 N N . CYS A 1 800 ? 15.333 -12.039 -10.038 1.00 89.75 800 CYS A N 1
ATOM 6021 C CA . CYS A 1 800 ? 15.274 -10.760 -9.340 1.00 89.75 800 CYS A CA 1
ATOM 6022 C C . CYS A 1 800 ? 15.955 -9.711 -10.223 1.00 89.75 800 CYS A C 1
ATOM 6024 O O . CYS A 1 800 ? 17.098 -9.929 -10.633 1.00 89.75 800 CYS A O 1
ATOM 6026 N N . THR A 1 801 ? 15.281 -8.606 -10.538 1.00 86.94 801 THR A N 1
ATOM 6027 C CA . THR A 1 801 ? 15.890 -7.478 -11.255 1.00 86.94 801 THR A CA 1
ATOM 6028 C C . THR A 1 801 ? 16.377 -6.415 -10.286 1.00 86.94 801 THR A C 1
ATOM 6030 O O . THR A 1 801 ? 15.837 -6.246 -9.190 1.00 86.94 801 THR A O 1
ATOM 6033 N N . GLY A 1 802 ? 17.414 -5.697 -10.698 1.00 84.25 802 GLY A N 1
ATOM 6034 C CA . GLY A 1 802 ? 17.868 -4.497 -10.020 1.00 84.25 802 GLY A CA 1
ATOM 6035 C C . GLY A 1 802 ? 19.264 -4.078 -10.447 1.00 84.25 802 GLY A C 1
ATOM 6036 O O . GLY A 1 802 ? 19.960 -4.765 -11.200 1.00 84.25 802 GLY A O 1
ATOM 6037 N N . ARG A 1 803 ? 19.676 -2.930 -9.927 1.00 84.38 803 ARG A N 1
ATOM 6038 C CA . ARG A 1 803 ? 20.999 -2.355 -10.134 1.00 84.38 803 ARG A CA 1
ATOM 6039 C C . ARG A 1 803 ? 22.026 -3.020 -9.217 1.00 84.38 803 ARG A C 1
ATOM 6041 O O . ARG A 1 803 ? 21.806 -3.118 -8.007 1.00 84.38 803 ARG A O 1
ATOM 6048 N N . VAL A 1 804 ? 23.162 -3.449 -9.770 1.00 88.81 804 VAL A N 1
ATOM 6049 C CA . VAL A 1 804 ? 24.345 -3.794 -8.964 1.00 88.81 804 VAL A CA 1
ATOM 6050 C C . VAL A 1 804 ? 24.932 -2.493 -8.420 1.00 88.81 804 VAL A C 1
ATOM 6052 O O . VAL A 1 804 ? 25.373 -1.650 -9.196 1.00 88.81 804 VAL A O 1
ATOM 6055 N N . GLU A 1 805 ? 24.943 -2.307 -7.103 1.00 84.31 805 GLU A N 1
ATOM 6056 C CA . GLU A 1 805 ? 25.511 -1.104 -6.479 1.00 84.31 805 GLU A CA 1
ATOM 6057 C C . GLU A 1 805 ? 27.036 -1.202 -6.355 1.00 84.31 805 GLU A C 1
ATOM 6059 O O . GLU A 1 805 ? 27.750 -0.254 -6.669 1.00 84.31 805 GLU A O 1
ATOM 6064 N N . GLN A 1 806 ? 27.531 -2.362 -5.919 1.00 88.00 806 GLN A N 1
ATOM 6065 C CA . GLN A 1 806 ? 28.945 -2.608 -5.629 1.00 88.00 806 GLN A CA 1
ATOM 6066 C C . GLN A 1 806 ? 29.331 -4.058 -5.958 1.00 88.00 806 GLN A C 1
ATOM 6068 O O . GLN A 1 806 ? 28.482 -4.956 -5.984 1.00 88.00 806 GLN A O 1
ATOM 6073 N N . GLY A 1 807 ? 30.619 -4.279 -6.218 1.00 91.00 807 GLY A N 1
ATOM 6074 C CA . GLY A 1 807 ? 31.198 -5.571 -6.580 1.00 91.00 807 GLY A CA 1
ATOM 6075 C C . GLY A 1 807 ? 30.885 -6.057 -7.997 1.00 91.00 807 GLY A C 1
ATOM 6076 O O . GLY A 1 807 ? 30.540 -5.285 -8.892 1.00 91.00 807 GLY A O 1
ATOM 6077 N N . ILE A 1 808 ? 31.028 -7.368 -8.207 1.00 90.31 808 ILE A N 1
ATOM 6078 C CA . ILE A 1 808 ? 30.695 -8.066 -9.456 1.00 90.31 808 ILE A CA 1
ATOM 6079 C C . ILE A 1 808 ? 30.003 -9.384 -9.098 1.00 90.31 808 ILE A C 1
ATOM 6081 O O . ILE A 1 808 ? 30.517 -10.131 -8.268 1.00 90.31 808 ILE A O 1
ATOM 6085 N N . VAL A 1 809 ? 28.881 -9.698 -9.751 1.00 92.62 809 VAL A N 1
ATOM 6086 C CA . VAL A 1 809 ? 28.232 -11.019 -9.677 1.00 92.62 809 VAL A CA 1
ATOM 6087 C C . VAL A 1 809 ? 28.563 -11.862 -10.902 1.00 92.62 809 VAL A C 1
ATOM 6089 O O . VAL A 1 809 ? 28.525 -11.372 -12.030 1.00 92.62 809 VAL A O 1
ATOM 6092 N N . LYS A 1 810 ? 28.863 -13.146 -10.703 1.00 92.69 810 LYS A N 1
ATOM 6093 C CA . LYS A 1 810 ? 29.204 -14.108 -11.758 1.00 92.69 810 LYS A CA 1
ATOM 6094 C C . LYS A 1 810 ? 28.307 -15.344 -11.677 1.00 92.69 810 LYS A C 1
ATOM 6096 O O . LYS A 1 810 ? 27.722 -15.689 -10.648 1.00 92.69 810 LYS A O 1
ATOM 6101 N N . LYS A 1 811 ? 28.140 -16.026 -12.812 1.00 91.50 811 LYS A N 1
ATOM 6102 C CA . LYS A 1 811 ? 27.328 -17.248 -12.873 1.00 91.50 811 LYS A CA 1
ATOM 6103 C C . LYS A 1 811 ? 28.040 -18.399 -12.155 1.00 91.50 811 LYS A C 1
ATOM 6105 O O . LYS A 1 811 ? 29.017 -18.940 -12.669 1.00 91.50 811 LYS A O 1
ATOM 6110 N N . GLY A 1 812 ? 27.473 -18.827 -11.032 1.00 89.69 812 GLY A N 1
ATOM 6111 C CA . GLY A 1 812 ? 28.024 -19.844 -10.137 1.00 89.69 812 GLY A CA 1
ATOM 6112 C C . GLY A 1 812 ? 28.191 -19.358 -8.697 1.00 89.69 812 GLY A C 1
ATOM 6113 O O . GLY A 1 812 ? 28.328 -20.199 -7.813 1.00 89.69 812 GLY A O 1
ATOM 6114 N N . ASP A 1 813 ? 28.129 -18.046 -8.462 1.00 93.12 813 ASP A N 1
ATOM 6115 C CA . ASP A 1 813 ? 28.372 -17.453 -7.147 1.00 93.12 813 ASP A CA 1
ATOM 6116 C C . ASP A 1 813 ? 27.270 -17.809 -6.141 1.00 93.12 813 ASP A C 1
ATOM 6118 O O . ASP A 1 813 ? 26.075 -17.786 -6.465 1.00 93.12 813 ASP A O 1
ATOM 6122 N N . GLU A 1 814 ? 27.675 -18.108 -4.903 1.00 94.25 814 GLU A N 1
ATOM 6123 C CA . GLU A 1 814 ? 26.768 -18.151 -3.756 1.00 94.25 814 GLU A CA 1
ATOM 6124 C C . GLU A 1 814 ? 26.415 -16.727 -3.316 1.00 94.25 814 GLU A C 1
ATOM 6126 O O . GLU A 1 814 ? 27.281 -15.855 -3.257 1.00 94.25 814 GLU A O 1
ATOM 6131 N N . VAL A 1 815 ? 25.149 -16.501 -2.969 1.00 94.62 815 VAL A N 1
ATOM 6132 C CA . VAL A 1 815 ? 24.631 -15.199 -2.528 1.00 94.62 815 VAL A CA 1
ATOM 6133 C C . VAL A 1 815 ? 23.706 -15.345 -1.324 1.00 94.62 815 VAL A C 1
ATOM 6135 O O . VAL A 1 815 ? 23.058 -16.380 -1.143 1.00 94.62 815 VAL A O 1
ATOM 6138 N N . GLU A 1 816 ? 23.615 -14.292 -0.518 1.00 93.81 816 GLU A N 1
ATOM 6139 C CA . GLU A 1 816 ? 22.637 -14.141 0.558 1.00 93.81 816 GLU A CA 1
ATOM 6140 C C . GLU A 1 816 ? 21.592 -13.077 0.201 1.00 93.81 816 GLU A C 1
ATOM 6142 O O . GLU A 1 816 ? 21.917 -12.024 -0.342 1.00 93.81 816 GLU A O 1
ATOM 6147 N N . ILE A 1 817 ? 20.325 -13.365 0.507 1.00 93.62 817 ILE A N 1
ATOM 6148 C CA . ILE A 1 817 ? 19.187 -12.460 0.320 1.00 93.62 817 ILE A CA 1
ATOM 6149 C C . ILE A 1 817 ? 18.762 -11.936 1.695 1.00 93.62 817 ILE A C 1
ATOM 6151 O O . ILE A 1 817 ? 18.444 -12.728 2.590 1.00 93.62 817 ILE A O 1
ATOM 6155 N N . LEU A 1 818 ? 18.779 -10.612 1.866 1.00 91.19 818 LEU A N 1
ATOM 6156 C CA . LEU A 1 818 ? 18.659 -9.919 3.155 1.00 91.19 818 LEU A CA 1
ATOM 6157 C C . LEU A 1 818 ? 17.607 -8.799 3.117 1.00 91.19 818 LEU A C 1
ATOM 6159 O O . LEU A 1 818 ? 17.411 -8.153 2.092 1.00 91.19 818 LEU A O 1
ATOM 6163 N N . GLY A 1 819 ? 16.975 -8.515 4.260 1.00 85.94 819 GLY A N 1
ATOM 6164 C CA . GLY A 1 819 ? 16.036 -7.396 4.435 1.00 85.94 819 GLY A CA 1
ATOM 6165 C C . GLY A 1 819 ? 14.576 -7.815 4.636 1.00 85.94 819 GLY A C 1
ATOM 6166 O O . GLY A 1 819 ? 14.258 -9.008 4.700 1.00 85.94 819 GLY A O 1
ATOM 6167 N N . ARG A 1 820 ? 13.680 -6.819 4.749 1.00 79.88 820 ARG A N 1
ATOM 6168 C CA . ARG A 1 820 ? 12.238 -6.984 5.047 1.00 79.88 820 ARG A CA 1
ATOM 6169 C C . ARG A 1 820 ? 11.957 -7.796 6.328 1.00 79.88 820 ARG A C 1
ATOM 6171 O O . ARG A 1 820 ? 10.930 -8.460 6.426 1.00 79.88 820 ARG A O 1
ATOM 6178 N N . GLY A 1 821 ? 12.881 -7.801 7.296 1.00 69.50 821 GLY A N 1
ATOM 6179 C CA . GLY A 1 821 ? 12.761 -8.585 8.537 1.00 69.50 821 GLY A CA 1
ATOM 6180 C C . GLY A 1 821 ? 12.748 -10.113 8.358 1.00 69.50 821 GLY A C 1
ATOM 6181 O O . GLY A 1 821 ? 12.563 -10.840 9.334 1.00 69.50 821 GLY A O 1
ATOM 6182 N N . LYS A 1 822 ? 12.953 -10.627 7.137 1.00 77.94 822 LYS A N 1
ATOM 6183 C CA . LYS A 1 822 ? 13.029 -12.069 6.874 1.00 77.94 822 LYS A CA 1
ATOM 6184 C C . LYS A 1 822 ? 14.397 -12.619 7.287 1.00 77.94 822 LYS A C 1
ATOM 6186 O O . LYS A 1 822 ? 15.405 -11.915 7.261 1.00 77.94 822 LYS A O 1
ATOM 6191 N N . LYS A 1 823 ? 14.438 -13.907 7.648 1.00 81.38 823 LYS A N 1
ATOM 6192 C CA . LYS A 1 823 ? 15.704 -14.615 7.897 1.00 81.38 823 LYS A CA 1
ATOM 6193 C C . LYS A 1 823 ? 16.545 -14.645 6.607 1.00 81.38 823 LYS A C 1
ATOM 6195 O O . LYS A 1 823 ? 15.951 -14.864 5.550 1.00 81.38 823 LYS A O 1
ATOM 6200 N N . PRO A 1 824 ? 17.883 -14.491 6.688 1.00 86.12 824 PRO A N 1
ATOM 6201 C CA . PRO A 1 824 ? 18.771 -14.617 5.535 1.00 86.12 824 PRO A CA 1
ATOM 6202 C C . PRO A 1 824 ? 18.536 -15.916 4.761 1.00 86.12 824 PRO A C 1
ATOM 6204 O O . PRO A 1 824 ? 18.483 -16.994 5.357 1.00 86.12 824 PRO A O 1
ATOM 6207 N N . GLN A 1 825 ? 18.413 -15.816 3.438 1.00 88.88 825 GLN A N 1
ATOM 6208 C CA . GLN A 1 825 ? 18.285 -16.973 2.546 1.00 88.88 825 GLN A CA 1
ATOM 6209 C C . GLN A 1 825 ? 19.534 -17.096 1.679 1.00 88.88 825 GLN A C 1
ATOM 6211 O O . GLN A 1 825 ? 20.044 -16.085 1.206 1.00 88.88 825 GLN A O 1
ATOM 6216 N N . LYS A 1 826 ? 20.018 -18.319 1.447 1.00 91.75 826 LYS A N 1
ATOM 6217 C CA . LYS A 1 826 ? 21.157 -18.587 0.556 1.00 91.75 826 LYS A CA 1
ATOM 6218 C C . LYS A 1 826 ? 20.671 -19.084 -0.799 1.00 91.75 826 LYS A C 1
ATOM 6220 O O . LYS A 1 826 ? 19.781 -19.929 -0.861 1.00 91.75 826 LYS A O 1
ATOM 6225 N N . SER A 1 827 ? 21.284 -18.596 -1.871 1.00 92.38 827 SER A N 1
ATOM 6226 C CA . SER A 1 827 ? 21.027 -19.040 -3.244 1.00 92.38 827 SER A CA 1
ATOM 6227 C C . SER A 1 827 ? 22.325 -19.118 -4.048 1.00 92.38 827 SER A C 1
ATOM 6229 O O . SER A 1 827 ? 23.391 -18.747 -3.565 1.00 92.38 827 SER A O 1
ATOM 6231 N N . VAL A 1 828 ? 22.224 -19.607 -5.284 1.00 92.81 828 VAL A N 1
ATOM 6232 C CA . VAL A 1 828 ? 23.316 -19.642 -6.263 1.00 92.81 828 VAL A CA 1
ATOM 6233 C C . VAL A 1 828 ? 22.839 -18.983 -7.550 1.00 92.81 828 VAL A C 1
ATOM 6235 O O . VAL A 1 828 ? 21.755 -19.311 -8.047 1.00 92.81 828 VAL A O 1
ATOM 6238 N N . ILE A 1 829 ? 23.646 -18.083 -8.109 1.00 93.69 829 ILE A N 1
ATOM 6239 C CA . ILE A 1 829 ? 23.317 -17.372 -9.348 1.00 93.69 829 ILE A CA 1
ATOM 6240 C C . ILE A 1 829 ? 23.510 -18.296 -10.551 1.00 93.69 829 ILE A C 1
ATOM 6242 O O . ILE A 1 829 ? 24.616 -18.720 -10.881 1.00 93.69 829 ILE A O 1
ATOM 6246 N N . THR A 1 830 ? 22.413 -18.619 -11.238 1.00 90.19 830 THR A N 1
ATOM 6247 C CA . THR A 1 830 ? 22.402 -19.568 -12.371 1.00 90.19 830 THR A CA 1
ATOM 6248 C C . THR A 1 830 ? 22.269 -18.908 -13.740 1.00 90.19 830 THR A C 1
ATOM 6250 O O . THR A 1 830 ? 22.402 -19.577 -14.770 1.00 90.19 830 THR A O 1
ATOM 6253 N N . GLY A 1 831 ? 22.086 -17.594 -13.776 1.00 88.56 831 GLY A N 1
ATOM 6254 C CA . GLY A 1 831 ? 22.054 -16.769 -14.976 1.00 88.56 831 GLY A CA 1
ATOM 6255 C C . GLY A 1 831 ? 22.064 -15.295 -14.594 1.00 88.56 831 GLY A C 1
ATOM 6256 O O . GLY A 1 831 ? 21.566 -14.937 -13.530 1.00 88.56 831 GLY A O 1
ATOM 6257 N N . ILE A 1 832 ? 22.644 -14.472 -15.460 1.00 90.31 832 ILE A N 1
ATOM 6258 C CA . ILE A 1 832 ? 22.674 -13.013 -15.362 1.00 90.31 832 ILE A CA 1
ATOM 6259 C C . ILE A 1 832 ? 22.242 -12.515 -16.739 1.00 90.31 832 ILE A C 1
ATOM 6261 O O . ILE A 1 832 ? 22.679 -13.071 -17.751 1.00 90.31 832 ILE A O 1
ATOM 6265 N N . ARG A 1 833 ? 21.348 -11.531 -16.793 1.00 83.50 833 ARG A N 1
ATOM 6266 C CA . ARG A 1 833 ? 20.768 -11.037 -18.043 1.00 83.50 833 ARG A CA 1
ATOM 6267 C C . ARG A 1 833 ? 20.524 -9.535 -17.969 1.00 83.50 833 ARG A C 1
ATOM 6269 O O . AR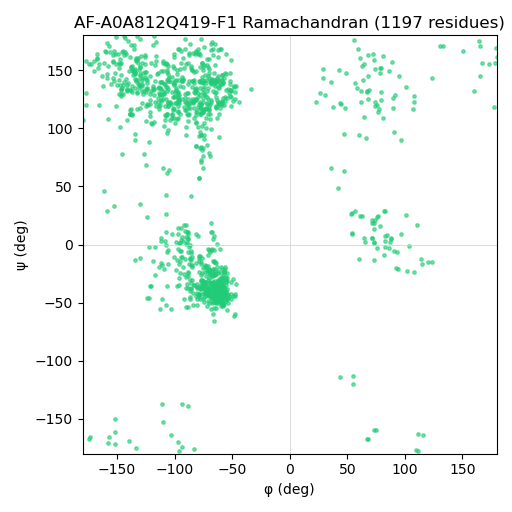G A 1 833 ? 19.991 -9.056 -16.978 1.00 83.50 833 ARG A O 1
ATOM 6276 N N . MET A 1 834 ? 20.851 -8.827 -19.039 1.00 77.56 834 MET A N 1
ATOM 6277 C CA . MET A 1 834 ? 20.549 -7.410 -19.259 1.00 77.56 834 MET A CA 1
ATOM 6278 C C . MET A 1 834 ? 19.864 -7.312 -20.621 1.00 77.56 834 MET A C 1
ATOM 6280 O O . MET A 1 834 ? 20.338 -7.943 -21.561 1.00 77.56 834 MET A O 1
ATOM 6284 N N . PHE A 1 835 ? 18.714 -6.633 -20.702 1.00 62.53 835 PHE A N 1
ATOM 6285 C CA . PHE A 1 835 ? 17.927 -6.424 -21.932 1.00 62.53 835 PHE A CA 1
ATOM 6286 C C . PHE A 1 835 ? 17.949 -7.624 -22.908 1.00 62.53 835 PHE A C 1
ATOM 6288 O O . PHE A 1 835 ? 18.541 -7.610 -23.982 1.00 62.53 835 PHE A O 1
ATOM 6295 N N . ASN A 1 836 ? 17.361 -8.743 -22.459 1.00 64.75 836 ASN A N 1
ATOM 6296 C CA . ASN A 1 836 ? 17.329 -10.062 -23.124 1.00 64.75 836 ASN A CA 1
ATOM 6297 C C . ASN A 1 836 ? 18.675 -10.764 -23.424 1.00 64.75 836 ASN A C 1
ATOM 6299 O O . ASN A 1 836 ? 18.668 -11.976 -23.670 1.00 64.75 836 ASN A O 1
ATOM 6303 N N . THR A 1 837 ? 19.810 -10.078 -23.312 1.00 70.75 837 THR A N 1
ATOM 6304 C CA . THR A 1 837 ? 21.167 -10.603 -23.511 1.00 70.75 837 THR A CA 1
ATOM 6305 C C . THR A 1 837 ? 21.665 -11.332 -22.258 1.00 70.75 837 THR A C 1
ATOM 6307 O O . THR A 1 837 ? 21.682 -10.770 -21.165 1.00 70.75 837 THR A O 1
ATOM 6310 N N . ASP A 1 838 ? 22.088 -12.595 -22.393 1.00 79.31 838 ASP A N 1
ATOM 6311 C CA . ASP A 1 838 ? 22.695 -13.352 -21.287 1.00 79.31 838 ASP A CA 1
ATOM 6312 C C . ASP A 1 838 ? 24.158 -12.913 -21.073 1.00 79.31 838 ASP A C 1
ATOM 6314 O O . ASP A 1 838 ? 24.993 -13.066 -21.970 1.00 79.31 838 ASP A O 1
ATOM 6318 N N . LEU A 1 839 ? 24.475 -12.407 -19.878 1.00 79.25 839 LEU A N 1
ATOM 6319 C CA . LEU A 1 839 ? 25.795 -11.885 -19.511 1.00 79.25 839 LEU A CA 1
ATOM 6320 C C . LEU A 1 839 ? 26.702 -12.964 -18.878 1.00 79.25 839 LEU A C 1
ATOM 6322 O O . LEU A 1 839 ? 26.203 -13.892 -18.231 1.00 79.25 839 LEU A O 1
ATOM 6326 N N . PRO A 1 840 ? 28.041 -12.855 -19.017 1.00 77.69 840 PRO A N 1
ATOM 6327 C CA . PRO A 1 840 ? 28.984 -13.698 -18.278 1.00 77.69 840 PRO A CA 1
ATOM 6328 C C . PRO A 1 840 ? 29.075 -13.304 -16.792 1.00 77.69 840 PRO A C 1
ATOM 6330 O O . PRO A 1 840 ? 29.166 -14.177 -15.926 1.00 77.69 840 PRO A O 1
ATOM 6333 N N . GLU A 1 841 ? 29.024 -12.001 -16.518 1.00 86.19 841 GLU A N 1
ATOM 6334 C CA . GLU A 1 841 ? 29.092 -11.361 -15.205 1.00 86.19 841 GLU A CA 1
ATOM 6335 C C . GLU A 1 841 ? 28.358 -10.012 -15.242 1.00 86.19 841 GLU A C 1
ATOM 6337 O O . GLU A 1 841 ? 28.162 -9.448 -16.318 1.00 86.19 841 GLU A O 1
ATOM 6342 N N . GLY A 1 842 ? 27.919 -9.526 -14.080 1.00 86.00 842 GLY A N 1
ATOM 6343 C CA . GLY A 1 842 ? 27.281 -8.223 -13.891 1.00 86.00 842 GLY A CA 1
ATOM 6344 C C . GLY A 1 842 ? 28.103 -7.374 -12.917 1.00 86.00 842 GLY A C 1
ATOM 6345 O O . GLY A 1 842 ? 28.074 -7.667 -11.719 1.00 86.00 842 GLY A O 1
ATOM 6346 N N . PRO A 1 843 ? 28.870 -6.378 -13.391 1.00 87.19 843 PRO A N 1
ATOM 6347 C CA . PRO A 1 843 ? 29.645 -5.485 -12.534 1.00 87.19 843 PRO A CA 1
ATOM 6348 C C . PRO A 1 843 ? 28.792 -4.345 -11.957 1.00 87.19 843 PRO A C 1
ATOM 6350 O O . PRO A 1 843 ? 27.702 -4.049 -12.450 1.00 87.19 843 PRO A O 1
ATOM 6353 N N . ALA A 1 844 ? 29.308 -3.684 -10.920 1.00 85.88 844 ALA A N 1
ATOM 6354 C CA . ALA A 1 844 ? 28.718 -2.488 -10.327 1.00 85.88 844 ALA A CA 1
ATOM 6355 C C . ALA A 1 844 ? 28.334 -1.434 -11.381 1.00 85.88 844 ALA A C 1
ATOM 6357 O O . ALA A 1 844 ? 29.081 -1.151 -12.319 1.00 85.88 844 ALA A O 1
ATOM 6358 N N . GLY A 1 845 ? 27.143 -0.861 -11.218 1.00 78.19 845 GLY A N 1
ATOM 6359 C CA . GLY A 1 845 ? 26.502 0.043 -12.165 1.00 78.19 845 GLY A CA 1
ATOM 6360 C C . GLY A 1 845 ? 25.541 -0.618 -13.152 1.00 78.19 845 GLY A C 1
ATOM 6361 O O . GLY A 1 845 ? 24.684 0.086 -13.672 1.00 78.19 845 GLY A O 1
ATOM 6362 N N . TYR A 1 846 ? 25.636 -1.927 -13.410 1.00 81.94 846 TYR A N 1
ATOM 6363 C CA . TYR A 1 846 ? 24.767 -2.594 -14.386 1.00 81.94 846 TYR A CA 1
ATOM 6364 C C . TYR A 1 846 ? 23.392 -2.927 -13.787 1.00 81.94 846 TYR A C 1
ATOM 6366 O O . TYR A 1 846 ? 23.296 -3.505 -12.701 1.00 81.94 846 TYR A O 1
ATOM 6374 N N . THR A 1 847 ? 22.327 -2.641 -14.536 1.00 81.88 847 THR A N 1
ATOM 6375 C CA . THR A 1 847 ? 20.952 -3.055 -14.208 1.00 81.88 847 THR A CA 1
ATOM 6376 C C . THR A 1 847 ? 20.664 -4.432 -14.815 1.00 81.88 847 THR A C 1
ATOM 6378 O O . THR A 1 847 ? 20.652 -4.604 -16.035 1.00 81.88 847 THR A O 1
ATOM 6381 N N . VAL A 1 848 ? 20.502 -5.453 -13.964 1.00 87.25 848 VAL A N 1
ATOM 6382 C CA . VAL A 1 848 ? 20.494 -6.872 -14.365 1.00 87.25 848 VAL A CA 1
ATOM 6383 C C . VAL A 1 848 ? 19.359 -7.670 -13.726 1.00 87.25 848 VAL A C 1
ATOM 6385 O O . VAL A 1 848 ? 18.984 -7.461 -12.576 1.00 87.25 848 VAL A O 1
ATOM 6388 N N . GLY A 1 849 ? 18.858 -8.663 -14.460 1.00 89.25 849 GLY A N 1
ATOM 6389 C CA . GLY A 1 849 ? 18.082 -9.776 -13.924 1.00 89.25 849 GLY A CA 1
ATOM 6390 C C . GLY A 1 849 ? 18.994 -10.941 -13.538 1.00 89.25 849 GLY A C 1
ATOM 6391 O O . GLY A 1 849 ? 19.622 -11.552 -14.409 1.00 89.25 849 GLY A O 1
ATOM 6392 N N . VAL A 1 850 ? 19.045 -11.281 -12.249 1.00 91.44 850 VAL A N 1
ATOM 6393 C CA . VAL A 1 850 ? 19.788 -12.437 -11.721 1.00 91.44 850 VAL A CA 1
ATOM 6394 C C . VAL A 1 850 ? 18.850 -13.611 -11.426 1.00 91.44 850 VAL A C 1
ATOM 6396 O O . VAL A 1 850 ? 17.848 -13.467 -10.732 1.00 91.44 850 VAL A O 1
ATOM 6399 N N . LEU A 1 851 ? 19.164 -14.792 -11.967 1.00 91.69 851 LEU A N 1
ATOM 6400 C CA . LEU A 1 851 ? 18.363 -16.015 -11.819 1.00 91.69 851 LEU A CA 1
ATOM 6401 C C . LEU A 1 851 ? 18.821 -16.815 -10.587 1.00 91.69 851 LEU A C 1
ATOM 6403 O O . LEU A 1 851 ? 19.825 -17.540 -10.639 1.00 91.69 851 LEU A O 1
ATOM 6407 N N . CYS A 1 852 ? 18.072 -16.703 -9.493 1.00 89.88 852 CYS A N 1
ATOM 6408 C CA . CYS A 1 852 ? 18.370 -17.320 -8.201 1.00 89.88 852 CYS A CA 1
ATOM 6409 C C . CYS A 1 852 ? 17.876 -18.774 -8.134 1.00 89.88 852 CYS A C 1
ATOM 6411 O O . CYS A 1 852 ? 16.687 -19.069 -8.279 1.00 89.88 852 CYS A O 1
ATOM 6413 N N . ARG A 1 853 ? 18.789 -19.720 -7.886 1.00 86.88 853 ARG A N 1
ATOM 6414 C CA . ARG A 1 853 ? 18.455 -21.148 -7.783 1.00 86.88 853 ARG A CA 1
ATOM 6415 C C . ARG A 1 853 ? 17.758 -21.486 -6.465 1.00 86.88 853 ARG A C 1
ATOM 6417 O O . ARG A 1 853 ? 18.271 -21.165 -5.397 1.00 86.88 853 ARG A O 1
ATOM 6424 N N . GLY A 1 854 ? 16.667 -22.252 -6.549 1.00 80.88 854 GLY A N 1
ATOM 6425 C CA . GLY A 1 854 ? 16.010 -22.864 -5.384 1.00 80.88 854 GLY A CA 1
ATOM 6426 C C . GLY A 1 854 ? 15.233 -21.887 -4.498 1.00 80.88 854 GLY A C 1
ATOM 6427 O O . GLY A 1 854 ? 14.867 -22.248 -3.386 1.00 80.88 854 GLY A O 1
ATOM 6428 N N . ILE A 1 855 ? 14.999 -20.672 -4.991 1.00 84.31 855 ILE A N 1
ATOM 6429 C CA . ILE A 1 855 ? 14.281 -19.598 -4.311 1.00 84.31 855 ILE A CA 1
ATOM 6430 C C . ILE A 1 855 ? 12.931 -19.406 -5.005 1.00 84.31 855 ILE A C 1
ATOM 6432 O O . ILE A 1 855 ? 12.879 -19.312 -6.232 1.00 84.31 855 ILE A O 1
ATOM 6436 N N . ASP A 1 856 ? 11.848 -19.365 -4.233 1.00 81.12 856 ASP A N 1
ATOM 6437 C CA . ASP A 1 856 ? 10.497 -19.104 -4.746 1.00 81.12 856 ASP A CA 1
ATOM 6438 C C . ASP A 1 856 ? 10.302 -17.609 -5.071 1.00 81.12 856 ASP A C 1
ATOM 6440 O O . ASP A 1 856 ? 10.970 -16.759 -4.477 1.00 81.12 856 ASP A O 1
ATOM 6444 N N . LYS A 1 857 ? 9.362 -17.273 -5.964 1.00 79.06 857 LYS A N 1
ATOM 6445 C CA . LYS A 1 857 ? 8.953 -15.878 -6.208 1.00 79.06 857 LYS A CA 1
ATOM 6446 C C . LYS A 1 857 ? 8.463 -15.257 -4.892 1.00 79.06 857 LYS A C 1
ATOM 6448 O O . LYS A 1 857 ? 8.892 -14.175 -4.518 1.00 79.06 857 LYS A O 1
ATOM 6453 N N . ASP A 1 858 ? 7.681 -16.018 -4.119 1.00 79.88 858 ASP A N 1
ATOM 6454 C CA . ASP A 1 858 ? 7.053 -15.575 -2.869 1.00 79.88 858 ASP A CA 1
ATOM 6455 C C . ASP A 1 858 ? 8.033 -15.599 -1.674 1.00 79.88 858 ASP A C 1
ATOM 6457 O O . ASP A 1 858 ? 7.659 -15.366 -0.517 1.00 79.88 858 ASP A O 1
ATOM 6461 N N . ALA A 1 859 ? 9.319 -15.861 -1.938 1.00 81.12 859 ALA A N 1
ATOM 6462 C CA . ALA A 1 859 ? 10.401 -15.764 -0.968 1.00 81.12 859 ALA A CA 1
ATOM 6463 C C . ALA A 1 859 ? 11.148 -14.416 -1.030 1.00 81.12 859 ALA A C 1
ATOM 6465 O O . ALA A 1 859 ? 11.613 -13.973 0.028 1.00 81.12 859 ALA A O 1
ATOM 6466 N N . VAL A 1 860 ? 11.201 -13.749 -2.197 1.00 85.50 860 VAL A N 1
ATOM 6467 C CA . VAL A 1 860 ? 11.978 -12.513 -2.450 1.00 85.50 860 VAL A CA 1
ATOM 6468 C C . VAL A 1 860 ? 11.076 -11.335 -2.814 1.00 85.50 860 VAL A C 1
ATOM 6470 O O . VAL A 1 860 ? 10.087 -11.499 -3.515 1.00 85.50 860 VAL A O 1
ATOM 6473 N N . PHE A 1 861 ? 11.404 -10.141 -2.317 1.00 83.31 861 PHE A N 1
ATOM 6474 C CA . PHE A 1 861 ? 10.558 -8.949 -2.425 1.00 83.31 861 PHE A CA 1
ATOM 6475 C C . PHE A 1 861 ? 11.390 -7.696 -2.723 1.00 83.31 861 PHE A C 1
ATOM 6477 O O . PHE A 1 861 ? 12.511 -7.562 -2.227 1.00 83.31 861 PHE A O 1
ATOM 6484 N N . ARG A 1 862 ? 10.800 -6.735 -3.449 1.00 83.69 862 ARG A N 1
ATOM 6485 C CA . ARG A 1 862 ? 11.329 -5.368 -3.612 1.00 83.69 862 ARG A CA 1
ATOM 6486 C C . ARG A 1 862 ? 11.740 -4.782 -2.259 1.00 83.69 862 ARG A C 1
ATOM 6488 O O . ARG A 1 862 ? 10.975 -4.841 -1.288 1.00 83.69 862 ARG A O 1
ATOM 6495 N N . GLY A 1 863 ? 12.943 -4.223 -2.178 1.00 80.69 863 GLY A N 1
ATOM 6496 C CA . GLY A 1 863 ? 13.518 -3.726 -0.923 1.00 80.69 863 GLY A CA 1
ATOM 6497 C C . GLY A 1 863 ? 14.296 -4.754 -0.098 1.00 80.69 863 GLY A C 1
ATOM 6498 O O . GLY A 1 863 ? 14.725 -4.457 1.016 1.00 80.69 863 GLY A O 1
ATOM 6499 N N . GLN A 1 864 ? 14.493 -5.964 -0.614 1.00 90.81 864 GLN A N 1
ATOM 6500 C CA . GLN A 1 864 ? 15.594 -6.816 -0.170 1.00 90.81 864 GLN A CA 1
ATOM 6501 C C . GLN A 1 864 ? 16.859 -6.505 -0.979 1.00 90.81 864 GLN A C 1
ATOM 6503 O O . GLN A 1 864 ? 16.794 -5.888 -2.041 1.00 90.81 864 GLN A O 1
ATOM 6508 N N . VAL A 1 865 ? 18.016 -6.936 -0.484 1.00 92.44 865 VAL A N 1
ATOM 6509 C CA . VAL A 1 865 ? 19.273 -6.943 -1.248 1.00 92.44 865 VAL A CA 1
ATOM 6510 C C . VAL A 1 865 ? 19.722 -8.379 -1.474 1.00 92.44 865 VAL A C 1
ATOM 6512 O O . VAL A 1 865 ? 19.492 -9.244 -0.625 1.00 92.44 865 VAL A O 1
ATOM 6515 N N . ILE A 1 866 ? 20.373 -8.622 -2.608 1.00 94.00 866 ILE A N 1
ATOM 6516 C CA . ILE A 1 866 ? 21.103 -9.855 -2.902 1.00 94.00 866 ILE A CA 1
ATOM 6517 C C . ILE A 1 866 ? 22.581 -9.489 -2.862 1.00 94.00 866 ILE A C 1
ATOM 6519 O O . ILE A 1 866 ? 23.014 -8.626 -3.620 1.00 94.00 866 ILE A O 1
ATOM 6523 N N . CYS A 1 867 ? 23.352 -10.107 -1.976 1.00 93.75 867 CYS A N 1
ATOM 6524 C CA . CYS A 1 867 ? 24.758 -9.770 -1.782 1.00 93.75 867 CYS A CA 1
ATOM 6525 C C . CYS A 1 867 ? 25.648 -11.012 -1.677 1.00 93.75 867 CYS A C 1
ATOM 6527 O O . CYS A 1 867 ? 25.165 -12.131 -1.497 1.00 93.75 867 CYS A O 1
ATOM 6529 N N . ALA A 1 868 ? 26.965 -10.821 -1.744 1.00 92.62 868 ALA A N 1
ATOM 6530 C CA . ALA A 1 868 ? 27.909 -11.858 -1.338 1.00 92.62 868 ALA A CA 1
ATOM 6531 C C . ALA A 1 868 ? 27.670 -12.244 0.146 1.00 92.62 868 ALA A C 1
ATOM 6533 O O . ALA A 1 868 ? 27.302 -11.377 0.948 1.00 92.62 868 ALA A O 1
ATOM 6534 N N . PRO A 1 869 ? 27.853 -13.517 0.549 1.00 90.56 869 PRO A N 1
ATOM 6535 C CA . PRO A 1 869 ? 27.554 -13.961 1.909 1.00 90.56 869 PRO A CA 1
ATOM 6536 C C . PRO A 1 869 ? 28.304 -13.159 2.981 1.00 90.56 869 PRO A C 1
ATOM 6538 O O . PRO A 1 869 ? 29.525 -13.028 2.932 1.00 90.56 869 PRO A O 1
ATOM 6541 N N . GLY A 1 870 ? 27.570 -12.615 3.954 1.00 83.25 870 GLY A N 1
ATOM 6542 C CA . GLY A 1 870 ? 28.113 -11.770 5.021 1.00 83.25 870 GLY A CA 1
ATOM 6543 C C . GLY A 1 870 ? 28.575 -10.359 4.617 1.00 83.25 870 GLY A C 1
ATOM 6544 O O . GLY A 1 870 ? 29.114 -9.661 5.476 1.00 83.25 870 GLY A O 1
ATOM 6545 N N . ALA A 1 871 ? 28.365 -9.920 3.368 1.00 83.56 871 ALA A N 1
ATOM 6546 C CA . ALA A 1 871 ? 28.799 -8.604 2.875 1.00 83.56 871 ALA A CA 1
ATOM 6547 C C . ALA A 1 871 ? 28.144 -7.411 3.594 1.00 83.56 871 ALA A C 1
ATOM 6549 O O . ALA A 1 871 ? 28.793 -6.395 3.827 1.00 83.56 871 ALA A O 1
ATOM 6550 N N . THR A 1 872 ? 26.865 -7.533 3.955 1.00 86.00 872 THR A N 1
ATOM 6551 C CA . THR A 1 872 ? 26.107 -6.507 4.686 1.00 86.00 872 THR A CA 1
ATOM 6552 C C . THR A 1 872 ? 25.242 -7.150 5.774 1.00 86.00 872 THR A C 1
ATOM 6554 O O . THR A 1 872 ? 25.164 -8.377 5.885 1.00 86.00 872 THR A O 1
ATOM 6557 N N . LYS A 1 873 ? 24.620 -6.336 6.631 1.00 84.94 873 LYS A N 1
ATOM 6558 C CA . LYS A 1 873 ? 23.816 -6.786 7.779 1.00 84.94 873 LYS A CA 1
ATOM 6559 C C . LYS A 1 873 ? 22.516 -6.002 7.868 1.00 84.94 873 LYS A C 1
ATOM 6561 O O . LYS A 1 873 ? 22.462 -4.825 7.534 1.00 84.94 873 LYS A O 1
ATOM 6566 N N . THR A 1 874 ? 21.464 -6.649 8.361 1.00 87.12 874 THR A N 1
ATOM 6567 C CA . THR A 1 874 ? 20.186 -5.988 8.644 1.00 87.12 874 THR A CA 1
ATOM 6568 C C . THR A 1 874 ? 20.210 -5.313 10.011 1.00 87.12 874 THR A C 1
ATOM 6570 O O . THR A 1 874 ? 20.414 -5.990 11.018 1.00 87.12 874 THR A O 1
ATOM 6573 N N . HIS A 1 875 ? 19.922 -4.015 10.050 1.00 87.38 875 HIS A N 1
ATOM 6574 C CA . HIS A 1 875 ? 19.737 -3.225 11.266 1.00 87.38 875 HIS A CA 1
ATOM 6575 C C . HIS A 1 875 ? 18.245 -2.905 11.470 1.00 87.38 875 HIS A C 1
ATOM 6577 O O . HIS A 1 875 ? 17.490 -2.809 10.500 1.00 87.38 875 HIS A O 1
ATOM 6583 N N . THR A 1 876 ? 17.813 -2.756 12.725 1.00 86.38 876 THR A N 1
ATOM 6584 C CA . THR A 1 876 ? 16.500 -2.181 13.088 1.00 86.38 876 THR A CA 1
ATOM 6585 C C . THR A 1 876 ? 16.673 -0.792 13.688 1.00 86.38 876 THR A C 1
ATOM 6587 O O . THR A 1 876 ? 16.076 0.157 13.190 1.00 86.38 876 THR A O 1
ATOM 6590 N N . LYS A 1 877 ? 17.537 -0.645 14.701 1.00 88.56 877 LYS A N 1
ATOM 6591 C CA . LYS A 1 877 ? 17.915 0.657 15.269 1.00 88.56 877 LYS A CA 1
ATOM 6592 C C . LYS A 1 877 ? 19.101 1.289 14.530 1.00 88.56 877 LYS A C 1
ATOM 6594 O O . LYS A 1 877 ? 20.050 0.593 14.158 1.00 88.56 877 LYS A O 1
ATOM 6599 N N . PHE A 1 878 ? 19.041 2.606 14.337 1.00 87.88 878 PHE A N 1
ATOM 6600 C CA . PHE A 1 878 ? 20.102 3.451 13.778 1.00 87.88 878 PHE A CA 1
ATOM 6601 C C . PHE A 1 878 ? 19.986 4.892 14.309 1.00 87.88 878 PHE A C 1
ATOM 6603 O O . PHE A 1 878 ? 18.968 5.273 14.888 1.00 87.88 878 PHE A O 1
ATOM 6610 N N . LYS A 1 879 ? 21.026 5.713 14.115 1.00 87.00 879 LYS A N 1
ATOM 6611 C CA . LYS A 1 879 ? 20.950 7.171 14.302 1.00 87.00 879 LYS A CA 1
ATOM 6612 C C . LYS A 1 879 ? 20.993 7.863 12.945 1.00 87.00 879 LYS A C 1
ATOM 6614 O O . LYS A 1 879 ? 21.510 7.306 11.980 1.00 87.00 879 LYS A O 1
ATOM 6619 N N . ALA A 1 880 ? 20.457 9.067 12.841 1.00 86.75 880 ALA A N 1
ATOM 6620 C CA . ALA A 1 880 ? 20.468 9.813 11.592 1.00 86.75 880 ALA A CA 1
ATOM 6621 C C . ALA A 1 880 ? 20.447 11.317 11.818 1.00 86.75 880 ALA A C 1
ATOM 6623 O O . ALA A 1 880 ? 19.803 11.791 12.747 1.00 86.75 880 ALA A O 1
ATOM 6624 N N . ASN A 1 881 ? 21.084 12.055 10.917 1.00 84.06 881 ASN A N 1
ATOM 6625 C CA . ASN A 1 881 ? 20.900 13.496 10.815 1.00 84.06 881 ASN A CA 1
ATOM 6626 C C . ASN A 1 881 ? 19.711 13.709 9.874 1.00 84.06 881 ASN A C 1
ATOM 6628 O O . ASN A 1 881 ? 19.792 13.351 8.697 1.00 84.06 881 ASN A O 1
ATOM 6632 N N . ILE A 1 882 ? 18.595 14.194 10.412 1.00 86.12 882 ILE A N 1
ATOM 6633 C CA . ILE A 1 882 ? 17.305 14.305 9.729 1.00 86.12 882 ILE A CA 1
ATOM 6634 C C . ILE A 1 882 ? 17.004 15.781 9.478 1.00 86.12 882 ILE A C 1
ATOM 6636 O O . ILE A 1 882 ? 17.013 16.585 10.411 1.00 86.12 882 ILE A O 1
ATOM 6640 N N . TYR A 1 883 ? 16.745 16.115 8.215 1.00 83.31 883 TYR A N 1
ATOM 6641 C CA . TYR A 1 883 ? 16.241 17.413 7.791 1.00 83.31 883 TYR A CA 1
ATOM 6642 C C . TYR A 1 883 ? 14.724 17.339 7.624 1.00 83.31 883 TYR A C 1
ATOM 6644 O O . TYR A 1 883 ? 14.200 16.569 6.810 1.00 83.31 883 TYR A O 1
ATOM 6652 N N . PHE A 1 884 ? 14.006 18.140 8.402 1.00 82.75 884 PHE A N 1
ATOM 6653 C CA . PHE A 1 884 ? 12.552 18.18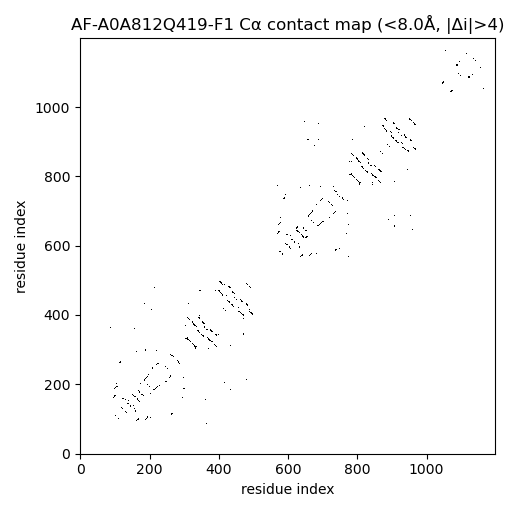0 8.356 1.00 82.75 884 PHE A CA 1
ATOM 6654 C C . PHE A 1 884 ? 12.100 19.228 7.338 1.00 82.75 884 PHE A C 1
ATOM 6656 O O . PHE A 1 884 ? 12.004 20.400 7.673 1.00 82.75 884 PHE A O 1
ATOM 6663 N N . ALA A 1 885 ? 11.831 18.825 6.094 1.00 74.81 885 ALA A N 1
ATOM 6664 C CA . ALA A 1 885 ? 11.438 19.758 5.034 1.00 74.81 885 ALA A CA 1
ATOM 6665 C C . ALA A 1 885 ? 10.153 20.550 5.368 1.00 74.81 885 ALA A C 1
ATOM 6667 O O . ALA A 1 885 ? 9.217 20.041 6.003 1.00 74.81 885 ALA A O 1
ATOM 6668 N N . LYS A 1 886 ? 10.109 21.805 4.913 1.00 76.19 886 LYS A N 1
ATOM 6669 C CA . LYS A 1 886 ? 8.998 22.750 5.097 1.00 76.19 886 LYS A CA 1
ATOM 6670 C C . LYS A 1 886 ? 7.842 22.488 4.131 1.00 76.19 886 LYS A C 1
ATOM 6672 O O . LYS A 1 886 ? 7.991 21.804 3.123 1.00 76.19 886 LYS A O 1
ATOM 6677 N N . LYS A 1 887 ? 6.672 23.071 4.403 1.00 73.12 887 LYS A N 1
ATOM 6678 C CA . LYS A 1 887 ? 5.455 22.923 3.579 1.00 73.12 887 LYS A CA 1
ATOM 6679 C C . LYS A 1 887 ? 5.648 23.354 2.113 1.00 73.12 887 LYS A C 1
ATOM 6681 O O . LYS A 1 887 ? 5.113 22.709 1.217 1.00 73.12 887 LYS A O 1
ATOM 6686 N N . ASP A 1 888 ? 6.395 24.426 1.877 1.00 67.25 888 ASP A N 1
ATOM 6687 C CA . ASP A 1 888 ? 6.772 24.967 0.563 1.00 67.25 888 ASP A CA 1
ATOM 6688 C C . ASP A 1 888 ? 7.756 24.065 -0.209 1.00 67.25 888 ASP A C 1
ATOM 6690 O O . ASP A 1 888 ? 7.746 24.041 -1.439 1.00 67.25 888 ASP A O 1
ATOM 6694 N N . GLU A 1 889 ? 8.521 23.246 0.515 1.00 63.19 889 GLU A N 1
ATOM 6695 C CA . GLU A 1 889 ? 9.450 22.228 0.001 1.00 63.19 889 GLU A CA 1
ATOM 6696 C C . GLU A 1 889 ? 8.774 20.846 -0.183 1.00 63.19 889 GLU A C 1
ATOM 6698 O O . GLU A 1 889 ? 9.448 19.855 -0.457 1.00 63.19 889 GLU A O 1
ATOM 6703 N N . GLY A 1 890 ? 7.448 20.748 -0.006 1.00 64.00 890 GLY A N 1
ATOM 6704 C CA . GLY A 1 890 ? 6.692 19.483 -0.058 1.00 64.00 890 GLY A CA 1
ATOM 6705 C C . GLY A 1 890 ? 6.672 18.684 1.256 1.00 64.00 890 GLY A C 1
ATOM 6706 O O . GLY A 1 890 ? 6.201 17.546 1.293 1.00 64.00 890 GLY A O 1
ATOM 6707 N N . GLY A 1 891 ? 7.175 19.261 2.348 1.00 69.12 891 GLY A N 1
ATOM 6708 C CA . GLY A 1 891 ? 7.188 18.673 3.685 1.00 69.12 891 GLY A CA 1
ATOM 6709 C C . GLY A 1 891 ? 5.995 19.064 4.559 1.00 69.12 891 GLY A C 1
ATOM 6710 O O . GLY A 1 891 ? 4.843 19.017 4.121 1.00 69.12 891 GLY A O 1
ATOM 6711 N N . ARG A 1 892 ? 6.247 19.376 5.838 1.00 71.75 892 ARG A N 1
ATOM 6712 C CA . ARG A 1 892 ? 5.199 19.582 6.863 1.00 71.75 892 ARG A CA 1
ATOM 6713 C C . ARG A 1 892 ? 5.032 21.053 7.247 1.00 71.75 892 ARG A C 1
ATOM 6715 O O . ARG A 1 892 ? 5.959 21.849 7.147 1.00 71.75 892 ARG A O 1
ATOM 6722 N N . SER A 1 893 ? 3.848 21.398 7.755 1.00 73.62 893 SER A N 1
ATOM 6723 C CA . SER A 1 893 ? 3.614 22.624 8.540 1.00 73.62 893 SER A CA 1
ATOM 6724 C C . SER A 1 893 ? 3.784 22.421 10.045 1.00 73.62 893 SER A C 1
ATOM 6726 O O . SER A 1 893 ? 4.043 23.379 10.764 1.00 73.62 893 SER A O 1
ATOM 6728 N N . ASN A 1 894 ? 3.602 21.189 10.523 1.00 79.69 894 ASN A N 1
ATOM 6729 C CA . ASN A 1 894 ? 3.498 20.880 11.946 1.00 79.69 894 ASN A CA 1
ATOM 6730 C C . ASN A 1 894 ? 4.798 20.225 12.439 1.00 79.69 894 ASN A C 1
ATOM 6732 O O . ASN A 1 894 ? 5.381 19.432 11.687 1.00 79.69 894 ASN A O 1
ATOM 6736 N N . PRO A 1 895 ? 5.232 20.504 13.682 1.00 82.31 895 PRO A N 1
ATOM 6737 C CA . PRO A 1 895 ? 6.416 19.882 14.256 1.00 82.31 895 PRO A CA 1
ATOM 6738 C C . PRO A 1 895 ? 6.281 18.362 14.391 1.00 82.31 895 PRO A C 1
ATOM 6740 O O . PRO A 1 895 ? 5.184 17.797 14.385 1.00 82.31 895 PRO A O 1
ATOM 6743 N N . VAL A 1 896 ? 7.426 17.704 14.533 1.00 82.56 896 VAL A N 1
ATOM 6744 C CA . VAL A 1 896 ? 7.551 16.257 14.714 1.00 82.56 896 VAL A CA 1
ATOM 6745 C C . VAL A 1 896 ? 8.095 15.972 16.110 1.00 82.56 896 VAL A C 1
ATOM 6747 O O . VAL A 1 896 ? 9.044 16.617 16.537 1.00 82.56 896 VAL A O 1
ATOM 6750 N N . MET A 1 897 ? 7.525 15.002 16.824 1.00 83.75 897 MET A N 1
ATOM 6751 C CA . MET A 1 897 ? 7.915 14.655 18.200 1.00 83.75 897 MET A CA 1
ATOM 6752 C C . MET A 1 897 ? 8.489 13.230 18.283 1.00 83.75 897 MET A C 1
ATOM 6754 O O . MET A 1 897 ? 8.180 12.394 17.422 1.00 83.75 897 MET A O 1
ATOM 6758 N N . PRO A 1 898 ? 9.296 12.903 19.311 1.00 84.62 898 PRO A N 1
ATOM 6759 C CA . PRO A 1 898 ? 9.597 11.520 19.667 1.00 84.62 898 PRO A CA 1
ATOM 6760 C C . PRO A 1 898 ? 8.303 10.707 19.809 1.00 84.62 898 PRO A C 1
ATOM 6762 O O . PRO A 1 898 ? 7.333 11.155 20.413 1.00 84.62 898 PRO A O 1
ATOM 6765 N N . GLY A 1 899 ? 8.274 9.519 19.210 1.00 77.69 899 GLY A N 1
ATOM 6766 C CA . GLY A 1 899 ? 7.070 8.705 19.043 1.00 77.69 899 GLY A CA 1
ATOM 6767 C C . GLY A 1 899 ? 6.537 8.648 17.608 1.00 77.69 899 GLY A C 1
ATOM 6768 O O . GLY A 1 899 ? 5.897 7.659 17.268 1.00 77.69 899 GLY A O 1
ATOM 6769 N N . TYR A 1 900 ? 6.840 9.638 16.760 1.00 83.00 900 TYR A N 1
ATOM 6770 C CA . TYR A 1 900 ? 6.394 9.714 15.359 1.00 83.00 900 TYR A CA 1
ATOM 6771 C C . TYR A 1 900 ? 6.848 8.511 14.509 1.00 83.00 900 TYR A C 1
ATOM 6773 O O . TYR A 1 900 ? 8.001 8.082 14.625 1.00 83.00 900 TYR A O 1
ATOM 6781 N N . MET A 1 901 ? 5.962 7.987 13.644 1.00 83.50 901 MET A N 1
ATOM 6782 C CA . MET A 1 901 ? 6.166 6.726 12.901 1.00 83.50 901 MET A CA 1
ATOM 6783 C C . MET A 1 901 ? 6.041 6.828 11.358 1.00 83.50 901 MET A C 1
ATOM 6785 O O . MET A 1 901 ? 5.112 6.265 10.775 1.00 83.50 901 MET A O 1
ATOM 6789 N N . PRO A 1 902 ? 6.971 7.508 10.661 1.00 85.00 902 PRO A N 1
ATOM 6790 C CA . PRO A 1 902 ? 6.942 7.647 9.205 1.00 85.00 902 PRO A CA 1
ATOM 6791 C C . PRO A 1 902 ? 7.468 6.400 8.470 1.00 85.00 902 PRO A C 1
ATOM 6793 O O . PRO A 1 902 ? 8.111 5.516 9.046 1.00 85.00 902 PRO A O 1
ATOM 6796 N N . VAL A 1 903 ? 7.248 6.352 7.151 1.00 83.44 903 VAL A N 1
ATOM 6797 C CA . VAL A 1 903 ? 7.866 5.353 6.264 1.00 83.44 903 VAL A CA 1
ATOM 6798 C C . VAL A 1 903 ? 9.228 5.860 5.798 1.00 83.44 903 VAL A C 1
ATOM 6800 O O . VAL A 1 903 ? 9.308 6.922 5.184 1.00 83.44 903 VAL A O 1
ATOM 6803 N N . PHE A 1 904 ? 10.285 5.096 6.071 1.00 85.88 904 PHE A N 1
ATOM 6804 C CA . PHE A 1 904 ? 11.660 5.346 5.640 1.00 85.88 904 PHE A CA 1
ATOM 6805 C C . PHE A 1 904 ? 11.952 4.620 4.321 1.00 85.88 904 PHE A C 1
ATOM 6807 O O . PHE A 1 904 ? 11.507 3.489 4.123 1.00 85.88 904 PHE A O 1
ATOM 6814 N N . TYR A 1 905 ? 12.729 5.251 3.442 1.00 82.44 905 TYR A N 1
ATOM 6815 C CA . TYR A 1 905 ? 13.064 4.763 2.104 1.00 82.44 905 TYR A CA 1
ATOM 6816 C C . TYR A 1 905 ? 14.583 4.604 1.958 1.00 82.44 905 TYR A C 1
ATOM 6818 O O . TYR A 1 905 ? 15.299 5.592 1.799 1.00 82.44 905 TYR A O 1
ATOM 6826 N N . PHE A 1 906 ? 15.066 3.359 2.001 1.00 83.19 906 PHE A N 1
ATOM 6827 C CA . PHE A 1 906 ? 16.474 2.987 1.820 1.00 83.19 906 PHE A CA 1
ATOM 6828 C C . PHE A 1 906 ? 16.621 2.181 0.527 1.00 83.19 906 PHE A C 1
ATOM 6830 O O . PHE A 1 906 ? 16.091 1.071 0.443 1.00 83.19 906 PHE A O 1
ATOM 6837 N N . ARG A 1 907 ? 17.363 2.685 -0.468 1.00 82.56 907 ARG A N 1
ATOM 6838 C CA . ARG A 1 907 ? 17.498 2.028 -1.786 1.00 82.56 907 ARG A CA 1
ATOM 6839 C C . ARG A 1 907 ? 16.102 1.780 -2.398 1.00 82.56 907 ARG A C 1
ATOM 6841 O O . ARG A 1 907 ? 15.333 2.720 -2.570 1.00 82.56 907 ARG A O 1
ATOM 6848 N N . THR A 1 908 ? 15.749 0.523 -2.676 1.00 81.88 908 THR A N 1
ATOM 6849 C CA . THR A 1 908 ? 14.424 0.078 -3.148 1.00 81.88 908 THR A CA 1
ATOM 6850 C C . THR A 1 908 ? 13.448 -0.300 -2.015 1.00 81.88 908 THR A C 1
ATOM 6852 O O . THR A 1 908 ? 12.325 -0.730 -2.290 1.00 81.88 908 THR A O 1
ATOM 6855 N N . CYS A 1 909 ? 13.857 -0.187 -0.744 1.00 83.94 909 CYS A N 1
ATOM 6856 C CA . CYS A 1 909 ? 13.100 -0.618 0.435 1.00 83.94 909 CYS A CA 1
ATOM 6857 C C . CYS A 1 909 ? 12.333 0.524 1.100 1.00 83.94 909 CYS A C 1
ATOM 6859 O O . CYS A 1 909 ? 12.936 1.485 1.569 1.00 83.94 909 CYS A O 1
ATOM 6861 N N . ASP A 1 910 ? 11.016 0.366 1.222 1.00 84.50 910 ASP A N 1
ATOM 6862 C CA . ASP A 1 910 ? 10.145 1.203 2.045 1.00 84.50 910 ASP A CA 1
ATOM 6863 C C . ASP A 1 910 ? 9.742 0.475 3.339 1.00 84.50 910 ASP A C 1
ATOM 6865 O O . ASP A 1 910 ? 9.186 -0.622 3.293 1.00 84.50 910 ASP A O 1
ATOM 6869 N N . VAL A 1 911 ? 10.033 1.056 4.502 1.00 85.31 911 VAL A N 1
ATOM 6870 C CA . VAL A 1 911 ? 9.853 0.410 5.812 1.00 85.31 911 VAL A CA 1
ATOM 6871 C C . VAL A 1 911 ? 9.459 1.429 6.881 1.00 85.31 911 VAL A C 1
ATOM 6873 O O . VAL A 1 911 ? 10.117 2.451 7.055 1.00 85.31 911 VAL A O 1
ATOM 6876 N N . THR A 1 912 ? 8.379 1.165 7.618 1.00 86.12 912 THR A N 1
ATOM 6877 C CA . THR A 1 912 ? 7.967 2.016 8.744 1.00 86.12 912 THR A CA 1
ATOM 6878 C C . THR A 1 912 ? 9.006 1.970 9.861 1.00 86.12 912 THR A C 1
ATOM 6880 O O . THR A 1 912 ? 9.529 0.906 10.206 1.00 86.12 912 THR A O 1
ATOM 6883 N N . GLY A 1 913 ? 9.276 3.120 10.466 1.00 85.56 913 GLY A N 1
ATOM 6884 C CA . GLY A 1 913 ? 10.093 3.210 11.667 1.00 85.56 913 GLY A CA 1
ATOM 6885 C C . GLY A 1 913 ? 9.588 4.287 12.607 1.00 85.56 913 GLY A C 1
ATOM 6886 O O . GLY A 1 913 ? 8.823 5.149 12.202 1.00 85.56 913 GLY A O 1
ATOM 6887 N N . LYS A 1 914 ? 10.025 4.233 13.860 1.00 87.69 914 LYS A N 1
ATOM 6888 C CA . LYS A 1 914 ? 9.696 5.167 14.933 1.00 87.69 914 LYS A CA 1
ATOM 6889 C C . LYS A 1 914 ? 10.897 6.053 15.237 1.00 87.69 914 LYS A C 1
ATOM 6891 O O . LYS A 1 914 ? 12.008 5.541 15.362 1.00 87.69 914 LYS A O 1
ATOM 6896 N N . ILE A 1 915 ? 10.691 7.356 15.407 1.00 87.62 915 ILE A N 1
ATOM 6897 C CA . ILE A 1 915 ? 11.704 8.236 16.007 1.00 87.62 915 ILE A CA 1
ATOM 6898 C C . ILE A 1 915 ? 11.618 8.077 17.528 1.00 87.62 915 ILE A C 1
ATOM 6900 O O . ILE A 1 915 ? 10.601 8.411 18.127 1.00 87.62 915 ILE A O 1
ATOM 6904 N N . GLU A 1 916 ? 12.663 7.549 18.161 1.00 84.19 916 GLU A N 1
ATOM 6905 C CA . GLU A 1 916 ? 12.704 7.310 19.612 1.00 84.19 916 GLU A CA 1
ATOM 6906 C C . GLU A 1 916 ? 13.172 8.530 20.409 1.00 84.19 916 GLU A C 1
ATOM 6908 O O . GLU A 1 916 ? 12.746 8.720 21.543 1.00 84.19 916 GLU A O 1
ATOM 6913 N N . GLY A 1 917 ? 14.037 9.360 19.824 1.00 83.62 917 GLY A N 1
ATOM 6914 C CA . GLY A 1 917 ? 14.615 10.526 20.489 1.00 83.62 917 GLY A CA 1
ATOM 6915 C C . GLY A 1 917 ? 15.311 11.460 19.507 1.00 83.62 917 GLY A C 1
ATOM 6916 O O . GLY A 1 917 ? 15.657 11.057 18.393 1.00 83.62 917 GLY A O 1
ATOM 6917 N N . MET A 1 918 ? 15.498 12.711 19.918 1.00 86.12 918 MET A N 1
ATOM 6918 C CA . MET A 1 918 ? 15.962 13.821 19.086 1.00 86.12 918 MET A CA 1
ATOM 6919 C C . MET A 1 918 ? 17.004 14.647 19.846 1.00 86.12 918 MET A C 1
ATOM 6921 O O . MET A 1 918 ? 16.820 14.936 21.026 1.00 86.12 918 MET A O 1
ATOM 6925 N N . VAL A 1 919 ? 18.093 15.019 19.173 1.00 83.69 919 VAL A N 1
ATOM 6926 C CA . VAL A 1 919 ? 19.224 15.765 19.744 1.00 83.69 919 VAL A CA 1
ATOM 6927 C C . VAL A 1 919 ? 19.659 16.854 18.762 1.00 83.69 919 VAL A C 1
ATOM 6929 O O . VAL A 1 919 ? 19.826 16.575 17.572 1.00 83.69 919 VAL A O 1
ATOM 6932 N N . SER A 1 920 ? 19.837 18.091 19.228 1.00 76.94 920 SER A N 1
ATOM 6933 C CA . SER A 1 920 ? 20.259 19.215 18.380 1.00 76.94 920 SER A CA 1
ATOM 6934 C C . SER A 1 920 ? 21.705 19.061 17.884 1.00 76.94 920 SER A C 1
ATOM 6936 O O . SER A 1 920 ? 22.445 18.182 18.335 1.00 76.94 920 SER A O 1
ATOM 6938 N N . SER A 1 921 ? 22.140 19.953 16.987 1.00 65.75 921 SER A N 1
ATOM 6939 C CA . SER A 1 921 ? 23.555 20.111 16.597 1.00 65.75 921 SER A CA 1
ATOM 6940 C C . SER A 1 921 ? 24.509 20.225 17.790 1.00 65.75 921 SER A C 1
ATOM 6942 O O . SER A 1 921 ? 25.659 19.797 17.710 1.00 65.75 921 SER A O 1
ATOM 6944 N N . ASP A 1 922 ? 24.011 20.775 18.897 1.00 66.88 922 ASP A N 1
ATOM 6945 C CA . ASP A 1 922 ? 24.799 21.188 20.057 1.00 66.88 922 ASP A CA 1
ATOM 6946 C C . ASP A 1 922 ? 24.820 20.107 21.156 1.00 66.88 922 ASP A C 1
ATOM 6948 O O . ASP A 1 922 ? 25.426 20.294 22.210 1.00 66.88 922 ASP A O 1
ATOM 6952 N N . GLY A 1 923 ? 24.162 18.964 20.918 1.00 66.62 923 GLY A N 1
ATOM 6953 C CA . GLY A 1 923 ? 24.141 17.815 21.828 1.00 66.62 923 GLY A CA 1
ATOM 6954 C C . GLY A 1 923 ? 23.037 17.828 22.892 1.00 66.62 923 GLY A C 1
ATOM 6955 O O . GLY A 1 923 ? 23.008 16.923 23.724 1.00 66.62 923 GLY A O 1
ATOM 6956 N N . ASN A 1 924 ? 22.124 18.804 22.865 1.00 73.25 924 ASN A N 1
ATOM 6957 C CA . ASN A 1 924 ? 20.987 18.880 23.789 1.00 73.25 924 ASN A CA 1
ATOM 6958 C C . ASN A 1 924 ? 19.808 18.028 23.295 1.00 73.25 924 ASN A C 1
ATOM 6960 O O . ASN A 1 924 ? 19.517 18.024 22.098 1.00 73.25 924 ASN A O 1
ATOM 6964 N N . GLU A 1 925 ? 19.099 17.346 24.200 1.00 80.12 925 GLU A N 1
ATOM 6965 C CA . GLU A 1 925 ? 17.842 16.664 23.859 1.00 80.12 925 GLU A CA 1
ATOM 6966 C C . GLU A 1 925 ? 16.759 17.671 23.448 1.00 80.12 925 GLU A C 1
ATOM 6968 O O . GLU A 1 925 ? 16.638 18.753 24.025 1.00 80.12 925 GLU A O 1
ATOM 6973 N N . VAL A 1 926 ? 15.955 17.303 22.449 1.00 80.62 926 VAL A N 1
ATOM 6974 C CA . VAL A 1 926 ? 14.907 18.153 21.874 1.00 80.62 926 VAL A CA 1
ATOM 6975 C C . VAL A 1 926 ? 13.572 17.415 21.931 1.00 80.62 926 VAL A C 1
ATOM 6977 O O . VAL A 1 926 ? 13.477 16.259 21.531 1.00 80.62 926 VAL A O 1
ATOM 6980 N N . GLN A 1 927 ? 12.520 18.073 22.421 1.00 81.12 927 GLN A N 1
ATOM 6981 C CA . GLN A 1 927 ? 11.191 17.453 22.547 1.00 81.12 927 GLN A CA 1
ATOM 6982 C C . GLN A 1 927 ? 10.356 17.528 21.256 1.00 81.12 927 GLN A C 1
ATOM 698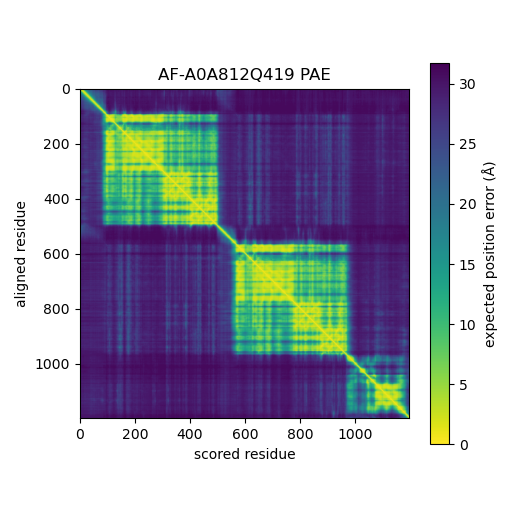4 O O . GLN A 1 927 ? 9.406 16.764 21.101 1.00 81.12 927 GLN A O 1
ATOM 6989 N N . MET A 1 928 ? 10.711 18.413 20.318 1.00 85.31 928 MET A N 1
ATOM 6990 C CA . MET A 1 928 ? 10.082 18.512 18.998 1.00 85.31 928 MET A CA 1
ATOM 6991 C C . MET A 1 928 ? 11.038 19.108 17.952 1.00 85.31 928 MET A C 1
ATOM 6993 O O . MET A 1 928 ? 11.795 20.022 18.263 1.00 85.31 928 MET A O 1
ATOM 6997 N N . ALA A 1 929 ? 10.967 18.622 16.715 1.00 84.00 929 ALA A N 1
ATOM 6998 C CA . ALA A 1 929 ? 11.631 19.183 15.541 1.00 84.00 929 ALA A CA 1
ATOM 6999 C C . ALA A 1 929 ? 10.656 20.069 14.753 1.00 84.00 929 ALA A C 1
ATOM 7001 O O . ALA A 1 929 ? 9.545 19.627 14.445 1.00 84.00 929 ALA A O 1
ATOM 7002 N N . MET A 1 930 ? 11.057 21.285 14.393 1.00 85.06 930 MET A N 1
ATOM 7003 C CA . MET A 1 930 ? 10.287 22.169 13.516 1.00 85.06 930 MET A CA 1
ATOM 7004 C C . MET A 1 930 ? 10.588 21.879 12.034 1.00 85.06 930 MET A C 1
ATOM 7006 O O . MET A 1 930 ? 11.700 21.469 11.692 1.00 85.06 930 MET A O 1
ATOM 7010 N N . PRO A 1 931 ? 9.637 22.126 11.113 1.00 83.69 931 PRO A N 1
ATOM 7011 C CA . PRO A 1 931 ? 9.940 22.151 9.686 1.00 83.69 931 PRO A CA 1
ATOM 7012 C C . PRO A 1 931 ? 10.958 23.262 9.374 1.00 83.69 931 PRO A C 1
ATOM 7014 O O . PRO A 1 931 ? 10.713 24.438 9.641 1.00 83.69 931 PRO A O 1
ATOM 7017 N N . GLY A 1 932 ? 12.102 22.876 8.814 1.00 77.81 932 GLY A N 1
ATOM 7018 C CA . GLY A 1 932 ? 13.304 23.684 8.621 1.00 77.81 932 GLY A CA 1
ATOM 7019 C C . GLY A 1 932 ? 14.514 23.198 9.432 1.00 77.81 932 GLY A C 1
ATOM 7020 O O . GLY A 1 932 ? 15.638 23.574 9.097 1.00 77.81 932 GLY A O 1
ATOM 7021 N N . ASP A 1 933 ? 14.323 22.353 10.452 1.00 82.00 933 ASP A N 1
ATOM 7022 C CA . ASP A 1 933 ? 15.406 21.935 11.349 1.00 82.00 933 ASP A CA 1
ATOM 7023 C C . ASP A 1 933 ? 16.251 20.775 10.795 1.00 82.00 933 ASP A C 1
ATOM 7025 O O . ASP A 1 933 ? 15.752 19.865 10.128 1.00 82.00 933 ASP A O 1
ATOM 7029 N N . ASN A 1 934 ? 17.538 20.770 11.163 1.00 82.50 934 ASN A N 1
ATOM 7030 C CA . ASN A 1 934 ? 18.450 19.629 11.037 1.00 82.50 934 ASN A CA 1
ATOM 7031 C C . ASN A 1 934 ? 18.727 19.048 12.433 1.00 82.50 934 ASN A C 1
ATOM 7033 O O . ASN A 1 934 ? 19.403 19.687 13.239 1.00 82.50 934 ASN A O 1
ATOM 7037 N N . ILE A 1 935 ? 18.224 17.846 12.728 1.00 85.19 935 ILE A N 1
ATOM 7038 C CA . ILE A 1 935 ? 18.277 17.237 14.071 1.00 85.19 935 ILE A CA 1
ATOM 7039 C C . ILE A 1 935 ? 18.851 15.819 14.011 1.00 85.19 935 ILE A C 1
ATOM 7041 O O . ILE A 1 935 ? 18.563 15.050 13.096 1.00 85.19 935 ILE A O 1
ATOM 7045 N N . THR A 1 936 ? 19.654 15.446 15.009 1.00 87.06 936 THR A N 1
ATOM 7046 C CA . THR A 1 936 ? 20.158 14.076 15.165 1.00 87.06 936 THR A CA 1
ATOM 7047 C C . THR A 1 936 ? 19.095 13.216 15.844 1.00 87.06 936 THR A C 1
ATOM 7049 O O . THR A 1 936 ? 18.874 13.307 17.051 1.00 87.06 936 THR A O 1
ATOM 7052 N N . CYS A 1 937 ? 18.427 12.358 15.084 1.00 87.56 937 CYS A N 1
ATOM 7053 C CA . CYS A 1 937 ? 17.395 11.453 15.577 1.00 87.56 937 CYS A CA 1
ATOM 7054 C C . CYS A 1 937 ? 17.947 10.046 15.847 1.00 87.56 937 CYS A C 1
ATOM 7056 O O . CYS A 1 937 ? 18.821 9.553 15.133 1.00 87.56 937 CYS A O 1
ATOM 7058 N N . THR A 1 938 ? 17.397 9.367 16.854 1.00 89.25 938 THR A N 1
ATOM 7059 C CA . THR A 1 938 ? 17.520 7.908 17.020 1.00 89.25 938 THR A CA 1
ATOM 7060 C C . THR A 1 938 ? 16.242 7.261 16.502 1.00 89.25 938 THR A C 1
ATOM 7062 O O . THR A 1 938 ? 15.150 7.714 16.848 1.00 89.25 938 THR A O 1
ATOM 7065 N N . CYS A 1 939 ? 16.364 6.239 15.657 1.00 88.50 939 CYS A N 1
ATOM 7066 C CA . CYS A 1 939 ? 15.249 5.654 14.918 1.00 88.50 939 CYS A CA 1
ATOM 7067 C C . CYS A 1 939 ? 15.241 4.123 15.022 1.00 88.50 939 CYS A C 1
ATOM 7069 O O . CYS A 1 939 ? 16.296 3.495 14.937 1.00 88.50 939 CYS A O 1
ATOM 7071 N N . GLU A 1 940 ? 14.052 3.525 15.129 1.00 89.56 940 GLU A N 1
ATOM 7072 C CA . GLU A 1 940 ? 13.833 2.073 15.121 1.00 89.56 940 GLU A CA 1
ATOM 7073 C C . GLU A 1 940 ? 12.869 1.654 14.007 1.00 89.56 940 GLU A C 1
ATOM 7075 O O . GLU A 1 940 ? 11.712 2.059 13.994 1.00 89.56 940 GLU A O 1
ATOM 7080 N N . LEU A 1 941 ? 13.324 0.804 13.089 1.00 87.00 941 LEU A N 1
ATOM 7081 C CA . LEU A 1 941 ? 12.502 0.204 12.038 1.00 87.00 941 LEU A CA 1
ATOM 7082 C C . LEU A 1 941 ? 11.751 -1.029 12.543 1.00 87.00 941 LEU A C 1
ATOM 7084 O O . LEU A 1 941 ? 12.337 -1.880 13.214 1.00 87.00 941 LEU A O 1
ATOM 7088 N N . ILE A 1 942 ? 10.499 -1.200 12.104 1.00 85.25 942 ILE A N 1
ATOM 7089 C CA . ILE A 1 942 ? 9.688 -2.388 12.437 1.00 85.25 942 ILE A CA 1
ATOM 7090 C C . ILE A 1 942 ? 10.241 -3.690 11.827 1.00 85.25 942 ILE A C 1
ATOM 7092 O O . ILE A 1 942 ? 9.831 -4.782 12.214 1.00 85.25 942 ILE A O 1
ATOM 7096 N N . ALA A 1 943 ? 11.151 -3.590 10.851 1.00 82.38 943 ALA A N 1
ATOM 7097 C CA . ALA A 1 943 ? 11.729 -4.729 10.149 1.00 82.38 943 ALA A CA 1
ATOM 7098 C C . ALA A 1 943 ? 13.222 -4.522 9.854 1.00 82.38 943 ALA A C 1
ATOM 7100 O O . ALA A 1 943 ? 13.644 -3.463 9.384 1.00 82.38 943 ALA A O 1
ATOM 7101 N N . GLY A 1 944 ? 14.021 -5.572 10.069 1.00 84.69 944 GLY A N 1
ATOM 7102 C CA . GLY A 1 944 ? 15.461 -5.548 9.804 1.00 84.69 944 GLY A CA 1
ATOM 7103 C C . GLY A 1 944 ? 15.769 -5.238 8.336 1.00 84.69 944 GLY A C 1
ATOM 7104 O O . GLY A 1 944 ? 15.316 -5.957 7.440 1.00 84.69 944 GLY A O 1
ATOM 7105 N N . THR A 1 945 ? 16.551 -4.181 8.109 1.00 87.62 945 THR A N 1
ATOM 7106 C CA . THR A 1 945 ? 16.816 -3.566 6.797 1.00 87.62 945 THR A CA 1
ATOM 7107 C C . THR A 1 945 ? 18.328 -3.373 6.596 1.00 87.62 945 THR A C 1
ATOM 7109 O O . THR A 1 945 ? 19.007 -3.012 7.557 1.00 87.62 945 THR A O 1
ATOM 7112 N N . PRO A 1 946 ? 18.900 -3.654 5.409 1.00 86.94 946 PRO A N 1
ATOM 7113 C CA . PRO A 1 946 ? 20.335 -3.489 5.148 1.00 86.94 946 PRO A CA 1
ATOM 7114 C C . PRO A 1 946 ? 20.720 -2.004 5.035 1.00 86.94 946 PRO A C 1
ATOM 7116 O O . PRO A 1 946 ? 20.366 -1.342 4.059 1.00 86.94 946 PRO A O 1
ATOM 7119 N N . ILE A 1 947 ? 21.438 -1.491 6.041 1.00 85.88 947 ILE A N 1
ATOM 7120 C CA . ILE A 1 947 ? 21.800 -0.070 6.201 1.00 85.88 947 ILE A CA 1
ATOM 7121 C C . ILE A 1 947 ? 23.311 0.048 6.428 1.00 85.88 947 ILE A C 1
ATOM 7123 O O . ILE A 1 947 ? 23.887 -0.708 7.209 1.00 85.88 947 ILE A O 1
ATOM 7127 N N . GLU A 1 948 ? 23.944 1.016 5.765 1.00 81.06 948 GLU A N 1
ATOM 7128 C CA . GLU A 1 948 ? 25.399 1.223 5.746 1.00 81.06 948 GLU A CA 1
ATOM 7129 C C . GLU A 1 948 ? 25.782 2.655 6.167 1.00 81.06 948 GLU A C 1
ATOM 7131 O O . GLU A 1 948 ? 24.945 3.559 6.215 1.00 81.06 948 GLU A O 1
ATOM 7136 N N . LYS A 1 949 ? 27.054 2.890 6.526 1.00 79.50 949 LYS A N 1
ATOM 7137 C CA . LYS A 1 949 ? 27.472 4.174 7.113 1.00 79.50 949 LYS A CA 1
ATOM 7138 C C . LYS A 1 949 ? 27.477 5.309 6.095 1.00 79.50 949 LYS A C 1
ATOM 7140 O O . LYS A 1 949 ? 28.214 5.264 5.120 1.00 79.50 949 LYS A O 1
ATOM 7145 N N . GLY A 1 950 ? 26.698 6.354 6.382 1.00 75.88 950 GLY A N 1
ATOM 7146 C CA . GLY A 1 950 ? 26.520 7.502 5.497 1.00 75.88 950 GLY A CA 1
ATOM 7147 C C . GLY A 1 950 ? 25.401 7.320 4.469 1.00 75.88 950 GLY A C 1
ATOM 7148 O O . GLY A 1 950 ? 25.184 8.233 3.673 1.00 75.88 950 GLY A O 1
ATOM 7149 N N . MET A 1 951 ? 24.672 6.196 4.491 1.00 80.56 951 MET A N 1
ATOM 7150 C CA . MET A 1 951 ? 23.544 5.948 3.591 1.00 80.56 951 MET A CA 1
ATOM 7151 C C . MET A 1 951 ? 22.456 7.009 3.777 1.00 80.56 951 MET A C 1
ATOM 7153 O O . MET A 1 951 ? 21.917 7.177 4.876 1.00 80.56 951 MET A O 1
ATOM 7157 N N . ARG A 1 952 ? 22.132 7.718 2.694 1.00 80.12 952 ARG A N 1
ATOM 7158 C CA . ARG A 1 952 ? 21.005 8.654 2.631 1.00 80.12 952 ARG A CA 1
ATOM 7159 C C . ARG A 1 952 ? 19.685 7.890 2.526 1.00 80.12 952 ARG A C 1
ATOM 7161 O O . ARG A 1 952 ? 19.656 6.765 2.030 1.00 80.12 952 ARG A O 1
ATOM 7168 N N . PHE A 1 953 ? 18.612 8.505 3.002 1.00 83.19 953 PHE A N 1
ATOM 7169 C CA . PHE A 1 953 ? 17.257 7.975 2.924 1.00 83.19 953 PHE A CA 1
ATOM 7170 C C . PHE A 1 953 ? 16.233 9.117 2.875 1.00 83.19 953 PHE A C 1
ATOM 7172 O O . PHE A 1 953 ? 16.475 10.218 3.376 1.00 83.19 953 PHE A O 1
ATOM 7179 N N . ALA A 1 954 ? 15.064 8.839 2.306 1.00 80.38 954 ALA A N 1
ATOM 7180 C CA . ALA A 1 954 ? 13.900 9.718 2.409 1.00 80.38 954 ALA A CA 1
ATOM 7181 C C . ALA A 1 954 ? 12.926 9.190 3.475 1.00 80.38 954 ALA A C 1
ATOM 7183 O O . ALA A 1 954 ? 12.956 8.015 3.844 1.00 80.38 954 ALA A O 1
ATOM 7184 N N . MET A 1 955 ? 12.039 10.051 3.958 1.00 81.69 955 MET A N 1
ATOM 7185 C CA . MET A 1 955 ? 10.931 9.718 4.853 1.00 81.69 955 MET A CA 1
ATOM 7186 C C . MET A 1 955 ? 9.644 10.314 4.282 1.00 81.69 955 MET A C 1
ATOM 7188 O O . MET A 1 955 ? 9.650 11.467 3.859 1.00 81.69 955 MET A O 1
ATOM 7192 N N . ARG A 1 956 ? 8.524 9.584 4.298 1.00 75.44 956 ARG A N 1
ATOM 7193 C CA . ARG A 1 956 ? 7.209 10.150 3.933 1.00 75.44 956 ARG A CA 1
ATOM 7194 C C . ARG A 1 956 ? 6.105 9.719 4.898 1.00 75.44 956 ARG A C 1
ATOM 7196 O O . ARG A 1 956 ? 6.122 8.608 5.427 1.00 75.44 956 ARG A O 1
ATOM 7203 N N . GLU A 1 957 ? 5.126 10.601 5.068 1.00 68.19 957 GLU A N 1
ATOM 7204 C CA . GLU A 1 957 ? 3.825 10.357 5.704 1.00 68.19 957 GLU A CA 1
ATOM 7205 C C . GLU A 1 957 ? 2.769 11.143 4.914 1.00 68.19 957 GLU A C 1
ATOM 7207 O O . GLU A 1 957 ? 3.009 12.304 4.596 1.00 68.19 957 GLU A O 1
ATOM 7212 N N . ALA A 1 958 ? 1.625 10.529 4.586 1.00 54.12 958 ALA A N 1
ATOM 7213 C CA . ALA A 1 958 ? 0.437 11.207 4.038 1.00 54.12 958 ALA A CA 1
ATOM 7214 C C . ALA A 1 958 ? 0.717 12.286 2.955 1.00 54.12 958 ALA A C 1
ATOM 7216 O O . ALA A 1 958 ? 0.189 13.394 3.014 1.00 54.12 958 ALA A O 1
ATOM 7217 N N . ARG A 1 959 ? 1.543 11.942 1.951 1.00 52.97 959 ARG A N 1
ATOM 7218 C CA . ARG A 1 959 ? 2.064 12.798 0.854 1.00 52.97 959 ARG A CA 1
ATOM 7219 C C . ARG A 1 959 ? 3.146 13.837 1.211 1.00 52.97 959 ARG A C 1
ATOM 7221 O O . ARG A 1 959 ? 3.799 14.295 0.283 1.00 52.97 959 ARG A O 1
ATOM 7228 N N . SER A 1 960 ? 3.415 14.155 2.478 1.00 56.84 960 SER A N 1
ATOM 7229 C CA . SER A 1 960 ? 4.558 15.008 2.864 1.00 56.84 960 SER A CA 1
ATOM 7230 C C . SER A 1 960 ? 5.889 14.249 2.807 1.00 56.84 960 SER A C 1
ATOM 7232 O O . SER A 1 960 ? 5.961 13.092 3.233 1.00 56.84 960 SER A O 1
ATOM 7234 N N . CYS A 1 961 ? 6.961 14.917 2.364 1.00 57.34 961 CYS A N 1
ATOM 7235 C CA . CYS A 1 961 ? 8.328 14.384 2.365 1.00 57.34 961 CYS A CA 1
ATOM 7236 C C . CYS A 1 961 ? 9.222 15.006 3.454 1.00 57.34 961 CYS A C 1
ATOM 7238 O O . CYS A 1 961 ? 9.077 16.169 3.807 1.00 57.34 961 CYS A O 1
ATOM 7240 N N . LEU A 1 962 ? 10.156 14.220 3.992 1.00 59.62 962 LEU A N 1
ATOM 7241 C CA . LEU A 1 962 ? 11.201 14.599 4.951 1.00 59.62 962 LEU A CA 1
ATOM 7242 C C . LEU A 1 962 ? 12.494 13.828 4.588 1.00 59.62 962 LEU A C 1
ATOM 7244 O O . LEU A 1 962 ? 12.439 12.846 3.846 1.00 59.62 962 LEU A O 1
ATOM 7248 N N . GLN A 1 963 ? 13.656 14.239 5.094 1.00 61.72 963 GLN A N 1
ATOM 7249 C CA . GLN A 1 963 ? 14.970 13.754 4.639 1.00 61.72 963 GLN A CA 1
ATOM 7250 C C . GLN A 1 963 ? 15.835 13.244 5.790 1.00 61.72 963 GLN A C 1
ATOM 7252 O O . GLN A 1 963 ? 15.833 13.845 6.856 1.00 61.72 963 GLN A O 1
ATOM 7257 N N . GLY A 1 964 ? 16.692 12.243 5.563 1.00 57.22 964 GLY A N 1
ATOM 7258 C CA . GLY A 1 964 ? 17.780 11.965 6.500 1.00 57.22 964 GLY A CA 1
ATOM 7259 C C . GLY A 1 964 ? 19.015 11.287 5.909 1.00 57.22 964 GLY A C 1
ATOM 7260 O O . GLY A 1 964 ? 19.003 10.712 4.822 1.00 57.22 964 GLY A O 1
ATOM 7261 N N . GLN A 1 965 ? 20.115 11.353 6.656 1.00 56.50 965 GLN A N 1
ATOM 7262 C CA . GLN A 1 965 ? 21.327 10.577 6.405 1.00 56.50 965 GLN A CA 1
ATOM 7263 C C . GLN A 1 965 ? 21.648 9.717 7.625 1.00 56.50 965 GLN A C 1
ATOM 7265 O O . GLN A 1 965 ? 21.779 10.222 8.739 1.00 56.50 965 GLN A O 1
ATOM 7270 N N . SER A 1 966 ? 21.779 8.409 7.413 1.00 58.94 966 SER A N 1
ATOM 7271 C CA . SER A 1 966 ? 21.978 7.436 8.484 1.00 58.94 966 SER A CA 1
ATOM 7272 C C . SER A 1 966 ? 23.443 7.285 8.893 1.00 58.94 966 SER A C 1
ATOM 7274 O O . SER A 1 966 ? 24.365 7.135 8.085 1.00 58.94 966 SER A O 1
ATOM 7276 N N . MET A 1 967 ? 23.634 7.262 10.205 1.00 54.66 967 MET A N 1
ATOM 7277 C CA . MET A 1 967 ? 24.792 6.714 10.885 1.00 54.66 967 MET A CA 1
ATOM 7278 C C . MET A 1 967 ? 24.334 5.419 11.573 1.00 54.66 967 MET A C 1
ATOM 7280 O O . MET A 1 967 ? 23.604 5.486 12.567 1.00 54.66 967 MET A O 1
ATOM 7284 N N . PRO A 1 968 ? 24.714 4.229 11.075 1.00 50.03 968 PRO A N 1
ATOM 7285 C CA . PRO A 1 968 ? 24.354 2.983 11.723 1.00 50.03 968 PRO A CA 1
ATOM 7286 C C . PRO A 1 968 ? 24.930 3.010 13.133 1.00 50.03 968 PRO A C 1
ATOM 7288 O O . PRO A 1 968 ? 26.139 3.153 13.328 1.00 50.03 968 PRO A O 1
ATOM 7291 N N . THR A 1 969 ? 24.054 2.866 14.122 1.00 46.16 969 THR A N 1
ATOM 7292 C CA . THR A 1 969 ? 24.503 2.406 15.427 1.00 46.16 969 THR A CA 1
ATOM 7293 C C . THR A 1 969 ? 25.038 1.002 15.222 1.00 46.16 969 THR A C 1
ATOM 7295 O O . THR A 1 969 ? 24.325 0.131 14.711 1.00 46.16 969 THR A O 1
ATOM 7298 N N . GLU A 1 970 ? 26.287 0.782 15.623 1.00 40.22 970 GLU A N 1
ATOM 7299 C CA . GLU A 1 970 ? 26.764 -0.564 15.912 1.00 40.22 970 GLU A CA 1
ATOM 7300 C C . GLU A 1 970 ? 25.712 -1.239 16.797 1.00 40.22 970 GLU A C 1
ATOM 7302 O O . GLU A 1 970 ? 25.299 -0.657 17.803 1.00 40.22 970 GLU A O 1
ATOM 7307 N N . ASP A 1 971 ? 25.223 -2.407 16.365 1.00 39.31 971 ASP A N 1
ATOM 7308 C CA . ASP A 1 971 ? 24.145 -3.145 17.035 1.00 39.31 971 ASP A CA 1
ATOM 7309 C C . ASP A 1 971 ? 24.402 -3.148 18.554 1.00 39.31 971 ASP A C 1
ATOM 7311 O O . ASP A 1 971 ? 25.471 -3.605 18.960 1.00 39.31 971 ASP A O 1
ATOM 7315 N N . PRO A 1 972 ? 23.489 -2.650 19.411 1.00 37.53 972 PRO A N 1
ATOM 7316 C CA . PRO A 1 972 ? 23.711 -2.634 20.854 1.00 37.53 972 PRO A CA 1
ATOM 7317 C C . PRO A 1 972 ? 24.026 -4.023 21.422 1.00 37.53 972 PRO A C 1
ATOM 7319 O O . PRO A 1 972 ? 24.831 -4.133 22.342 1.00 37.53 972 PRO A O 1
ATOM 7322 N N . ALA A 1 973 ? 23.496 -5.099 20.828 1.00 38.56 973 ALA A N 1
ATOM 7323 C CA . ALA A 1 973 ? 23.868 -6.465 21.179 1.00 38.56 973 ALA A CA 1
ATOM 7324 C C . ALA A 1 973 ? 25.234 -6.881 20.601 1.00 38.56 973 ALA A C 1
ATOM 7326 O O . ALA A 1 973 ? 25.878 -7.772 21.145 1.00 38.56 973 ALA A O 1
ATOM 7327 N N . ALA A 1 974 ? 25.720 -6.279 19.514 1.00 34.38 974 ALA A N 1
ATOM 7328 C CA . ALA A 1 974 ? 27.088 -6.451 19.021 1.00 34.38 974 ALA A CA 1
ATOM 7329 C C . ALA A 1 974 ? 28.090 -5.642 19.846 1.00 34.38 974 ALA A C 1
ATOM 7331 O O . ALA A 1 974 ? 29.181 -6.144 20.077 1.00 34.38 974 ALA A O 1
ATOM 7332 N N . ASN A 1 975 ? 27.725 -4.460 20.348 1.00 34.94 975 ASN A N 1
ATOM 7333 C CA . ASN A 1 975 ? 28.551 -3.730 21.303 1.00 34.94 975 ASN A CA 1
ATOM 7334 C C . ASN A 1 975 ? 28.530 -4.380 22.690 1.00 34.94 975 ASN A C 1
ATOM 7336 O O . ASN A 1 975 ? 29.594 -4.472 23.287 1.00 34.94 975 ASN A O 1
ATOM 7340 N N . LEU A 1 976 ? 27.420 -4.982 23.145 1.00 38.59 976 LEU A N 1
ATOM 7341 C CA . LEU A 1 976 ? 27.475 -5.925 24.271 1.00 38.59 976 LEU A CA 1
ATOM 7342 C C . LEU A 1 976 ? 28.395 -7.109 23.951 1.00 38.59 976 LEU A C 1
ATOM 7344 O O . LEU A 1 976 ? 29.347 -7.314 24.681 1.00 38.59 976 LEU A O 1
ATOM 7348 N N . ARG A 1 977 ? 28.229 -7.827 22.833 1.00 39.69 977 ARG A N 1
ATOM 7349 C CA . ARG A 1 977 ? 29.084 -8.991 22.501 1.00 39.69 977 ARG A CA 1
ATOM 7350 C C . ARG A 1 977 ? 30.560 -8.642 22.239 1.00 39.69 977 ARG A C 1
ATOM 7352 O O . ARG A 1 977 ? 31.428 -9.491 22.441 1.00 39.69 977 ARG A O 1
ATOM 7359 N N . ASN A 1 978 ? 30.873 -7.418 21.816 1.00 33.19 978 ASN A N 1
ATOM 7360 C CA . ASN A 1 978 ? 32.240 -6.911 21.662 1.00 33.19 978 ASN A CA 1
ATOM 7361 C C . ASN A 1 978 ? 32.815 -6.405 22.990 1.00 33.19 978 ASN A C 1
ATOM 7363 O O . ASN A 1 978 ? 34.002 -6.610 23.234 1.00 33.19 978 ASN A O 1
ATOM 7367 N N . LEU A 1 979 ? 31.999 -5.808 23.863 1.00 38.47 979 LEU A N 1
ATOM 7368 C CA . LEU A 1 979 ? 32.381 -5.456 25.229 1.00 38.47 979 LEU A CA 1
ATOM 7369 C C . LEU A 1 979 ? 32.567 -6.722 26.073 1.00 38.47 979 LEU A C 1
ATOM 7371 O O . LEU A 1 979 ? 33.570 -6.833 26.756 1.00 38.47 979 LEU A O 1
ATOM 7375 N N . GLU A 1 980 ? 31.693 -7.719 25.950 1.00 42.97 980 GLU A N 1
ATOM 7376 C CA . GLU A 1 980 ? 31.834 -9.071 26.499 1.00 42.97 980 GLU A CA 1
ATOM 7377 C C . GLU A 1 980 ? 33.106 -9.732 25.977 1.00 42.97 980 GLU A C 1
ATOM 7379 O O . GLU A 1 980 ? 33.891 -10.214 26.781 1.00 42.97 980 GLU A O 1
ATOM 7384 N N . LYS A 1 981 ? 33.383 -9.711 24.663 1.00 37.53 981 LYS A N 1
ATOM 7385 C CA . LYS A 1 981 ? 34.660 -10.216 24.125 1.00 37.53 981 LYS A CA 1
ATOM 7386 C C . LYS A 1 981 ? 35.868 -9.441 24.639 1.00 37.53 981 LYS A C 1
ATOM 7388 O O . LYS A 1 981 ? 36.889 -10.066 24.897 1.00 37.53 981 LYS A O 1
ATOM 7393 N N . SER A 1 982 ? 35.776 -8.123 24.787 1.00 36.34 982 SER A N 1
ATOM 7394 C CA . SER A 1 982 ? 36.867 -7.278 25.288 1.00 36.34 982 SER A CA 1
ATOM 7395 C C . SER A 1 982 ? 37.110 -7.508 26.778 1.00 36.34 982 SER A C 1
ATOM 7397 O O . SER A 1 982 ? 38.252 -7.686 27.181 1.00 36.34 982 SER A O 1
ATOM 7399 N N . LEU A 1 983 ? 36.047 -7.609 27.579 1.00 42.50 983 LEU A N 1
ATOM 7400 C CA . LEU A 1 983 ? 36.076 -7.989 28.990 1.00 42.50 983 LEU A CA 1
ATOM 7401 C C . LEU A 1 983 ? 36.550 -9.435 29.161 1.00 42.50 983 LEU A C 1
ATOM 7403 O O . LEU A 1 983 ? 37.323 -9.699 30.065 1.00 42.50 983 LEU A O 1
ATOM 7407 N N . TRP A 1 984 ? 36.168 -10.364 28.285 1.00 47.22 984 TRP A N 1
ATOM 7408 C CA . TRP A 1 984 ? 36.610 -11.762 28.298 1.00 47.22 984 TRP A CA 1
ATOM 7409 C C . TRP A 1 984 ? 38.076 -11.901 27.870 1.00 47.22 984 TRP A C 1
ATOM 7411 O O . TRP A 1 984 ? 38.822 -12.632 28.516 1.00 47.22 984 TRP A O 1
ATOM 7421 N N . LEU A 1 985 ? 38.538 -11.155 26.856 1.00 39.81 985 LEU A N 1
ATOM 7422 C CA . LEU A 1 985 ? 39.966 -11.055 26.529 1.00 39.81 985 LEU A CA 1
ATOM 7423 C C . LEU A 1 985 ? 40.738 -10.394 27.671 1.00 39.81 985 LEU A C 1
ATOM 7425 O O . LEU A 1 985 ? 41.812 -10.877 28.009 1.00 39.81 985 LEU A O 1
ATOM 7429 N N . ALA A 1 986 ? 40.206 -9.338 28.287 1.00 41.31 986 ALA A N 1
ATOM 7430 C CA . ALA A 1 986 ? 40.805 -8.686 29.445 1.00 41.31 986 ALA A CA 1
ATOM 7431 C C . ALA A 1 986 ? 40.895 -9.645 30.639 1.00 41.31 986 ALA A C 1
ATOM 7433 O O . ALA A 1 986 ? 41.952 -9.750 31.246 1.00 41.31 986 ALA A O 1
ATOM 7434 N N . PHE A 1 987 ? 39.836 -10.398 30.941 1.00 44.56 987 PHE A N 1
ATOM 7435 C CA . PHE A 1 987 ? 39.766 -11.326 32.072 1.00 44.56 987 PHE A CA 1
ATOM 7436 C C . PHE A 1 987 ? 40.599 -12.595 31.838 1.00 44.56 987 PHE A C 1
ATOM 7438 O O . PHE A 1 987 ? 41.210 -13.108 32.773 1.00 44.56 987 PHE A O 1
ATOM 7445 N N . ASN A 1 988 ? 40.697 -13.083 30.596 1.00 45.00 988 ASN A N 1
ATOM 7446 C CA . ASN A 1 988 ? 41.585 -14.196 30.252 1.00 45.00 988 ASN A CA 1
ATOM 7447 C C . ASN A 1 988 ? 43.049 -13.761 30.168 1.00 45.00 988 ASN A C 1
ATOM 7449 O O . ASN A 1 988 ? 43.881 -14.426 30.774 1.00 45.00 988 ASN A O 1
ATOM 7453 N N . ARG A 1 989 ? 43.375 -12.609 29.560 1.00 40.53 989 ARG A N 1
ATOM 7454 C CA . ARG A 1 989 ? 44.726 -12.025 29.650 1.00 40.53 989 ARG A CA 1
ATOM 7455 C C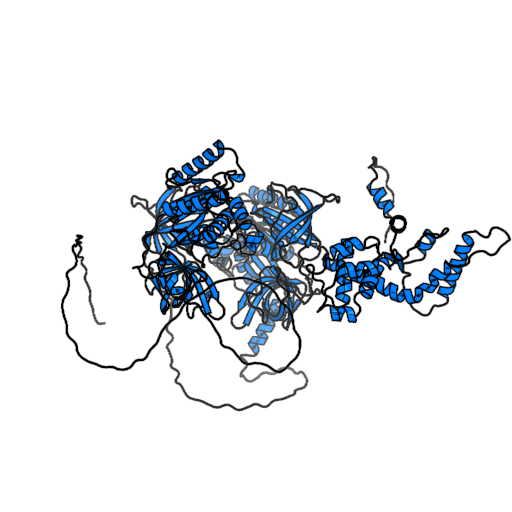 . ARG A 1 989 ? 45.102 -11.730 31.102 1.00 40.53 989 ARG A C 1
ATOM 7457 O O . ARG A 1 989 ? 46.239 -11.981 31.477 1.00 40.53 989 ARG A O 1
ATOM 7464 N N . ALA A 1 990 ? 44.164 -11.286 31.941 1.00 42.72 990 ALA A N 1
ATOM 7465 C CA . ALA A 1 990 ? 44.382 -11.120 33.377 1.00 42.72 990 ALA A CA 1
ATOM 7466 C C . ALA A 1 990 ? 44.559 -12.462 34.112 1.00 42.72 990 ALA A C 1
ATOM 7468 O O . ALA A 1 990 ? 45.352 -12.515 35.040 1.00 42.72 990 ALA A O 1
ATOM 7469 N N . ASN A 1 991 ? 43.910 -13.557 33.697 1.00 41.81 991 ASN A N 1
ATOM 7470 C CA . ASN A 1 991 ? 44.138 -14.903 34.256 1.00 41.81 991 ASN A CA 1
ATOM 7471 C C . ASN A 1 991 ? 45.423 -15.584 33.745 1.00 41.81 991 ASN A C 1
ATOM 7473 O O . ASN A 1 991 ? 46.007 -16.419 34.435 1.00 41.81 991 ASN A O 1
ATOM 7477 N N . GLU A 1 992 ? 45.896 -15.239 32.550 1.00 40.28 992 GLU A N 1
ATOM 7478 C CA . GLU A 1 992 ? 47.214 -15.647 32.057 1.00 40.28 992 GLU A CA 1
ATOM 7479 C C . GLU A 1 992 ? 48.322 -14.807 32.712 1.00 40.28 992 GLU A C 1
ATOM 7481 O O . GLU A 1 992 ? 49.360 -15.343 33.103 1.00 40.28 992 GLU A O 1
ATOM 7486 N N . ALA A 1 993 ? 48.067 -13.514 32.939 1.00 41.34 993 ALA A N 1
ATOM 7487 C CA . ALA A 1 993 ? 48.923 -12.620 33.710 1.00 41.34 993 ALA A CA 1
ATOM 7488 C C . ALA A 1 993 ? 48.863 -12.872 35.227 1.00 41.34 993 ALA A C 1
ATOM 7490 O O . ALA A 1 993 ? 49.841 -12.577 35.908 1.00 41.34 993 ALA A O 1
ATOM 7491 N N . SER A 1 994 ? 47.800 -13.468 35.781 1.00 39.06 994 SER A N 1
ATOM 7492 C CA . SER A 1 994 ? 47.729 -13.802 37.215 1.00 39.06 994 SER A CA 1
ATOM 7493 C C . SER A 1 994 ? 48.720 -14.900 37.591 1.00 39.06 994 SER A C 1
ATOM 7495 O O . SER A 1 994 ? 49.316 -14.853 38.663 1.00 39.06 994 SER A O 1
ATOM 7497 N N . ARG A 1 995 ? 49.062 -15.783 36.641 1.00 38.75 995 ARG A N 1
ATOM 7498 C CA . ARG A 1 995 ? 50.215 -16.699 36.739 1.00 38.75 995 ARG A CA 1
ATOM 7499 C C . ARG A 1 995 ? 51.582 -15.986 36.750 1.00 38.75 995 ARG A C 1
ATOM 7501 O O . ARG A 1 995 ? 52.601 -16.649 36.916 1.00 38.75 995 ARG A O 1
ATOM 7508 N N . LYS A 1 996 ? 51.611 -14.658 36.578 1.00 41.44 996 LYS A N 1
ATOM 7509 C CA . LYS A 1 996 ? 52.773 -13.766 36.733 1.00 41.44 996 LYS A CA 1
ATOM 7510 C C . LYS A 1 996 ? 52.558 -12.639 37.771 1.00 41.44 996 LYS A C 1
ATOM 7512 O O . LYS A 1 996 ? 53.497 -11.879 38.005 1.00 41.44 996 LYS A O 1
ATOM 7517 N N . GLN A 1 997 ? 51.381 -12.511 38.403 1.00 38.31 997 GLN A N 1
ATOM 7518 C CA . GLN A 1 997 ? 51.043 -11.359 39.269 1.00 38.31 997 GLN A CA 1
ATOM 7519 C C . GLN A 1 997 ? 51.967 -11.214 40.489 1.00 38.31 997 GLN A C 1
ATOM 7521 O O . GLN A 1 997 ? 52.256 -10.088 40.898 1.00 38.31 997 GLN A O 1
ATOM 7526 N N . ASP A 1 998 ? 52.470 -12.330 41.025 1.00 39.69 998 ASP A N 1
ATOM 7527 C CA . ASP A 1 998 ? 53.294 -12.371 42.242 1.00 39.69 998 ASP A CA 1
ATOM 7528 C C . ASP A 1 998 ? 54.536 -11.461 42.204 1.00 39.69 998 ASP A C 1
ATOM 7530 O O . ASP A 1 998 ? 55.018 -11.055 43.259 1.00 39.69 998 ASP A O 1
ATOM 7534 N N . GLN A 1 999 ? 55.073 -11.114 41.027 1.00 38.59 999 GLN A N 1
ATOM 7535 C CA . GLN A 1 999 ? 56.292 -10.298 40.952 1.00 38.59 999 GLN A CA 1
ATOM 7536 C C . GLN A 1 999 ? 56.062 -8.804 41.214 1.00 38.59 999 GLN A C 1
ATOM 7538 O O . GLN A 1 999 ? 56.958 -8.149 41.742 1.00 38.59 999 GLN A O 1
ATOM 7543 N N . VAL A 1 1000 ? 54.888 -8.248 40.884 1.00 38.03 1000 VAL A N 1
ATOM 7544 C CA . VAL A 1 1000 ? 54.638 -6.801 41.046 1.00 38.03 1000 VAL A CA 1
ATOM 7545 C C . VAL A 1 1000 ? 54.213 -6.475 42.477 1.00 38.03 1000 VAL A C 1
ATOM 7547 O O . VAL A 1 1000 ? 54.729 -5.525 43.062 1.00 38.03 1000 VAL A O 1
ATOM 7550 N N . GLU A 1 1001 ? 53.346 -7.285 43.093 1.00 37.09 1001 GLU A N 1
ATOM 7551 C CA . GLU A 1 1001 ? 52.945 -7.059 44.491 1.00 37.09 1001 GLU A CA 1
ATOM 7552 C C . GLU A 1 1001 ? 54.115 -7.228 45.474 1.00 37.09 1001 GLU A C 1
ATOM 7554 O O . GLU A 1 1001 ? 54.192 -6.499 46.465 1.00 37.09 1001 GLU A O 1
ATOM 7559 N N . GLN A 1 1002 ? 55.083 -8.105 45.177 1.00 36.84 1002 GLN A N 1
ATOM 7560 C CA . GLN A 1 1002 ? 56.298 -8.254 45.989 1.00 36.84 1002 GLN A CA 1
ATOM 7561 C C . GLN A 1 1002 ? 57.135 -6.965 46.078 1.00 36.84 1002 GLN A C 1
ATOM 7563 O O . GLN A 1 1002 ? 57.761 -6.735 47.114 1.00 36.84 1002 GLN A O 1
ATOM 7568 N N . VAL A 1 1003 ? 57.098 -6.085 45.066 1.00 39.72 1003 VAL A N 1
ATOM 7569 C CA . VAL A 1 1003 ? 57.779 -4.774 45.115 1.00 39.72 1003 VAL A CA 1
ATOM 7570 C C . VAL A 1 1003 ? 57.160 -3.864 46.187 1.00 39.72 1003 VAL A C 1
ATOM 7572 O O . VAL A 1 1003 ? 57.875 -3.118 46.854 1.00 39.72 1003 VAL A O 1
ATOM 7575 N N . PHE A 1 1004 ? 55.846 -3.960 46.407 1.00 38.66 1004 PHE A N 1
ATOM 7576 C CA . PHE A 1 1004 ? 55.105 -3.103 47.340 1.00 38.66 1004 PHE A CA 1
ATOM 7577 C C . PHE A 1 1004 ? 54.949 -3.693 48.756 1.00 38.66 1004 PHE A C 1
ATOM 7579 O O . PHE A 1 1004 ? 54.578 -2.971 49.679 1.00 38.66 1004 PHE A O 1
ATOM 7586 N N . GLN A 1 1005 ? 55.283 -4.971 48.978 1.00 36.78 1005 GLN A N 1
ATOM 7587 C CA . GLN A 1 1005 ? 55.211 -5.621 50.302 1.00 36.78 1005 GLN A CA 1
ATOM 7588 C C . GLN A 1 1005 ? 56.516 -5.539 51.135 1.00 36.78 1005 GLN A C 1
ATOM 7590 O O . GLN A 1 1005 ? 56.649 -6.207 52.166 1.00 36.78 1005 GLN A O 1
ATOM 7595 N N . ALA A 1 1006 ? 57.493 -4.718 50.729 1.00 31.44 1006 ALA A N 1
ATOM 7596 C CA . ALA A 1 1006 ? 58.862 -4.708 51.261 1.00 31.44 1006 ALA A CA 1
ATOM 7597 C C . ALA A 1 1006 ? 59.035 -4.182 52.716 1.00 31.44 1006 ALA A C 1
ATOM 7599 O O . ALA A 1 1006 ? 59.589 -3.116 52.972 1.00 31.44 1006 ALA A O 1
ATOM 7600 N N . THR A 1 1007 ? 58.711 -5.042 53.688 1.00 33.88 1007 THR A N 1
ATOM 7601 C CA . THR A 1 1007 ? 59.192 -5.085 55.092 1.00 33.88 1007 THR A CA 1
ATOM 7602 C C . THR A 1 1007 ? 58.689 -4.057 56.126 1.00 33.88 1007 THR A C 1
ATOM 7604 O O . THR A 1 1007 ? 58.935 -2.854 56.076 1.00 33.88 1007 THR A O 1
ATOM 7607 N N . LYS A 1 1008 ? 58.110 -4.584 57.218 1.00 36.66 1008 LYS A N 1
ATOM 7608 C CA . LYS A 1 1008 ? 57.891 -3.856 58.481 1.00 36.66 1008 LYS A CA 1
ATOM 7609 C C . LYS A 1 1008 ? 59.209 -3.708 59.267 1.00 36.66 1008 LYS A C 1
ATOM 7611 O O . LYS A 1 1008 ? 59.804 -4.711 59.640 1.00 36.66 1008 LYS A O 1
ATOM 7616 N N . LYS A 1 1009 ? 59.588 -2.457 59.573 1.00 39.19 1009 LYS A N 1
ATOM 7617 C CA . LYS A 1 1009 ? 60.534 -1.965 60.614 1.00 39.19 1009 LYS A CA 1
ATOM 7618 C C . LYS A 1 1009 ? 61.618 -2.922 61.168 1.00 39.19 1009 LYS A C 1
ATOM 7620 O O . LYS A 1 1009 ? 61.332 -3.820 61.959 1.00 39.19 1009 LYS A O 1
ATOM 7625 N N . LYS A 1 1010 ? 62.885 -2.501 61.037 1.00 30.52 1010 LYS A N 1
ATOM 7626 C CA . LYS A 1 1010 ? 63.906 -2.632 62.104 1.00 30.52 1010 LYS A CA 1
ATOM 7627 C C . LYS A 1 1010 ? 64.370 -1.242 62.579 1.00 30.52 1010 LYS A C 1
ATOM 7629 O O . LYS A 1 1010 ? 64.042 -0.240 61.952 1.00 30.52 1010 LYS A O 1
ATOM 7634 N N . LYS A 1 1011 ? 65.004 -1.173 63.757 1.00 35.41 1011 LYS A N 1
ATOM 7635 C CA . LYS A 1 1011 ? 65.201 0.069 64.537 1.00 35.41 1011 LYS A CA 1
ATOM 7636 C C . LYS A 1 1011 ? 66.527 0.789 64.240 1.00 35.41 1011 LYS A C 1
ATOM 7638 O O . LYS A 1 1011 ? 67.563 0.136 64.259 1.00 35.41 1011 LYS A O 1
ATOM 7643 N N . GLY A 1 1012 ? 66.473 2.126 64.212 1.00 31.33 1012 GLY A N 1
ATOM 7644 C CA . GLY A 1 1012 ? 67.583 3.029 64.566 1.00 31.33 1012 GLY A CA 1
ATOM 7645 C C . GLY A 1 1012 ? 68.365 3.643 63.397 1.00 31.33 1012 GLY A C 1
ATOM 7646 O O . GLY A 1 1012 ? 68.747 2.927 62.480 1.00 31.33 1012 GLY A O 1
ATOM 7647 N N . GLY A 1 1013 ? 68.647 4.951 63.489 1.00 32.88 1013 GLY A N 1
ATOM 7648 C CA . GLY A 1 1013 ? 69.568 5.682 62.603 1.00 32.88 1013 GLY A CA 1
ATOM 7649 C C . GLY A 1 1013 ? 68.911 6.434 61.437 1.00 32.88 1013 GLY A C 1
ATOM 7650 O O . GLY A 1 1013 ? 68.810 5.891 60.343 1.00 32.88 1013 GLY A O 1
ATOM 7651 N N . ASP A 1 1014 ? 68.551 7.697 61.687 1.00 31.47 1014 ASP A N 1
ATOM 7652 C CA . ASP A 1 1014 ? 68.285 8.780 60.720 1.00 31.47 1014 ASP A CA 1
ATOM 7653 C C . ASP A 1 1014 ? 67.232 8.568 59.602 1.00 31.47 1014 ASP A C 1
ATOM 7655 O O . ASP A 1 1014 ? 66.520 7.564 59.518 1.00 31.47 1014 ASP A O 1
ATOM 7659 N N . SER A 1 1015 ? 66.998 9.627 58.818 1.00 38.47 1015 SER A N 1
ATOM 7660 C CA . SER A 1 1015 ? 65.773 9.867 58.037 1.00 38.47 1015 SER A CA 1
ATOM 7661 C C . SER A 1 1015 ? 65.653 9.021 56.759 1.00 38.47 1015 SER A C 1
ATOM 7663 O O . SER A 1 1015 ? 65.879 9.473 55.639 1.00 38.47 1015 SER A O 1
ATOM 7665 N N . ALA A 1 1016 ? 65.207 7.774 56.920 1.00 36.88 1016 ALA A N 1
ATOM 7666 C CA . ALA A 1 1016 ? 65.054 6.803 55.833 1.00 36.88 1016 ALA A CA 1
ATOM 7667 C C . ALA A 1 1016 ? 63.762 6.922 54.979 1.00 36.88 1016 ALA A C 1
ATOM 7669 O O . ALA A 1 1016 ? 63.501 6.040 54.162 1.00 36.88 1016 ALA A O 1
ATOM 7670 N N . THR A 1 1017 ? 62.956 7.981 55.132 1.00 40.97 1017 THR A N 1
ATOM 7671 C CA . THR A 1 1017 ? 61.655 8.175 54.450 1.00 40.97 1017 THR A CA 1
ATOM 7672 C C . THR A 1 1017 ? 61.722 9.231 53.339 1.00 40.97 1017 THR A C 1
ATOM 7674 O O . THR A 1 1017 ? 61.052 10.261 53.403 1.00 40.97 1017 THR A O 1
ATOM 7677 N N . ALA A 1 1018 ? 62.549 8.991 52.319 1.00 35.91 1018 ALA A N 1
ATOM 7678 C CA . ALA A 1 1018 ? 62.677 9.865 51.150 1.00 35.91 1018 ALA A CA 1
ATOM 7679 C C . ALA A 1 1018 ? 62.113 9.182 49.881 1.00 35.91 1018 ALA A C 1
ATOM 7681 O O . ALA A 1 1018 ? 62.553 8.071 49.565 1.00 35.91 1018 ALA A O 1
ATOM 7682 N N . PRO A 1 1019 ? 61.219 9.828 49.097 1.00 37.09 1019 PRO A N 1
ATOM 7683 C CA . PRO A 1 1019 ? 60.670 9.262 47.851 1.00 37.09 1019 PRO A CA 1
ATOM 7684 C C . PRO A 1 1019 ? 61.732 8.872 46.810 1.00 37.09 1019 PRO A C 1
ATOM 7686 O O . PRO A 1 1019 ? 61.518 7.993 45.976 1.00 37.09 1019 PRO A O 1
ATOM 7689 N N . SER A 1 1020 ? 62.921 9.477 46.896 1.00 36.47 1020 SER A N 1
ATOM 7690 C CA . SER A 1 1020 ? 64.098 9.129 46.097 1.00 36.47 1020 SER A CA 1
ATOM 7691 C C . SER A 1 1020 ? 64.577 7.684 46.280 1.00 36.47 1020 SER A C 1
ATOM 7693 O O . SER A 1 1020 ? 65.286 7.189 45.406 1.00 36.47 1020 SER A O 1
ATOM 7695 N N . ARG A 1 1021 ? 64.193 6.991 47.365 1.00 38.25 1021 ARG A N 1
ATOM 7696 C CA . ARG A 1 1021 ? 64.487 5.563 47.555 1.00 38.25 1021 ARG A CA 1
ATOM 7697 C C . ARG A 1 1021 ? 63.508 4.684 46.778 1.00 38.25 1021 ARG A C 1
ATOM 7699 O O . ARG A 1 1021 ? 63.959 3.943 45.917 1.00 38.25 1021 ARG A O 1
ATOM 7706 N N . ILE A 1 1022 ? 62.196 4.899 46.941 1.00 42.53 1022 ILE A N 1
ATOM 7707 C CA . ILE A 1 1022 ? 61.144 4.213 46.161 1.00 42.53 1022 ILE A CA 1
ATOM 7708 C C . ILE A 1 1022 ? 61.402 4.368 44.658 1.00 42.53 1022 ILE A C 1
ATOM 7710 O O . ILE A 1 1022 ? 61.412 3.380 43.932 1.00 42.53 1022 ILE A O 1
ATOM 7714 N N . LYS A 1 1023 ? 61.716 5.583 44.185 1.00 39.84 1023 LYS A N 1
ATOM 7715 C CA . LYS A 1 1023 ? 62.044 5.818 42.769 1.00 39.84 1023 LYS A CA 1
ATOM 7716 C C . LYS A 1 1023 ? 63.285 5.044 42.301 1.00 39.84 1023 LYS A C 1
ATOM 7718 O O . LYS A 1 1023 ? 63.348 4.649 41.143 1.00 39.84 1023 LYS A O 1
ATOM 7723 N N . LYS A 1 1024 ? 64.261 4.805 43.181 1.00 43.75 1024 LYS A N 1
ATOM 7724 C CA . LYS A 1 1024 ? 65.494 4.061 42.875 1.00 43.75 1024 LYS A CA 1
ATOM 7725 C C . LYS A 1 1024 ? 65.283 2.547 42.908 1.00 43.75 1024 LYS A C 1
ATOM 7727 O O . LYS A 1 1024 ? 65.835 1.855 42.059 1.00 43.75 1024 LYS A O 1
ATOM 7732 N N . ASP A 1 1025 ? 64.456 2.061 43.826 1.00 45.91 1025 ASP A N 1
ATOM 7733 C CA . ASP A 1 1025 ? 64.101 0.647 43.959 1.00 45.91 1025 ASP A CA 1
ATOM 7734 C C . ASP A 1 1025 ? 63.143 0.221 42.826 1.00 45.91 1025 ASP A C 1
ATOM 7736 O O . ASP A 1 1025 ? 63.353 -0.815 42.198 1.00 45.91 1025 ASP A O 1
ATOM 7740 N N . LEU A 1 1026 ? 62.194 1.087 42.442 1.00 43.28 1026 LEU A N 1
ATOM 7741 C CA . LEU A 1 1026 ? 61.379 0.940 41.230 1.00 43.28 1026 LEU A CA 1
ATOM 7742 C C . LEU A 1 1026 ? 62.258 0.926 39.967 1.00 43.28 1026 LEU A C 1
ATOM 7744 O O . LEU A 1 1026 ? 62.116 0.046 39.123 1.00 43.28 1026 LEU A O 1
ATOM 7748 N N . GLN A 1 1027 ? 63.226 1.845 39.850 1.00 47.62 1027 GLN A N 1
ATOM 7749 C CA . GLN A 1 1027 ? 64.170 1.852 38.725 1.00 47.62 1027 GLN A CA 1
ATOM 7750 C C . GLN A 1 1027 ? 65.062 0.596 38.703 1.00 47.62 1027 GLN A C 1
ATOM 7752 O O . GLN A 1 1027 ? 65.409 0.116 37.624 1.00 47.62 1027 GLN A O 1
ATOM 7757 N N . ALA A 1 1028 ? 65.419 0.044 39.867 1.00 44.00 1028 ALA A N 1
ATOM 7758 C CA . ALA A 1 1028 ? 66.166 -1.207 39.976 1.00 44.00 1028 ALA A CA 1
ATOM 7759 C C . ALA A 1 1028 ? 65.322 -2.418 39.546 1.00 44.00 1028 ALA A C 1
ATOM 7761 O O . ALA A 1 1028 ? 65.827 -3.249 38.793 1.00 44.00 1028 ALA A O 1
ATOM 7762 N N . ALA A 1 1029 ? 64.043 -2.478 39.931 1.00 46.81 1029 ALA A N 1
ATOM 7763 C CA . ALA A 1 1029 ? 63.100 -3.496 39.467 1.00 46.81 1029 ALA A CA 1
ATOM 7764 C C . ALA A 1 1029 ? 62.882 -3.416 37.944 1.00 46.81 1029 ALA A C 1
ATOM 7766 O O . ALA A 1 1029 ? 63.030 -4.418 37.248 1.00 46.81 1029 ALA A O 1
ATOM 7767 N N . ILE A 1 1030 ? 62.662 -2.213 37.394 1.00 44.66 1030 ILE A N 1
ATOM 7768 C CA . ILE A 1 1030 ? 62.594 -1.972 35.938 1.00 44.66 1030 ILE A CA 1
ATOM 7769 C C . ILE A 1 1030 ? 63.871 -2.470 35.238 1.00 44.66 1030 ILE A C 1
ATOM 7771 O O . ILE A 1 1030 ? 63.797 -3.108 34.191 1.00 44.66 1030 ILE A O 1
ATOM 7775 N N . ASN A 1 1031 ? 65.046 -2.233 35.827 1.00 45.66 1031 ASN A N 1
ATOM 7776 C CA . ASN A 1 1031 ? 66.326 -2.685 35.275 1.00 45.66 1031 ASN A CA 1
ATOM 7777 C C . ASN A 1 1031 ? 66.609 -4.188 35.492 1.00 45.66 1031 ASN A C 1
ATOM 7779 O O . ASN A 1 1031 ? 67.473 -4.734 34.808 1.00 45.66 1031 ASN A O 1
ATOM 7783 N N . GLN A 1 1032 ? 65.907 -4.868 36.407 1.00 44.56 1032 GLN A N 1
ATOM 7784 C CA . GLN A 1 1032 ? 65.899 -6.333 36.503 1.00 44.56 1032 GLN A CA 1
ATOM 7785 C C . GLN A 1 1032 ? 64.977 -6.954 35.450 1.00 44.56 1032 GLN A C 1
ATOM 7787 O O . GLN A 1 1032 ? 65.383 -7.915 34.804 1.00 44.56 1032 GLN A O 1
ATOM 7792 N N . VAL A 1 1033 ? 63.788 -6.386 35.221 1.00 46.12 1033 VAL A N 1
ATOM 7793 C CA . VAL A 1 1033 ? 62.876 -6.832 34.151 1.00 46.12 1033 VAL A CA 1
ATOM 7794 C C . VAL A 1 1033 ? 63.559 -6.705 32.782 1.00 46.12 1033 VAL A C 1
ATOM 7796 O O . VAL A 1 1033 ? 63.608 -7.678 32.038 1.00 46.12 1033 VAL A O 1
ATOM 7799 N N . LYS A 1 1034 ? 64.238 -5.577 32.515 1.00 40.62 1034 LYS A N 1
ATOM 7800 C CA . LYS A 1 1034 ? 65.087 -5.348 31.322 1.00 40.62 1034 LYS A CA 1
ATOM 7801 C C . LYS A 1 1034 ? 66.352 -6.225 31.217 1.00 40.62 1034 LYS A C 1
ATOM 7803 O O . LYS A 1 1034 ? 67.212 -5.962 30.384 1.00 40.62 1034 LYS A O 1
ATOM 7808 N N . ARG A 1 1035 ? 66.539 -7.219 32.090 1.00 41.47 1035 ARG A N 1
ATOM 7809 C CA . ARG A 1 1035 ? 67.598 -8.240 31.960 1.00 41.47 1035 ARG A CA 1
ATOM 7810 C C . ARG A 1 1035 ? 67.067 -9.614 31.553 1.00 41.47 1035 ARG A C 1
ATOM 7812 O O . ARG A 1 1035 ? 67.870 -10.523 31.379 1.00 41.47 1035 ARG A O 1
ATOM 7819 N N . PHE A 1 1036 ? 65.755 -9.750 31.371 1.00 43.09 1036 PHE A N 1
ATOM 7820 C CA . PHE A 1 1036 ? 65.099 -10.941 30.830 1.00 43.09 1036 PHE A CA 1
ATOM 7821 C C . PHE A 1 1036 ? 64.586 -10.695 29.396 1.00 43.09 1036 PHE A C 1
ATOM 7823 O O . PHE A 1 1036 ? 63.479 -11.100 29.045 1.00 43.09 1036 PHE A O 1
ATOM 7830 N N . ASP A 1 1037 ? 65.401 -10.032 28.569 1.00 42.06 1037 ASP A N 1
ATOM 7831 C CA . ASP A 1 1037 ? 65.133 -9.836 27.139 1.00 42.06 1037 ASP A CA 1
ATOM 7832 C C . ASP A 1 1037 ? 65.317 -11.155 26.370 1.00 42.06 1037 ASP A C 1
ATOM 7834 O O . ASP A 1 1037 ? 66.386 -11.420 25.825 1.00 42.06 1037 ASP A O 1
ATOM 7838 N N . GLU A 1 1038 ? 64.269 -11.983 26.310 1.00 42.22 1038 GLU A N 1
ATOM 7839 C CA . GLU A 1 1038 ? 64.157 -13.036 25.285 1.00 42.22 1038 GLU A CA 1
ATOM 7840 C C . GLU A 1 1038 ? 62.700 -13.436 24.935 1.00 42.22 1038 GLU A C 1
ATOM 7842 O O . GLU A 1 1038 ? 62.433 -14.587 24.598 1.00 42.22 1038 GLU A O 1
ATOM 7847 N N . ALA A 1 1039 ? 61.737 -12.494 24.981 1.00 35.94 1039 ALA A N 1
ATOM 7848 C CA . ALA A 1 1039 ? 60.458 -12.608 24.251 1.00 35.94 1039 ALA A CA 1
ATOM 7849 C C . ALA A 1 1039 ? 59.659 -11.285 24.149 1.00 35.94 1039 ALA A C 1
ATOM 7851 O O . ALA A 1 1039 ? 59.149 -10.798 25.153 1.00 35.94 1039 ALA A O 1
ATOM 7852 N N . ASN A 1 1040 ? 59.425 -10.848 22.905 1.00 39.41 1040 ASN A N 1
ATOM 7853 C CA . ASN A 1 1040 ? 58.373 -9.936 22.417 1.00 39.41 1040 ASN A CA 1
ATOM 7854 C C . ASN A 1 1040 ? 58.299 -8.482 22.928 1.00 39.41 1040 ASN A C 1
ATOM 7856 O O . ASN A 1 1040 ? 58.169 -8.196 24.115 1.00 39.41 1040 ASN A O 1
ATOM 7860 N N . GLU A 1 1041 ? 58.156 -7.571 21.963 1.00 44.62 1041 GLU A N 1
ATOM 7861 C CA . GLU A 1 1041 ? 57.486 -6.281 22.142 1.00 44.62 1041 GLU A CA 1
ATOM 7862 C C . GLU A 1 1041 ? 56.017 -6.536 22.542 1.00 44.62 1041 GLU A C 1
ATOM 7864 O O . GLU A 1 1041 ? 55.241 -7.088 21.760 1.00 44.62 1041 GLU A O 1
ATOM 7869 N N . GLN A 1 1042 ? 55.639 -6.189 23.776 1.00 49.78 1042 GLN A N 1
ATOM 7870 C CA . GLN A 1 1042 ? 54.251 -6.209 24.254 1.00 49.78 1042 GLN A CA 1
ATOM 7871 C C . GLN A 1 1042 ? 53.991 -5.000 25.150 1.00 49.78 1042 GLN A C 1
ATOM 7873 O O . GLN A 1 1042 ? 54.768 -4.720 26.066 1.00 49.78 1042 GLN A O 1
ATOM 7878 N N . ASP A 1 1043 ? 52.881 -4.310 24.900 1.00 49.00 1043 ASP A N 1
ATOM 7879 C CA . ASP A 1 1043 ? 52.468 -3.126 25.648 1.00 49.00 1043 ASP A CA 1
ATOM 7880 C C . ASP A 1 1043 ? 52.226 -3.451 27.127 1.00 49.00 1043 ASP A C 1
ATOM 7882 O O . ASP A 1 1043 ? 51.572 -4.439 27.484 1.00 49.00 1043 ASP A O 1
ATOM 7886 N N . ARG A 1 1044 ? 52.744 -2.607 28.025 1.00 50.19 1044 ARG A N 1
ATOM 7887 C CA . ARG A 1 1044 ? 52.552 -2.783 29.468 1.00 50.19 1044 ARG A CA 1
ATOM 7888 C C . ARG A 1 1044 ? 51.141 -2.333 29.833 1.00 50.19 1044 ARG A C 1
ATOM 7890 O O . ARG A 1 1044 ? 50.918 -1.151 30.077 1.00 50.19 1044 ARG A O 1
ATOM 7897 N N . ILE A 1 1045 ? 50.201 -3.274 29.873 1.00 52.38 1045 ILE A N 1
ATOM 7898 C CA . ILE A 1 1045 ? 48.791 -3.024 30.208 1.00 52.38 1045 ILE A CA 1
ATOM 7899 C C . ILE A 1 1045 ? 48.600 -2.874 31.727 1.00 52.38 1045 ILE A C 1
ATOM 7901 O O . ILE A 1 1045 ? 48.879 -3.799 32.492 1.00 52.38 1045 ILE A O 1
ATOM 7905 N N . LEU A 1 1046 ? 48.047 -1.739 32.162 1.00 54.25 1046 LEU A N 1
ATOM 7906 C CA . LEU A 1 1046 ? 47.512 -1.547 33.514 1.00 54.25 1046 LEU A CA 1
ATOM 7907 C C . LEU A 1 1046 ? 46.032 -1.948 33.561 1.00 54.25 1046 LEU A C 1
ATOM 7909 O O . LEU A 1 1046 ? 45.210 -1.338 32.880 1.00 54.25 1046 LEU A O 1
ATOM 7913 N N . PHE A 1 1047 ? 45.677 -2.918 34.404 1.00 52.28 1047 PHE A N 1
ATOM 7914 C CA . PHE A 1 1047 ? 44.278 -3.256 34.687 1.00 52.28 1047 PHE A CA 1
ATOM 7915 C C . PHE A 1 1047 ? 43.747 -2.406 35.850 1.00 52.28 1047 PHE A C 1
ATOM 7917 O O . PHE A 1 1047 ? 44.278 -2.466 36.959 1.00 52.28 1047 PHE A O 1
ATOM 7924 N N . ILE A 1 1048 ? 42.696 -1.623 35.601 1.00 53.25 1048 ILE A N 1
ATOM 7925 C CA . ILE A 1 1048 ? 42.070 -0.715 36.575 1.00 53.25 1048 ILE A CA 1
ATOM 7926 C C . ILE A 1 1048 ? 40.729 -1.312 37.022 1.00 53.25 1048 ILE A C 1
ATOM 7928 O O . ILE A 1 1048 ? 39.936 -1.730 36.182 1.00 53.25 1048 ILE A O 1
ATOM 7932 N N . GLY A 1 1049 ? 40.478 -1.350 38.338 1.00 52.09 1049 GLY A N 1
ATOM 7933 C CA . GLY A 1 1049 ? 39.236 -1.871 38.941 1.00 52.09 1049 GLY A CA 1
ATOM 7934 C C . GLY A 1 1049 ? 39.330 -3.270 39.577 1.00 52.09 1049 GLY A C 1
ATOM 7935 O O . GLY A 1 1049 ? 38.351 -3.752 40.141 1.00 52.09 1049 GLY A O 1
ATOM 7936 N N . SER A 1 1050 ? 40.496 -3.926 39.531 1.00 45.19 1050 SER A N 1
ATOM 7937 C CA . SER A 1 1050 ? 40.694 -5.309 40.010 1.00 45.19 1050 SER A CA 1
ATOM 7938 C C . SER A 1 1050 ? 41.335 -5.458 41.401 1.00 45.19 1050 SER A C 1
ATOM 7940 O O . SER A 1 1050 ? 41.334 -6.563 41.944 1.00 45.19 1050 SER A O 1
ATOM 7942 N N . THR A 1 1051 ? 41.869 -4.385 41.999 1.00 45.59 1051 THR A N 1
ATOM 7943 C CA . THR A 1 1051 ? 42.471 -4.407 43.349 1.00 45.59 1051 THR A CA 1
ATOM 7944 C C . THR A 1 1051 ? 41.512 -3.882 44.417 1.00 45.59 1051 THR A C 1
ATOM 7946 O O . THR A 1 1051 ? 40.820 -2.889 44.211 1.00 45.59 1051 THR A O 1
ATOM 7949 N N . SER A 1 1052 ? 41.510 -4.522 45.589 1.00 44.06 1052 SER A N 1
ATOM 7950 C CA . SER A 1 1052 ? 40.753 -4.081 46.767 1.00 44.06 1052 SER A CA 1
ATOM 7951 C C . SER A 1 1052 ? 41.488 -3.046 47.625 1.00 44.06 1052 SER A C 1
ATOM 7953 O O . SER A 1 1052 ? 40.905 -2.533 48.575 1.00 44.06 1052 SER A O 1
ATOM 7955 N N . ARG A 1 1053 ? 42.766 -2.742 47.339 1.00 48.78 1053 ARG A N 1
ATOM 7956 C CA . ARG A 1 1053 ? 43.565 -1.746 48.083 1.00 48.78 1053 ARG A CA 1
ATOM 7957 C C . ARG A 1 1053 ? 44.553 -0.990 47.180 1.00 48.78 1053 ARG A C 1
ATOM 7959 O O . ARG A 1 1053 ? 45.749 -1.269 47.238 1.00 48.78 1053 ARG A O 1
ATOM 7966 N N . PRO A 1 1054 ? 44.098 -0.001 46.387 1.00 50.66 1054 PRO A N 1
ATOM 7967 C CA . PRO A 1 1054 ? 45.004 0.886 45.651 1.00 50.66 1054 PRO A CA 1
ATOM 7968 C C . PRO A 1 1054 ? 45.796 1.838 46.573 1.00 50.66 1054 PRO A C 1
ATOM 7970 O O . PRO A 1 1054 ? 46.858 2.329 46.200 1.00 50.66 1054 PRO A O 1
ATOM 7973 N N . PHE A 1 1055 ? 45.278 2.111 47.776 1.00 55.16 1055 PHE A N 1
ATOM 7974 C CA . PHE A 1 1055 ? 45.655 3.264 48.603 1.00 55.16 1055 PHE A CA 1
ATOM 7975 C C . PHE A 1 1055 ? 46.548 2.902 49.800 1.00 55.16 1055 PHE A C 1
ATOM 7977 O O . PHE A 1 1055 ? 46.171 3.074 50.959 1.00 55.16 1055 PHE A O 1
ATOM 7984 N N . ALA A 1 1056 ? 47.755 2.401 49.533 1.00 52.94 1056 ALA A N 1
ATOM 7985 C CA . ALA A 1 1056 ? 48.815 2.416 50.543 1.00 52.94 1056 ALA A CA 1
ATOM 7986 C C . ALA A 1 1056 ? 49.405 3.837 50.665 1.00 52.94 1056 ALA A C 1
ATOM 7988 O O . ALA A 1 1056 ? 49.615 4.511 49.654 1.00 52.94 1056 ALA A O 1
ATOM 7989 N N . GLU A 1 1057 ? 49.697 4.301 51.885 1.00 45.22 1057 GLU A N 1
ATOM 7990 C CA . GLU A 1 1057 ? 50.331 5.612 52.089 1.00 45.22 1057 GLU A CA 1
ATOM 7991 C C . GLU A 1 1057 ? 51.682 5.694 51.354 1.00 45.22 1057 GLU A C 1
ATOM 7993 O O . GLU A 1 1057 ? 52.569 4.865 51.564 1.00 45.22 1057 GLU A O 1
ATOM 7998 N N . GLY A 1 1058 ? 51.852 6.720 50.513 1.00 47.47 1058 GLY A N 1
ATOM 7999 C CA . GLY A 1 1058 ? 53.108 6.997 49.803 1.00 47.47 1058 GLY A CA 1
ATOM 8000 C C . GLY A 1 1058 ? 53.218 6.464 48.367 1.00 47.47 1058 GLY A C 1
ATOM 8001 O O . GLY A 1 1058 ? 54.303 6.546 47.793 1.00 47.47 1058 GLY A O 1
ATOM 8002 N N . VAL A 1 1059 ? 52.139 5.948 47.764 1.00 51.72 1059 VAL A N 1
ATOM 8003 C CA . VAL A 1 1059 ? 52.120 5.579 46.334 1.00 51.72 1059 VAL A CA 1
ATOM 8004 C C . VAL A 1 1059 ? 52.121 6.830 45.441 1.00 51.72 1059 VAL A C 1
ATOM 8006 O O . VAL A 1 1059 ? 51.207 7.650 45.497 1.00 51.72 1059 VAL A O 1
ATOM 8009 N N . ASP A 1 1060 ? 53.131 6.958 44.575 1.00 54.84 1060 ASP A N 1
ATOM 8010 C CA . ASP A 1 1060 ? 53.193 7.983 43.523 1.00 54.84 1060 ASP A CA 1
ATOM 8011 C C . ASP A 1 1060 ? 52.271 7.599 42.353 1.00 54.84 1060 ASP A C 1
ATOM 8013 O O . ASP A 1 1060 ? 52.649 6.853 41.447 1.00 54.84 1060 ASP A O 1
ATOM 8017 N N . VAL A 1 1061 ? 51.039 8.112 42.387 1.00 56.16 1061 VAL A N 1
ATOM 8018 C CA . VAL A 1 1061 ? 50.005 7.854 41.372 1.00 56.16 1061 VAL A CA 1
ATOM 8019 C C . VAL A 1 1061 ? 50.411 8.364 39.982 1.00 56.16 1061 VAL A C 1
ATOM 8021 O O . VAL A 1 1061 ? 50.041 7.748 38.983 1.00 56.16 1061 VAL A O 1
ATOM 8024 N N . ALA A 1 1062 ? 51.202 9.439 39.887 1.00 53.16 1062 ALA A N 1
ATOM 8025 C CA . ALA A 1 1062 ? 51.668 9.966 38.604 1.00 53.16 1062 ALA A CA 1
ATOM 8026 C C . ALA A 1 1062 ? 52.771 9.074 38.012 1.00 53.16 1062 ALA A C 1
ATOM 8028 O O . ALA A 1 1062 ? 52.648 8.605 36.882 1.00 53.16 1062 ALA A O 1
ATOM 8029 N N . GLY A 1 1063 ? 53.789 8.735 38.809 1.00 53.62 1063 GLY A N 1
ATOM 8030 C CA . GLY A 1 1063 ? 54.828 7.780 38.414 1.00 53.62 1063 GLY A CA 1
ATOM 8031 C C . GLY A 1 1063 ? 54.272 6.396 38.052 1.00 53.62 1063 GLY A C 1
ATOM 8032 O O . GLY A 1 1063 ? 54.786 5.742 37.142 1.00 53.62 1063 GLY A O 1
ATOM 8033 N N . LEU A 1 1064 ? 53.185 5.967 38.703 1.00 54.66 1064 LEU A N 1
ATOM 8034 C CA . LEU A 1 1064 ? 52.446 4.757 38.338 1.00 54.66 1064 LEU A CA 1
ATOM 8035 C C . LEU A 1 1064 ? 51.726 4.912 36.985 1.00 54.66 1064 LEU A C 1
ATOM 8037 O O . LEU A 1 1064 ? 51.847 4.034 36.133 1.00 54.66 1064 LEU A O 1
ATOM 8041 N N . LYS A 1 1065 ? 51.027 6.034 36.754 1.00 54.97 1065 LYS A N 1
ATOM 8042 C CA . LYS A 1 1065 ? 50.289 6.335 35.509 1.00 54.97 1065 LYS A CA 1
ATOM 8043 C C . LYS A 1 1065 ? 51.191 6.355 34.267 1.00 54.97 1065 LYS A C 1
ATOM 8045 O O . LYS A 1 1065 ? 50.742 5.933 33.199 1.00 54.97 1065 LYS A O 1
ATOM 8050 N N . ASP A 1 1066 ? 52.446 6.771 34.424 1.00 53.97 1066 ASP A N 1
ATOM 8051 C CA . ASP A 1 1066 ? 53.451 6.859 33.353 1.00 53.97 1066 ASP A CA 1
ATOM 8052 C C . ASP A 1 1066 ? 54.259 5.555 33.151 1.00 53.97 1066 ASP A C 1
ATOM 8054 O O . ASP A 1 1066 ? 55.041 5.435 32.207 1.00 53.97 1066 ASP A O 1
ATOM 8058 N N . SER A 1 1067 ? 54.077 4.550 34.018 1.00 50.69 1067 SER A N 1
ATOM 8059 C CA . SER A 1 1067 ? 54.810 3.272 33.960 1.00 50.69 1067 SER A CA 1
ATOM 8060 C C . SER A 1 1067 ? 54.166 2.204 33.058 1.00 50.69 1067 SER A C 1
ATOM 8062 O O . SER A 1 1067 ? 54.744 1.125 32.900 1.00 50.69 1067 SER A O 1
ATOM 8064 N N . PHE A 1 1068 ? 53.006 2.496 32.459 1.00 56.28 1068 PHE A N 1
ATOM 8065 C CA . PHE A 1 1068 ? 52.192 1.573 31.657 1.00 56.28 1068 PHE A CA 1
ATOM 8066 C C . PHE A 1 1068 ? 51.723 2.230 30.350 1.00 56.28 1068 PHE A C 1
ATOM 8068 O O . PHE A 1 1068 ? 51.242 3.370 30.361 1.00 56.28 1068 PHE A O 1
ATOM 8075 N N . ASP A 1 1069 ? 51.855 1.490 29.248 1.00 52.94 1069 ASP A N 1
ATOM 8076 C CA . ASP A 1 1069 ? 51.612 1.955 27.877 1.00 52.94 1069 ASP A CA 1
ATOM 8077 C C . ASP A 1 1069 ? 50.111 1.945 27.541 1.00 52.94 1069 ASP A C 1
ATOM 8079 O O . ASP A 1 1069 ? 49.564 2.954 27.098 1.00 52.94 1069 ASP A O 1
ATOM 8083 N N . GLU A 1 1070 ? 49.422 0.847 27.866 1.00 47.84 1070 GLU A N 1
ATOM 8084 C CA . GLU A 1 1070 ? 47.968 0.697 27.731 1.00 47.84 1070 GLU A CA 1
ATOM 8085 C C . GLU A 1 1070 ? 47.269 0.648 29.100 1.00 47.84 1070 GLU A C 1
ATOM 8087 O O . GLU A 1 1070 ? 47.860 0.287 30.122 1.00 47.84 1070 GLU A O 1
ATOM 8092 N N . LYS A 1 1071 ? 45.977 0.996 29.128 1.00 56.72 1071 LYS A N 1
ATOM 8093 C CA . LYS A 1 1071 ? 45.123 0.972 30.325 1.00 56.72 1071 LYS A CA 1
ATOM 8094 C C . LYS A 1 1071 ? 43.792 0.294 30.003 1.00 56.72 1071 LYS A C 1
ATOM 8096 O O . LYS A 1 1071 ? 43.024 0.800 29.192 1.00 56.72 1071 LYS A O 1
ATOM 8101 N N . VAL A 1 1072 ? 43.520 -0.837 30.653 1.00 51.47 1072 VAL A N 1
ATOM 8102 C CA . VAL A 1 1072 ? 42.281 -1.613 30.504 1.00 51.47 1072 VAL A CA 1
ATOM 8103 C C . VAL A 1 1072 ? 41.427 -1.425 31.753 1.00 51.47 1072 VAL A C 1
ATOM 8105 O O . VAL A 1 1072 ? 41.784 -1.860 32.849 1.00 51.47 1072 VAL A O 1
ATOM 8108 N N . TRP A 1 1073 ? 40.291 -0.759 31.580 1.00 53.56 1073 TRP A N 1
ATOM 8109 C CA . TRP A 1 1073 ? 39.334 -0.471 32.642 1.00 53.56 1073 TRP A CA 1
ATOM 8110 C C . TRP A 1 1073 ? 38.317 -1.607 32.779 1.00 53.56 1073 TRP A C 1
ATOM 8112 O O . TRP A 1 1073 ? 37.723 -2.043 31.793 1.00 53.56 1073 TRP A O 1
ATOM 8122 N N . VAL A 1 1074 ? 38.114 -2.082 34.006 1.00 55.88 1074 VAL A N 1
ATOM 8123 C CA . VAL A 1 1074 ? 37.079 -3.055 34.369 1.00 55.88 1074 VAL A CA 1
ATOM 8124 C C . VAL A 1 1074 ? 36.210 -2.413 35.447 1.00 55.88 1074 VAL A C 1
ATOM 8126 O O . VAL A 1 1074 ? 36.478 -2.534 36.642 1.00 55.88 1074 VAL A O 1
ATOM 8129 N N . SER A 1 1075 ? 35.184 -1.683 35.013 1.00 55.34 1075 SER A N 1
ATOM 8130 C CA . SER A 1 1075 ? 34.241 -1.017 35.911 1.00 55.34 1075 SER A CA 1
ATOM 8131 C C . SER A 1 1075 ? 33.420 -2.023 36.731 1.00 55.34 1075 SER A C 1
ATOM 8133 O O . SER A 1 1075 ? 33.207 -3.176 36.337 1.00 55.34 1075 SER A O 1
ATOM 8135 N N . PHE A 1 1076 ? 32.939 -1.594 37.902 1.00 63.44 1076 PHE A N 1
ATOM 8136 C CA . PHE A 1 1076 ? 32.003 -2.401 38.686 1.00 63.44 1076 PHE A CA 1
ATOM 8137 C C . PHE A 1 1076 ? 30.686 -2.566 37.908 1.00 63.44 1076 PHE A C 1
ATOM 8139 O O . PHE A 1 1076 ? 30.135 -1.570 37.439 1.00 63.44 1076 PHE A O 1
ATOM 8146 N N . PRO A 1 1077 ? 30.151 -3.794 37.767 1.00 65.12 1077 PRO A N 1
ATOM 8147 C CA . PRO A 1 1077 ? 29.009 -4.031 36.898 1.00 65.12 1077 PRO A CA 1
ATOM 8148 C C . PRO A 1 1077 ? 27.744 -3.363 37.448 1.00 65.12 1077 PRO A C 1
ATOM 8150 O O . PRO A 1 1077 ? 27.296 -3.645 38.565 1.00 65.12 1077 PRO A O 1
ATOM 8153 N N . GLU A 1 1078 ? 27.139 -2.499 36.637 1.00 69.38 1078 GLU A N 1
ATOM 8154 C CA . GLU A 1 1078 ? 25.839 -1.880 36.907 1.00 69.38 1078 GLU A CA 1
ATOM 8155 C C . GLU A 1 1078 ? 24.697 -2.905 36.888 1.00 69.38 1078 GLU A C 1
ATOM 8157 O O . GLU A 1 1078 ? 24.871 -4.042 36.452 1.00 69.38 1078 GLU A O 1
ATOM 8162 N N . TYR A 1 1079 ? 23.503 -2.517 37.345 1.00 71.81 1079 TYR A N 1
ATOM 8163 C CA . TYR A 1 1079 ? 22.370 -3.437 37.500 1.00 71.81 1079 TYR A CA 1
ATOM 8164 C C . TYR A 1 1079 ? 22.049 -4.249 36.229 1.00 71.81 1079 TYR A C 1
ATOM 8166 O O . TYR A 1 1079 ? 21.904 -5.469 36.319 1.00 71.81 1079 TYR A O 1
ATOM 8174 N N . GLY A 1 1080 ? 22.009 -3.610 35.051 1.00 61.88 1080 GLY A N 1
ATOM 8175 C CA . GLY A 1 1080 ? 21.799 -4.301 33.772 1.00 61.88 1080 GLY A CA 1
ATOM 8176 C C . GLY A 1 1080 ? 22.907 -5.315 33.469 1.00 61.88 1080 GLY A C 1
ATOM 8177 O O . GLY A 1 1080 ? 22.630 -6.489 33.223 1.00 61.88 1080 GLY A O 1
ATOM 8178 N N . SER A 1 1081 ? 24.168 -4.898 33.601 1.00 71.81 1081 SER A N 1
ATOM 8179 C CA . SER A 1 1081 ? 25.341 -5.764 33.433 1.00 71.81 1081 SER A CA 1
ATOM 8180 C C . SER A 1 1081 ? 25.334 -6.945 34.410 1.00 71.81 1081 SER A C 1
ATOM 8182 O O . SER A 1 1081 ? 25.679 -8.059 34.025 1.00 71.81 1081 SER A O 1
ATOM 8184 N N . ARG A 1 1082 ? 24.884 -6.753 35.659 1.00 81.06 1082 ARG A N 1
ATOM 8185 C CA . ARG A 1 1082 ? 24.745 -7.840 36.645 1.00 81.06 1082 ARG A CA 1
ATOM 8186 C C . ARG A 1 1082 ? 23.687 -8.862 36.225 1.00 81.06 1082 ARG A C 1
ATOM 8188 O O . ARG A 1 1082 ? 23.931 -10.049 36.413 1.00 81.06 1082 ARG A O 1
ATOM 8195 N N . VAL A 1 1083 ? 22.563 -8.450 35.627 1.00 75.62 1083 VAL A N 1
ATOM 8196 C CA . VAL A 1 1083 ? 21.565 -9.392 35.073 1.00 75.62 1083 VAL A CA 1
ATOM 8197 C C . VAL A 1 1083 ? 22.189 -10.260 33.974 1.00 75.62 1083 VAL A C 1
ATOM 8199 O O . VAL A 1 1083 ? 22.071 -11.483 34.038 1.00 75.62 1083 VAL A O 1
ATOM 8202 N N . VAL A 1 1084 ? 22.908 -9.652 33.022 1.00 74.56 1084 VAL A N 1
ATOM 8203 C CA . VAL A 1 1084 ? 23.566 -10.379 31.918 1.00 74.56 1084 VAL A CA 1
ATOM 8204 C C . VAL A 1 1084 ? 24.642 -11.337 32.440 1.00 74.56 1084 VAL A C 1
ATOM 8206 O O . VAL A 1 1084 ? 24.618 -12.516 32.098 1.00 74.56 1084 VAL A O 1
ATOM 8209 N N . LEU A 1 1085 ? 25.528 -10.882 33.334 1.00 77.50 1085 LEU A N 1
ATOM 8210 C CA . LEU A 1 1085 ? 26.589 -11.713 33.925 1.00 77.50 1085 LEU A CA 1
ATOM 8211 C C . LEU A 1 1085 ? 26.029 -12.925 34.689 1.00 77.50 1085 LEU A C 1
ATOM 8213 O O . LEU A 1 1085 ? 26.543 -14.035 34.553 1.00 77.50 1085 LEU A O 1
ATOM 8217 N N . TRP A 1 1086 ? 24.956 -12.740 35.470 1.00 83.81 1086 TRP A N 1
ATOM 8218 C CA . TRP A 1 1086 ? 24.290 -13.849 36.162 1.00 83.81 1086 TRP A CA 1
ATOM 8219 C C . TRP A 1 1086 ? 23.689 -14.871 35.193 1.00 83.81 1086 TRP A C 1
ATOM 8221 O O . TRP A 1 1086 ? 23.716 -16.059 35.504 1.00 83.81 1086 TRP A O 1
ATOM 8231 N N . GLN A 1 1087 ? 23.158 -14.445 34.045 1.00 80.94 1087 GLN A N 1
ATOM 8232 C CA . GLN A 1 1087 ? 22.653 -15.363 33.025 1.00 80.94 1087 GLN A CA 1
ATOM 8233 C C . GLN A 1 1087 ? 23.804 -16.096 32.316 1.00 80.94 1087 GLN A C 1
ATOM 8235 O O . GLN A 1 1087 ? 23.842 -17.327 32.306 1.00 80.94 1087 GLN A O 1
ATOM 8240 N N . GLN A 1 1088 ? 24.776 -15.347 31.794 1.00 78.06 1088 GLN A N 1
ATOM 8241 C CA . GLN A 1 1088 ? 25.872 -15.855 30.966 1.00 78.06 1088 GLN A CA 1
ATOM 8242 C C . GLN A 1 1088 ? 26.722 -16.904 31.701 1.00 78.06 1088 GLN A C 1
ATOM 8244 O O . GLN A 1 1088 ? 26.969 -17.980 31.160 1.00 78.06 1088 GLN A O 1
ATOM 8249 N N . PHE A 1 1089 ? 27.090 -16.668 32.966 1.00 82.81 1089 PHE A N 1
ATOM 8250 C CA . PHE A 1 1089 ? 27.862 -17.646 33.745 1.00 82.81 1089 PHE A CA 1
ATOM 8251 C C . PHE A 1 1089 ? 27.064 -18.916 34.105 1.00 82.81 1089 PHE A C 1
ATOM 8253 O O . PHE A 1 1089 ? 27.665 -19.963 34.360 1.00 82.81 1089 PHE A O 1
ATOM 8260 N N . MET A 1 1090 ? 25.723 -18.872 34.126 1.00 84.06 1090 MET A N 1
ATOM 8261 C CA . MET A 1 1090 ? 24.906 -20.089 34.267 1.00 84.06 1090 MET A CA 1
ATOM 8262 C C . MET A 1 1090 ? 24.812 -20.857 32.943 1.00 84.06 1090 MET A C 1
ATOM 8264 O O . MET A 1 1090 ? 24.913 -22.086 32.936 1.00 84.06 1090 MET A O 1
ATOM 8268 N N . GLU A 1 1091 ? 24.710 -20.147 31.821 1.00 80.56 1091 GLU A N 1
ATOM 8269 C CA . GLU A 1 1091 ? 24.717 -20.742 30.482 1.00 80.56 1091 GLU A CA 1
ATOM 8270 C C . GLU A 1 1091 ? 26.073 -21.391 30.139 1.00 80.56 1091 GLU A C 1
ATOM 8272 O O . GLU A 1 1091 ? 26.083 -22.474 29.553 1.00 80.56 1091 GLU A O 1
ATOM 8277 N N . GLU A 1 1092 ? 27.203 -20.848 30.621 1.00 77.31 1092 GLU A N 1
ATOM 8278 C CA . GLU A 1 1092 ? 28.530 -21.504 30.582 1.00 77.31 1092 GLU A CA 1
ATOM 8279 C C . GLU A 1 1092 ? 28.531 -22.910 31.217 1.00 77.31 1092 GLU A C 1
ATOM 8281 O O . GLU A 1 1092 ? 29.270 -23.793 30.781 1.00 77.31 1092 GLU A O 1
ATOM 8286 N N . HIS A 1 1093 ? 27.682 -23.149 32.223 1.00 76.06 1093 HIS A N 1
ATOM 8287 C CA . HIS A 1 1093 ? 27.519 -24.451 32.883 1.00 76.06 1093 HIS A CA 1
ATOM 8288 C C . HIS A 1 1093 ? 26.468 -25.349 32.200 1.00 76.06 1093 HIS A C 1
ATOM 8290 O O . HIS A 1 1093 ? 26.071 -26.379 32.752 1.00 76.06 1093 HIS A O 1
ATOM 8296 N N . GLY A 1 1094 ? 25.997 -24.969 31.008 1.00 76.44 1094 GLY A N 1
ATOM 8297 C CA . GLY A 1 1094 ? 24.948 -25.669 30.267 1.00 76.44 1094 GLY A CA 1
ATOM 8298 C C . GLY A 1 1094 ? 23.544 -25.472 30.845 1.00 76.44 1094 GLY A C 1
ATOM 8299 O O . GLY A 1 1094 ? 22.664 -26.298 30.598 1.00 76.44 1094 GLY A O 1
ATOM 8300 N N . VAL A 1 1095 ? 23.321 -24.416 31.639 1.00 77.19 1095 VAL A N 1
ATOM 8301 C CA . VAL A 1 1095 ? 22.034 -24.138 32.290 1.00 77.19 1095 VAL A CA 1
ATOM 8302 C C . VAL A 1 1095 ? 21.320 -22.986 31.590 1.00 77.19 1095 VAL A C 1
ATOM 8304 O O . VAL A 1 1095 ? 21.572 -21.821 31.880 1.00 77.19 1095 VAL A O 1
ATOM 8307 N N . THR A 1 1096 ? 20.378 -23.311 30.703 1.00 73.94 1096 THR A N 1
ATOM 8308 C CA . THR A 1 1096 ? 19.438 -22.325 30.149 1.00 73.94 1096 THR A CA 1
ATOM 8309 C C . THR A 1 1096 ? 18.582 -21.745 31.274 1.00 73.94 1096 THR A C 1
ATOM 8311 O O . THR A 1 1096 ? 17.895 -22.494 31.978 1.00 73.94 1096 THR A O 1
ATOM 8314 N N . VAL A 1 1097 ? 18.612 -20.424 31.458 1.00 68.75 1097 VAL A N 1
ATOM 8315 C CA . VAL A 1 1097 ? 17.862 -19.768 32.534 1.00 68.75 1097 VAL A CA 1
ATOM 8316 C C . VAL A 1 1097 ? 16.447 -19.434 32.065 1.00 68.75 1097 VAL A C 1
ATOM 8318 O O . VAL A 1 1097 ? 16.250 -18.711 31.095 1.00 68.75 1097 VAL A O 1
ATOM 8321 N N . ASP A 1 1098 ? 15.451 -19.965 32.771 1.00 71.75 1098 ASP A N 1
ATOM 8322 C CA . ASP A 1 1098 ? 14.033 -19.696 32.529 1.00 71.75 1098 ASP A CA 1
ATOM 8323 C C . ASP A 1 1098 ? 13.541 -18.589 33.487 1.00 71.75 1098 ASP A C 1
ATOM 8325 O O . ASP A 1 1098 ? 13.506 -18.827 34.704 1.00 71.75 1098 ASP A O 1
ATOM 8329 N N . PRO A 1 1099 ? 13.135 -17.403 32.983 1.00 62.72 1099 PRO A N 1
ATOM 8330 C CA . PRO A 1 1099 ? 12.675 -16.289 33.816 1.00 62.72 1099 PRO A CA 1
ATOM 8331 C C . PRO A 1 1099 ? 11.467 -16.619 34.703 1.00 62.72 1099 PRO A C 1
ATOM 8333 O O . PRO A 1 1099 ? 11.335 -16.051 35.787 1.00 62.72 1099 PRO A O 1
ATOM 8336 N N . ALA A 1 1100 ? 10.611 -17.564 34.296 1.00 59.91 1100 ALA A N 1
ATOM 8337 C CA . ALA A 1 1100 ? 9.464 -18.008 35.089 1.00 59.91 1100 ALA A CA 1
ATOM 8338 C C . ALA A 1 1100 ? 9.855 -18.974 36.226 1.00 59.91 1100 ALA A C 1
ATOM 8340 O O . ALA A 1 1100 ? 9.024 -19.294 37.077 1.00 59.91 1100 ALA A O 1
ATOM 8341 N N . LYS A 1 1101 ? 11.108 -19.455 36.258 1.00 65.25 1101 LYS A N 1
ATOM 8342 C CA . LYS A 1 1101 ? 11.614 -20.410 37.263 1.00 65.25 1101 LYS A CA 1
ATOM 8343 C C . LYS A 1 1101 ? 12.752 -19.860 38.130 1.00 65.25 1101 LYS A C 1
ATOM 8345 O O . LYS A 1 1101 ? 12.903 -20.323 39.260 1.00 65.25 1101 LYS A O 1
ATOM 8350 N N . LEU A 1 1102 ? 13.535 -18.886 37.653 1.00 78.62 1102 LEU A N 1
ATOM 8351 C CA . LEU A 1 1102 ? 14.606 -18.244 38.425 1.00 78.62 1102 LEU A CA 1
ATOM 8352 C C . LEU A 1 1102 ? 14.638 -16.725 38.196 1.00 78.62 1102 LEU A C 1
ATOM 8354 O O . LEU A 1 1102 ? 14.949 -16.250 37.109 1.00 78.62 1102 LEU A O 1
ATOM 8358 N N . ASN A 1 1103 ? 14.378 -15.952 39.254 1.00 82.31 1103 ASN A N 1
ATOM 8359 C CA . ASN A 1 1103 ? 14.382 -14.492 39.189 1.00 82.31 1103 ASN A CA 1
ATOM 8360 C C . ASN A 1 1103 ? 15.821 -13.928 39.216 1.00 82.31 1103 ASN A C 1
ATOM 8362 O O . ASN A 1 1103 ? 16.396 -13.692 40.283 1.00 82.31 1103 ASN A O 1
ATOM 8366 N N . ILE A 1 1104 ? 16.391 -13.707 38.026 1.00 84.25 1104 ILE A N 1
ATOM 8367 C CA . ILE A 1 1104 ? 17.730 -13.117 37.839 1.00 84.25 1104 ILE A CA 1
ATOM 8368 C C . ILE A 1 1104 ? 17.784 -11.682 38.388 1.00 84.25 1104 ILE A C 1
ATOM 8370 O O . ILE A 1 1104 ? 18.769 -11.297 39.014 1.00 84.25 1104 ILE A O 1
ATOM 8374 N N . SER A 1 1105 ? 16.704 -10.908 38.251 1.00 81.25 1105 SER A N 1
ATOM 8375 C CA . SER A 1 1105 ? 16.602 -9.538 38.775 1.00 81.25 1105 SER A CA 1
ATOM 8376 C C . SER A 1 1105 ? 16.805 -9.470 40.295 1.00 81.25 1105 SER A C 1
ATOM 8378 O O . SER A 1 1105 ? 17.411 -8.524 40.796 1.00 81.25 1105 SER A O 1
ATOM 8380 N N . THR A 1 1106 ? 16.368 -10.486 41.053 1.00 82.31 1106 THR A N 1
ATOM 8381 C CA . THR A 1 1106 ? 16.676 -10.589 42.491 1.00 82.31 1106 THR A CA 1
ATOM 8382 C C . THR A 1 1106 ? 18.167 -10.836 42.735 1.00 82.31 1106 THR A C 1
ATOM 8384 O O . THR A 1 1106 ? 18.749 -10.182 43.599 1.00 82.31 1106 THR A O 1
ATOM 8387 N N . LEU A 1 1107 ? 18.807 -11.723 41.964 1.00 84.12 1107 LEU A N 1
ATOM 8388 C CA . LEU A 1 1107 ? 20.252 -11.971 42.063 1.00 84.12 1107 LEU A CA 1
ATOM 8389 C C . LEU A 1 1107 ? 21.066 -10.709 41.736 1.00 84.12 1107 LEU A C 1
ATOM 8391 O O . LEU A 1 1107 ? 21.963 -10.359 42.496 1.00 84.12 1107 LEU A O 1
ATOM 8395 N N . ALA A 1 1108 ? 20.702 -9.978 40.680 1.00 84.75 1108 ALA A N 1
ATOM 8396 C CA . ALA A 1 1108 ? 21.371 -8.744 40.262 1.00 84.75 1108 ALA A CA 1
ATOM 8397 C C . ALA A 1 1108 ? 21.237 -7.581 41.268 1.00 84.75 1108 ALA A C 1
ATOM 8399 O O . ALA A 1 1108 ? 22.116 -6.715 41.320 1.00 84.75 1108 ALA A O 1
ATOM 8400 N N . ARG A 1 1109 ? 20.175 -7.560 42.091 1.00 82.56 1109 ARG A N 1
ATOM 8401 C CA . ARG A 1 1109 ? 20.062 -6.650 43.249 1.00 82.56 1109 ARG A CA 1
ATOM 8402 C C . ARG A 1 1109 ? 20.935 -7.113 44.417 1.00 82.56 1109 ARG A C 1
ATOM 8404 O O . ARG A 1 1109 ? 21.681 -6.315 44.964 1.00 82.56 1109 ARG A O 1
ATOM 8411 N N . VAL A 1 1110 ? 20.899 -8.400 44.771 1.00 84.25 1110 VAL A N 1
ATOM 8412 C CA . VAL A 1 1110 ? 21.687 -8.947 45.898 1.00 84.25 1110 VAL A CA 1
ATOM 8413 C C . VAL A 1 1110 ? 23.201 -8.943 45.620 1.00 84.25 1110 VAL A C 1
ATOM 8415 O O . VAL A 1 1110 ? 23.989 -8.901 46.560 1.00 84.25 1110 VAL A O 1
ATOM 8418 N N . SER A 1 1111 ? 23.623 -8.932 44.351 1.00 81.81 1111 SER A N 1
ATOM 8419 C CA . SER A 1 1111 ? 25.028 -8.786 43.944 1.00 81.81 1111 SER A CA 1
ATOM 8420 C C . SER A 1 1111 ? 25.492 -7.337 43.731 1.00 81.81 1111 SER A C 1
ATOM 8422 O O . SER A 1 1111 ? 26.517 -7.113 43.091 1.00 81.81 1111 SER A O 1
ATOM 8424 N N . GLU A 1 1112 ? 24.761 -6.343 44.230 1.00 80.88 1112 GLU A N 1
ATOM 8425 C CA . GLU A 1 1112 ? 25.268 -4.973 44.359 1.00 80.88 1112 GLU A CA 1
ATOM 8426 C C . GLU A 1 1112 ? 26.501 -4.933 45.282 1.00 80.88 1112 GLU A C 1
ATOM 8428 O O . GLU A 1 1112 ? 26.546 -5.654 46.273 1.00 80.88 1112 GLU A O 1
ATOM 8433 N N . GLY A 1 1113 ? 27.530 -4.149 44.937 1.00 69.12 1113 GLY A N 1
ATOM 8434 C CA . GLY A 1 1113 ? 28.809 -4.100 45.671 1.00 69.12 1113 GLY A CA 1
ATOM 8435 C C . GLY A 1 1113 ? 29.757 -5.296 45.452 1.00 69.12 1113 GLY A C 1
ATOM 8436 O O . GLY A 1 1113 ? 30.888 -5.278 45.940 1.00 69.12 1113 GLY A O 1
ATOM 8437 N N . TYR A 1 1114 ? 29.353 -6.317 44.685 1.00 74.94 1114 TYR A N 1
ATOM 8438 C CA . TYR A 1 1114 ? 30.218 -7.444 44.312 1.00 74.94 1114 TYR A CA 1
ATOM 8439 C C . TYR A 1 1114 ? 30.806 -7.259 42.895 1.00 74.94 1114 TYR A C 1
ATOM 8441 O O . TYR A 1 1114 ? 30.059 -6.967 41.958 1.00 74.94 1114 TYR A O 1
ATOM 8449 N N . PRO A 1 1115 ? 32.122 -7.471 42.690 1.00 69.75 1115 PRO A N 1
ATOM 8450 C CA . PRO A 1 1115 ? 32.734 -7.440 41.362 1.00 69.75 1115 PRO A CA 1
ATOM 8451 C C . PRO A 1 1115 ? 32.335 -8.667 40.524 1.00 69.75 1115 PRO A C 1
ATOM 8453 O O . PRO A 1 1115 ? 31.975 -9.720 41.058 1.00 69.75 1115 PRO A O 1
ATOM 8456 N N . ALA A 1 1116 ? 32.471 -8.578 39.196 1.00 69.19 1116 ALA A N 1
ATOM 8457 C CA . ALA A 1 1116 ? 32.088 -9.652 38.268 1.00 69.19 1116 ALA A CA 1
ATOM 8458 C C . ALA A 1 1116 ? 32.764 -11.008 38.575 1.00 69.19 1116 ALA A C 1
ATOM 8460 O O . ALA A 1 1116 ? 32.126 -12.055 38.469 1.00 69.19 1116 ALA A O 1
ATOM 8461 N N . GLY A 1 1117 ? 34.020 -11.001 39.043 1.00 65.31 1117 GLY A N 1
ATOM 8462 C CA . GLY A 1 1117 ? 34.723 -12.215 39.479 1.00 65.31 1117 GLY A CA 1
ATOM 8463 C C . GLY A 1 1117 ? 34.102 -12.892 40.713 1.00 65.31 1117 GLY A C 1
ATOM 8464 O O . GLY A 1 1117 ? 34.069 -14.120 40.781 1.00 65.31 1117 GLY A O 1
ATOM 8465 N N . SER A 1 1118 ? 33.540 -12.119 41.651 1.00 74.38 1118 SER A N 1
ATOM 8466 C CA . SER A 1 1118 ? 32.784 -12.647 42.799 1.00 74.38 1118 SER A CA 1
ATOM 8467 C C . SER A 1 1118 ? 31.464 -13.287 42.353 1.00 74.38 1118 SER A C 1
ATOM 8469 O O . SER A 1 1118 ? 31.088 -14.344 42.866 1.00 74.38 1118 SER A O 1
ATOM 8471 N N . ILE A 1 1119 ? 30.794 -12.708 41.348 1.00 80.38 1119 ILE A N 1
ATOM 8472 C CA . ILE A 1 1119 ? 29.597 -13.300 40.729 1.00 80.38 1119 ILE A CA 1
ATOM 8473 C C . ILE A 1 1119 ? 29.962 -14.627 40.044 1.00 80.38 1119 ILE A C 1
ATOM 8475 O O . ILE A 1 1119 ? 29.350 -15.651 40.353 1.00 80.38 1119 ILE A O 1
ATOM 8479 N N . LYS A 1 1120 ? 31.009 -14.659 39.204 1.00 78.81 1120 LYS A N 1
ATOM 8480 C CA . LYS A 1 1120 ? 31.451 -15.899 38.543 1.00 78.81 1120 LYS A CA 1
ATOM 8481 C C . LYS A 1 1120 ? 31.838 -16.989 39.544 1.00 78.81 1120 LYS A C 1
ATOM 8483 O O . LYS A 1 1120 ? 31.272 -18.076 39.498 1.00 78.81 1120 LYS A O 1
ATOM 8488 N N . GLN A 1 1121 ? 32.702 -16.685 40.517 1.00 75.38 1121 GLN A N 1
ATOM 8489 C CA . GLN A 1 1121 ? 33.099 -17.646 41.555 1.00 75.38 1121 GLN A CA 1
ATOM 8490 C C . GLN A 1 1121 ? 31.891 -18.182 42.347 1.00 75.38 1121 GLN A C 1
ATOM 8492 O O . GLN A 1 1121 ? 31.907 -19.323 42.810 1.00 75.38 1121 GLN A O 1
ATOM 8497 N N . THR A 1 1122 ? 30.832 -17.385 42.503 1.00 84.38 1122 THR A N 1
ATOM 8498 C CA . THR A 1 1122 ? 29.581 -17.821 43.136 1.00 84.38 1122 THR A CA 1
ATOM 8499 C C . THR A 1 1122 ? 28.816 -18.813 42.264 1.00 84.38 1122 THR A C 1
ATOM 8501 O O . THR A 1 1122 ? 28.357 -19.834 42.778 1.00 84.38 1122 THR A O 1
ATOM 8504 N N . VAL A 1 1123 ? 28.704 -18.556 40.957 1.00 84.81 1123 VAL A N 1
ATOM 8505 C CA . VAL A 1 1123 ? 28.069 -19.486 40.012 1.00 84.81 1123 VAL A CA 1
ATOM 8506 C C . VAL A 1 1123 ? 28.861 -20.790 39.921 1.00 84.81 1123 VAL A C 1
ATOM 8508 O O . VAL A 1 1123 ? 28.276 -21.850 40.141 1.00 84.81 1123 VAL A O 1
ATOM 8511 N N . ASP A 1 1124 ? 30.181 -20.718 39.726 1.00 83.19 1124 ASP A N 1
ATOM 8512 C CA . ASP A 1 1124 ? 31.086 -21.875 39.653 1.00 83.19 1124 ASP A CA 1
ATOM 8513 C C . ASP A 1 1124 ? 30.989 -22.763 40.923 1.00 83.19 1124 ASP A C 1
ATOM 8515 O O . ASP A 1 1124 ? 31.011 -23.995 40.853 1.00 83.19 1124 ASP A O 1
ATOM 8519 N N . ARG A 1 1125 ? 30.829 -22.151 42.112 1.00 83.44 1125 ARG A N 1
ATOM 8520 C CA . ARG A 1 1125 ? 30.645 -22.859 43.400 1.00 83.44 1125 ARG A CA 1
ATOM 8521 C C . ARG A 1 1125 ? 29.288 -23.560 43.536 1.00 83.44 1125 ARG A C 1
ATOM 8523 O O . ARG A 1 1125 ? 29.200 -24.546 44.267 1.00 83.44 1125 ARG A O 1
ATOM 8530 N N . VAL A 1 1126 ? 28.233 -23.061 42.888 1.00 87.12 1126 VAL A N 1
ATOM 8531 C CA . VAL A 1 1126 ? 26.874 -23.632 42.968 1.00 87.12 1126 VAL A CA 1
ATOM 8532 C C . VAL A 1 1126 ? 26.643 -24.660 41.859 1.00 87.12 1126 VAL A C 1
ATOM 8534 O O . VAL A 1 1126 ? 26.188 -25.774 42.135 1.00 87.12 1126 VAL A O 1
ATOM 8537 N N . LEU A 1 1127 ? 27.000 -24.335 40.615 1.00 87.88 1127 LEU A N 1
ATOM 8538 C CA . LEU A 1 1127 ? 26.751 -25.148 39.419 1.00 87.88 1127 LEU A CA 1
ATOM 8539 C C . LEU A 1 1127 ? 27.828 -26.210 39.162 1.00 87.88 1127 LEU A C 1
ATOM 8541 O O . LEU A 1 1127 ? 28.188 -26.505 38.026 1.00 87.88 1127 LEU A O 1
ATOM 8545 N N . THR A 1 1128 ? 28.282 -26.874 40.226 1.00 86.69 1128 THR A N 1
ATOM 8546 C CA . THR A 1 1128 ? 29.099 -28.090 40.099 1.00 86.69 1128 THR A CA 1
ATOM 8547 C C . THR A 1 1128 ? 28.423 -29.108 39.170 1.00 86.69 1128 THR A C 1
ATOM 8549 O O . THR A 1 1128 ? 27.195 -29.235 39.168 1.00 86.69 1128 THR A O 1
ATOM 8552 N N . ALA A 1 1129 ? 29.202 -29.910 38.434 1.00 79.69 1129 ALA A N 1
ATOM 8553 C CA . ALA A 1 1129 ? 28.667 -30.901 37.488 1.00 79.69 1129 ALA A CA 1
ATOM 8554 C C . ALA A 1 1129 ? 27.595 -31.833 38.105 1.00 79.69 1129 ALA A C 1
ATOM 8556 O O . ALA A 1 1129 ? 26.626 -32.211 37.445 1.00 79.69 1129 ALA A O 1
ATOM 8557 N N . ARG A 1 1130 ? 27.712 -32.142 39.407 1.00 81.94 1130 ARG A N 1
ATOM 8558 C CA . ARG A 1 1130 ? 26.709 -32.905 40.169 1.00 81.94 1130 ARG A CA 1
ATOM 8559 C C . ARG A 1 1130 ? 25.408 -32.122 40.407 1.00 81.94 1130 ARG A C 1
ATOM 8561 O O . ARG A 1 1130 ? 24.337 -32.721 40.330 1.00 81.94 1130 ARG A O 1
ATOM 8568 N N . ARG A 1 1131 ? 25.464 -30.809 40.676 1.00 85.31 1131 ARG A N 1
ATOM 8569 C CA . ARG A 1 1131 ? 24.263 -29.959 40.812 1.00 85.31 1131 ARG A CA 1
ATOM 8570 C C . ARG A 1 1131 ? 23.557 -29.783 39.469 1.00 85.31 1131 ARG A C 1
ATOM 8572 O O . ARG A 1 1131 ? 22.330 -29.866 39.450 1.00 85.31 1131 ARG A O 1
ATOM 8579 N N . VAL A 1 1132 ? 24.311 -29.618 38.376 1.00 82.50 1132 VAL A N 1
ATOM 8580 C CA . VAL A 1 1132 ? 23.776 -29.507 37.003 1.00 82.50 1132 VAL A CA 1
ATOM 8581 C C . VAL A 1 1132 ? 22.981 -30.762 36.621 1.00 82.50 1132 VAL A C 1
ATOM 8583 O O . VAL A 1 1132 ? 21.831 -30.661 36.200 1.00 82.50 1132 VAL A O 1
ATOM 8586 N N . GLN A 1 1133 ? 23.513 -31.961 36.884 1.00 81.31 1133 GLN A N 1
ATOM 8587 C CA . GLN A 1 1133 ? 22.778 -33.219 36.667 1.00 81.31 1133 GLN A CA 1
ATOM 8588 C C . GLN A 1 1133 ? 21.473 -33.316 37.485 1.00 81.31 1133 GLN A C 1
ATOM 8590 O O . GLN A 1 1133 ? 20.496 -33.907 37.024 1.00 81.31 1133 GLN A O 1
ATOM 8595 N N . GLN A 1 1134 ? 21.424 -32.716 38.679 1.00 79.69 1134 GLN A N 1
ATOM 8596 C CA . GLN A 1 1134 ? 20.246 -32.724 39.556 1.00 79.69 1134 GLN A CA 1
ATOM 8597 C C . GLN A 1 1134 ? 19.148 -31.721 39.155 1.00 79.69 1134 GLN A C 1
ATOM 8599 O O . GLN A 1 1134 ? 18.042 -31.800 39.694 1.00 79.69 1134 GLN A O 1
ATOM 8604 N N . LEU A 1 1135 ? 19.403 -30.810 38.205 1.00 78.06 1135 LEU A N 1
ATOM 8605 C CA . LEU A 1 1135 ? 18.439 -29.778 37.789 1.00 78.06 1135 LEU A CA 1
ATOM 8606 C C . LEU A 1 1135 ? 17.112 -30.348 37.276 1.00 78.06 1135 LEU A C 1
ATOM 8608 O O . LEU A 1 1135 ? 16.067 -29.752 37.518 1.00 78.06 1135 LEU A O 1
ATOM 8612 N N . LYS A 1 1136 ? 17.142 -31.535 36.652 1.00 72.44 1136 LYS A N 1
ATOM 8613 C CA . LYS A 1 1136 ? 15.946 -32.241 36.157 1.00 72.44 1136 LYS A CA 1
ATOM 8614 C C . LYS A 1 1136 ? 14.922 -32.559 37.256 1.00 72.44 1136 LYS A C 1
ATOM 8616 O O . LYS A 1 1136 ? 13.734 -32.620 36.966 1.00 72.44 1136 LYS A O 1
ATOM 8621 N N . ASN A 1 1137 ? 15.379 -32.733 38.501 1.00 73.94 1137 ASN A N 1
ATOM 8622 C CA . ASN A 1 1137 ? 14.538 -33.136 39.635 1.00 73.94 1137 ASN A CA 1
ATOM 8623 C C . ASN A 1 1137 ? 14.406 -32.034 40.705 1.00 73.94 1137 ASN A C 1
ATOM 8625 O O . ASN A 1 1137 ? 13.492 -32.080 41.524 1.00 73.94 1137 ASN A O 1
ATOM 8629 N N . ARG A 1 1138 ? 15.321 -31.055 40.730 1.00 80.56 1138 ARG A N 1
ATOM 8630 C CA . ARG A 1 1138 ? 15.296 -29.905 41.645 1.00 80.56 1138 ARG A CA 1
ATOM 8631 C C . ARG A 1 1138 ? 15.750 -28.640 40.899 1.00 80.56 1138 ARG A C 1
ATOM 8633 O O . ARG A 1 1138 ? 16.962 -28.498 40.689 1.00 80.56 1138 ARG A O 1
ATOM 8640 N N . PRO A 1 1139 ? 14.842 -27.700 40.567 1.00 80.81 1139 PRO A N 1
ATOM 8641 C CA . PRO A 1 1139 ? 15.218 -26.437 39.932 1.00 80.81 1139 PRO A CA 1
ATOM 8642 C C . PRO A 1 1139 ? 16.139 -25.597 40.831 1.00 80.81 1139 PRO A C 1
ATOM 8644 O O . PRO A 1 1139 ? 16.328 -25.890 42.018 1.00 80.81 1139 PRO A O 1
ATOM 8647 N N . LEU A 1 1140 ? 16.743 -24.558 40.256 1.00 84.06 1140 LEU A N 1
ATOM 8648 C CA . LEU A 1 1140 ? 17.513 -23.568 41.009 1.00 84.06 1140 LEU A CA 1
ATOM 8649 C C . LEU A 1 1140 ? 16.589 -22.668 41.835 1.00 84.06 1140 LEU A C 1
ATOM 8651 O O . LEU A 1 1140 ? 15.428 -22.456 41.494 1.00 84.06 1140 LEU A O 1
ATOM 8655 N N . LYS A 1 1141 ? 17.131 -22.110 42.918 1.00 85.69 1141 LYS A N 1
ATOM 8656 C CA . LYS A 1 1141 ? 16.495 -21.057 43.714 1.00 85.69 1141 LYS A CA 1
ATOM 8657 C C . LYS A 1 1141 ? 17.522 -19.974 44.006 1.00 85.69 1141 LYS A C 1
ATOM 8659 O O . LYS A 1 1141 ? 18.662 -20.297 44.324 1.00 85.69 1141 LYS A O 1
ATOM 8664 N N . VAL A 1 1142 ? 17.095 -18.710 43.991 1.00 84.56 1142 VAL A N 1
ATOM 8665 C CA . VAL A 1 1142 ? 17.926 -17.528 44.312 1.00 84.56 1142 VAL A CA 1
ATOM 8666 C C . VAL A 1 1142 ? 18.728 -17.733 45.609 1.00 84.56 1142 VAL A C 1
ATOM 8668 O O . VAL A 1 1142 ? 19.926 -17.471 45.652 1.00 84.56 1142 VAL A O 1
ATOM 8671 N N . GLN A 1 1143 ? 18.091 -18.307 46.637 1.00 84.56 1143 GLN A N 1
ATOM 8672 C CA . GLN A 1 1143 ? 18.688 -18.623 47.942 1.00 84.56 1143 GLN A CA 1
ATOM 8673 C C . GLN A 1 1143 ? 19.949 -19.508 47.880 1.00 84.56 1143 GLN A C 1
ATOM 8675 O O . GLN A 1 1143 ? 20.797 -19.394 48.762 1.00 84.56 1143 GLN A O 1
ATOM 8680 N N . GLU A 1 1144 ? 20.103 -2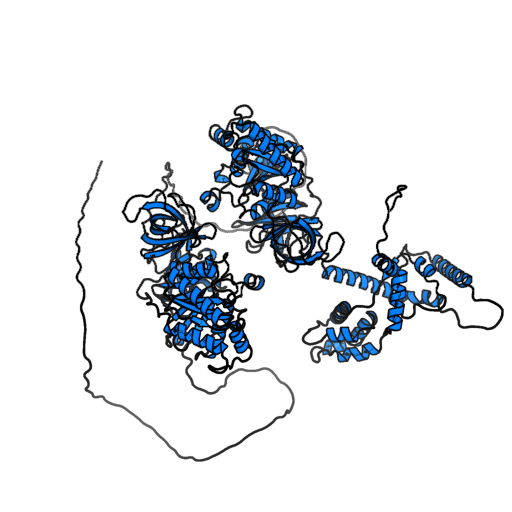0.367 46.864 1.00 85.56 1144 GLU A N 1
ATOM 8681 C CA . GLU A 1 1144 ? 21.278 -21.248 46.730 1.00 85.56 1144 GLU A CA 1
ATOM 8682 C C . GLU A 1 1144 ? 22.562 -20.466 46.398 1.00 85.56 1144 GLU A C 1
ATOM 8684 O O . GLU A 1 1144 ? 23.653 -20.934 46.716 1.00 85.56 1144 GLU A O 1
ATOM 8689 N N . PHE A 1 1145 ? 22.440 -19.257 45.836 1.00 88.06 1145 PHE A N 1
ATOM 8690 C CA . PHE A 1 1145 ? 23.566 -18.397 45.456 1.00 88.06 1145 PHE A CA 1
ATOM 8691 C C . PHE A 1 1145 ? 23.937 -17.353 46.523 1.00 88.06 1145 PHE A C 1
ATOM 8693 O O . PHE A 1 1145 ? 25.094 -16.948 46.587 1.00 88.06 1145 PHE A O 1
ATOM 8700 N N . ILE A 1 1146 ? 23.007 -16.951 47.401 1.00 85.38 1146 ILE A N 1
ATOM 8701 C CA . ILE A 1 1146 ? 23.247 -15.899 48.412 1.00 85.38 1146 ILE A CA 1
ATOM 8702 C C . ILE A 1 1146 ? 24.357 -16.308 49.399 1.00 85.38 1146 ILE A C 1
ATOM 8704 O O . ILE A 1 1146 ? 25.288 -15.546 49.647 1.00 85.38 1146 ILE A O 1
ATOM 8708 N N . GLY A 1 1147 ? 24.279 -17.526 49.947 1.00 84.25 1147 GLY A N 1
ATOM 8709 C CA . GLY A 1 1147 ? 25.230 -18.014 50.956 1.00 84.25 1147 GLY A CA 1
ATOM 8710 C C . GLY A 1 1147 ? 26.666 -18.238 50.445 1.00 84.25 1147 GLY A C 1
ATOM 8711 O O . GLY A 1 1147 ? 27.606 -18.047 51.219 1.00 84.25 1147 GLY A O 1
ATOM 8712 N N . PRO A 1 1148 ? 26.873 -18.655 49.181 1.00 85.75 1148 PRO A N 1
ATOM 8713 C CA . PRO A 1 1148 ? 28.197 -18.640 48.557 1.00 85.75 1148 PRO A CA 1
ATOM 8714 C C . PRO A 1 1148 ? 28.677 -17.240 48.138 1.00 85.75 1148 PRO A C 1
ATOM 8716 O O . PRO A 1 1148 ? 29.876 -16.989 48.265 1.00 85.75 1148 PRO A O 1
ATOM 8719 N N . LEU A 1 1149 ? 27.779 -16.332 47.720 1.00 84.19 1149 LEU A N 1
ATOM 8720 C CA . LEU A 1 1149 ? 28.115 -14.941 47.369 1.00 84.19 1149 LEU A CA 1
ATOM 8721 C C . LEU A 1 1149 ? 28.672 -14.176 48.570 1.00 84.19 1149 LEU A C 1
ATOM 8723 O O . LEU A 1 1149 ? 29.746 -13.588 48.475 1.00 84.19 1149 LEU A O 1
ATOM 8727 N N . SER A 1 1150 ? 28.033 -14.294 49.739 1.00 82.88 1150 SER A N 1
ATOM 8728 C CA . SER A 1 1150 ? 28.500 -13.680 50.993 1.00 82.88 1150 SER A CA 1
ATOM 8729 C C . SER A 1 1150 ? 29.799 -14.297 51.558 1.00 82.88 1150 SER A C 1
ATOM 8731 O O . SER A 1 1150 ? 30.149 -14.062 52.713 1.00 82.88 1150 SER A O 1
ATOM 8733 N N . ARG A 1 1151 ? 30.489 -15.141 50.776 1.00 78.75 1151 ARG A N 1
ATOM 8734 C CA . ARG A 1 1151 ? 31.821 -15.721 51.035 1.00 78.75 1151 ARG A CA 1
ATOM 8735 C C . ARG A 1 1151 ? 32.799 -15.417 49.888 1.00 78.75 1151 ARG A C 1
ATOM 8737 O O . ARG A 1 1151 ? 33.739 -16.181 49.642 1.00 78.75 1151 ARG A O 1
ATOM 8744 N N . THR A 1 1152 ? 32.531 -14.355 49.139 1.00 74.88 1152 THR A N 1
ATOM 8745 C CA . THR A 1 1152 ? 33.410 -13.778 48.114 1.00 74.88 1152 THR A CA 1
ATOM 8746 C C . THR A 1 1152 ? 33.814 -12.363 48.537 1.00 74.88 1152 THR A C 1
ATOM 8748 O O . THR A 1 1152 ? 33.342 -11.868 49.562 1.00 74.88 1152 THR A O 1
ATOM 8751 N N . ALA A 1 1153 ? 34.711 -11.717 47.791 1.00 62.47 1153 ALA A N 1
ATOM 8752 C CA . ALA A 1 1153 ? 35.078 -10.335 48.076 1.00 62.47 1153 ALA A CA 1
ATOM 8753 C C . ALA A 1 1153 ? 33.898 -9.397 47.773 1.00 62.47 1153 ALA A C 1
ATOM 8755 O O . ALA A 1 1153 ? 33.380 -9.390 46.652 1.00 62.47 1153 ALA A O 1
ATOM 8756 N N . PHE A 1 1154 ? 33.513 -8.615 48.778 1.00 69.25 1154 PHE A N 1
ATOM 8757 C CA . PHE A 1 1154 ? 32.570 -7.501 48.707 1.00 69.25 1154 PHE A CA 1
ATOM 8758 C C . PHE A 1 1154 ? 33.364 -6.200 48.852 1.00 69.25 1154 PHE A C 1
ATOM 8760 O O . PHE A 1 1154 ? 34.277 -6.151 49.676 1.00 69.25 1154 PHE A O 1
ATOM 8767 N N . CYS A 1 1155 ? 33.032 -5.181 48.061 1.00 64.38 1155 CYS A N 1
ATOM 8768 C CA . CYS A 1 1155 ? 33.620 -3.848 48.166 1.00 64.38 1155 CYS A CA 1
ATOM 8769 C C . CYS A 1 1155 ? 32.653 -2.954 48.948 1.00 64.38 1155 CYS A C 1
ATOM 8771 O O . CYS A 1 1155 ? 31.491 -2.812 48.554 1.00 64.38 1155 CYS A O 1
ATOM 8773 N N . TRP A 1 1156 ? 3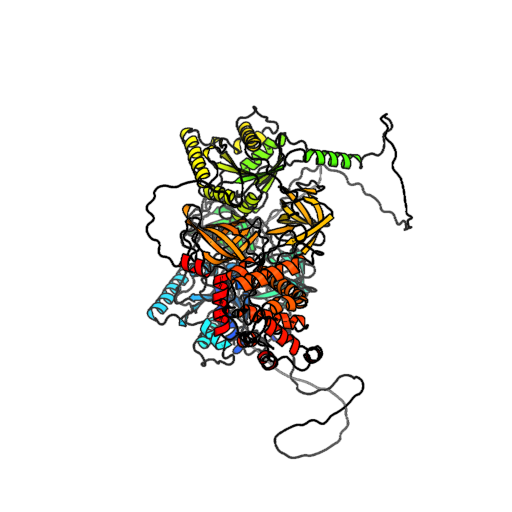3.098 -2.374 50.063 1.00 67.94 1156 TRP A N 1
ATOM 8774 C CA . TRP A 1 1156 ? 32.250 -1.474 50.846 1.00 67.94 1156 TRP A CA 1
ATOM 8775 C C . TRP A 1 1156 ? 32.036 -0.160 50.097 1.00 67.94 1156 TRP A C 1
ATOM 8777 O O . TRP A 1 1156 ? 32.878 0.265 49.310 1.00 67.94 1156 TRP A O 1
ATOM 8787 N N . LYS A 1 1157 ? 30.906 0.517 50.342 1.00 61.28 1157 LYS A N 1
ATOM 8788 C CA . LYS A 1 1157 ? 30.558 1.743 49.606 1.00 61.28 1157 LYS A CA 1
ATOM 8789 C C . LYS A 1 1157 ? 31.658 2.812 49.701 1.00 61.28 1157 LYS A C 1
ATOM 8791 O O . LYS A 1 1157 ? 31.989 3.431 48.700 1.00 61.28 1157 LYS A O 1
ATOM 8796 N N . GLU A 1 1158 ? 32.260 2.965 50.876 1.00 59.41 1158 GLU A N 1
ATOM 8797 C CA . GLU A 1 1158 ? 33.379 3.884 51.120 1.00 59.41 1158 GLU A CA 1
ATOM 8798 C C . GLU A 1 1158 ? 34.634 3.527 50.300 1.00 59.41 1158 GLU A C 1
ATOM 8800 O O . GLU A 1 1158 ? 35.294 4.419 49.774 1.00 59.41 1158 GLU A O 1
ATOM 8805 N N . GLU A 1 1159 ? 34.937 2.235 50.131 1.00 58.69 1159 GLU A N 1
ATOM 8806 C CA . GLU A 1 1159 ? 36.043 1.751 49.288 1.00 58.69 1159 GLU A CA 1
ATOM 8807 C C . GLU A 1 1159 ? 35.732 1.960 47.793 1.00 58.69 1159 GLU A C 1
ATOM 8809 O O . GLU A 1 1159 ? 36.608 2.350 47.022 1.00 58.69 1159 GLU A O 1
ATOM 8814 N N . LEU A 1 1160 ? 34.475 1.749 47.385 1.00 61.47 1160 LEU A N 1
ATOM 8815 C CA . LEU A 1 1160 ? 33.996 1.943 46.013 1.00 61.47 1160 LEU A CA 1
ATOM 8816 C C . LEU A 1 1160 ? 33.990 3.423 45.601 1.00 61.47 1160 LEU A C 1
ATOM 8818 O O . LEU A 1 1160 ? 34.364 3.748 44.476 1.00 61.47 1160 LEU A O 1
ATOM 8822 N N . ASP A 1 1161 ? 33.588 4.321 46.500 1.00 63.12 1161 ASP A N 1
ATOM 8823 C CA . ASP A 1 1161 ? 33.570 5.761 46.240 1.00 63.12 1161 ASP A CA 1
ATOM 8824 C C . ASP A 1 1161 ? 35.002 6.349 46.241 1.00 63.12 1161 ASP A C 1
ATOM 8826 O O . ASP A 1 1161 ? 35.309 7.200 45.406 1.00 63.12 1161 ASP A O 1
ATOM 8830 N N . GLN A 1 1162 ? 35.933 5.811 47.046 1.00 60.03 1162 GLN A N 1
ATOM 8831 C CA . GLN A 1 1162 ? 37.376 6.095 46.906 1.00 60.03 1162 GLN A CA 1
ATOM 8832 C C . GLN A 1 1162 ? 37.951 5.576 45.577 1.00 60.03 1162 GLN A C 1
ATOM 8834 O O . GLN A 1 1162 ? 38.745 6.264 44.931 1.00 60.03 1162 GLN A O 1
ATOM 8839 N N . LEU A 1 1163 ? 37.550 4.373 45.144 1.00 58.25 1163 LEU A N 1
ATOM 8840 C CA . LEU A 1 1163 ? 37.969 3.803 43.861 1.00 58.25 1163 LEU A CA 1
ATOM 8841 C C . LEU A 1 1163 ? 37.517 4.690 42.690 1.00 58.25 1163 LEU A C 1
ATOM 8843 O O . LEU A 1 1163 ? 38.315 4.944 41.793 1.00 58.25 1163 LEU A O 1
ATOM 8847 N N . ARG A 1 1164 ? 36.282 5.209 42.736 1.00 60.56 1164 ARG A N 1
ATOM 8848 C CA . ARG A 1 1164 ? 35.732 6.169 41.761 1.00 60.56 1164 ARG A CA 1
ATOM 8849 C C . ARG A 1 1164 ? 36.512 7.480 41.717 1.00 60.56 1164 ARG A C 1
ATOM 8851 O O . ARG A 1 1164 ? 36.840 7.948 40.633 1.00 60.56 1164 ARG A O 1
ATOM 8858 N N . GLU A 1 1165 ? 36.859 8.066 42.864 1.00 61.47 1165 GLU A N 1
ATOM 8859 C CA . GLU A 1 1165 ? 37.641 9.311 42.874 1.00 61.47 1165 GLU A CA 1
ATOM 8860 C C . GLU A 1 1165 ? 39.041 9.124 42.258 1.00 61.47 1165 GLU A C 1
ATOM 8862 O O . GLU A 1 1165 ? 39.502 9.977 41.495 1.00 61.47 1165 GLU A O 1
ATOM 8867 N N . PHE A 1 1166 ? 39.683 7.977 42.500 1.00 57.47 1166 PHE A N 1
ATOM 8868 C CA . PHE A 1 1166 ? 40.911 7.590 41.800 1.00 57.47 1166 PHE A CA 1
ATOM 8869 C C . PHE A 1 1166 ? 40.691 7.382 40.293 1.00 57.47 1166 PHE A C 1
ATOM 8871 O O . PHE A 1 1166 ? 41.517 7.816 39.489 1.00 57.47 1166 PHE A O 1
ATOM 8878 N N . ASP A 1 1167 ? 39.578 6.763 39.900 1.00 57.56 1167 ASP A N 1
ATOM 8879 C CA . ASP A 1 1167 ? 39.215 6.529 38.500 1.00 57.56 1167 ASP A CA 1
ATOM 8880 C C . ASP A 1 1167 ? 39.084 7.853 37.732 1.00 57.56 1167 ASP A C 1
ATOM 8882 O O . ASP A 1 1167 ? 39.764 8.066 36.727 1.00 57.56 1167 ASP A O 1
ATOM 8886 N N . HIS A 1 1168 ? 38.320 8.814 38.267 1.00 62.31 1168 HIS A N 1
ATOM 8887 C CA . HIS A 1 1168 ? 38.171 10.152 37.685 1.00 62.31 1168 HIS A CA 1
ATOM 8888 C C . HIS A 1 1168 ? 39.509 10.927 37.611 1.00 62.31 1168 HIS A C 1
ATOM 8890 O O . HIS A 1 1168 ? 39.716 11.714 36.682 1.00 62.31 1168 HIS A O 1
ATOM 8896 N N . LEU A 1 1169 ? 40.446 10.689 38.543 1.00 57.84 1169 LEU A N 1
ATOM 8897 C CA . LEU A 1 1169 ? 41.818 11.235 38.537 1.00 57.84 1169 LEU A CA 1
ATOM 8898 C C . LEU A 1 1169 ? 42.725 10.597 37.463 1.00 57.84 1169 LEU A C 1
ATOM 8900 O O . LEU A 1 1169 ? 43.577 11.268 36.864 1.00 57.84 1169 LEU A O 1
ATOM 8904 N N . ILE A 1 1170 ? 42.569 9.299 37.194 1.00 52.75 1170 ILE A N 1
ATOM 8905 C CA . ILE A 1 1170 ? 43.338 8.595 36.159 1.00 52.75 1170 ILE A CA 1
ATOM 8906 C C . ILE A 1 1170 ? 42.777 8.884 34.761 1.00 52.75 1170 ILE A C 1
ATOM 8908 O O . ILE A 1 1170 ? 43.554 9.215 33.861 1.00 52.75 1170 ILE A O 1
ATOM 8912 N N . THR A 1 1171 ? 41.460 8.835 34.583 1.00 55.44 1171 THR A N 1
ATOM 8913 C CA . THR A 1 1171 ? 40.770 9.105 33.308 1.00 55.44 1171 THR A CA 1
ATOM 8914 C C . THR A 1 1171 ? 40.761 10.589 32.922 1.00 55.44 1171 THR A C 1
ATOM 8916 O O . THR A 1 1171 ? 40.719 10.911 31.735 1.00 55.44 1171 THR A O 1
ATOM 8919 N N . GLY A 1 1172 ? 40.832 11.501 33.901 1.00 54.59 1172 GLY A N 1
ATOM 8920 C CA . GLY A 1 1172 ? 40.674 12.945 33.687 1.00 54.59 1172 GLY A CA 1
ATOM 8921 C C . GLY A 1 1172 ? 39.213 13.384 33.526 1.00 54.59 1172 GLY A C 1
ATOM 8922 O O . GLY A 1 1172 ? 38.948 14.485 33.047 1.00 54.59 1172 GLY A O 1
ATOM 8923 N N . GLU A 1 1173 ? 38.264 12.529 33.903 1.00 49.38 1173 GLU A N 1
ATOM 8924 C CA . GLU A 1 1173 ? 36.827 12.752 33.736 1.00 49.38 1173 GLU A CA 1
ATOM 8925 C C . GLU A 1 1173 ? 36.300 13.917 34.584 1.00 49.38 1173 GLU A C 1
ATOM 8927 O O . GLU A 1 1173 ? 35.558 14.750 34.066 1.00 49.38 1173 GLU A O 1
ATOM 8932 N N . LYS A 1 1174 ? 36.793 14.073 35.823 1.00 46.94 1174 LYS A N 1
ATOM 8933 C CA . LYS A 1 1174 ? 36.446 15.198 36.717 1.00 46.94 1174 LYS A CA 1
ATOM 8934 C C . LYS A 1 1174 ? 36.676 16.557 36.038 1.00 46.94 1174 LYS A C 1
ATOM 8936 O O . LYS A 1 1174 ? 35.806 17.419 36.047 1.00 46.94 1174 LYS A O 1
ATOM 8941 N N . ALA A 1 1175 ? 37.799 16.697 35.328 1.00 52.47 1175 ALA A N 1
ATOM 8942 C CA . ALA A 1 1175 ? 38.142 17.908 34.580 1.00 52.47 1175 ALA A CA 1
ATOM 8943 C C . ALA A 1 1175 ? 37.259 18.138 33.334 1.00 52.47 1175 ALA A C 1
ATOM 8945 O O . ALA A 1 1175 ? 37.159 19.267 32.857 1.00 52.47 1175 ALA A O 1
ATOM 8946 N N . ARG A 1 1176 ? 36.601 17.098 32.797 1.00 48.53 1176 ARG A N 1
ATOM 8947 C CA . ARG A 1 1176 ? 35.594 17.236 31.727 1.00 48.53 1176 ARG A CA 1
ATOM 8948 C C . ARG A 1 1176 ? 34.230 17.655 32.272 1.00 48.53 1176 ARG A C 1
ATOM 8950 O O . ARG A 1 1176 ? 33.528 18.398 31.594 1.00 48.53 1176 ARG A O 1
ATOM 8957 N N . GLU A 1 1177 ? 33.857 17.213 33.471 1.00 45.19 1177 GLU A N 1
ATOM 8958 C CA . GLU A 1 1177 ? 32.631 17.665 34.141 1.00 45.19 1177 GLU A CA 1
ATOM 8959 C C . GLU A 1 1177 ? 32.761 19.104 34.656 1.00 45.19 1177 GLU A C 1
ATOM 8961 O O . GLU A 1 1177 ? 31.887 19.931 34.407 1.00 45.19 1177 GLU A O 1
ATOM 8966 N N . GLU A 1 1178 ? 33.890 19.445 35.279 1.00 49.12 1178 GLU A N 1
ATOM 8967 C CA . GLU A 1 1178 ? 34.208 20.817 35.698 1.00 49.12 1178 GLU A CA 1
ATOM 8968 C C . GLU A 1 1178 ? 34.222 21.781 34.495 1.00 49.12 1178 GLU A C 1
ATOM 8970 O O . GLU A 1 1178 ? 33.665 22.875 34.578 1.00 49.12 1178 GLU A O 1
ATOM 8975 N N . ALA A 1 1179 ? 34.749 21.353 33.339 1.00 50.41 1179 ALA A N 1
ATOM 8976 C CA . ALA A 1 1179 ? 34.702 22.131 32.097 1.00 50.41 1179 ALA A CA 1
ATOM 8977 C C . ALA A 1 1179 ? 33.298 22.241 31.464 1.00 50.41 1179 ALA A C 1
ATOM 8979 O O . ALA A 1 1179 ? 33.038 23.210 30.754 1.00 50.41 1179 ALA A O 1
ATOM 8980 N N . LYS A 1 1180 ? 32.387 21.286 31.710 1.00 42.91 1180 LYS A N 1
ATOM 8981 C CA . LYS A 1 1180 ? 30.976 21.372 31.278 1.00 42.91 1180 LYS A CA 1
ATOM 8982 C C . LYS A 1 1180 ? 30.148 22.333 32.133 1.00 42.91 1180 LYS A C 1
ATOM 8984 O O . LYS A 1 1180 ? 29.206 22.930 31.625 1.00 42.91 1180 LYS A O 1
ATOM 8989 N N . ASN A 1 1181 ? 30.482 22.460 33.416 1.00 42.00 1181 ASN A N 1
ATOM 8990 C CA . ASN A 1 1181 ? 29.691 23.206 34.399 1.00 42.00 1181 ASN A CA 1
ATOM 8991 C C . ASN A 1 1181 ? 30.147 24.670 34.585 1.00 42.00 1181 ASN A C 1
ATOM 8993 O O . ASN A 1 1181 ? 29.605 25.381 35.432 1.00 42.00 1181 ASN A O 1
ATOM 8997 N N . ALA A 1 1182 ? 31.133 25.135 33.811 1.00 39.09 1182 ALA A N 1
ATOM 8998 C CA . ALA A 1 1182 ? 31.632 26.508 33.856 1.00 39.09 1182 ALA A CA 1
ATOM 8999 C C . ALA A 1 1182 ? 30.708 27.487 33.087 1.00 39.09 1182 ALA A C 1
ATOM 9001 O O . ALA A 1 1182 ? 30.445 27.264 31.903 1.00 39.09 1182 ALA A O 1
ATOM 9002 N N . PRO A 1 1183 ? 30.243 28.598 33.699 1.00 43.38 1183 PRO A N 1
ATOM 9003 C CA . PRO A 1 1183 ? 29.472 29.622 32.991 1.00 43.38 1183 PRO A CA 1
ATOM 9004 C C . PRO A 1 1183 ? 30.299 30.356 31.912 1.00 43.38 1183 PRO A C 1
ATOM 9006 O O . PRO A 1 1183 ? 31.494 30.586 32.112 1.00 43.38 1183 PRO A O 1
ATOM 9009 N N . PRO A 1 1184 ? 29.686 30.788 30.793 1.00 42.03 1184 PRO A N 1
ATOM 9010 C CA . PRO A 1 1184 ? 30.399 31.473 29.716 1.00 42.03 1184 PRO A CA 1
ATOM 9011 C C . PRO A 1 1184 ? 30.651 32.960 30.030 1.00 42.03 1184 PRO A C 1
ATOM 9013 O O . PRO A 1 1184 ? 29.771 33.803 29.849 1.00 42.03 1184 PRO A O 1
ATOM 9016 N N . GLU A 1 1185 ? 31.872 33.312 30.445 1.00 36.50 1185 GLU A N 1
ATOM 9017 C CA . GLU A 1 1185 ? 32.313 34.717 30.485 1.00 36.50 1185 GLU A CA 1
ATOM 9018 C C . GLU A 1 1185 ? 32.638 35.276 29.082 1.00 36.50 1185 GLU A C 1
ATOM 9020 O O . GLU A 1 1185 ? 33.050 34.564 28.162 1.00 36.50 1185 GLU A O 1
ATOM 9025 N N . ALA A 1 1186 ? 32.437 36.585 28.903 1.00 39.31 1186 ALA A N 1
ATOM 9026 C CA . ALA A 1 1186 ? 32.390 37.229 27.590 1.00 39.31 1186 ALA A CA 1
ATOM 9027 C C . ALA A 1 1186 ? 33.774 37.436 26.931 1.00 39.31 1186 ALA A C 1
ATOM 9029 O O . ALA A 1 1186 ? 34.487 38.406 27.205 1.00 39.31 1186 ALA A O 1
ATOM 9030 N N . ALA A 1 1187 ? 34.122 36.573 25.972 1.00 32.25 1187 ALA A N 1
ATOM 9031 C CA . ALA A 1 1187 ? 35.347 36.677 25.177 1.00 32.25 1187 ALA A CA 1
ATOM 9032 C C . ALA A 1 1187 ? 35.251 37.735 24.050 1.00 32.25 1187 ALA A C 1
ATOM 9034 O O . ALA A 1 1187 ? 34.769 37.479 22.948 1.00 32.25 1187 ALA A O 1
ATOM 9035 N N . ASN A 1 1188 ? 35.761 38.939 24.318 1.00 29.95 1188 ASN A N 1
ATOM 9036 C CA . ASN A 1 1188 ? 35.843 40.055 23.365 1.00 29.95 1188 ASN A CA 1
ATOM 9037 C C . ASN A 1 1188 ? 36.915 39.788 22.266 1.00 29.95 1188 ASN A C 1
ATOM 9039 O O . ASN A 1 1188 ? 38.071 39.522 22.609 1.00 29.95 1188 ASN A O 1
ATOM 9043 N N . PRO A 1 1189 ? 36.600 39.845 20.954 1.00 42.75 1189 PRO A N 1
ATOM 9044 C CA . PRO A 1 1189 ? 37.490 39.320 19.911 1.00 42.75 1189 PRO A CA 1
ATOM 9045 C C . PRO A 1 1189 ? 38.676 40.241 19.564 1.00 42.75 1189 PRO A C 1
ATOM 9047 O O . PRO A 1 1189 ? 38.503 41.284 18.925 1.00 42.75 1189 PRO A O 1
ATOM 9050 N N . LYS A 1 1190 ? 39.917 39.822 19.879 1.00 31.05 1190 LYS A N 1
ATOM 9051 C CA . LYS A 1 1190 ? 41.143 40.377 19.257 1.00 31.05 1190 LYS A CA 1
ATOM 9052 C C . LYS A 1 1190 ? 42.411 39.521 19.419 1.00 31.05 1190 LYS A C 1
ATOM 9054 O O . LYS A 1 1190 ? 42.678 38.990 20.486 1.00 31.05 1190 LYS A O 1
ATOM 9059 N N . LYS A 1 1191 ? 43.248 39.555 18.366 1.00 30.39 1191 LYS A N 1
ATOM 9060 C CA . LYS A 1 1191 ? 44.648 39.069 18.258 1.00 30.39 1191 LYS A CA 1
ATOM 9061 C C . LYS A 1 1191 ? 44.865 37.545 18.364 1.00 30.39 1191 LYS A C 1
ATOM 9063 O O . LYS A 1 1191 ? 45.130 37.013 19.432 1.00 30.39 1191 LYS A O 1
ATOM 9068 N N . GLY A 1 1192 ? 44.857 36.867 17.212 1.00 29.80 1192 GLY A N 1
ATOM 9069 C CA . GLY A 1 1192 ? 45.274 35.461 17.087 1.00 29.80 1192 GLY A CA 1
ATOM 9070 C C . GLY A 1 1192 ? 46.792 35.257 16.941 1.00 29.80 1192 GLY A C 1
ATOM 9071 O O . GLY A 1 1192 ? 47.570 36.212 16.950 1.00 29.80 1192 GLY A O 1
ATOM 9072 N N . GLY A 1 1193 ? 47.217 34.002 16.742 1.00 28.30 1193 GLY A N 1
ATOM 9073 C CA . GLY A 1 1193 ? 48.623 33.672 16.491 1.00 28.30 1193 GLY A CA 1
ATOM 9074 C C . GLY A 1 1193 ? 48.920 32.189 16.221 1.00 28.30 1193 GLY A C 1
ATOM 9075 O O . GLY A 1 1193 ? 48.784 31.363 17.109 1.00 28.30 1193 GLY A O 1
ATOM 9076 N N . LYS A 1 1194 ? 49.467 31.922 15.024 1.00 28.81 1194 LYS A N 1
ATOM 9077 C CA . LYS A 1 1194 ? 50.219 30.720 14.582 1.00 28.81 1194 LYS A CA 1
ATOM 9078 C C . LYS A 1 1194 ? 49.497 29.361 14.466 1.00 28.81 1194 LYS A C 1
ATOM 9080 O O . LYS A 1 1194 ? 48.880 28.844 15.383 1.00 28.81 1194 LYS A O 1
ATOM 9085 N N . LYS A 1 1195 ? 49.746 28.725 13.312 1.00 37.34 1195 LYS A N 1
ATOM 9086 C CA . LYS A 1 1195 ? 49.522 27.297 13.030 1.00 37.34 1195 LYS A CA 1
ATOM 9087 C C . LYS A 1 1195 ? 50.401 26.413 13.933 1.00 37.34 1195 LYS A C 1
ATOM 9089 O O . LYS A 1 1195 ? 51.582 26.715 14.102 1.00 37.34 1195 LYS A O 1
ATOM 9094 N N . GLY A 1 1196 ? 49.869 25.274 14.376 1.00 28.67 1196 GLY A N 1
ATOM 9095 C CA . GLY A 1 1196 ? 50.610 24.140 14.946 1.00 28.67 1196 GLY A CA 1
ATOM 9096 C C . GLY A 1 1196 ? 50.089 22.823 14.355 1.00 28.67 1196 GLY A C 1
ATOM 9097 O O . GLY A 1 1196 ? 48.929 22.763 13.959 1.00 28.67 1196 GLY A O 1
ATOM 9098 N N . LYS A 1 1197 ? 50.939 21.794 14.232 1.00 36.03 1197 LYS A N 1
ATOM 9099 C CA . LYS A 1 1197 ? 50.561 20.477 13.677 1.00 36.03 1197 LYS A CA 1
ATOM 9100 C C . LYS A 1 1197 ? 50.280 19.463 14.798 1.00 36.03 1197 LYS A C 1
ATOM 9102 O O . LYS A 1 1197 ? 51.133 19.309 15.668 1.00 36.03 1197 LYS A O 1
ATOM 9107 N N . GLY A 1 1198 ? 49.186 18.712 14.681 1.00 29.06 1198 GLY A N 1
ATOM 9108 C CA . GLY A 1 1198 ? 49.007 17.341 15.198 1.00 29.06 1198 GLY A CA 1
ATOM 9109 C C . GLY A 1 1198 ? 48.572 16.452 14.017 1.00 29.06 1198 GLY A C 1
ATOM 9110 O O . GLY A 1 1198 ? 47.975 16.994 13.086 1.00 29.06 1198 GLY A O 1
ATOM 9111 N N . LYS A 1 1199 ? 48.946 15.174 13.852 1.00 28.47 1199 LYS A N 1
ATOM 9112 C CA . LYS A 1 1199 ? 49.182 14.091 14.832 1.00 28.47 1199 LYS A CA 1
ATOM 9113 C C . LYS A 1 1199 ? 47.987 13.836 15.737 1.00 28.47 1199 LYS A C 1
ATOM 9115 O O . LYS A 1 1199 ? 47.691 14.750 16.530 1.00 28.47 1199 LYS A O 1
#

Radius of gyration: 41.66 Å; Cα contacts (8 Å, |Δi|>4): 2164; chains: 1; bounding box: 131×110×124 Å